Protein 6N0N (pdb70)

Organism: Homo sapiens (NCBI:txid9606)

Foldseek 3Di:
DLFQKAKFDEPPFDVLLCQRHDHLLRCQDCVVAAFQEKEWQAEDAQLVQLLVSHPPVCSLHAYEYEFADDDVRVVVVCVNCVVRPRYHYHHQDQPDPPATAHWTKMWTQHPFAIKIKGWQAHHDPVRRYQATIMIHIAPRWGFADPVDDDQLAAPQRALVLVLVLLVLSVTPVSVVVNVRSRRTRRHSDLWHKAKADFDKDFDPRVCSHFLNVLLVCQAVQFAADPPLLLWAKEKEAQEAAQQAQACCSDPVPPNVVSQSHHYNDDHNHQYAYEAAWLVLQQAAPVHLVVLVRRAYAPVRCVSCVVVQQRYFHFAFVLSSRSRRHYSWIKMWTAHNQRFWTQKMKTKNDGNYCQGRWDADDVRRITGHRYIMMIIMRGQSSVVGNIAGDDPRQSDVPSHDRDRGDPPTHRDDPPIDGRHNAPWADPDHGNVRDTHHD/DLFQKAKFDEPPFDVLLCVGHHHLLRCQDCVVAAFQEKEWQAEDAQPVLLLVSHDPVCSLHAYEYEFADDDVRVVVVCVNCVVRPRYHYHHQDQPDPPATSHWTKMWTQHPFAIKIKGWQAHHDPVRRYQATIMIHIAPRWGFADVPDDDQLAAPQRALVLVLVLLVLRVTPVSVVVNVRSRRTRRHSDLWHKAKADFDKAFDPRQCSHFLSVLLVCQAVQFAQDPVLLLWAKEKEAQEAAQQDQACCSDPVPRNVVSQSHHYNDDHNHQYAYEAAWLVLQQAAPVHLVVLVRRAYAPVRCVSCVVVQQRYFHFAFVLSSRSRRHYRWIKMWTAHNQRFWTQKIKTKSDGNDCQGRFDADDVRRITGHRYIMMIIMRGQSSVVGNIAGDDRRQSDVPSHDRDRGDPPTHRDDPPIDGRHNAPWADPDGGPVRDTHHD

Solvent-accessible surface area: 34899 Å² total; per-residue (Å²): 124,45,2,58,12,40,0,0,100,0,36,68,34,135,113,122,60,35,74,54,14,20,19,0,110,62,1,7,18,68,167,44,10,47,6,63,18,2,0,0,0,0,103,41,13,52,0,75,32,0,9,125,13,2,18,92,103,11,62,159,77,76,3,13,0,0,0,11,34,71,179,138,53,65,63,120,5,73,64,45,4,177,102,53,111,31,16,64,44,10,76,2,93,12,126,16,61,179,19,31,2,49,0,4,0,0,0,1,15,9,131,87,3,0,27,0,0,2,2,1,0,12,0,50,101,44,2,3,65,28,5,0,0,0,0,3,7,2,49,76,2,71,112,20,69,136,76,61,78,106,21,4,15,0,34,3,66,0,10,35,27,0,21,58,1,1,101,29,6,126,17,116,33,0,94,110,19,3,44,19,0,100,89,1,25,0,40,131,2,39,0,12,5,8,4,4,6,25,15,137,20,107,54,59,95,31,44,70,24,1,1,23,35,0,55,68,8,0,80,44,46,21,87,67,44,124,80,17,98,36,17,4,0,0,0,0,0,1,21,9,21,57,0,24,78,54,73,69,125,1,0,31,55,24,0,18,94,1,0,26,29,15,8,103,152,166,112,86,10,56,14,48,0,3,0,0,1,26,79,24,0,52,59,1,38,30,0,4,71,1,0,36,32,2,46,1,28,48,104,26,1,110,137,0,102,56,0,29,89,39,0,13,53,7,35,0,123,18,0,19,0,24,71,0,2,3,16,0,4,0,0,0,2,0,2,66,106,24,47,84,0,8,0,0,0,2,6,1,3,16,0,19,69,28,3,4,0,11,57,61,150,162,34,74,17,0,14,0,70,1,1,3,0,0,0,0,0,0,6,56,15,5,45,33,148,30,0,101,11,55,116,125,12,48,104,149,65,16,23,0,17,2,0,4,32,41,87,14,97,103,22,34,95,174,31,135,9,0,15,93,53,50,79,29,62,190,40,65,11,73,111,56,78,83,48,110,90,122,42,3,57,13,42,0,0,98,0,36,72,30,142,111,128,55,33,94,36,12,20,19,0,108,62,0,7,20,67,169,43,10,44,5,61,19,2,0,0,0,0,103,42,14,55,0,77,32,0,10,121,12,1,15,94,107,13,77,182,75,77,2,12,0,0,0,11,33,74,188,144,54,63,58,122,5,69,69,47,2,178,104,51,111,32,16,65,44,9,77,2,92,13,124,16,60,179,19,30,1,52,0,4,0,0,0,1,21,13,132,88,2,0,27,0,0,2,2,0,0,12,0,48,102,44,1,2,62,30,5,0,0,0,0,3,6,2,50,77,1,71,114,16,64,124,70,63,78,109,22,5,16,1,34,3,68,0,10,35,25,0,20,57,0,1,106,29,6,128,17,116,34,0,93,114,18,4,61,21,0,100,64,2,26,0,39,129,2,39,0,13,5,8,4,4,6,24,15,139,17,98,59,55,93,41,47,65,26,0,0,25,34,0,71,69,8,0,78,49,44,19,90,71,44,125,94,12,99,32,17,4,0,0,0,0,0,1,22,8,22,60,0,26,78,55,73,70,124,2,0,30,57,22,0,19,80,1,0,23,23,18,10,100,154,164,109,88,8,54,16,47,0,3,0,0,1,27,81,22,0,54,48,0,48,28,0,4,77,0,0,37,31,1,44,2,29,49,100,26,2,110,140,1,102,58,0,28,87,39,0,13,55,6,34,0,121,17,0,21,0,24,68,0,4,3,16,0,4,0,0,0,3,0,3,64,106,23,44,85,0,8,0,0,0,2,6,1,4,15,0,20,74,24,2,5,0,11,58,60,128,154,34,72,8,0,15,0,70,1,1,3,0,0,0,0,0,0,6,56,14,4,48,35,149,33,0,99,10,56,114,126,10,48,97,136,70,14,18,0,16,3,0,4,32,43,87,13,98,101,23,35,109,192,30,141,9,0,15,94,54,48,79,29,71,187,34,64,10,78,113,57,81,79,48,111,92

InterPro domains:
  IPR010347 Tyrosyl-DNA phosphodiesterase I [PF06087] (166-582)
  IPR010347 Tyrosyl-DNA phosphodiesterase I [PTHR12415] (31-605)

GO terms:
  GO:0017005 3'-tyrosyl-DNA phosphodiesterase activity (F, IDA)
  GO:0005515 protein binding (F, IPI)
  GO:0005654 nucleoplasm (C, IDA)
  GO:0005737 cytoplasm (C, IDA)
  GO:0003690 double-stranded DNA binding (F, IDA)
  GO:0003697 single-stranded DNA binding (F, IDA)
  GO:0006281 DNA repair (P, IDA)
  GO:0006302 double-strand break repair (P, IDA)
  GO:0000012 single strand break repair (P, IDA)
  GO:0000012 single strand break repair (P, IMP)

B-factor: mean 27.6, std 12.14, range [11.15, 87.43]

Sequence (874 aa):
NPFQFYLTRVSSGVKPKYNSGALHIKDILSPPLFGTLVSSSAQFNYCCFDVDWLVKQYPPEFRKKPILLVHGDKREAKAHLHAQAKPYENISLCQAKLDIAFGTHHHTKMMLLLYEEGLRVVIHTSNLIHADWHQKTQGIWLSPLYPRIADGTHKSGESSPTHFKADLISSYLMMAYNAPSLKEWIDVIHKHDLSETNNVYLIGSTTPGRRFQGSQKDNWGHFRLKKLLKDHASSMPNAESWPVVGQFSSVGSSLGADESKWLCSEFKESMLLTLGKESSSVPLYLIYPSVEENVRTSLEGYPAGGSLPYSIQTAEKQNWLHSSYFHKWSAETSGRSNAMPHIKTYMRPSPDFSKIAWFLVTSANLSKAAWGALEKNGTQLMIRSSYELGVLFLPSAFGLDSFKKVKQKFFAPMATFPVPYDLPPELYGSKDRPWIWNIPYVKAPDTHGNMMWVPNPFQFYLTRVSSGVKPKYNSGALHIKDILSPPLFGTLVSSSAQFNYCCFDVDDWLVKQYPPEFRKKPILLVHGDKREAKAHLHAQAKPYENISLCQAKLDIAFGTHHHTKMMLLLYEEGLRVVIHTSNLIHADWHQKTQGIWLSPLYPRIADGTHKSGESSPTHFKADLISSYLMMAYNNAPSLKEWIDVIHKHDLSETNNVYLIGSTTPGRRFQGSQKDNWGHFRLKKLLKDHASSMPNAESWPVVGQFSSVGSSLGADESKWLCSEFKESMLLTLGKESSSVPLYLIYPSVEENVRTSLEGYPAGGSLPYSIQTAEKQNWLHSSYFHKWSAETSGRSNAMPHIKTYMRPSPDFSKIAWFLVTSANLSKAAWGALEEKNGTQLMIRSYELGVLFLPSAFGLDSFKVKQKFFAPMATFPVPYDLPPELYGSKDRPWIWNIPYVKAPDTHGNMWVP

Structure (mmCIF, N/CA/C/O backbone):
data_6N0N
#
_entry.id   6N0N
#
_cell.length_a   49.927
_cell.length_b   105.202
_cell.length_c   193.743
_cell.angle_alpha   90.00
_cell.angle_beta   90.00
_cell.angle_gamma   90.00
#
_symmetry.space_group_name_H-M   'P 21 21 21'
#
loop_
_entity.id
_entity.type
_entity.pdbx_description
1 polymer 'Tyrosyl-DNA phosphodiesterase 1'
2 non-polymer '4-methylbenzene-1,2-dicarboxylic acid'
3 non-polymer 1,2-ETHANEDIOL
4 non-polymer 'DIMETHYL SULFOXIDE'
5 water water
#
loop_
_atom_site.group_PDB
_atom_site.id
_atom_site.type_symbol
_atom_site.label_atom_id
_atom_site.label_alt_id
_atom_site.label_comp_id
_atom_site.label_asym_id
_atom_site.label_entity_id
_atom_site.label_seq_id
_atom_site.pdbx_PDB_ins_code
_atom_site.Cartn_x
_atom_site.Cartn_y
_atom_site.Cartn_z
_atom_site.occupancy
_atom_site.B_iso_or_equiv
_atom_site.auth_seq_id
_atom_site.auth_comp_id
_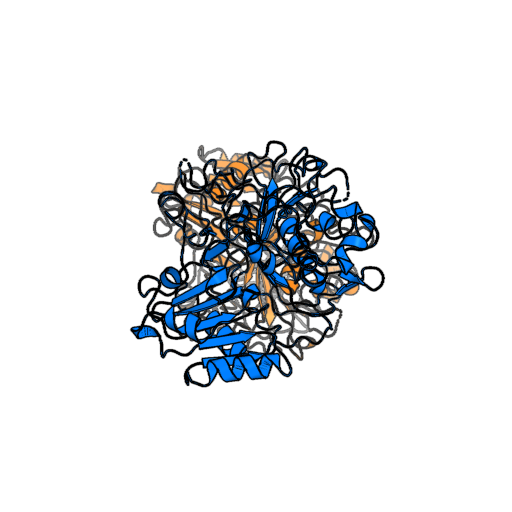atom_site.auth_asym_id
_atom_site.auth_atom_id
_atom_site.pdbx_PDB_model_num
ATOM 1 N N . ASN A 1 15 ? -4.596 -15.413 -22.746 1.00 79.07 162 ASN A N 1
ATOM 2 C CA . ASN A 1 15 ? -4.639 -13.960 -22.644 1.00 61.44 162 ASN A CA 1
ATOM 3 C C . ASN A 1 15 ? -3.445 -13.330 -23.341 1.00 64.37 162 ASN A C 1
ATOM 4 O O . ASN A 1 15 ? -2.378 -13.938 -23.431 1.00 74.20 162 ASN A O 1
ATOM 9 N N . PRO A 1 16 ? -3.618 -12.106 -23.841 1.00 60.96 163 PRO A N 1
ATOM 10 C CA . PRO A 1 16 ? -2.455 -11.358 -24.330 1.00 54.80 163 PRO A CA 1
ATOM 11 C C . PRO A 1 16 ? -1.733 -10.593 -23.239 1.00 50.75 163 PRO A C 1
ATOM 12 O O . PRO A 1 16 ? -0.579 -10.192 -23.451 1.00 59.55 163 PRO A O 1
ATOM 16 N N . PHE A 1 17 ? -2.356 -10.389 -22.073 1.00 34.17 164 PHE A N 1
ATOM 17 C CA . PHE A 1 17 ? -1.842 -9.351 -21.193 1.00 22.59 164 PHE A CA 1
ATOM 18 C C . PHE A 1 17 ? -0.706 -9.814 -20.297 1.00 18.75 164 PHE A C 1
ATOM 19 O O . PHE A 1 17 ? 0.169 -9.010 -19.991 1.00 19.75 164 PHE A O 1
ATOM 27 N N . GLN A 1 18 ? -0.703 -11.080 -19.869 1.00 18.77 165 GLN A N 1
ATOM 28 C CA . GLN A 1 18 ? 0.353 -11.609 -19.002 1.00 17.10 165 GLN A CA 1
ATOM 29 C C . GLN A 1 18 ? 0.505 -10.783 -17.732 1.00 16.08 165 GLN A C 1
ATOM 30 O O . GLN A 1 18 ? 1.626 -10.513 -17.273 1.00 17.06 165 GLN A O 1
ATOM 36 N N . PHE A 1 19 ? -0.634 -10.399 -17.153 1.00 18.08 166 PHE A N 1
ATOM 37 C CA . PHE A 1 19 ? -0.706 -9.692 -15.884 1.00 15.03 166 PHE A CA 1
ATOM 38 C C . PHE A 1 19 ? -1.250 -10.670 -14.860 1.00 15.97 166 PHE A C 1
ATOM 39 O O . PHE A 1 19 ? -2.336 -11.228 -15.051 1.00 18.65 166 PHE A O 1
ATOM 47 N N . TYR A 1 20 ? -0.499 -10.871 -13.781 1.00 15.82 167 TYR A N 1
ATOM 48 C CA . TYR A 1 20 ? -0.809 -11.875 -12.777 1.00 16.51 167 TYR A CA 1
ATOM 49 C C . TYR A 1 20 ? -0.811 -11.236 -11.400 1.00 17.05 167 TYR A C 1
ATOM 50 O O . TYR A 1 20 ? -0.161 -10.214 -11.162 1.00 16.29 167 TYR A O 1
ATOM 59 N N . LEU A 1 21 ? -1.550 -11.861 -10.488 1.00 17.42 168 LEU A N 1
ATOM 60 C CA . LEU A 1 21 ? -1.428 -11.578 -9.066 1.00 15.51 168 LEU A CA 1
ATOM 61 C C . LEU A 1 21 ? -0.577 -12.656 -8.401 1.00 16.13 168 LEU A C 1
ATOM 62 O O . LEU A 1 21 ? -0.458 -13.782 -8.897 1.00 18.59 168 LEU A O 1
ATOM 67 N N . THR A 1 22 ? 0.023 -12.302 -7.266 1.00 16.00 169 THR A N 1
ATOM 68 C CA . THR A 1 22 ? 0.733 -13.297 -6.477 1.00 17.02 169 THR A CA 1
ATOM 69 C C . THR A 1 22 ? -0.253 -14.195 -5.735 1.00 17.04 169 THR A C 1
ATOM 70 O O . THR A 1 22 ? -1.405 -13.830 -5.482 1.00 17.63 169 THR A O 1
ATOM 74 N N . ARG A 1 23 ? 0.220 -15.386 -5.383 1.00 19.09 170 ARG A N 1
ATOM 75 C CA . ARG A 1 23 ? -0.579 -16.320 -4.603 1.00 18.94 170 ARG A CA 1
ATOM 76 C C . ARG A 1 23 ? -0.850 -15.768 -3.203 1.00 20.34 170 ARG A C 1
ATOM 77 O O . ARG A 1 23 ? 0.020 -15.153 -2.582 1.00 20.85 170 ARG A O 1
ATOM 85 N N . VAL A 1 24 ? -2.066 -15.986 -2.699 1.00 18.76 171 VAL A N 1
ATOM 86 C CA . VAL A 1 24 ? -2.457 -15.541 -1.361 1.00 18.74 171 VAL A CA 1
ATOM 87 C C . VAL A 1 24 ? -2.784 -16.760 -0.508 1.00 20.92 171 VAL A C 1
ATOM 88 O O . VAL A 1 24 ? -3.682 -17.543 -0.848 1.00 23.86 171 VAL A O 1
ATOM 92 N N A SER A 1 25 ? -2.073 -16.914 0.607 0.58 22.21 172 SER A N 1
ATOM 93 N N B SER A 1 25 ? -2.067 -16.918 0.607 0.42 22.02 172 SER A N 1
ATOM 94 C CA A SER A 1 25 ? -2.365 -17.991 1.541 0.58 24.18 172 SER A CA 1
ATOM 95 C CA B SER A 1 25 ? -2.360 -17.990 1.551 0.42 23.64 172 SER A CA 1
ATOM 96 C C A SER A 1 25 ? -3.611 -17.648 2.347 0.58 20.22 172 SER A C 1
ATOM 97 C C B SER A 1 25 ? -3.613 -17.646 2.346 0.42 21.10 172 SER A C 1
ATOM 98 O O A SER A 1 25 ? -3.747 -16.531 2.855 0.58 25.95 172 SER A O 1
ATOM 99 O O B SER A 1 25 ? -3.753 -16.527 2.848 0.42 25.30 172 SER A O 1
ATOM 104 N N . GLY A 1 26 ? -4.518 -18.608 2.468 1.00 23.31 173 GLY A N 1
ATOM 105 C CA . GLY A 1 26 ? -5.708 -18.423 3.267 1.00 26.56 173 GLY A CA 1
ATOM 106 C C . GLY A 1 26 ? -6.953 -18.013 2.516 1.00 24.50 173 GLY A C 1
ATOM 107 O O . GLY A 1 26 ? -7.963 -17.701 3.162 1.00 28.22 173 GLY A O 1
ATOM 108 N N . VAL A 1 27 ? -6.919 -18.003 1.186 1.00 23.52 174 VAL A N 1
ATOM 109 C CA . VAL A 1 27 ? -8.124 -17.864 0.377 1.00 25.38 174 VAL A CA 1
ATOM 110 C C . VAL A 1 27 ? -8.392 -19.197 -0.307 1.00 28.10 174 VAL A C 1
ATOM 111 O O . VAL A 1 27 ? -7.521 -20.066 -0.393 1.00 25.95 174 VAL A O 1
ATOM 115 N N . LYS A 1 28 ? -9.622 -19.362 -0.788 1.00 26.08 175 LYS A N 1
ATOM 116 C CA . LYS A 1 28 ? -9.981 -20.607 -1.444 1.00 27.44 175 LYS A CA 1
ATOM 117 C C . LYS A 1 28 ? -9.137 -20.811 -2.704 1.00 24.31 175 LYS A C 1
ATOM 118 O O . LYS A 1 28 ? -8.742 -19.843 -3.363 1.00 24.98 175 LYS A O 1
ATOM 124 N N . PRO A 1 29 ? -8.841 -22.068 -3.055 1.00 26.61 176 PRO A N 1
ATOM 125 C CA . PRO A 1 29 ? -7.935 -22.325 -4.190 1.00 26.56 176 PRO A CA 1
ATOM 126 C C . PRO A 1 29 ? -8.366 -21.697 -5.505 1.00 26.31 176 PRO A C 1
ATOM 127 O O . PRO A 1 29 ? -7.502 -21.368 -6.327 1.00 26.46 176 PRO A O 1
ATOM 131 N N . LYS A 1 30 ? -9.671 -21.527 -5.734 1.00 25.68 177 LYS A N 1
ATOM 132 C CA . LYS A 1 30 ? -10.135 -20.891 -6.963 1.00 27.42 177 LYS A CA 1
ATOM 133 C C . LYS A 1 30 ? -9.591 -19.479 -7.133 1.00 25.84 177 LYS A C 1
ATOM 134 O O . LYS A 1 30 ? -9.499 -18.998 -8.267 1.00 27.38 177 LYS A O 1
ATOM 140 N N . TYR A 1 31 ? -9.220 -18.804 -6.046 1.00 24.62 178 TYR A N 1
ATOM 141 C CA . TYR A 1 31 ? -8.644 -17.468 -6.129 1.00 22.77 178 TYR A CA 1
ATOM 142 C C . TYR A 1 31 ? -7.137 -17.475 -6.328 1.00 24.50 178 TYR A C 1
ATOM 143 O O . TYR A 1 31 ? -6.541 -16.404 -6.479 1.00 27.12 178 TYR A O 1
ATOM 152 N N . ASN A 1 32 ? -6.506 -18.642 -6.338 1.00 23.84 179 ASN A N 1
ATOM 153 C CA . ASN A 1 32 ? -5.104 -18.748 -6.706 1.00 24.78 179 ASN A CA 1
ATOM 154 C C . ASN A 1 32 ? -4.918 -19.459 -8.033 1.00 27.61 179 ASN A C 1
ATOM 155 O O . ASN A 1 32 ? -3.779 -19.647 -8.466 1.00 26.35 179 ASN A O 1
ATOM 160 N N . SER A 1 33 ? -6.012 -19.857 -8.681 1.00 28.76 180 SER A N 1
ATOM 161 C CA . SER A 1 33 ? -5.977 -20.426 -10.019 1.00 31.41 180 SER A CA 1
ATOM 162 C C . SER A 1 33 ? -5.466 -19.373 -10.988 1.00 34.20 180 SER A C 1
ATOM 163 O O . SER A 1 33 ? -6.161 -18.396 -11.277 1.00 46.32 180 SER A O 1
ATOM 166 N N . GLY A 1 34 ? -4.256 -19.545 -11.487 1.00 32.84 181 GLY A N 1
ATOM 167 C CA . GLY A 1 34 ? -3.685 -18.540 -12.351 1.00 29.19 181 GLY A CA 1
ATOM 168 C C . GLY A 1 34 ? -2.936 -17.432 -11.646 1.00 29.81 181 GLY A C 1
ATOM 169 O O . GLY A 1 34 ? -2.521 -16.476 -12.311 1.00 27.43 181 GLY A O 1
ATOM 170 N N . ALA A 1 35 ? -2.771 -17.510 -10.326 1.00 23.62 182 ALA A N 1
ATOM 171 C CA . ALA A 1 35 ? -1.839 -16.639 -9.626 1.00 22.19 182 ALA A CA 1
ATOM 172 C C . ALA A 1 35 ? -0.449 -17.267 -9.661 1.00 22.91 182 ALA A C 1
ATOM 173 O O . ALA A 1 35 ? -0.293 -18.454 -9.959 1.00 30.25 182 ALA A O 1
ATOM 175 N N . LEU A 1 36 ? 0.571 -16.459 -9.368 1.00 19.51 183 LEU A N 1
ATOM 176 C CA . LEU A 1 36 ? 1.958 -16.914 -9.443 1.00 22.36 183 LEU A CA 1
ATOM 177 C C . LEU A 1 36 ? 2.666 -16.673 -8.122 1.00 22.14 183 LEU A C 1
ATOM 178 O O . LEU A 1 36 ? 2.621 -15.565 -7.582 1.00 24.21 183 LEU A O 1
ATOM 183 N N . HIS A 1 37 ? 3.350 -17.698 -7.629 1.00 22.33 184 HIS A N 1
ATOM 184 C CA . HIS A 1 37 ? 4.303 -17.538 -6.545 1.00 20.55 184 HIS A CA 1
ATOM 185 C C . HIS A 1 37 ? 5.701 -17.351 -7.134 1.00 21.97 184 HIS A C 1
ATOM 186 O O . HIS A 1 37 ? 5.957 -17.687 -8.291 1.00 21.98 184 HIS A O 1
ATOM 193 N N . ILE A 1 38 ? 6.611 -16.803 -6.323 1.00 23.11 185 ILE A N 1
ATOM 194 C CA . ILE A 1 38 ? 7.975 -16.585 -6.810 1.00 20.90 185 ILE A CA 1
ATOM 195 C C . ILE A 1 38 ? 8.608 -17.899 -7.259 1.00 21.23 185 ILE A C 1
ATOM 196 O O . ILE A 1 38 ? 9.344 -17.938 -8.253 1.00 22.89 185 ILE A O 1
ATOM 201 N N . LYS A 1 39 ? 8.308 -19.000 -6.559 1.00 22.83 186 LYS A N 1
ATOM 202 C CA . LYS A 1 39 ? 8.844 -20.294 -6.974 1.00 21.15 186 LYS A CA 1
ATOM 203 C C . LYS A 1 39 ? 8.345 -20.698 -8.357 1.00 22.81 186 LYS A C 1
ATOM 204 O O . LYS A 1 39 ? 9.067 -21.377 -9.096 1.00 25.80 186 LYS A O 1
ATOM 210 N N . ASP A 1 40 ? 7.129 -20.279 -8.738 1.00 22.46 187 ASP A N 1
ATOM 211 C CA . ASP A 1 40 ? 6.655 -20.575 -10.087 1.00 23.12 187 ASP A CA 1
ATOM 212 C C . ASP A 1 40 ? 7.451 -19.802 -11.124 1.00 22.95 187 ASP A C 1
ATOM 213 O O . ASP A 1 40 ? 7.777 -20.340 -12.187 1.00 26.31 187 ASP A O 1
ATOM 218 N N . ILE A 1 41 ? 7.766 -18.538 -10.832 1.00 22.22 188 ILE A N 1
ATOM 219 C CA . ILE A 1 41 ? 8.477 -17.692 -11.790 1.00 19.54 188 ILE A CA 1
ATOM 220 C C . ILE A 1 41 ? 9.876 -18.234 -12.053 1.00 23.27 188 ILE A C 1
ATOM 221 O O . ILE A 1 41 ? 10.372 -18.190 -13.186 1.00 24.71 188 ILE A O 1
ATOM 226 N N . LEU A 1 42 ? 10.533 -18.752 -11.015 1.00 23.18 189 LEU A N 1
ATOM 227 C CA . LEU A 1 42 ? 11.906 -19.230 -11.111 1.00 22.32 189 LEU A CA 1
ATOM 228 C C . LEU A 1 42 ? 11.998 -20.700 -11.503 1.00 24.33 189 LEU A C 1
ATOM 229 O O . LEU A 1 42 ? 13.111 -21.216 -11.659 1.00 28.02 189 LEU A O 1
ATOM 234 N N . SER A 1 43 ? 10.858 -21.355 -11.715 1.00 28.82 190 SER A N 1
ATOM 235 C CA . SER A 1 43 ? 10.804 -22.784 -11.995 1.00 29.59 190 SER A CA 1
ATOM 236 C C . SER A 1 43 ? 11.552 -23.118 -13.284 1.00 31.43 190 SER A C 1
ATOM 237 O O . SER A 1 43 ? 11.664 -22.277 -14.185 1.00 29.54 190 SER A O 1
ATOM 240 N N A PRO A 1 44 ? 12.081 -24.340 -13.403 0.74 29.81 191 PRO A N 1
ATOM 241 N N B PRO A 1 44 ? 12.082 -24.338 -13.400 0.26 29.82 191 PRO A N 1
ATOM 242 C CA A PRO A 1 44 ? 12.688 -24.747 -14.680 0.74 28.63 191 PRO A CA 1
ATOM 243 C CA B PRO A 1 44 ? 12.684 -24.753 -14.677 0.26 29.59 191 PRO A CA 1
ATOM 244 C C A PRO A 1 44 ? 11.699 -24.768 -15.831 0.74 28.60 191 PRO A C 1
ATOM 245 C C B PRO A 1 44 ? 11.698 -24.741 -15.830 0.26 29.33 191 PRO A C 1
ATOM 246 O O A PRO A 1 44 ? 12.123 -24.770 -16.995 0.74 34.24 191 PRO A O 1
ATOM 247 O O B PRO A 1 44 ? 12.123 -24.697 -16.992 0.26 31.05 191 PRO A O 1
ATOM 254 N N . LEU A 1 45 ? 10.394 -24.774 -15.542 1.00 31.62 192 LEU A N 1
ATOM 255 C CA . LEU A 1 45 ? 9.391 -24.698 -16.598 1.00 32.13 192 LEU A CA 1
ATOM 256 C C . LEU A 1 45 ? 9.439 -23.363 -17.330 1.00 31.12 192 LEU A C 1
ATOM 257 O O . LEU A 1 45 ? 9.028 -23.285 -18.493 1.00 33.94 192 LEU A O 1
ATOM 262 N N . PHE A 1 46 ? 9.918 -22.306 -16.669 1.00 29.03 193 PHE A N 1
ATOM 263 C CA . PHE A 1 46 ? 10.030 -20.992 -17.296 1.00 29.58 193 PHE A CA 1
ATOM 264 C C . PHE A 1 46 ? 11.308 -20.831 -18.109 1.00 29.98 193 PHE A C 1
ATOM 265 O O . PHE A 1 46 ? 11.394 -19.894 -18.910 1.00 29.07 193 PHE A O 1
ATOM 273 N N . GLY A 1 47 ? 12.288 -21.700 -17.927 1.00 29.85 194 GLY A N 1
ATOM 274 C CA . GLY A 1 47 ? 13.541 -21.632 -18.657 1.00 28.40 194 GLY A CA 1
ATOM 275 C C . GLY A 1 47 ? 14.676 -22.207 -17.833 1.00 30.31 194 GLY A C 1
ATOM 276 O O . GLY A 1 47 ? 14.605 -22.321 -16.610 1.00 29.96 194 GLY A O 1
ATOM 277 N N . THR A 1 48 ? 15.758 -22.576 -18.529 1.00 30.09 195 THR A N 1
ATOM 278 C CA . THR A 1 48 ? 16.944 -23.165 -17.899 1.00 30.29 195 THR A CA 1
ATOM 279 C C . THR A 1 48 ? 17.889 -22.029 -17.524 1.00 32.16 195 THR A C 1
ATOM 280 O O . THR A 1 48 ? 18.651 -21.535 -18.361 1.00 28.95 195 THR A O 1
ATOM 284 N N . LEU A 1 49 ? 17.873 -21.646 -16.252 1.00 32.29 196 LEU A N 1
ATOM 285 C CA . LEU A 1 49 ? 18.487 -20.399 -15.817 1.00 29.47 196 LEU A CA 1
ATOM 286 C C . LEU A 1 49 ? 20.011 -20.447 -15.889 1.00 28.60 196 LEU A C 1
ATOM 287 O O . LEU A 1 49 ? 20.640 -21.422 -15.467 1.00 33.63 196 LEU A O 1
ATOM 292 N N . VAL A 1 50 ? 20.596 -19.368 -16.409 1.00 27.81 197 VAL A N 1
ATOM 293 C CA . VAL A 1 50 ? 22.038 -19.187 -16.467 1.00 29.00 197 VAL A CA 1
ATOM 294 C C . VAL A 1 50 ? 22.510 -18.113 -15.491 1.00 28.79 197 VAL A C 1
ATOM 295 O O . VAL A 1 50 ? 23.576 -18.244 -14.886 1.00 31.15 197 VAL A O 1
ATOM 299 N N A SER A 1 51 ? 21.731 -17.049 -15.329 0.44 27.57 198 SER A N 1
ATOM 300 N N B SER A 1 51 ? 21.723 -17.050 -15.323 0.56 27.25 198 SER A N 1
ATOM 301 C CA A SER A 1 51 ? 22.053 -15.970 -14.406 0.44 27.62 198 SER A CA 1
ATOM 302 C CA B SER A 1 51 ? 22.080 -15.894 -14.507 0.56 27.64 198 SER A CA 1
ATOM 303 C C A SER A 1 51 ? 20.792 -15.137 -14.234 0.44 26.13 198 SER A C 1
ATOM 304 C C B SER A 1 51 ? 20.818 -15.067 -14.295 0.56 26.26 198 SER A C 1
ATOM 305 O O A SER A 1 51 ? 19.840 -15.256 -15.009 0.44 24.88 198 SER A O 1
ATOM 306 O O B SER A 1 51 ? 19.886 -15.126 -15.101 0.56 25.11 198 SER A O 1
ATOM 311 N N . SER A 1 52 ? 20.793 -14.294 -13.206 1.00 24.64 199 SER A N 1
ATOM 312 C CA . SER A 1 52 ? 19.637 -13.452 -12.930 1.00 22.29 199 SER A CA 1
ATOM 313 C C . SER A 1 52 ? 20.041 -12.162 -12.231 1.00 23.09 199 SER A C 1
ATOM 314 O O . SER A 1 52 ? 21.073 -12.086 -11.563 1.00 23.66 199 SER A O 1
ATOM 317 N N . ALA A 1 53 ? 19.190 -11.149 -12.380 1.00 22.79 200 ALA A N 1
ATOM 318 C CA . ALA A 1 53 ? 19.324 -9.882 -11.674 1.00 21.72 200 ALA A CA 1
ATOM 319 C C . ALA A 1 53 ? 18.017 -9.616 -10.948 1.00 20.14 200 ALA A C 1
ATOM 320 O O . ALA A 1 53 ? 16.945 -9.737 -11.544 1.00 20.38 200 ALA A O 1
ATOM 322 N N . GLN A 1 54 ? 18.102 -9.261 -9.672 1.00 20.99 201 GLN A N 1
ATOM 323 C CA . GLN A 1 54 ? 16.933 -8.953 -8.850 1.00 19.54 201 GLN A CA 1
ATOM 324 C C . GLN A 1 54 ? 17.040 -7.499 -8.419 1.00 19.41 201 GLN A C 1
ATOM 325 O O . GLN A 1 54 ? 17.869 -7.164 -7.560 1.00 20.48 201 GLN A O 1
ATOM 331 N N . PHE A 1 55 ? 16.221 -6.641 -9.029 1.00 18.18 202 PHE A N 1
ATOM 332 C CA . PHE A 1 55 ? 16.109 -5.242 -8.635 1.00 19.62 202 PHE A CA 1
ATOM 333 C C . PHE A 1 55 ? 15.037 -5.172 -7.558 1.00 19.07 202 PHE A C 1
ATOM 334 O O . PHE A 1 55 ? 13.925 -5.687 -7.755 1.00 18.63 202 PHE A O 1
ATOM 342 N N . ASN A 1 56 ? 15.343 -4.537 -6.435 1.00 18.43 203 ASN A N 1
ATOM 343 C CA . ASN A 1 56 ? 14.310 -4.417 -5.410 1.00 18.63 203 ASN A CA 1
ATOM 344 C C . ASN A 1 56 ? 14.698 -3.364 -4.383 1.00 20.26 203 ASN A C 1
ATOM 345 O O . ASN A 1 56 ? 15.750 -2.717 -4.478 1.00 22.67 203 ASN A O 1
ATOM 350 N N . TYR A 1 57 ? 13.816 -3.202 -3.391 1.00 20.12 204 TYR A N 1
ATOM 351 C CA . TYR A 1 57 ? 14.047 -2.341 -2.238 1.00 21.05 204 TYR A CA 1
ATOM 352 C C . TYR A 1 57 ? 14.584 -3.116 -1.040 1.00 22.88 204 TYR A C 1
ATOM 353 O O . TYR A 1 57 ? 15.644 -2.777 -0.504 1.00 24.89 204 TYR A O 1
ATOM 362 N N A CYS A 1 58 ? 13.883 -4.144 -0.594 0.35 21.84 205 CYS A N 1
ATOM 363 N N B CYS A 1 58 ? 13.875 -4.177 -0.638 0.65 23.11 205 CYS A N 1
ATOM 364 C CA A CYS A 1 58 ? 14.391 -4.918 0.523 0.35 23.19 205 CYS A CA 1
ATOM 365 C CA B CYS A 1 58 ? 14.168 -4.971 0.547 0.65 20.97 205 CYS A CA 1
ATOM 366 C C A CYS A 1 58 ? 14.394 -6.402 0.195 0.35 22.88 205 CYS A C 1
ATOM 367 C C B CYS A 1 58 ? 14.378 -6.431 0.150 0.65 22.18 205 CYS A C 1
ATOM 368 O O A CYS A 1 58 ? 13.545 -6.907 -0.545 0.35 23.74 205 CYS A O 1
ATOM 369 O O B CYS A 1 58 ? 13.645 -6.963 -0.692 0.65 22.57 205 CYS A O 1
ATOM 374 N N . PHE A 1 59 ? 15.380 -7.082 0.763 1.00 23.52 206 PHE A N 1
ATOM 375 C CA . PHE A 1 59 ? 15.734 -8.452 0.432 1.00 25.67 206 PHE A CA 1
ATOM 376 C C . PHE A 1 59 ? 15.909 -9.246 1.714 1.00 24.95 206 PHE A C 1
ATOM 377 O O . PHE A 1 59 ? 16.515 -8.761 2.678 1.00 27.63 206 PHE A O 1
ATOM 385 N N . ASP A 1 60 ? 15.411 -10.476 1.711 1.00 23.82 207 ASP A N 1
ATOM 386 C CA . ASP A 1 60 ? 15.821 -11.506 2.667 1.00 26.78 207 ASP A CA 1
ATOM 387 C C . ASP A 1 60 ? 16.585 -12.530 1.832 1.00 24.70 207 ASP A C 1
ATOM 388 O O . ASP A 1 60 ? 15.982 -13.334 1.116 1.00 26.23 207 ASP A O 1
ATOM 393 N N . VAL A 1 61 ? 17.918 -12.490 1.912 1.00 26.30 208 VAL A N 1
ATOM 394 C CA . VAL A 1 61 ? 18.737 -13.260 0.979 1.00 28.73 208 VAL A CA 1
ATOM 395 C C . VAL A 1 61 ? 18.595 -14.758 1.221 1.00 27.11 208 VAL A C 1
ATOM 396 O O . VAL A 1 61 ? 18.505 -15.541 0.266 1.00 27.29 208 VAL A O 1
ATOM 400 N N . ASP A 1 62 ? 18.584 -15.183 2.489 1.00 26.51 209 ASP A N 1
ATOM 401 C CA . ASP A 1 62 ? 18.383 -16.599 2.785 1.00 28.02 209 ASP A CA 1
ATOM 402 C C . ASP A 1 62 ? 17.084 -17.095 2.164 1.00 29.26 209 ASP A C 1
ATOM 403 O O . ASP A 1 62 ? 17.050 -18.151 1.520 1.00 30.38 209 ASP A O 1
ATOM 408 N N . TRP A 1 63 ? 16.002 -16.333 2.346 1.00 25.78 210 TRP A N 1
ATOM 409 C CA . TRP A 1 63 ? 14.714 -16.714 1.775 1.00 24.73 210 TRP A CA 1
ATOM 410 C C . TRP A 1 63 ? 14.767 -16.711 0.252 1.00 27.19 210 TRP A C 1
ATOM 411 O O . TRP A 1 63 ? 14.289 -17.651 -0.394 1.00 24.48 210 TRP A O 1
ATOM 422 N N . LEU A 1 64 ? 15.340 -15.653 -0.335 1.00 23.51 211 LEU A N 1
ATOM 423 C CA . LEU A 1 64 ? 15.403 -15.525 -1.790 1.00 23.63 211 LEU A CA 1
ATOM 424 C C . LEU A 1 64 ? 16.084 -16.729 -2.427 1.00 24.03 211 LEU A C 1
ATOM 425 O O . LEU A 1 64 ? 15.586 -17.295 -3.406 1.00 24.29 211 LEU A O 1
ATOM 430 N N . VAL A 1 65 ? 17.237 -17.127 -1.893 1.00 24.98 212 VAL A N 1
ATOM 431 C CA . VAL A 1 65 ? 17.978 -18.222 -2.507 1.00 29.07 212 VAL A CA 1
ATOM 432 C C . VAL A 1 65 ? 17.155 -19.504 -2.487 1.00 28.30 212 VAL A C 1
ATOM 433 O O . VAL A 1 65 ? 17.181 -20.288 -3.441 1.00 27.55 212 VAL A O 1
ATOM 437 N N . LYS A 1 66 ? 16.388 -19.726 -1.416 1.00 25.63 213 LYS A N 1
ATOM 438 C CA . LYS A 1 66 ? 15.531 -20.906 -1.347 1.00 29.22 213 LYS A CA 1
ATOM 439 C C . LYS A 1 66 ? 14.378 -20.879 -2.340 1.00 25.56 213 LYS A C 1
ATOM 440 O O . LYS A 1 66 ? 13.761 -21.928 -2.558 1.00 29.00 213 LYS A O 1
ATOM 446 N N . GLN A 1 67 ? 14.068 -19.724 -2.938 1.00 25.57 214 GLN A N 1
ATOM 447 C CA . GLN A 1 67 ? 13.003 -19.673 -3.928 1.00 24.36 214 GLN A CA 1
ATOM 448 C C . GLN A 1 67 ? 13.475 -20.130 -5.300 1.00 25.28 214 GLN A C 1
ATOM 449 O O . GLN A 1 67 ? 12.642 -20.484 -6.142 1.00 26.98 214 GLN A O 1
ATOM 455 N N . TYR A 1 68 ? 14.797 -20.124 -5.543 1.00 25.89 215 TYR A N 1
ATOM 456 C CA . TYR A 1 68 ? 15.329 -20.682 -6.774 1.00 29.09 215 TYR A CA 1
ATOM 457 C C . TYR A 1 68 ? 15.341 -22.206 -6.669 1.00 27.04 215 TYR A C 1
ATOM 458 O O . TYR A 1 68 ? 15.607 -22.752 -5.592 1.00 28.11 215 TYR A O 1
ATOM 467 N N . PRO A 1 69 ? 15.058 -22.912 -7.762 1.00 28.48 216 PRO A N 1
ATOM 468 C CA . PRO A 1 69 ? 15.170 -24.368 -7.732 1.00 32.41 216 PRO A CA 1
ATOM 469 C C . PRO A 1 69 ? 16.576 -24.772 -7.350 1.00 32.11 216 PRO A C 1
ATOM 470 O O . PRO A 1 69 ? 17.552 -24.055 -7.651 1.00 32.62 216 PRO A O 1
ATOM 474 N N . PRO A 1 70 ? 16.738 -25.916 -6.676 1.00 32.49 217 PRO A N 1
ATOM 475 C CA . PRO A 1 70 ? 18.086 -26.319 -6.241 1.00 31.94 217 PRO A CA 1
ATOM 476 C C . PRO A 1 70 ? 19.108 -26.345 -7.364 1.00 35.37 217 PRO A C 1
ATOM 477 O O . PRO A 1 70 ? 20.253 -25.923 -7.163 1.00 38.01 217 PRO A O 1
ATOM 481 N N . GLU A 1 71 ? 18.713 -26.800 -8.555 1.00 35.30 218 GLU A N 1
ATOM 482 C CA . GLU A 1 71 ? 19.646 -26.892 -9.672 1.00 39.46 218 GLU A CA 1
ATOM 483 C C . GLU A 1 71 ? 20.098 -25.525 -10.174 1.00 39.62 218 GLU A C 1
ATOM 484 O O . GLU A 1 71 ? 21.139 -25.436 -10.833 1.00 40.69 218 GLU A O 1
ATOM 490 N N . PHE A 1 72 ? 19.349 -24.463 -9.882 1.00 38.55 219 PHE A N 1
ATOM 491 C CA . PHE A 1 72 ? 19.716 -23.114 -10.295 1.00 34.65 219 PHE A CA 1
ATOM 492 C C . PHE A 1 72 ? 20.310 -22.291 -9.163 1.00 34.07 219 PHE A C 1
ATOM 493 O O . PHE A 1 72 ? 20.663 -21.128 -9.377 1.00 33.43 219 PHE A O 1
ATOM 501 N N . ARG A 1 73 ? 20.441 -22.869 -7.969 1.00 36.42 220 ARG A N 1
ATOM 502 C CA . ARG A 1 73 ? 20.714 -22.069 -6.783 1.00 33.08 220 ARG A CA 1
ATOM 503 C C . ARG A 1 73 ? 22.127 -21.505 -6.738 1.00 35.56 220 ARG A C 1
ATOM 504 O O . ARG A 1 73 ? 22.375 -20.564 -5.975 1.00 39.13 220 ARG A O 1
ATOM 512 N N . LYS A 1 74 ? 23.059 -22.048 -7.515 1.00 35.03 221 LYS A N 1
ATOM 513 C CA . LYS A 1 74 ? 24.419 -21.532 -7.535 1.00 35.30 221 LYS A CA 1
ATOM 514 C C . LYS A 1 74 ? 24.721 -20.653 -8.744 1.00 37.30 221 LYS A C 1
ATOM 515 O O . LYS A 1 74 ? 25.849 -20.170 -8.870 1.00 40.00 221 LYS A O 1
ATOM 521 N N . LYS A 1 75 ? 23.743 -20.410 -9.619 1.00 31.27 222 LYS A N 1
ATOM 522 C CA . LYS A 1 75 ? 23.976 -19.521 -10.745 1.00 33.72 222 LYS A CA 1
ATOM 523 C C . LYS A 1 75 ? 24.108 -18.080 -10.250 1.00 29.37 222 LYS A C 1
ATOM 524 O O . LYS A 1 75 ? 23.553 -17.719 -9.210 1.00 31.03 222 LYS A O 1
ATOM 530 N N . PRO A 1 76 ? 24.847 -17.240 -10.975 1.00 29.38 223 PRO A N 1
ATOM 531 C CA . PRO A 1 76 ? 25.060 -15.861 -10.519 1.00 31.01 223 PRO A CA 1
ATOM 532 C C . PRO A 1 76 ? 23.751 -15.113 -10.318 1.00 27.74 223 PRO A C 1
ATOM 533 O O . PRO A 1 76 ? 22.840 -15.171 -11.151 1.00 27.67 223 PRO A O 1
ATOM 537 N N . ILE A 1 77 ? 23.677 -14.390 -9.203 1.00 28.40 224 ILE A N 1
ATOM 538 C CA . ILE A 1 77 ? 22.572 -13.488 -8.904 1.00 26.10 224 ILE A CA 1
ATOM 539 C C . ILE A 1 77 ? 23.165 -12.120 -8.609 1.00 27.96 224 ILE A C 1
ATOM 540 O O . ILE A 1 77 ? 24.103 -12.010 -7.810 1.00 28.17 224 ILE A O 1
ATOM 545 N N . LEU A 1 78 ? 22.622 -11.087 -9.247 1.00 26.06 225 LEU A N 1
ATOM 546 C CA . LEU A 1 78 ? 22.966 -9.698 -8.976 1.00 23.99 225 LEU A CA 1
ATOM 547 C C . LEU A 1 78 ? 21.805 -9.067 -8.223 1.00 22.83 225 LEU A C 1
ATOM 548 O O . LEU A 1 78 ? 20.679 -9.073 -8.718 1.00 23.04 225 LEU A O 1
ATOM 553 N N . LEU A 1 79 ? 22.075 -8.524 -7.040 1.00 25.16 226 LEU A N 1
ATOM 554 C CA . LEU A 1 79 ? 21.076 -7.778 -6.280 1.00 22.34 226 LEU A CA 1
ATOM 555 C C . LEU A 1 79 ? 21.297 -6.289 -6.532 1.00 23.63 226 LEU A C 1
ATOM 556 O O . LEU A 1 79 ? 22.373 -5.760 -6.231 1.00 25.87 226 LEU A O 1
ATOM 561 N N . VAL A 1 80 ? 20.285 -5.617 -7.078 1.00 22.27 227 VAL A N 1
ATOM 562 C CA . VAL A 1 80 ? 20.340 -4.180 -7.338 1.00 22.52 227 VAL A CA 1
ATOM 563 C C . VAL A 1 80 ? 19.481 -3.495 -6.285 1.00 21.01 227 VAL A C 1
ATOM 564 O O . VAL A 1 80 ? 18.264 -3.721 -6.228 1.00 21.00 227 VAL A O 1
ATOM 568 N N . HIS A 1 81 ? 20.113 -2.673 -5.444 1.00 23.70 228 HIS A N 1
ATOM 569 C CA . HIS A 1 81 ? 19.473 -2.107 -4.264 1.00 23.26 228 HIS A CA 1
ATOM 570 C C . HIS A 1 81 ? 19.904 -0.653 -4.121 1.00 24.45 228 HIS A C 1
ATOM 571 O O . HIS A 1 81 ? 20.778 -0.169 -4.849 1.00 27.55 228 HIS A O 1
ATOM 578 N N . GLY A 1 82 ? 19.327 0.043 -3.141 1.00 25.41 229 GLY A N 1
ATOM 579 C CA . GLY A 1 82 ? 19.682 1.434 -2.898 1.00 25.11 229 GLY A CA 1
ATOM 580 C C . GLY A 1 82 ? 20.251 1.744 -1.522 1.00 25.90 229 GLY A C 1
ATOM 581 O O . GLY A 1 82 ? 20.401 2.918 -1.160 1.00 31.42 229 GLY A O 1
ATOM 582 N N . ASP A 1 83 ? 20.618 0.708 -0.769 1.00 27.86 230 ASP A N 1
ATOM 583 C CA . ASP A 1 83 ? 21.023 0.876 0.622 1.00 31.08 230 ASP A CA 1
ATOM 584 C C . ASP A 1 83 ? 22.379 1.570 0.758 1.00 34.20 230 ASP A C 1
ATOM 585 O O . ASP A 1 83 ? 23.272 1.420 -0.079 1.00 33.46 230 ASP A O 1
ATOM 590 N N . LYS A 1 84 ? 22.527 2.315 1.855 1.00 30.83 231 LYS A N 1
ATOM 591 C CA . LYS A 1 84 ? 23.739 3.047 2.191 1.00 32.93 231 LYS A CA 1
ATOM 592 C C . LYS A 1 84 ? 24.110 2.781 3.643 1.00 38.03 231 LYS A C 1
ATOM 593 O O . LYS A 1 84 ? 23.309 2.278 4.433 1.00 38.23 231 LYS A O 1
ATOM 599 N N . ARG A 1 85 ? 25.349 3.134 3.980 1.00 38.39 232 ARG A N 1
ATOM 600 C CA . ARG A 1 85 ? 25.835 3.206 5.370 1.00 39.99 232 ARG A CA 1
ATOM 601 C C . ARG A 1 85 ? 25.596 1.865 6.065 1.00 45.59 232 ARG A C 1
ATOM 602 O O . ARG A 1 85 ? 25.969 0.820 5.507 1.00 39.85 232 ARG A O 1
ATOM 610 N N . GLU A 1 86 ? 24.978 1.844 7.252 1.00 42.14 233 GLU A N 1
ATOM 611 C CA . GLU A 1 86 ? 24.773 0.601 7.991 1.00 42.63 233 GLU A CA 1
ATOM 612 C C . GLU A 1 86 ? 23.851 -0.356 7.243 1.00 42.27 233 GLU A C 1
ATOM 613 O O . GLU A 1 86 ? 24.049 -1.577 7.284 1.00 42.83 233 GLU A O 1
ATOM 619 N N . ALA A 1 87 ? 22.818 0.175 6.579 1.00 39.61 234 ALA A N 1
ATOM 620 C CA . ALA A 1 87 ? 21.892 -0.671 5.828 1.00 35.09 234 ALA A CA 1
ATOM 621 C C . ALA A 1 87 ? 22.606 -1.426 4.712 1.00 35.32 234 ALA A C 1
ATOM 622 O O . ALA A 1 87 ? 22.312 -2.601 4.459 1.00 37.76 234 ALA A O 1
ATOM 624 N N . LYS A 1 88 ? 23.537 -0.761 4.024 1.00 38.22 235 LYS A N 1
ATOM 625 C CA . LYS A 1 88 ? 24.312 -1.423 2.981 1.00 35.31 235 LYS A CA 1
ATOM 626 C C . LYS A 1 88 ? 25.172 -2.539 3.564 1.00 38.56 235 LYS A C 1
ATOM 627 O O . LYS A 1 88 ? 25.268 -3.628 2.985 1.00 35.75 235 LYS A O 1
ATOM 633 N N . ALA A 1 89 ? 25.792 -2.291 4.721 1.00 39.33 236 ALA A N 1
ATOM 634 C CA . ALA A 1 89 ? 26.612 -3.319 5.352 1.00 38.60 236 ALA A CA 1
ATOM 635 C C . ALA A 1 89 ? 25.784 -4.544 5.726 1.00 36.46 236 ALA A C 1
ATOM 636 O O . ALA A 1 89 ? 26.251 -5.682 5.589 1.00 41.11 236 ALA A O 1
ATOM 638 N N . HIS A 1 90 ? 24.555 -4.337 6.208 1.00 35.42 237 HIS A N 1
ATOM 639 C CA . HIS A 1 90 ? 23.710 -5.477 6.555 1.00 35.82 237 HIS A CA 1
ATOM 640 C C . HIS A 1 90 ? 23.374 -6.321 5.331 1.00 34.78 237 HIS A C 1
ATOM 641 O O . HIS A 1 90 ? 23.366 -7.554 5.407 1.00 38.18 237 HIS A O 1
ATOM 648 N N . LEU A 1 91 ? 23.082 -5.679 4.194 1.00 33.33 238 LEU A N 1
ATOM 649 C CA . LEU A 1 91 ? 22.775 -6.448 2.993 1.00 32.20 238 LEU A CA 1
ATOM 650 C C . LEU A 1 91 ? 23.979 -7.262 2.537 1.00 32.09 238 LEU A C 1
ATOM 651 O O . LEU A 1 91 ? 23.845 -8.433 2.165 1.00 33.90 238 LEU A O 1
ATOM 656 N N . HIS A 1 92 ? 25.169 -6.663 2.575 1.00 33.97 239 HIS A N 1
ATOM 657 C CA . HIS A 1 92 ? 26.377 -7.408 2.234 1.00 35.38 239 HIS A CA 1
ATOM 658 C C . HIS A 1 92 ? 26.581 -8.597 3.169 1.00 35.44 239 HIS A C 1
ATOM 659 O O . HIS A 1 92 ? 26.994 -9.675 2.730 1.00 36.45 239 HIS A O 1
ATOM 666 N N . ALA A 1 93 ? 26.273 -8.430 4.456 1.00 34.81 240 ALA A N 1
ATOM 667 C CA . ALA A 1 93 ? 26.425 -9.545 5.387 1.00 37.42 240 ALA A CA 1
ATOM 668 C C . ALA A 1 93 ? 25.443 -10.668 5.072 1.00 37.06 240 ALA A C 1
ATOM 669 O O . ALA A 1 93 ? 25.780 -11.851 5.208 1.00 39.50 240 ALA A O 1
ATOM 671 N N . GLN A 1 94 ? 24.230 -10.317 4.630 1.00 32.58 241 GLN A N 1
ATOM 672 C CA . GLN A 1 94 ? 23.257 -11.330 4.233 1.00 31.78 241 GLN A CA 1
ATOM 673 C C . GLN A 1 94 ? 23.764 -12.145 3.049 1.00 31.73 241 GLN A C 1
ATOM 674 O O . GLN A 1 94 ? 23.573 -13.366 2.994 1.00 34.75 241 GLN A O 1
ATOM 680 N N . ALA A 1 95 ? 24.379 -11.476 2.072 1.00 31.96 242 ALA A N 1
ATOM 681 C CA . ALA A 1 95 ? 24.826 -12.122 0.844 1.00 33.75 242 ALA A CA 1
ATOM 682 C C . ALA A 1 95 ? 26.145 -12.867 0.988 1.00 35.68 242 ALA A C 1
ATOM 683 O O . ALA A 1 95 ? 26.427 -13.746 0.166 1.00 35.22 242 ALA A O 1
ATOM 685 N N . LYS A 1 96 ? 26.946 -12.541 2.002 1.00 35.88 243 LYS A N 1
ATOM 686 C CA . LYS A 1 96 ? 28.288 -13.112 2.128 1.00 41.35 243 LYS A CA 1
ATOM 687 C C . LYS A 1 96 ? 28.357 -14.639 2.058 1.00 38.67 243 LYS A C 1
ATOM 688 O O . LYS A 1 96 ? 29.287 -15.152 1.414 1.00 39.34 243 LYS A O 1
ATOM 694 N N . PRO A 1 97 ? 27.454 -15.408 2.680 1.00 36.86 244 PRO A N 1
ATOM 695 C CA . PRO A 1 97 ? 27.556 -16.875 2.573 1.00 38.75 244 PRO A CA 1
ATOM 696 C C . PRO A 1 97 ? 27.386 -17.425 1.164 1.00 39.56 244 PRO A C 1
ATOM 697 O O . PRO A 1 97 ? 27.730 -18.591 0.938 1.00 42.46 244 PRO A O 1
ATOM 701 N N . TYR A 1 98 ? 26.856 -16.642 0.219 1.00 35.75 245 TYR A N 1
ATOM 702 C CA . TYR A 1 98 ? 26.549 -17.105 -1.138 1.00 34.77 245 TYR A CA 1
ATOM 703 C C . TYR A 1 98 ? 27.544 -16.468 -2.104 1.00 36.80 245 TYR A C 1
ATOM 704 O O . TYR A 1 98 ? 27.386 -15.311 -2.504 1.00 33.90 245 TYR A O 1
ATOM 713 N N . GLU A 1 99 ? 28.566 -17.241 -2.484 1.00 38.30 246 GLU A N 1
ATOM 714 C CA . GLU A 1 99 ? 29.645 -16.720 -3.313 1.00 36.88 246 GLU A CA 1
ATOM 715 C C . GLU A 1 99 ? 29.181 -16.314 -4.706 1.00 39.62 246 GLU A C 1
ATOM 716 O O . GLU A 1 99 ? 29.891 -15.568 -5.387 1.00 38.22 246 GLU A O 1
ATOM 718 N N . ASN A 1 100 ? 28.013 -16.779 -5.140 1.00 36.76 247 ASN A N 1
ATOM 719 C CA . ASN A 1 100 ? 27.478 -16.460 -6.456 1.00 33.03 247 ASN A CA 1
ATOM 720 C C . ASN A 1 100 ? 26.687 -15.158 -6.480 1.00 36.16 247 ASN A C 1
ATOM 721 O O . ASN A 1 100 ? 26.233 -14.748 -7.556 1.00 31.17 247 ASN A O 1
ATOM 726 N N . ILE A 1 101 ? 26.509 -14.498 -5.339 1.00 31.66 248 ILE A N 1
ATOM 727 C CA . ILE A 1 101 ? 25.706 -13.284 -5.257 1.00 29.49 248 ILE A CA 1
ATOM 728 C C . ILE A 1 101 ? 26.620 -12.067 -5.315 1.00 29.78 248 ILE A C 1
ATOM 729 O O . ILE A 1 101 ? 27.548 -11.933 -4.507 1.00 34.00 248 ILE A O 1
ATOM 734 N N . SER A 1 102 ? 26.365 -11.194 -6.285 1.00 30.55 249 SER A N 1
ATOM 735 C CA . SER A 1 102 ? 26.983 -9.885 -6.412 1.00 29.33 249 SER A CA 1
ATOM 736 C C . SER A 1 102 ? 25.941 -8.821 -6.099 1.00 27.86 249 SER A C 1
ATOM 737 O O . SER A 1 102 ? 24.734 -9.065 -6.184 1.00 27.58 249 SER A O 1
ATOM 740 N N . LEU A 1 103 ? 26.417 -7.627 -5.748 1.00 30.58 250 LEU A N 1
ATOM 741 C CA . LEU A 1 103 ? 25.542 -6.523 -5.375 1.00 31.14 250 LEU A CA 1
ATOM 742 C C . LEU A 1 103 ? 25.876 -5.287 -6.200 1.00 27.61 250 LEU A C 1
ATOM 743 O O . LEU A 1 103 ? 27.047 -5.042 -6.534 1.00 32.18 250 LEU A O 1
ATOM 748 N N . CYS A 1 104 ? 24.839 -4.513 -6.531 1.00 28.46 251 CYS A N 1
ATOM 749 C CA . CYS A 1 104 ? 24.978 -3.234 -7.215 1.00 27.26 251 CYS A CA 1
ATOM 750 C C . CYS A 1 104 ? 24.196 -2.196 -6.430 1.00 26.01 251 CYS A C 1
ATOM 751 O O . CYS A 1 104 ? 22.970 -2.300 -6.317 1.00 25.19 251 CYS A O 1
ATOM 754 N N . GLN A 1 105 ? 24.897 -1.204 -5.885 1.00 30.69 252 GLN A N 1
ATOM 755 C CA . GLN A 1 105 ? 24.258 -0.116 -5.152 1.00 27.79 252 GLN A CA 1
ATOM 756 C C . GLN A 1 105 ? 23.913 0.995 -6.134 1.00 28.03 252 GLN A C 1
ATOM 757 O O . GLN A 1 105 ? 24.805 1.671 -6.664 1.00 30.77 252 GLN A O 1
ATOM 763 N N . ALA A 1 106 ? 22.621 1.185 -6.362 1.00 27.68 253 ALA A N 1
ATOM 764 C CA . ALA A 1 106 ? 22.140 2.237 -7.241 1.00 26.72 253 ALA A CA 1
ATOM 765 C C . ALA A 1 106 ? 22.378 3.585 -6.585 1.00 26.84 253 ALA A C 1
ATOM 766 O O . ALA A 1 106 ? 22.037 3.785 -5.415 1.00 31.17 253 ALA A O 1
ATOM 768 N N . LYS A 1 107 ? 22.975 4.512 -7.329 1.00 27.22 254 LYS A N 1
ATOM 769 C CA . LYS A 1 107 ? 23.261 5.822 -6.764 1.00 31.17 254 LYS A CA 1
ATOM 770 C C . LYS A 1 107 ? 21.970 6.591 -6.505 1.00 32.03 254 LYS A C 1
ATOM 771 O O . LYS A 1 107 ? 21.031 6.566 -7.313 1.00 29.85 254 LYS A O 1
ATOM 777 N N . LEU A 1 108 ? 21.917 7.251 -5.343 1.00 32.02 255 LEU A N 1
ATOM 778 C CA . LEU A 1 108 ? 20.767 8.044 -4.901 1.00 28.70 255 LEU A CA 1
ATOM 779 C C . LEU A 1 108 ? 21.318 9.393 -4.458 1.00 32.29 255 LEU A C 1
ATOM 780 O O . LEU A 1 108 ? 21.464 9.663 -3.263 1.00 36.47 255 LEU A O 1
ATOM 785 N N . ASP A 1 109 ? 21.623 10.241 -5.433 1.00 38.94 256 ASP A N 1
ATOM 786 C CA . ASP A 1 109 ? 22.329 11.484 -5.155 1.00 41.95 256 ASP A CA 1
ATOM 787 C C . ASP A 1 109 ? 21.402 12.651 -4.847 1.00 42.12 256 ASP A C 1
ATOM 788 O O . ASP A 1 109 ? 21.884 13.726 -4.478 1.00 47.06 256 ASP A O 1
ATOM 793 N N . ILE A 1 110 ? 20.095 12.473 -4.989 1.00 38.93 257 ILE A N 1
ATOM 794 C CA . ILE A 1 110 ? 19.118 13.429 -4.491 1.00 39.35 257 ILE A CA 1
ATOM 795 C C . ILE A 1 110 ? 18.608 12.896 -3.161 1.00 37.56 257 ILE A C 1
ATOM 796 O O . ILE A 1 110 ? 18.303 11.703 -3.039 1.00 36.66 257 ILE A O 1
ATOM 801 N N . ALA A 1 111 ? 18.543 13.766 -2.158 1.00 40.44 258 ALA A N 1
ATOM 802 C CA . ALA A 1 111 ? 18.167 13.325 -0.823 1.00 39.25 258 ALA A CA 1
ATOM 803 C C . ALA A 1 111 ? 16.748 12.765 -0.819 1.00 39.00 258 ALA A C 1
ATOM 804 O O . ALA A 1 111 ? 15.910 13.127 -1.648 1.00 38.74 258 ALA A O 1
ATOM 806 N N . PHE A 1 112 ? 16.498 11.849 0.119 1.00 37.33 259 PHE A N 1
ATOM 807 C CA . PHE A 1 112 ? 15.179 11.260 0.348 1.00 37.67 259 PHE A CA 1
ATOM 808 C C . PHE A 1 112 ? 14.693 10.405 -0.821 1.00 39.38 259 PHE A C 1
ATOM 809 O O . PHE A 1 112 ? 13.486 10.255 -1.025 1.00 42.71 259 PHE A O 1
ATOM 817 N N . GLY A 1 113 ? 15.616 9.832 -1.594 1.00 32.50 260 GLY A N 1
ATOM 818 C CA . GLY A 1 113 ? 15.260 8.951 -2.682 1.00 26.37 260 GLY A CA 1
ATOM 819 C C . GLY A 1 113 ? 15.335 7.488 -2.284 1.00 26.81 260 GLY A C 1
ATOM 820 O O . GLY A 1 113 ? 15.988 7.123 -1.310 1.00 31.19 260 GLY A O 1
ATOM 821 N N . THR A 1 114 ? 14.647 6.645 -3.054 1.00 24.53 261 THR A N 1
ATOM 822 C CA . THR A 1 114 ? 14.583 5.222 -2.771 1.00 24.25 261 THR A CA 1
ATOM 823 C C . THR A 1 114 ? 14.801 4.451 -4.062 1.00 23.95 261 THR A C 1
ATOM 824 O O . THR A 1 114 ? 14.360 4.884 -5.130 1.00 22.50 261 THR A O 1
ATOM 828 N N . HIS A 1 115 ? 15.475 3.309 -3.977 1.00 22.51 262 HIS A N 1
ATOM 829 C CA . HIS A 1 115 ? 15.490 2.375 -5.101 1.00 21.79 262 HIS A CA 1
ATOM 830 C C . HIS A 1 115 ? 14.274 1.474 -4.956 1.00 19.21 262 HIS A C 1
ATOM 831 O O . HIS A 1 115 ? 14.317 0.444 -4.276 1.00 21.09 262 HIS A O 1
ATOM 838 N N A HIS A 1 116 ? 13.169 1.868 -5.594 0.44 19.82 263 HIS A N 1
ATOM 839 N N B HIS A 1 116 ? 13.195 1.836 -5.651 0.56 18.65 263 HIS A N 1
ATOM 840 C CA A HIS A 1 116 ? 11.905 1.168 -5.397 0.44 19.17 263 HIS A CA 1
ATOM 841 C CA B HIS A 1 116 ? 11.892 1.225 -5.426 0.56 19.80 263 HIS A CA 1
ATOM 842 C C A HIS A 1 116 ? 11.673 0.073 -6.424 0.44 20.48 263 HIS A C 1
ATOM 843 C C B HIS A 1 116 ? 11.502 0.229 -6.509 0.56 21.19 263 HIS A C 1
ATOM 844 O O A HIS A 1 116 ? 11.005 -0.918 -6.107 0.44 23.34 263 HIS A O 1
ATOM 845 O O B HIS A 1 116 ? 10.563 -0.549 -6.310 0.56 27.18 263 HIS A O 1
ATOM 858 N N . THR A 1 117 ? 12.193 0.248 -7.643 1.00 17.63 264 THR A N 1
ATOM 859 C CA . THR A 1 117 ? 11.929 -0.661 -8.755 1.00 18.93 264 THR A CA 1
ATOM 860 C C . THR A 1 117 ? 12.037 -2.125 -8.355 1.00 19.73 264 THR A C 1
ATOM 861 O O . THR A 1 117 ? 12.989 -2.533 -7.678 1.00 18.79 264 THR A O 1
ATOM 865 N N . LYS A 1 118 ? 11.054 -2.917 -8.795 1.00 18.38 265 LYS A N 1
ATOM 866 C CA . LYS A 1 118 ? 10.997 -4.353 -8.545 1.00 16.17 265 LYS A CA 1
ATOM 867 C C . LYS A 1 118 ? 10.971 -5.057 -9.891 1.00 15.25 265 LYS A C 1
ATOM 868 O O . LYS A 1 118 ? 9.980 -4.986 -10.625 1.00 16.76 265 LYS A O 1
ATOM 874 N N . MET A 1 119 ? 12.083 -5.682 -10.248 1.00 19.46 266 MET A N 1
ATOM 875 C CA . MET A 1 119 ? 12.229 -6.268 -11.566 1.00 17.64 266 MET A CA 1
ATOM 876 C C . MET A 1 119 ? 13.157 -7.463 -11.479 1.00 16.72 266 MET A C 1
ATOM 877 O O . MET A 1 119 ? 14.141 -7.443 -10.730 1.00 21.59 266 MET A O 1
ATOM 882 N N . MET A 1 120 ? 12.862 -8.492 -12.263 1.00 18.87 267 MET A N 1
ATOM 883 C CA . MET A 1 120 ? 13.776 -9.607 -12.451 1.00 18.45 267 MET A CA 1
ATOM 884 C C . MET A 1 120 ? 14.230 -9.639 -13.903 1.00 17.35 267 MET A C 1
ATOM 885 O O . MET A 1 120 ? 13.413 -9.501 -14.818 1.00 17.81 267 MET A O 1
ATOM 890 N N . LEU A 1 121 ? 15.532 -9.800 -14.118 1.00 19.39 268 LEU A N 1
ATOM 891 C CA . LEU A 1 121 ? 16.069 -10.151 -15.426 1.00 18.87 268 LEU A CA 1
ATOM 892 C C . LEU A 1 121 ? 16.535 -11.595 -15.317 1.00 21.10 268 LEU A C 1
ATOM 893 O O . LEU A 1 121 ? 17.338 -11.926 -14.435 1.00 20.88 268 LEU A O 1
ATOM 898 N N . LEU A 1 122 ? 16.009 -12.457 -16.183 1.00 19.85 269 LEU A N 1
ATOM 899 C CA . LEU A 1 122 ? 16.227 -13.898 -16.087 1.00 22.71 269 LEU A CA 1
ATOM 900 C C . LEU A 1 122 ? 16.828 -14.376 -17.404 1.00 21.97 269 LEU A C 1
ATOM 901 O O . LEU A 1 122 ? 16.147 -14.404 -18.432 1.00 23.20 269 LEU A O 1
ATOM 906 N N . LEU A 1 123 ? 18.107 -14.723 -17.390 1.00 21.88 270 LEU A N 1
ATOM 907 C CA . LEU A 1 123 ? 18.788 -15.193 -18.589 1.00 23.46 270 LEU A CA 1
ATOM 908 C C . LEU A 1 123 ? 18.792 -16.715 -18.599 1.00 24.61 270 LEU A C 1
ATOM 909 O O . LEU A 1 123 ? 19.218 -17.346 -17.622 1.00 25.57 270 LEU A O 1
ATOM 914 N N . TYR A 1 124 ? 18.313 -17.301 -19.693 1.00 26.02 271 TYR A N 1
ATOM 915 C CA . TYR A 1 124 ? 18.212 -18.745 -19.843 1.00 25.38 271 TYR A CA 1
ATOM 916 C C . TYR A 1 124 ? 19.077 -19.225 -20.999 1.00 26.90 271 TYR A C 1
ATOM 917 O O . TYR A 1 124 ? 19.568 -18.440 -21.820 1.00 28.42 271 TYR A O 1
ATOM 926 N N . GLU A 1 125 ? 19.239 -20.551 -21.068 1.00 29.45 272 GLU A N 1
ATOM 927 C CA . GLU A 1 125 ? 19.820 -21.159 -22.258 1.00 30.02 272 GLU A CA 1
ATOM 928 C C . GLU A 1 125 ? 18.932 -20.944 -23.474 1.00 28.44 272 GLU A C 1
ATOM 929 O O . GLU A 1 125 ? 19.425 -20.923 -24.607 1.00 32.75 272 GLU A O 1
ATOM 935 N N . GLU A 1 126 ? 17.629 -20.771 -23.260 1.00 30.02 273 GLU A N 1
ATOM 936 C CA . GLU A 1 126 ? 16.664 -20.650 -24.342 1.00 31.05 273 GLU A CA 1
ATOM 937 C C . GLU A 1 126 ? 16.357 -19.206 -24.720 1.00 29.89 273 GLU A C 1
ATOM 938 O O . GLU A 1 126 ? 15.686 -18.982 -25.733 1.00 32.71 273 GLU A O 1
ATOM 944 N N . GLY A 1 127 ? 16.798 -18.230 -23.933 1.00 26.75 274 GLY A N 1
ATOM 945 C CA . GLY A 1 127 ? 16.434 -16.847 -24.213 1.00 27.82 274 GLY A CA 1
ATOM 946 C C . GLY A 1 127 ? 16.511 -15.997 -22.954 1.00 24.20 274 GLY A C 1
ATOM 947 O O . GLY A 1 127 ? 17.267 -16.302 -22.031 1.00 27.28 274 GLY A O 1
ATOM 948 N N . LEU A 1 128 ? 15.703 -14.933 -22.935 1.00 22.36 275 LEU A N 1
ATOM 949 C CA . LEU A 1 128 ? 15.706 -13.955 -21.852 1.00 20.74 275 LEU A CA 1
ATOM 950 C C . LEU A 1 128 ? 14.271 -13.642 -21.462 1.00 21.02 275 LEU A C 1
ATOM 951 O O . LEU A 1 128 ? 13.396 -13.555 -22.328 1.00 20.56 275 LEU A O 1
ATOM 956 N N . ARG A 1 129 ? 14.024 -13.451 -20.164 1.00 19.64 276 ARG A N 1
ATOM 957 C CA . ARG A 1 129 ? 12.732 -12.983 -19.686 1.00 17.40 276 ARG A CA 1
ATOM 958 C C . ARG A 1 129 ? 12.915 -11.777 -18.775 1.00 18.47 276 ARG A C 1
ATOM 959 O O . ARG A 1 129 ? 13.886 -11.687 -18.013 1.00 19.98 276 ARG A O 1
ATOM 967 N N . VAL A 1 130 ? 11.955 -10.854 -18.842 1.00 17.97 277 VAL A N 1
ATOM 968 C CA . VAL A 1 130 ? 11.891 -9.694 -17.962 1.00 17.39 277 VAL A CA 1
ATOM 969 C C . VAL A 1 130 ? 10.601 -9.795 -17.157 1.00 17.44 277 VAL A C 1
ATOM 970 O O . VAL A 1 130 ? 9.534 -10.035 -17.729 1.00 17.58 277 VAL A O 1
ATOM 974 N N . VAL A 1 131 ? 10.699 -9.633 -15.838 1.00 16.44 278 VAL A N 1
ATOM 975 C CA . VAL A 1 131 ? 9.545 -9.634 -14.939 1.00 15.50 278 VAL A CA 1
ATOM 976 C C . VAL A 1 131 ? 9.524 -8.288 -14.233 1.00 16.96 278 VAL A C 1
ATOM 977 O O . VAL A 1 131 ? 10.505 -7.920 -13.579 1.00 18.39 278 VAL A O 1
ATOM 981 N N . ILE A 1 132 ? 8.426 -7.552 -14.354 1.00 14.87 279 ILE A N 1
ATOM 982 C CA . ILE A 1 132 ? 8.283 -6.279 -13.659 1.00 15.77 279 ILE A CA 1
ATOM 983 C C . ILE A 1 132 ? 7.108 -6.427 -12.711 1.00 17.36 279 ILE A C 1
ATOM 984 O O . ILE A 1 132 ? 6.021 -6.835 -13.128 1.00 16.80 279 ILE A O 1
ATOM 989 N N . HIS A 1 133 ? 7.343 -6.198 -11.428 1.00 15.41 280 HIS A N 1
ATOM 990 C CA . HIS A 1 133 ? 6.368 -6.622 -10.428 1.00 15.94 280 HIS A CA 1
ATOM 991 C C . HIS A 1 133 ? 6.370 -5.629 -9.271 1.00 16.40 280 HIS A C 1
ATOM 992 O O . HIS A 1 133 ? 6.958 -4.545 -9.360 1.00 17.29 280 HIS A O 1
ATOM 999 N N . THR A 1 134 ? 5.655 -5.973 -8.194 1.00 15.75 281 THR A N 1
ATOM 1000 C CA . THR A 1 134 ? 5.460 -5.037 -7.090 1.00 15.61 281 THR A CA 1
ATOM 1001 C C . THR A 1 134 ? 5.946 -5.526 -5.731 1.00 15.10 281 THR A C 1
ATOM 1002 O O . THR A 1 134 ? 5.806 -4.782 -4.757 1.00 15.45 281 THR A O 1
ATOM 1006 N N . SER A 1 135 ? 6.521 -6.730 -5.629 1.00 15.41 282 SER A N 1
ATOM 1007 C CA . SER A 1 135 ? 6.787 -7.374 -4.342 1.00 15.78 282 SER A CA 1
ATOM 1008 C C . SER A 1 135 ? 8.250 -7.239 -3.923 1.00 16.60 282 SER A C 1
ATOM 1009 O O . SER A 1 135 ? 9.154 -7.454 -4.735 1.00 17.97 282 SER A O 1
ATOM 1012 N N . ASN A 1 136 ? 8.480 -6.929 -2.647 1.00 16.47 283 ASN A N 1
ATOM 1013 C CA . ASN A 1 136 ? 9.820 -7.055 -2.094 1.00 16.66 283 ASN A CA 1
ATOM 1014 C C . ASN A 1 136 ? 10.200 -8.526 -2.005 1.00 17.86 283 ASN A C 1
ATOM 1015 O O . ASN A 1 136 ? 9.356 -9.421 -2.076 1.00 19.05 283 ASN A O 1
ATOM 1020 N N . LEU A 1 137 ? 11.501 -8.781 -1.864 1.00 19.16 284 LEU A N 1
ATOM 1021 C CA . LEU A 1 137 ? 11.994 -10.158 -1.851 1.00 19.52 284 LEU A CA 1
ATOM 1022 C C . LEU A 1 137 ? 12.112 -10.672 -0.417 1.00 19.98 284 LEU A C 1
ATOM 1023 O O . LEU A 1 137 ? 13.180 -11.047 0.078 1.00 21.67 284 LEU A O 1
ATOM 1028 N N . ILE A 1 138 ? 10.953 -10.670 0.248 1.00 20.24 285 ILE A N 1
ATOM 1029 C CA . ILE A 1 138 ? 10.790 -11.173 1.607 1.00 20.56 285 ILE A CA 1
ATOM 1030 C C . ILE A 1 138 ? 9.509 -12.002 1.661 1.00 20.52 285 ILE A C 1
ATOM 1031 O O . ILE A 1 138 ? 8.566 -11.778 0.897 1.00 19.27 285 ILE A O 1
ATOM 1036 N N . HIS A 1 139 ? 9.484 -12.966 2.583 1.00 24.18 286 HIS A N 1
ATOM 1037 C CA . HIS A 1 139 ? 8.360 -13.893 2.660 1.00 21.21 286 HIS A CA 1
ATOM 1038 C C . HIS A 1 139 ? 7.033 -13.163 2.768 1.00 22.47 286 HIS A C 1
ATOM 1039 O O . HIS A 1 139 ? 6.065 -13.516 2.079 1.00 22.75 286 HIS A O 1
ATOM 1046 N N . ALA A 1 140 ? 6.980 -12.122 3.605 1.00 23.51 287 ALA A N 1
ATOM 1047 C CA . ALA A 1 140 ? 5.702 -11.470 3.891 1.00 21.99 287 ALA A CA 1
ATOM 1048 C C . ALA A 1 140 ? 5.094 -10.837 2.651 1.00 21.73 287 ALA A C 1
ATOM 1049 O O . ALA A 1 140 ? 3.863 -10.748 2.542 1.00 22.62 287 ALA A O 1
ATOM 1051 N N . ASP A 1 141 ? 5.918 -10.397 1.694 1.00 19.67 288 ASP A N 1
ATOM 1052 C CA . ASP A 1 141 ? 5.341 -9.727 0.537 1.00 17.37 288 ASP A CA 1
ATOM 1053 C C . ASP A 1 141 ? 4.678 -10.691 -0.433 1.00 19.66 288 ASP A C 1
ATOM 1054 O O . ASP A 1 141 ? 3.915 -10.248 -1.293 1.00 21.07 288 ASP A O 1
ATOM 1059 N N . TRP A 1 142 ? 4.935 -11.992 -0.314 1.00 20.15 289 TRP A N 1
ATOM 1060 C CA . TRP A 1 142 ? 4.349 -12.978 -1.211 1.00 18.80 289 TRP A CA 1
ATOM 1061 C C . TRP A 1 142 ? 3.354 -13.870 -0.489 1.00 19.67 289 TRP A C 1
ATOM 1062 O O . TRP A 1 142 ? 2.913 -14.877 -1.051 1.00 20.68 289 TRP A O 1
ATOM 1073 N N . HIS A 1 143 ? 3.003 -13.526 0.746 1.00 19.33 290 HIS A N 1
ATOM 1074 C CA . HIS A 1 143 ? 2.208 -14.412 1.585 1.00 19.29 290 HIS A CA 1
ATOM 1075 C C . HIS A 1 143 ? 0.719 -14.083 1.532 1.00 20.74 290 HIS A C 1
ATOM 1076 O O . HIS A 1 143 ? -0.068 -14.872 1.000 1.00 21.34 290 HIS A O 1
ATOM 1083 N N . GLN A 1 144 ? 0.318 -12.927 2.068 1.00 16.80 291 GLN A N 1
ATOM 1084 C CA . GLN A 1 144 ? -1.105 -12.596 2.171 1.00 17.56 291 GLN A CA 1
ATOM 1085 C C . GLN A 1 144 ? -1.415 -11.197 1.650 1.00 18.58 291 GLN A C 1
ATOM 1086 O O . GLN A 1 144 ? -2.370 -10.555 2.114 1.00 19.38 291 GLN A O 1
ATOM 1092 N N . LYS A 1 145 ? -0.639 -10.715 0.686 1.00 15.75 292 LYS A N 1
ATOM 1093 C CA . LYS A 1 145 ? -0.857 -9.403 0.082 1.00 17.64 292 LYS A CA 1
ATOM 1094 C C . LYS A 1 145 ? -1.366 -9.524 -1.348 1.00 17.22 292 LYS A C 1
ATOM 1095 O O . LYS A 1 145 ? -1.158 -10.536 -2.029 1.00 16.49 292 LYS A O 1
ATOM 1101 N N . THR A 1 146 ? -2.028 -8.468 -1.811 1.00 14.54 293 THR A N 1
ATOM 1102 C CA . THR A 1 146 ? -2.321 -8.323 -3.236 1.00 14.80 293 THR A CA 1
ATOM 1103 C C . THR A 1 146 ? -1.130 -7.649 -3.913 1.00 16.42 293 THR A C 1
ATOM 1104 O O . THR A 1 146 ? -0.807 -6.495 -3.604 1.00 15.13 293 THR A O 1
ATOM 1108 N N . GLN A 1 147 ? -0.475 -8.377 -4.820 1.00 14.29 294 GLN A N 1
ATOM 1109 C CA . GLN A 1 147 ? 0.684 -7.893 -5.563 1.00 13.05 294 GLN A CA 1
ATOM 1110 C C . GLN A 1 147 ? 0.477 -8.219 -7.036 1.00 15.11 294 GLN A C 1
ATOM 1111 O O . GLN A 1 147 ? -0.256 -9.151 -7.374 1.00 17.25 294 GLN A O 1
ATOM 1117 N N . GLY A 1 148 ? 1.147 -7.453 -7.905 1.00 14.68 295 GLY A N 1
ATOM 1118 C CA . GLY A 1 148 ? 0.989 -7.589 -9.349 1.00 16.14 295 GLY A CA 1
ATOM 1119 C C . GLY A 1 148 ? 2.300 -7.932 -10.039 1.00 15.82 295 GLY A C 1
ATOM 1120 O O . GLY A 1 148 ? 3.381 -7.531 -9.595 1.00 16.46 295 GLY A O 1
ATOM 1121 N N . ILE A 1 149 ? 2.191 -8.707 -11.124 1.00 14.72 296 ILE A N 1
ATOM 1122 C CA . ILE A 1 149 ? 3.335 -9.200 -11.888 1.00 15.50 296 ILE A CA 1
ATOM 1123 C C . ILE A 1 149 ? 3.022 -9.058 -13.368 1.00 14.74 296 ILE A C 1
ATOM 1124 O O . ILE A 1 149 ? 1.953 -9.475 -13.824 1.00 16.55 296 ILE A O 1
ATOM 1129 N N . TRP A 1 150 ? 3.962 -8.509 -14.133 1.00 15.13 297 TRP A N 1
ATOM 1130 C CA . TRP A 1 150 ? 3.929 -8.617 -15.589 1.00 16.56 297 TRP A CA 1
ATOM 1131 C C . TRP A 1 150 ? 5.049 -9.551 -16.017 1.00 14.60 297 TRP A C 1
ATOM 1132 O O . TRP A 1 150 ? 6.204 -9.345 -15.639 1.00 15.62 297 TRP A O 1
ATOM 1143 N N . LEU A 1 151 ? 4.715 -10.575 -16.803 1.00 16.39 298 LEU A N 1
ATOM 1144 C CA . LEU A 1 151 ? 5.707 -11.502 -17.348 1.00 17.90 298 LEU A CA 1
ATOM 1145 C C . LEU A 1 151 ? 5.917 -11.208 -18.824 1.00 17.33 298 LEU A C 1
ATOM 1146 O O . LEU A 1 151 ? 4.972 -11.288 -19.616 1.00 18.38 298 LEU A O 1
ATOM 1151 N N . SER A 1 152 ? 7.162 -10.949 -19.214 1.00 17.06 299 SER A N 1
ATOM 1152 C CA . SER A 1 152 ? 7.475 -10.794 -20.623 1.00 17.50 299 SER A CA 1
ATOM 1153 C C . SER A 1 152 ? 7.381 -12.145 -21.326 1.00 18.42 299 SER A C 1
ATOM 1154 O O . SER A 1 152 ? 7.401 -13.199 -20.680 1.00 19.71 299 SER A O 1
ATOM 1157 N N . PRO A 1 153 ? 7.298 -12.142 -22.657 1.00 18.92 300 PRO A N 1
ATOM 1158 C CA . PRO A 1 153 ? 7.512 -13.380 -23.408 1.00 20.51 300 PRO A CA 1
ATOM 1159 C C . PRO A 1 153 ? 8.933 -13.881 -23.200 1.00 21.47 300 PRO A C 1
ATOM 1160 O O . PRO A 1 153 ? 9.817 -13.170 -22.720 1.00 20.81 300 PRO A O 1
ATOM 1164 N N . LEU A 1 154 ? 9.154 -15.131 -23.591 1.00 21.91 301 LEU A N 1
ATOM 1165 C CA . LEU A 1 154 ? 10.519 -15.625 -23.731 1.00 22.61 301 LEU A CA 1
ATOM 1166 C C . LEU A 1 154 ? 11.136 -14.972 -24.959 1.00 21.86 301 LEU A C 1
ATOM 1167 O O . LEU A 1 154 ? 10.694 -15.201 -26.093 1.00 26.94 301 LEU A O 1
ATOM 1172 N N . TYR A 1 155 ? 12.149 -14.138 -24.747 1.00 19.24 302 TYR A N 1
ATOM 1173 C CA . TYR A 1 155 ? 12.776 -13.428 -25.852 1.00 18.55 302 TYR A CA 1
ATOM 1174 C C . TYR A 1 155 ? 13.917 -14.276 -26.405 1.00 20.85 302 TYR A C 1
ATOM 1175 O O . TYR A 1 155 ? 14.846 -14.598 -25.653 1.00 23.48 302 TYR A O 1
ATOM 1184 N N . PRO A 1 156 ? 13.901 -14.660 -27.680 1.00 22.78 303 PRO A N 1
ATOM 1185 C CA . PRO A 1 156 ? 14.998 -15.472 -28.221 1.00 22.83 303 PRO A CA 1
ATOM 1186 C C . PRO A 1 156 ? 16.234 -14.621 -28.474 1.00 24.58 303 PRO A C 1
ATOM 1187 O O . PRO A 1 156 ? 16.152 -13.405 -28.650 1.00 25.19 303 PRO A O 1
ATOM 1191 N N . ARG A 1 157 ? 17.397 -15.280 -28.483 1.00 26.06 304 ARG A N 1
ATOM 1192 C CA . ARG A 1 157 ? 18.629 -14.575 -28.813 1.00 26.96 304 ARG A CA 1
ATOM 1193 C C . ARG A 1 157 ? 18.671 -14.315 -30.313 1.00 30.98 304 ARG A C 1
ATOM 1194 O O . ARG A 1 157 ? 18.201 -15.128 -31.115 1.00 34.17 304 ARG A O 1
ATOM 1202 N N . ILE A 1 158 ? 19.183 -13.145 -30.684 1.00 32.52 305 ILE A N 1
ATOM 1203 C CA . ILE A 1 158 ? 19.483 -12.875 -32.082 1.00 33.73 305 ILE A CA 1
ATOM 1204 C C . ILE A 1 158 ? 20.744 -13.641 -32.461 1.00 34.98 305 ILE A C 1
ATOM 1205 O O . ILE A 1 158 ? 21.756 -13.587 -31.749 1.00 37.74 305 ILE A O 1
ATOM 1210 N N . ALA A 1 159 ? 20.681 -14.386 -33.566 1.00 44.61 306 ALA A N 1
ATOM 1211 C CA . ALA A 1 159 ? 21.826 -15.181 -33.995 1.00 54.36 306 ALA A CA 1
ATOM 1212 C C . ALA A 1 159 ? 23.010 -14.273 -34.298 1.00 61.73 306 ALA A C 1
ATOM 1213 O O . ALA A 1 159 ? 22.855 -13.227 -34.934 1.00 64.46 306 ALA A O 1
ATOM 1215 N N . ASP A 1 160 ? 24.192 -14.661 -33.824 1.00 59.67 307 ASP A N 1
ATOM 1216 C CA . ASP A 1 160 ? 25.387 -13.879 -34.112 1.00 60.96 307 ASP A CA 1
ATOM 1217 C C . ASP A 1 160 ? 25.644 -13.852 -35.614 1.00 56.46 307 ASP A C 1
ATOM 1218 O O . ASP A 1 160 ? 25.422 -14.840 -36.319 1.00 53.39 307 ASP A O 1
ATOM 1223 N N . GLY A 1 161 ? 26.101 -12.702 -36.103 1.00 50.41 308 GLY A N 1
ATOM 1224 C CA . GLY A 1 161 ? 26.173 -12.450 -37.522 1.00 50.99 308 GLY A CA 1
ATOM 1225 C C . GLY A 1 161 ? 24.920 -11.844 -38.112 1.00 48.32 308 GLY A C 1
ATOM 1226 O O . GLY A 1 161 ? 24.967 -11.335 -39.240 1.00 58.97 308 GLY A O 1
ATOM 1227 N N . THR A 1 162 ? 23.803 -11.878 -37.390 1.00 44.78 309 THR A N 1
ATOM 1228 C CA . THR A 1 162 ? 22.562 -11.267 -37.842 1.00 43.33 309 THR A CA 1
ATOM 1229 C C . THR A 1 162 ? 22.479 -9.854 -37.286 1.00 43.31 309 THR A C 1
ATOM 1230 O O . THR A 1 162 ? 22.726 -9.634 -36.095 1.00 47.99 309 THR A O 1
ATOM 1234 N N . HIS A 1 163 ? 22.135 -8.901 -38.145 1.00 39.58 310 HIS A N 1
ATOM 1235 C CA . HIS A 1 163 ? 21.905 -7.516 -37.733 1.00 37.88 310 HIS A CA 1
ATOM 1236 C C . HIS A 1 163 ? 20.409 -7.228 -37.805 1.00 36.37 310 HIS A C 1
ATOM 1237 O O . HIS A 1 163 ? 19.862 -6.989 -38.885 1.00 37.02 310 HIS A O 1
ATOM 1244 N N . LYS A 1 164 ? 19.756 -7.254 -36.647 1.00 32.16 311 LYS A N 1
ATOM 1245 C CA . LYS A 1 164 ? 18.367 -6.842 -36.513 1.00 32.23 311 LYS A CA 1
ATOM 1246 C C . LYS A 1 164 ? 18.245 -6.010 -35.249 1.00 26.57 311 LYS A C 1
ATOM 1247 O O . LYS A 1 164 ? 19.059 -6.122 -34.331 1.00 27.91 311 LYS A O 1
ATOM 1253 N N . SER A 1 165 ? 17.213 -5.167 -35.198 1.00 20.45 312 SER A N 1
ATOM 1254 C CA . SER A 1 165 ? 17.029 -4.338 -34.010 1.00 19.48 312 SER A CA 1
ATOM 1255 C C . SER A 1 165 ? 16.542 -5.157 -32.822 1.00 21.47 312 SER A C 1
ATOM 1256 O O . SER A 1 165 ? 16.907 -4.871 -31.672 1.00 21.69 312 SER A O 1
ATOM 1259 N N . GLY A 1 166 ? 15.693 -6.155 -33.069 1.00 19.02 313 GLY A N 1
ATOM 1260 C CA . GLY A 1 166 ? 15.009 -6.808 -31.971 1.00 18.76 313 GLY A CA 1
ATOM 1261 C C . GLY A 1 166 ? 14.031 -5.920 -31.231 1.00 17.36 313 GLY A C 1
ATOM 1262 O O . GLY A 1 166 ? 13.671 -6.214 -30.092 1.00 19.69 313 GLY A O 1
ATOM 1263 N N . GLU A 1 167 ? 13.596 -4.829 -31.855 1.00 17.99 314 GLU A N 1
ATOM 1264 C CA . GLU A 1 167 ? 12.779 -3.825 -31.192 1.00 16.86 314 GLU A CA 1
ATOM 1265 C C . GLU A 1 167 ? 11.293 -4.103 -31.408 1.00 17.65 314 GLU A C 1
ATOM 1266 O O . GLU A 1 167 ? 10.883 -4.668 -32.425 1.00 20.13 314 GLU A O 1
ATOM 1272 N N A SER A 1 168 ? 10.491 -3.716 -30.420 0.66 17.53 315 SER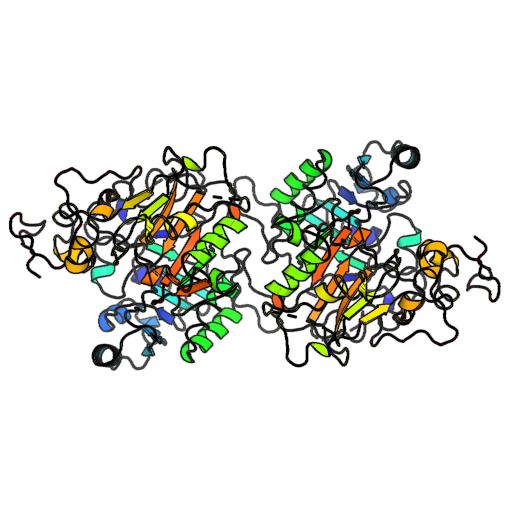 A N 1
ATOM 1273 N N B SER A 1 168 ? 10.491 -3.712 -30.425 0.34 17.52 315 SER A N 1
ATOM 1274 C CA A SER A 1 168 ? 9.046 -3.862 -30.473 0.66 17.72 315 SER A CA 1
ATOM 1275 C CA B SER A 1 168 ? 9.047 -3.865 -30.470 0.34 18.25 315 SER A CA 1
ATOM 1276 C C A SER A 1 168 ? 8.393 -2.573 -30.949 0.66 19.09 315 SER A C 1
ATOM 1277 C C B SER A 1 168 ? 8.390 -2.575 -30.939 0.34 18.36 315 SER A C 1
ATOM 1278 O O A SER A 1 168 ? 9.010 -1.503 -30.940 0.66 17.14 315 SER A O 1
ATOM 1279 O O B SER A 1 168 ? 9.006 -1.505 -30.918 0.34 16.41 315 SER A O 1
ATOM 1284 N N . PRO A 1 169 ? 7.129 -2.635 -31.379 1.00 19.26 316 PRO A N 1
ATOM 1285 C CA . PRO A 1 169 ? 6.427 -1.393 -31.725 1.00 17.65 316 PRO A CA 1
ATOM 1286 C C . PRO A 1 169 ? 6.286 -0.443 -30.542 1.00 17.79 316 PRO A C 1
ATOM 1287 O O . PRO A 1 169 ? 6.041 0.750 -30.766 1.00 22.43 316 PRO A O 1
ATOM 1291 N N . THR A 1 170 ? 6.440 -0.920 -29.297 1.00 15.08 317 THR A N 1
ATOM 1292 C CA . THR A 1 170 ? 6.362 -0.045 -28.135 1.00 19.14 317 THR A CA 1
ATOM 1293 C C . THR A 1 170 ? 7.712 0.514 -27.704 1.00 18.17 317 THR A C 1
ATOM 1294 O O . THR A 1 170 ? 7.771 1.235 -26.708 1.00 17.25 317 THR A O 1
ATOM 1298 N N . HIS A 1 171 ? 8.789 0.224 -28.438 1.00 16.00 318 HIS A N 1
ATOM 1299 C CA . HIS A 1 171 ? 10.136 0.717 -28.139 1.00 18.63 318 HIS A CA 1
ATOM 1300 C C . HIS A 1 171 ? 10.683 0.153 -26.833 1.00 18.32 318 HIS A C 1
ATOM 1301 O O . HIS A 1 171 ? 11.586 0.742 -26.225 1.00 18.72 318 HIS A O 1
ATOM 1308 N N . PHE A 1 172 ? 10.150 -0.989 -26.387 1.00 17.38 319 PHE A N 1
ATOM 1309 C CA . PHE A 1 172 ? 10.486 -1.513 -25.065 1.00 16.06 319 PHE A CA 1
ATOM 1310 C C . PHE A 1 172 ? 11.971 -1.838 -24.920 1.00 16.74 319 PHE A C 1
ATOM 1311 O O . PHE A 1 172 ? 12.551 -1.621 -23.846 1.00 17.54 319 PHE A O 1
ATOM 1319 N N . LYS A 1 173 ? 12.602 -2.352 -25.981 1.00 17.74 320 LYS A N 1
ATOM 1320 C CA . LYS A 1 173 ? 14.006 -2.743 -25.870 1.00 17.92 320 LYS A CA 1
ATOM 1321 C C . LYS A 1 173 ? 14.889 -1.533 -25.614 1.00 18.35 320 LYS A C 1
ATOM 1322 O O . LYS A 1 173 ? 15.659 -1.508 -24.647 1.00 18.73 320 LYS A O 1
ATOM 1328 N N . ALA A 1 174 ? 14.783 -0.512 -26.460 1.00 18.63 321 ALA A N 1
ATOM 1329 C CA . ALA A 1 174 ? 15.569 0.698 -26.246 1.00 18.26 321 ALA A CA 1
ATOM 1330 C C . ALA A 1 174 ? 15.202 1.373 -24.931 1.00 18.57 321 ALA A C 1
ATOM 1331 O O . ALA A 1 174 ? 16.071 1.915 -24.243 1.00 19.84 321 ALA A O 1
ATOM 1333 N N . ASP A 1 175 ? 13.921 1.359 -24.562 1.00 19.00 322 ASP A N 1
ATOM 1334 C CA . ASP A 1 175 ? 13.522 2.040 -23.334 1.00 16.91 322 ASP A CA 1
ATOM 1335 C C . ASP A 1 175 ? 14.059 1.328 -22.096 1.00 19.62 322 ASP A C 1
ATOM 1336 O O . ASP A 1 175 ? 14.473 1.979 -21.131 1.00 19.03 322 ASP A O 1
ATOM 1341 N N . LEU A 1 176 ? 14.066 -0.006 -22.105 1.00 16.06 323 LEU A N 1
ATOM 1342 C CA . LEU A 1 176 ? 14.646 -0.745 -20.990 1.00 16.97 323 LEU A CA 1
ATOM 1343 C C . LEU A 1 176 ? 16.146 -0.501 -20.894 1.00 19.37 323 LEU A C 1
ATOM 1344 O O . LEU A 1 176 ? 16.676 -0.277 -19.799 1.00 19.12 323 LEU A O 1
ATOM 1349 N N . ILE A 1 177 ? 16.845 -0.513 -22.030 1.00 17.27 324 ILE A N 1
ATOM 1350 C CA . ILE A 1 177 ? 18.275 -0.205 -22.021 1.00 18.98 324 ILE A CA 1
ATOM 1351 C C . ILE A 1 177 ? 18.518 1.201 -21.484 1.00 23.90 324 ILE A C 1
ATOM 1352 O O . ILE A 1 177 ? 19.427 1.422 -20.679 1.00 21.9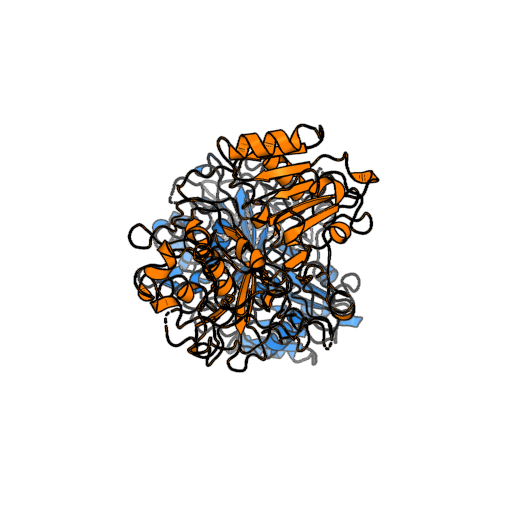2 324 ILE A O 1
ATOM 1357 N N A SER A 1 178 ? 17.708 2.172 -21.917 0.62 20.13 325 SER A N 1
ATOM 1358 N N B SER A 1 178 ? 17.699 2.169 -21.905 0.38 19.83 325 SER A N 1
ATOM 1359 C CA A SER A 1 178 ? 17.838 3.536 -21.404 0.62 21.38 325 SER A CA 1
ATOM 1360 C CA B SER A 1 178 ? 17.843 3.534 -21.404 0.38 21.21 325 SER A CA 1
ATOM 1361 C C A SER A 1 178 ? 17.645 3.584 -19.892 0.62 20.81 325 SER A C 1
ATOM 1362 C C B SER A 1 178 ? 17.631 3.602 -19.895 0.38 20.92 325 SER A C 1
ATOM 1363 O O A SER A 1 178 ? 18.374 4.298 -19.186 0.62 21.97 325 SER A O 1
ATOM 1364 O O B SER A 1 178 ? 18.332 4.344 -19.194 0.38 22.17 325 SER A O 1
ATOM 1369 N N . TYR A 1 179 ? 16.658 2.845 -19.379 1.00 19.44 326 TYR A N 1
ATOM 1370 C CA . TYR A 1 179 ? 16.438 2.796 -17.939 1.00 20.06 326 TYR A CA 1
ATOM 1371 C C . TYR A 1 179 ? 17.681 2.266 -17.223 1.00 20.54 326 TYR A C 1
ATOM 1372 O O . TYR A 1 179 ? 18.164 2.859 -16.246 1.00 21.02 326 TYR A O 1
ATOM 1381 N N . LEU A 1 180 ? 18.245 1.169 -17.727 1.00 18.84 327 LEU A N 1
ATOM 1382 C CA . LEU A 1 180 ? 19.446 0.606 -17.106 1.00 19.78 327 LEU A CA 1
ATOM 1383 C C . LEU A 1 180 ? 20.662 1.514 -17.260 1.00 21.61 327 LEU A C 1
ATOM 1384 O O . LEU A 1 180 ? 21.517 1.559 -16.365 1.00 23.34 327 LEU A O 1
ATOM 1389 N N A MET A 1 181 ? 20.761 2.237 -18.376 0.62 21.68 328 MET A N 1
ATOM 1390 N N B MET A 1 181 ? 20.758 2.241 -18.375 0.38 21.97 328 MET A N 1
ATOM 1391 C CA A MET A 1 181 ? 21.908 3.113 -18.592 0.62 23.16 328 MET A CA 1
ATOM 1392 C CA B MET A 1 181 ? 21.909 3.111 -18.596 0.38 23.46 328 MET A CA 1
ATOM 1393 C C A MET A 1 181 ? 21.976 4.213 -17.545 0.62 25.12 328 MET A C 1
ATOM 1394 C C B MET A 1 181 ? 21.973 4.231 -17.566 0.38 24.76 328 MET A C 1
ATOM 1395 O O A MET A 1 181 ? 23.071 4.665 -17.188 0.62 26.10 328 MET A O 1
ATOM 1396 O O B MET A 1 181 ? 23.065 4.714 -17.244 0.38 26.51 328 MET A O 1
ATOM 1405 N N . ALA A 1 182 ? 20.822 4.648 -17.035 1.00 24.48 329 ALA A N 1
ATOM 1406 C CA . ALA A 1 182 ? 20.788 5.726 -16.053 1.00 24.00 329 ALA A CA 1
ATOM 1407 C C . ALA A 1 182 ? 21.493 5.358 -14.750 1.00 26.54 329 ALA A C 1
ATOM 1408 O O . ALA A 1 182 ? 21.915 6.260 -14.016 1.00 29.63 329 ALA A O 1
ATOM 1410 N N . TYR A 1 183 ? 21.668 4.064 -14.463 1.00 25.42 330 TYR A N 1
ATOM 1411 C CA . TYR A 1 183 ? 22.384 3.664 -13.250 1.00 24.12 330 TYR A CA 1
ATOM 1412 C C . TYR A 1 183 ? 23.875 3.946 -13.343 1.00 27.44 330 TYR A C 1
ATOM 1413 O O . TYR A 1 183 ? 24.537 4.110 -12.309 1.00 27.38 330 TYR A O 1
ATOM 1422 N N . ASN A 1 184 ? 24.427 3.965 -14.558 1.00 27.09 331 ASN A N 1
ATOM 1423 C CA . ASN A 1 184 ? 25.867 4.153 -14.755 1.00 28.93 331 ASN A CA 1
ATOM 1424 C C . ASN A 1 184 ? 26.674 3.113 -13.974 1.00 26.06 331 ASN A C 1
ATOM 1425 O O . ASN A 1 184 ? 27.679 3.429 -13.331 1.00 30.94 331 ASN A O 1
ATOM 1430 N N . ALA A 1 185 ? 26.227 1.860 -14.030 1.00 26.63 332 ALA A N 1
ATOM 1431 C CA . ALA A 1 185 ? 26.772 0.792 -13.208 1.00 26.69 332 ALA A CA 1
ATOM 1432 C C . ALA A 1 185 ? 27.416 -0.275 -14.082 1.00 28.22 332 ALA A C 1
ATOM 1433 O O . ALA A 1 185 ? 26.791 -0.736 -15.051 1.00 27.45 332 ALA A O 1
ATOM 1435 N N . PRO A 1 186 ? 28.638 -0.714 -13.770 1.00 27.18 333 PRO A N 1
ATOM 1436 C CA . PRO A 1 186 ? 29.276 -1.722 -14.634 1.00 27.64 333 PRO A CA 1
ATOM 1437 C C . PRO A 1 186 ? 28.546 -3.050 -14.647 1.00 27.46 333 PRO A C 1
ATOM 1438 O O . PRO A 1 186 ? 28.485 -3.707 -15.695 1.00 29.83 333 PRO A O 1
ATOM 1442 N N . SER A 1 187 ? 27.978 -3.469 -13.510 1.00 27.21 334 SER A N 1
ATOM 1443 C CA . SER A 1 187 ? 27.245 -4.726 -13.497 1.00 26.04 334 SER A CA 1
ATOM 1444 C C . SER A 1 187 ? 26.006 -4.659 -14.369 1.00 29.75 334 SER A C 1
ATOM 1445 O O . SER A 1 187 ? 25.576 -5.684 -14.908 1.00 30.00 334 SER A O 1
ATOM 1448 N N . LEU A 1 188 ? 25.429 -3.472 -14.532 1.00 24.03 335 LEU A N 1
ATOM 1449 C CA . LEU A 1 188 ? 24.245 -3.326 -15.365 1.00 24.14 335 LEU A CA 1
ATOM 1450 C C . LEU A 1 188 ? 24.582 -3.129 -16.833 1.00 24.79 335 LEU A C 1
ATOM 1451 O O . LEU A 1 188 ? 23.759 -3.463 -17.693 1.00 25.57 335 LEU A O 1
ATOM 1456 N N . LYS A 1 189 ? 25.766 -2.607 -17.147 1.00 24.55 336 LYS A N 1
ATOM 1457 C CA . LYS A 1 189 ? 26.187 -2.603 -18.547 1.00 24.83 336 LYS A CA 1
ATOM 1458 C C . LYS A 1 189 ? 26.279 -4.024 -19.091 1.00 28.11 336 LYS A C 1
ATOM 1459 O O . LYS A 1 189 ? 25.977 -4.263 -20.266 1.00 27.03 336 LYS A O 1
ATOM 1465 N N . GLU A 1 190 ? 26.663 -4.984 -18.243 1.00 27.26 337 GLU A N 1
ATOM 1466 C CA . GLU A 1 190 ? 26.666 -6.383 -18.661 1.00 27.73 337 GLU A CA 1
ATOM 1467 C C . GLU A 1 190 ? 25.263 -6.849 -19.034 1.00 27.13 337 GLU A C 1
ATOM 1468 O O . GLU A 1 190 ? 25.080 -7.574 -20.019 1.00 28.25 337 GLU A O 1
ATOM 1474 N N . TRP A 1 191 ? 24.257 -6.447 -18.255 1.00 23.63 338 TRP A N 1
ATOM 1475 C CA . TRP A 1 191 ? 22.888 -6.830 -18.583 1.00 23.51 338 TRP A CA 1
ATOM 1476 C C . TRP A 1 191 ? 22.367 -6.078 -19.804 1.00 21.88 338 TRP A C 1
ATOM 1477 O O . TRP A 1 191 ? 21.588 -6.635 -20.583 1.00 22.46 338 TRP A O 1
ATOM 1488 N N . ILE A 1 192 ? 22.814 -4.837 -20.012 1.00 22.66 339 ILE A N 1
ATOM 1489 C CA . ILE A 1 192 ? 22.485 -4.119 -21.245 1.00 20.71 339 ILE A CA 1
ATOM 1490 C C . ILE A 1 192 ? 22.984 -4.889 -22.458 1.00 22.60 339 ILE A C 1
ATOM 1491 O O . ILE A 1 192 ? 22.278 -5.016 -23.472 1.00 24.13 339 ILE A O 1
ATOM 1496 N N . ASP A 1 193 ? 24.204 -5.419 -22.373 1.00 24.59 340 ASP A N 1
ATOM 1497 C CA . ASP A 1 193 ? 24.762 -6.177 -23.483 1.00 23.35 340 ASP A CA 1
ATOM 1498 C C . ASP A 1 193 ? 23.981 -7.464 -23.723 1.00 26.73 340 ASP A C 1
ATOM 1499 O O . ASP A 1 193 ? 23.806 -7.881 -24.874 1.00 27.86 340 ASP A O 1
ATOM 1504 N N . VAL A 1 194 ? 23.499 -8.104 -22.653 1.00 25.88 341 VAL A N 1
ATOM 1505 C CA . VAL A 1 194 ? 22.623 -9.265 -22.811 1.00 25.19 341 VAL A CA 1
ATOM 1506 C C . VAL A 1 194 ? 21.351 -8.870 -23.552 1.00 24.94 341 VAL A C 1
ATOM 1507 O O . VAL A 1 194 ? 20.934 -9.532 -24.508 1.00 24.47 341 VAL A O 1
ATOM 1511 N N . ILE A 1 195 ? 20.719 -7.778 -23.125 1.00 22.08 342 ILE A N 1
ATOM 1512 C CA . ILE A 1 195 ? 19.478 -7.356 -23.768 1.00 21.32 342 ILE A CA 1
ATOM 1513 C C . ILE A 1 195 ? 19.705 -7.043 -25.241 1.00 23.38 342 ILE A C 1
ATOM 1514 O O . ILE A 1 195 ? 18.891 -7.411 -26.099 1.00 20.87 342 ILE A O 1
ATOM 1519 N N . HIS A 1 196 ? 20.813 -6.365 -25.560 1.00 22.62 343 HIS A N 1
ATOM 1520 C CA . HIS A 1 196 ? 21.128 -6.056 -26.953 1.00 22.22 343 HIS A CA 1
ATOM 1521 C C . HIS A 1 196 ? 21.123 -7.305 -27.822 1.00 24.02 343 HIS A C 1
ATOM 1522 O O . HIS A 1 196 ? 20.748 -7.242 -28.996 1.00 24.13 343 HIS A O 1
ATOM 1529 N N . LYS A 1 197 ? 21.544 -8.442 -27.269 1.00 24.02 344 LYS A N 1
ATOM 1530 C CA . LYS A 1 197 ? 21.652 -9.677 -28.035 1.00 24.54 344 LYS A CA 1
ATOM 1531 C C . LYS A 1 197 ? 20.328 -10.418 -28.184 1.00 23.22 344 LYS A C 1
ATOM 1532 O O . LYS A 1 197 ? 20.303 -11.453 -28.859 1.00 26.03 344 LYS A O 1
ATOM 1538 N N . HIS A 1 198 ? 19.232 -9.916 -27.615 1.00 21.07 345 HIS A N 1
ATOM 1539 C CA . HIS A 1 198 ? 17.961 -10.624 -27.658 1.00 20.46 345 HIS A CA 1
ATOM 1540 C C . HIS A 1 198 ? 16.912 -9.862 -28.460 1.00 22.95 345 HIS A C 1
ATOM 1541 O O . HIS A 1 198 ? 17.001 -8.646 -28.660 1.00 20.47 345 HIS A O 1
ATOM 1548 N N . ASP A 1 199 ? 15.915 -10.615 -28.924 1.00 20.91 346 ASP A N 1
ATOM 1549 C CA . ASP A 1 199 ? 14.835 -10.098 -29.761 1.00 19.59 346 ASP A CA 1
ATOM 1550 C C . ASP A 1 199 ? 13.626 -9.862 -28.867 1.00 21.52 346 ASP A C 1
ATOM 1551 O O . ASP A 1 199 ? 12.973 -10.814 -28.423 1.00 19.15 346 ASP A O 1
ATOM 1556 N N . LEU A 1 200 ? 13.342 -8.590 -28.588 1.00 18.55 347 LEU A N 1
ATOM 1557 C CA . LEU A 1 200 ? 12.230 -8.201 -27.729 1.00 16.96 347 LEU A CA 1
ATOM 1558 C C . LEU A 1 200 ? 11.028 -7.702 -28.529 1.00 17.68 347 LEU A C 1
ATOM 1559 O O . LEU A 1 200 ? 10.131 -7.070 -27.956 1.00 17.34 347 LEU A O 1
ATOM 1564 N N . SER A 1 201 ? 10.974 -8.013 -29.824 1.00 18.15 348 SER A N 1
ATOM 1565 C CA . SER A 1 201 ? 9.978 -7.435 -30.729 1.00 17.59 348 SER A CA 1
ATOM 1566 C C . SER A 1 201 ? 8.545 -7.823 -30.381 1.00 18.64 348 SER A C 1
ATOM 1567 O O . SER A 1 201 ? 7.615 -7.113 -30.783 1.00 19.64 348 SER A O 1
ATOM 1570 N N . GLU A 1 202 ? 8.335 -8.925 -29.655 1.00 18.55 349 GLU A N 1
ATOM 1571 C CA . GLU A 1 202 ? 6.972 -9.332 -29.312 1.00 19.42 349 GLU A CA 1
ATOM 1572 C C . GLU A 1 202 ? 6.354 -8.516 -28.187 1.00 20.59 349 GLU A C 1
ATOM 1573 O O . GLU A 1 202 ? 5.164 -8.702 -27.897 1.00 23.22 349 GLU A O 1
ATOM 1579 N N . THR A 1 203 ? 7.100 -7.605 -27.572 1.00 17.58 350 THR A N 1
ATOM 1580 C CA . THR A 1 203 ? 6.624 -6.890 -26.395 1.00 17.01 350 THR A CA 1
ATOM 1581 C C . THR A 1 203 ? 5.529 -5.902 -26.770 1.00 18.29 350 THR A C 1
ATOM 1582 O O . THR A 1 203 ? 5.703 -5.075 -27.668 1.00 19.80 350 THR A O 1
ATOM 1586 N N A ASN A 1 204 ? 4.400 -5.993 -26.059 0.60 17.41 351 ASN A N 1
ATOM 1587 N N B ASN A 1 204 ? 4.396 -5.962 -26.072 0.40 17.52 351 ASN A N 1
ATOM 1588 C CA A ASN A 1 204 ? 3.221 -5.186 -26.337 0.60 17.83 351 ASN A CA 1
ATOM 1589 C CA B ASN A 1 204 ? 3.284 -5.071 -26.387 0.40 17.43 351 ASN A CA 1
ATOM 1590 C C A ASN A 1 204 ? 2.930 -4.124 -25.278 0.60 15.29 351 ASN A C 1
ATOM 1591 C C B ASN A 1 204 ? 2.880 -4.188 -25.213 0.40 16.09 351 ASN A C 1
ATOM 1592 O O A ASN A 1 204 ? 1.925 -3.410 -25.402 0.60 18.43 351 ASN A O 1
ATOM 1593 O O B ASN A 1 204 ? 1.748 -3.692 -25.173 0.40 17.48 351 ASN A O 1
ATOM 1602 N N . VAL A 1 205 ? 3.779 -3.989 -24.257 1.00 14.97 352 VAL A N 1
ATOM 1603 C CA . VAL A 1 205 ? 3.616 -2.986 -23.206 1.00 15.68 352 VAL A CA 1
ATOM 1604 C C . VAL A 1 205 ? 4.662 -1.895 -23.398 1.00 16.44 352 VAL A C 1
ATOM 1605 O O . VAL A 1 205 ? 5.744 -2.117 -23.970 1.00 16.51 352 VAL A O 1
ATOM 1609 N N . TYR A 1 206 ? 4.348 -0.701 -22.888 1.00 15.49 353 TYR A N 1
ATOM 1610 C CA . TYR A 1 206 ? 5.296 0.410 -22.841 1.00 16.69 353 TYR A CA 1
ATOM 1611 C C . TYR A 1 206 ? 5.928 0.504 -21.463 1.00 16.64 353 TYR A C 1
ATOM 1612 O O . TYR A 1 206 ? 5.256 0.333 -20.448 1.00 15.72 353 TYR A O 1
ATOM 1621 N N . LEU A 1 207 ? 7.223 0.792 -21.425 1.00 15.44 354 LEU A N 1
ATOM 1622 C CA . LEU A 1 207 ? 7.924 0.939 -20.156 1.00 14.88 354 LEU A CA 1
ATOM 1623 C C . LEU A 1 207 ? 7.751 2.357 -19.628 1.00 17.55 354 LEU A C 1
ATOM 1624 O O . LEU A 1 207 ? 7.921 3.325 -20.377 1.00 18.08 354 LEU A O 1
ATOM 1629 N N . ILE A 1 208 ? 7.430 2.488 -18.339 1.00 16.21 355 ILE A N 1
ATOM 1630 C CA . ILE A 1 208 ? 7.372 3.798 -17.684 1.00 17.18 355 ILE A CA 1
ATOM 1631 C C . ILE A 1 208 ? 8.277 3.734 -16.465 1.00 17.63 355 ILE A C 1
ATOM 1632 O O . ILE A 1 208 ? 7.919 3.129 -15.449 1.00 17.24 355 ILE A O 1
ATOM 1637 N N . GLY A 1 209 ? 9.432 4.376 -16.555 1.00 18.80 356 GLY A N 1
ATOM 1638 C CA . GLY A 1 209 ? 10.350 4.400 -15.442 1.00 19.67 356 GLY A CA 1
ATOM 1639 C C . GLY A 1 209 ? 10.542 5.771 -14.846 1.00 18.68 356 GLY A C 1
ATOM 1640 O O . GLY A 1 209 ? 10.218 6.800 -15.454 1.00 18.77 356 GLY A O 1
ATOM 1641 N N . SER A 1 210 ? 11.088 5.773 -13.634 1.00 18.92 357 SER A N 1
ATOM 1642 C CA . SER A 1 210 ? 11.592 6.967 -12.984 1.00 18.55 357 SER A CA 1
ATOM 1643 C C . SER A 1 210 ? 13.030 6.689 -12.586 1.00 19.23 357 SER A C 1
ATOM 1644 O O . SER A 1 210 ? 13.356 5.581 -12.157 1.00 20.06 357 SER A O 1
ATOM 1647 N N A THR A 1 211 ? 13.877 7.697 -12.714 0.34 20.65 358 THR A N 1
ATOM 1648 N N B THR A 1 211 ? 13.888 7.685 -12.742 0.66 20.52 358 THR A N 1
ATOM 1649 C CA A THR A 1 211 ? 15.255 7.626 -12.256 0.34 23.63 358 THR A CA 1
ATOM 1650 C CA B THR A 1 211 ? 15.256 7.616 -12.251 0.66 23.97 358 THR A CA 1
ATOM 1651 C C A THR A 1 211 ? 15.602 8.972 -11.640 0.34 25.78 358 THR A C 1
ATOM 1652 C C B THR A 1 211 ? 15.579 8.960 -11.620 0.66 25.02 358 THR A C 1
ATOM 1653 O O A THR A 1 211 ? 15.031 9.998 -12.031 0.34 26.27 358 THR A O 1
ATOM 1654 O O B THR A 1 211 ? 14.984 9.977 -11.997 0.66 23.54 358 THR A O 1
ATOM 1661 N N . PRO A 1 212 ? 16.489 8.997 -10.643 1.00 24.83 359 PRO A N 1
ATOM 1662 C CA . PRO A 1 212 ? 16.774 10.265 -9.959 1.00 25.03 359 PRO A CA 1
ATOM 1663 C C . PRO A 1 212 ? 17.419 11.276 -10.893 1.00 27.28 359 PRO A C 1
ATOM 1664 O O . PRO A 1 212 ? 18.291 10.936 -11.696 1.00 27.59 359 PRO A O 1
ATOM 1668 N N . GLY A 1 213 ? 16.978 12.519 -10.794 1.00 27.77 360 GLY A N 1
ATOM 1669 C CA . GLY A 1 213 ? 17.588 13.564 -11.588 1.00 26.47 360 GLY A CA 1
ATOM 1670 C C . GLY A 1 213 ? 16.745 14.818 -11.658 1.00 28.83 360 GLY A C 1
ATOM 1671 O O . GLY A 1 213 ? 15.676 14.923 -11.057 1.00 29.65 360 GLY A O 1
ATOM 1672 N N A ARG A 1 214 ? 17.275 15.784 -12.406 0.55 31.56 361 ARG A N 1
ATOM 1673 N N B ARG A 1 214 ? 17.276 15.785 -12.404 0.45 31.74 361 ARG A N 1
ATOM 1674 C CA A ARG A 1 214 ? 16.592 17.040 -12.712 0.55 33.28 361 ARG A CA 1
ATOM 1675 C CA B ARG A 1 214 ? 16.593 17.041 -12.711 0.45 33.48 361 ARG A CA 1
ATOM 1676 C C A ARG A 1 214 ? 16.626 17.162 -14.230 0.55 38.58 361 ARG A C 1
ATOM 1677 C C B ARG A 1 214 ? 16.626 17.165 -14.230 0.45 38.38 361 ARG A C 1
ATOM 1678 O O A ARG A 1 214 ? 17.663 17.493 -14.812 0.55 39.86 361 ARG A O 1
ATOM 1679 O O B ARG A 1 214 ? 17.661 17.502 -14.812 0.45 39.82 361 ARG A O 1
ATOM 1694 N N . PHE A 1 215 ? 15.496 16.883 -14.867 1.00 33.95 362 PHE A N 1
ATOM 1695 C CA . PHE A 1 215 ? 15.422 16.740 -16.313 1.00 34.81 362 PHE A CA 1
ATOM 1696 C C . PHE A 1 215 ? 14.810 17.982 -16.942 1.00 39.77 362 PHE A C 1
ATOM 1697 O O . PHE A 1 215 ? 13.750 18.448 -16.510 1.00 39.31 362 PHE A O 1
ATOM 1705 N N . GLN A 1 216 ? 15.491 18.519 -17.953 1.00 36.96 363 GLN A N 1
ATOM 1706 C CA . GLN A 1 216 ? 15.071 19.729 -18.637 1.00 38.12 363 GLN A CA 1
ATOM 1707 C C . GLN A 1 216 ? 14.866 19.427 -20.112 1.00 41.61 363 GLN A C 1
ATOM 1708 O O . GLN A 1 216 ? 15.358 18.424 -20.637 1.00 39.86 363 GLN A O 1
ATOM 1714 N N . GLY A 1 217 ? 14.155 20.332 -20.779 1.00 44.60 364 GLY A N 1
ATOM 1715 C CA . GLY A 1 217 ? 13.945 20.189 -22.207 1.00 47.53 364 GLY A CA 1
ATOM 1716 C C . GLY A 1 217 ? 13.195 18.914 -22.526 1.00 53.11 364 GLY A C 1
ATOM 1717 O O . GLY A 1 217 ? 12.265 18.512 -21.816 1.00 59.12 364 GLY A O 1
ATOM 1718 N N . SER A 1 218 ? 13.620 18.252 -23.603 1.00 46.63 365 SER A N 1
ATOM 1719 C CA . SER A 1 218 ? 12.937 17.042 -24.043 1.00 49.44 365 SER A CA 1
ATOM 1720 C C . SER A 1 218 ? 13.170 15.882 -23.085 1.00 54.75 365 SER A C 1
ATOM 1721 O O . SER A 1 218 ? 12.335 14.971 -23.004 1.00 51.15 365 SER A O 1
ATOM 1724 N N . GLN A 1 219 ? 14.286 15.898 -22.348 1.00 49.02 366 GLN A N 1
ATOM 1725 C CA . GLN A 1 219 ? 14.540 14.831 -21.385 1.00 40.14 366 GLN A CA 1
ATOM 1726 C C . GLN A 1 219 ? 13.453 14.737 -20.325 1.00 34.23 366 GLN A C 1
ATOM 1727 O O . GLN A 1 219 ? 13.340 13.698 -19.672 1.00 31.76 366 GLN A O 1
ATOM 1733 N N . LYS A 1 220 ? 12.652 15.793 -20.142 1.00 38.46 367 LYS A N 1
ATOM 1734 C CA . LYS A 1 220 ? 11.528 15.711 -19.213 1.00 41.90 367 LYS A CA 1
ATOM 1735 C C . LYS A 1 220 ? 10.584 14.582 -19.593 1.00 37.35 367 LYS A C 1
ATOM 1736 O O . LYS A 1 220 ? 10.011 13.921 -18.720 1.00 45.26 367 LYS A O 1
ATOM 1742 N N . ASP A 1 221 ? 10.421 14.334 -20.891 1.00 28.89 368 ASP A N 1
ATOM 1743 C CA . ASP A 1 221 ? 9.472 13.318 -21.329 1.00 26.29 368 ASP A CA 1
ATOM 1744 C C . ASP A 1 221 ? 9.966 11.900 -21.109 1.00 24.47 368 ASP A C 1
ATOM 1745 O O . ASP A 1 221 ? 9.210 10.961 -21.381 1.00 24.75 368 ASP A O 1
ATOM 1750 N N . ASN A 1 222 ? 11.195 11.709 -20.620 1.00 25.01 369 ASN A N 1
ATOM 1751 C CA . ASN A 1 222 ? 11.744 10.368 -20.486 1.00 24.72 369 ASN A CA 1
ATOM 1752 C C . ASN A 1 222 ? 11.228 9.619 -19.264 1.00 21.91 369 ASN A C 1
ATOM 1753 O O . ASN A 1 222 ? 11.239 8.385 -19.271 1.00 22.01 369 ASN A O 1
ATOM 1758 N N . TRP A 1 223 ? 10.776 10.319 -18.224 1.00 22.02 370 TRP A N 1
ATOM 1759 C CA . TRP A 1 223 ? 10.588 9.683 -16.927 1.00 20.02 370 TRP A CA 1
ATOM 1760 C C . TRP A 1 223 ? 9.320 10.182 -16.251 1.00 19.92 370 TRP A C 1
ATOM 1761 O O . TRP A 1 223 ? 8.787 11.246 -16.573 1.00 23.53 370 TRP A O 1
ATOM 1772 N N . GLY A 1 224 ? 8.850 9.387 -15.291 1.00 19.62 371 GLY A N 1
ATOM 1773 C CA . GLY A 1 224 ? 7.806 9.793 -14.366 1.00 20.55 371 GLY A CA 1
ATOM 1774 C C . GLY A 1 224 ? 6.510 10.169 -15.059 1.00 21.45 371 GLY A C 1
ATOM 1775 O O . GLY A 1 224 ? 6.123 9.598 -16.084 1.00 21.31 371 GLY A O 1
ATOM 1776 N N . HIS A 1 225 ? 5.827 11.166 -14.493 1.00 21.59 372 HIS A N 1
ATOM 1777 C CA . HIS A 1 225 ? 4.503 11.489 -15.005 1.00 20.86 372 HIS A CA 1
ATOM 1778 C C . HIS A 1 225 ? 4.550 12.159 -16.370 1.00 22.30 372 HIS A C 1
ATOM 1779 O O . HIS A 1 225 ? 3.590 12.032 -17.131 1.00 23.02 372 HIS A O 1
ATOM 1786 N N . PHE A 1 226 ? 5.656 12.823 -16.720 1.00 23.47 373 PHE A N 1
ATOM 1787 C CA . PHE A 1 226 ? 5.786 13.359 -18.075 1.00 20.71 373 PHE A CA 1
ATOM 1788 C C . PHE A 1 226 ? 5.962 12.246 -19.104 1.00 20.32 373 PHE A C 1
ATOM 1789 O O . PHE A 1 226 ? 5.536 12.397 -20.256 1.00 23.20 373 PHE A O 1
ATOM 1797 N N . ARG A 1 227 ? 6.585 11.129 -18.713 1.00 20.30 374 ARG A N 1
ATOM 1798 C CA . ARG A 1 227 ? 6.676 9.977 -19.604 1.00 18.94 374 ARG A CA 1
ATOM 1799 C C . ARG A 1 227 ? 5.297 9.384 -19.860 1.00 19.29 374 ARG A C 1
ATOM 1800 O O . ARG A 1 227 ? 4.938 9.085 -21.006 1.00 20.31 374 ARG A O 1
ATOM 1808 N N . LEU A 1 228 ? 4.492 9.245 -18.810 1.00 20.40 375 LEU A N 1
ATOM 1809 C CA . LEU A 1 228 ? 3.121 8.790 -19.002 1.00 20.17 375 LEU A CA 1
ATOM 1810 C C . LEU A 1 228 ? 2.352 9.744 -19.907 1.00 19.90 375 LEU A C 1
ATOM 1811 O O . LEU A 1 228 ? 1.674 9.311 -20.847 1.00 21.87 375 LEU A O 1
ATOM 1816 N N . LYS A 1 229 ? 2.463 11.052 -19.645 1.00 20.80 376 LYS A N 1
ATOM 1817 C CA . LYS A 1 229 ? 1.787 12.054 -20.467 1.00 23.14 376 LYS A CA 1
ATOM 1818 C C . LYS A 1 229 ? 2.163 11.915 -21.938 1.00 22.14 376 LYS A C 1
ATOM 1819 O O . LYS A 1 229 ? 1.301 11.984 -22.820 1.00 22.07 376 LYS A O 1
ATOM 1825 N N . LYS A 1 230 ? 3.452 11.731 -22.224 1.00 22.87 377 LYS A N 1
ATOM 1826 C CA . LYS A 1 230 ? 3.897 11.647 -23.612 1.00 24.23 377 LYS A CA 1
ATOM 1827 C C . LYS A 1 230 ? 3.345 10.405 -24.300 1.00 21.92 377 LYS A C 1
ATOM 1828 O O . LYS A 1 230 ? 2.924 10.474 -25.461 1.00 22.68 377 LYS A O 1
ATOM 1834 N N . LEU A 1 231 ? 3.324 9.269 -23.595 1.00 22.30 378 LEU A N 1
ATOM 1835 C CA . LEU A 1 231 ? 2.782 8.040 -24.174 1.00 20.86 378 LEU A CA 1
ATOM 1836 C C . LEU A 1 231 ? 1.287 8.163 -24.448 1.00 19.36 378 LEU A C 1
ATOM 1837 O O . LEU A 1 231 ? 0.795 7.697 -25.484 1.00 20.82 378 LEU A O 1
ATOM 1842 N N . LEU A 1 232 ? 0.546 8.785 -23.528 1.00 22.13 379 LEU A N 1
ATOM 1843 C CA . LEU A 1 232 ? -0.890 8.961 -23.725 1.00 23.17 379 LEU A CA 1
ATOM 1844 C C . LEU A 1 232 ? -1.183 9.929 -24.862 1.00 22.97 379 LEU A C 1
ATOM 1845 O O . LEU A 1 232 ? -2.169 9.762 -25.592 1.00 22.93 379 LEU A O 1
ATOM 1850 N N . LYS A 1 233 ? -0.341 10.944 -25.026 1.00 23.30 380 LYS A N 1
ATOM 1851 C CA . LYS A 1 233 ? -0.509 11.874 -26.133 1.00 25.55 380 LYS A CA 1
ATOM 1852 C C . LYS A 1 233 ? -0.242 11.189 -27.469 1.00 25.48 380 LYS A C 1
ATOM 1853 O O . LYS A 1 233 ? -0.981 11.397 -28.439 1.00 28.37 380 LYS A O 1
ATOM 1859 N N . ASP A 1 234 ? 0.783 10.333 -27.529 1.00 24.01 381 ASP A N 1
ATOM 1860 C CA . ASP A 1 234 ? 1.218 9.763 -28.799 1.00 25.18 381 ASP A CA 1
ATOM 1861 C C . ASP A 1 234 ? 0.484 8.482 -29.180 1.00 29.18 381 ASP A C 1
ATOM 1862 O O . ASP A 1 234 ? 0.398 8.168 -30.375 1.00 29.89 381 ASP A O 1
ATOM 1867 N N . HIS A 1 235 ? -0.063 7.743 -28.206 1.00 25.31 382 HIS A N 1
ATOM 1868 C CA . HIS A 1 235 ? -0.536 6.388 -28.464 1.00 24.50 382 HIS A CA 1
ATOM 1869 C C . HIS A 1 235 ? -1.930 6.106 -27.918 1.00 29.26 382 HIS A C 1
ATOM 1870 O O . HIS A 1 235 ? -2.375 4.951 -27.948 1.00 27.28 382 HIS A O 1
ATOM 1877 N N . ALA A 1 236 ? -2.622 7.119 -27.417 1.00 31.36 383 ALA A N 1
ATOM 1878 C CA . ALA A 1 236 ? -4.028 7.012 -27.070 1.00 33.27 383 ALA A CA 1
ATOM 1879 C C . ALA A 1 236 ? -4.781 8.106 -27.811 1.00 31.78 383 ALA A C 1
ATOM 1880 O O . ALA A 1 236 ? -4.190 9.080 -28.285 1.00 33.17 383 ALA A O 1
ATOM 1882 N N . SER A 1 237 ? -6.090 7.930 -27.943 1.00 34.38 384 SER A N 1
ATOM 1883 C CA . SER A 1 237 ? -6.925 8.929 -28.588 1.00 33.70 384 SER A CA 1
ATOM 1884 C C . SER A 1 237 ? -8.001 9.386 -27.617 1.00 33.43 384 SER A C 1
ATOM 1885 O O . SER A 1 237 ? -8.465 8.615 -26.773 1.00 32.58 384 SER A O 1
ATOM 1888 N N . SER A 1 238 ? -8.383 10.654 -27.734 1.00 36.32 385 SER A N 1
ATOM 1889 C CA . SER A 1 238 ? -9.472 11.168 -26.922 1.00 36.33 385 SER A CA 1
ATOM 1890 C C . SER A 1 238 ? -10.804 10.757 -27.533 1.00 46.39 385 SER A C 1
ATOM 1891 O O . SER A 1 238 ? -10.949 10.660 -28.755 1.00 56.90 385 SER A O 1
ATOM 1894 N N . MET A 1 239 ? -11.773 10.498 -26.669 1.00 37.94 386 MET A N 1
ATOM 1895 C CA . MET A 1 239 ? -13.107 10.083 -27.060 1.00 37.81 386 MET A CA 1
ATOM 1896 C C . MET A 1 239 ? -14.101 11.166 -26.669 1.00 36.98 386 MET A C 1
ATOM 1897 O O . MET A 1 239 ? -13.779 12.056 -25.872 1.00 40.31 386 MET A O 1
ATOM 1902 N N . PRO A 1 240 ? -15.310 11.143 -27.230 1.00 43.21 387 PRO A N 1
ATOM 1903 C CA . PRO A 1 240 ? -16.336 12.081 -26.768 1.00 38.92 387 PRO A CA 1
ATOM 1904 C C . PRO A 1 240 ? -16.616 11.854 -25.294 1.00 43.44 387 PRO A C 1
ATOM 1905 O O . PRO A 1 240 ? -16.546 10.728 -24.795 1.00 51.13 387 PRO A O 1
ATOM 1909 N N . ASN A 1 241 ? -16.927 12.944 -24.594 1.00 43.84 388 ASN A N 1
ATOM 1910 C CA . ASN A 1 241 ? -17.234 12.889 -23.168 1.00 39.88 388 ASN A CA 1
ATOM 1911 C C . ASN A 1 241 ? -16.039 12.403 -22.346 1.00 36.83 388 ASN A C 1
ATOM 1912 O O . ASN A 1 241 ? -16.214 11.797 -21.289 1.00 36.36 388 ASN A O 1
ATOM 1917 N N . ALA A 1 242 ? -14.820 12.677 -22.826 1.00 37.70 389 ALA A N 1
ATOM 1918 C CA . ALA A 1 242 ? -13.621 12.238 -22.115 1.00 35.64 389 ALA A CA 1
ATOM 1919 C C . ALA A 1 242 ? -13.538 12.831 -20.716 1.00 31.04 389 ALA A C 1
ATOM 1920 O O . ALA A 1 242 ? -12.971 12.205 -19.812 1.00 29.38 389 ALA A O 1
ATOM 1922 N N . GLU A 1 243 ? -14.085 14.034 -20.518 1.00 37.97 390 GLU A N 1
ATOM 1923 C CA . GLU A 1 243 ? -14.119 14.632 -19.187 1.00 43.08 390 GLU A CA 1
ATOM 1924 C C . GLU A 1 243 ? -14.898 13.781 -18.194 1.00 39.95 390 GLU A C 1
ATOM 1925 O O . GLU A 1 243 ? -14.752 13.967 -16.980 1.00 40.17 390 GLU A O 1
ATOM 1931 N N . SER A 1 244 ? -15.720 12.856 -18.682 1.00 34.04 391 SER A N 1
ATOM 1932 C CA . SER A 1 244 ? -16.497 11.968 -17.834 1.00 35.00 391 SER A CA 1
ATOM 1933 C C . SER A 1 244 ? -15.772 10.676 -17.491 1.00 31.90 391 SER A C 1
ATOM 1934 O O . SER A 1 244 ? -16.258 9.930 -16.636 1.00 33.81 391 SER A O 1
ATOM 1937 N N . TRP A 1 245 ? -14.644 10.384 -18.140 1.00 28.89 392 TRP A N 1
ATOM 1938 C CA . TRP A 1 245 ? -13.882 9.179 -17.827 1.00 26.13 392 TRP A CA 1
ATOM 1939 C C . TRP A 1 245 ? -12.994 9.444 -16.617 1.00 24.32 392 TRP A C 1
ATOM 1940 O O . TRP A 1 245 ? -12.070 10.266 -16.705 1.00 25.54 392 TRP A O 1
ATOM 1951 N N . PRO A 1 246 ? -13.223 8.777 -15.485 1.00 25.26 393 PRO A N 1
ATOM 1952 C CA . PRO A 1 246 ? -12.419 9.044 -14.287 1.00 25.22 393 PRO A CA 1
ATOM 1953 C C . PRO A 1 246 ? -10.975 8.599 -14.450 1.00 23.61 393 PRO A C 1
ATOM 1954 O O . PRO A 1 246 ? -10.602 7.858 -15.364 1.00 22.25 393 PRO A O 1
ATOM 1958 N N . VAL A 1 247 ? -10.152 9.077 -13.519 1.00 21.87 394 VAL A N 1
ATOM 1959 C CA . VAL A 1 247 ? -8.816 8.547 -13.273 1.00 21.52 394 VAL A CA 1
ATOM 1960 C C . VAL A 1 247 ? -8.863 7.816 -11.939 1.00 21.60 394 VAL A C 1
ATOM 1961 O O . VAL A 1 247 ? -9.428 8.330 -10.964 1.00 21.97 394 VAL A O 1
ATOM 1965 N N . VAL A 1 248 ? -8.282 6.621 -11.900 1.00 18.48 395 VAL A N 1
ATOM 1966 C CA . VAL A 1 248 ? -8.170 5.826 -10.683 1.00 17.45 395 VAL A CA 1
ATOM 1967 C C . VAL A 1 248 ? -6.696 5.603 -10.387 1.00 21.63 395 VAL A C 1
ATOM 1968 O O . VAL A 1 248 ? -5.949 5.151 -11.258 1.00 19.75 395 VAL A O 1
ATOM 1972 N N . GLY A 1 249 ? -6.285 5.923 -9.165 1.00 17.59 396 GLY A N 1
ATOM 1973 C CA . GLY A 1 249 ? -4.950 5.598 -8.682 1.00 16.33 396 GLY A CA 1
ATOM 1974 C C . GLY A 1 249 ? -5.075 4.751 -7.432 1.00 17.79 396 GLY A C 1
ATOM 1975 O O . GLY A 1 249 ? -5.969 4.976 -6.618 1.00 19.30 396 GLY A O 1
ATOM 1976 N N . GLN A 1 250 ? -4.173 3.779 -7.288 1.00 16.36 397 GLN A N 1
ATOM 1977 C CA . GLN A 1 250 ? -4.288 2.769 -6.237 1.00 17.51 397 GLN A CA 1
ATOM 1978 C C . GLN A 1 250 ? -2.866 2.432 -5.793 1.00 16.63 397 GLN A C 1
ATOM 1979 O O . GLN A 1 250 ? -2.020 2.120 -6.632 1.00 16.15 397 GLN A O 1
ATOM 1985 N N . PHE A 1 251 ? -2.579 2.533 -4.490 1.00 15.69 398 PHE A N 1
ATOM 1986 C CA . PHE A 1 251 ? -1.186 2.579 -4.045 1.00 16.65 398 PHE A CA 1
ATOM 1987 C C . PHE A 1 251 ? -1.090 2.122 -2.593 1.00 15.94 398 PHE A C 1
ATOM 1988 O O . PHE A 1 251 ? -2.100 1.954 -1.902 1.00 17.01 398 PHE A O 1
ATOM 1996 N N . SER A 1 252 ? 0.152 1.947 -2.128 1.00 15.80 399 SER A N 1
ATOM 1997 C CA . SER A 1 252 ? 0.401 1.473 -0.769 1.00 16.16 399 SER A CA 1
ATOM 1998 C C . SER A 1 252 ? 1.066 2.502 0.133 1.00 17.66 399 SER A C 1
ATOM 1999 O O . SER A 1 252 ? 1.262 2.225 1.320 1.00 19.51 399 SER A O 1
ATOM 2002 N N . SER A 1 253 ? 1.389 3.683 -0.380 1.00 17.12 400 SER A N 1
ATOM 2003 C CA . SER A 1 253 ? 2.064 4.708 0.394 1.00 19.70 400 SER A CA 1
ATOM 2004 C C . SER A 1 253 ? 1.698 6.066 -0.179 1.00 19.63 400 SER A C 1
ATOM 2005 O O . SER A 1 253 ? 1.367 6.185 -1.363 1.00 19.60 400 SER A O 1
ATOM 2008 N N . VAL A 1 254 ? 1.774 7.090 0.669 1.00 21.86 401 VAL A N 1
ATOM 2009 C CA . VAL A 1 254 ? 1.428 8.458 0.302 1.00 21.23 401 VAL A CA 1
ATOM 2010 C C . VAL A 1 254 ? 2.541 9.378 0.777 1.00 23.50 401 VAL A C 1
ATOM 2011 O O . VAL A 1 254 ? 2.912 9.347 1.956 1.00 27.61 401 VAL A O 1
ATOM 2015 N N . GLY A 1 255 ? 3.066 10.200 -0.134 1.00 26.66 402 GLY A N 1
ATOM 2016 C CA . GLY A 1 255 ? 4.027 11.221 0.227 1.00 28.09 402 GLY A CA 1
ATOM 2017 C C . GLY A 1 255 ? 3.365 12.552 0.552 1.00 26.27 402 GLY A C 1
ATOM 2018 O O . GLY A 1 255 ? 2.143 12.697 0.535 1.00 25.28 402 GLY A O 1
ATOM 2019 N N A SER A 1 256 ? 4.207 13.539 0.855 0.75 29.22 403 SER A N 1
ATOM 2020 N N B SER A 1 256 ? 4.207 13.533 0.867 0.25 27.44 403 SER A N 1
ATOM 2021 C CA A SER A 1 256 ? 3.751 14.899 1.140 0.75 27.32 403 SER A CA 1
ATOM 2022 C CA B SER A 1 256 ? 3.744 14.890 1.130 0.25 28.25 403 SER A CA 1
ATOM 2023 C C A SER A 1 256 ? 3.423 15.583 -0.183 0.75 28.53 403 SER A C 1
ATOM 2024 C C B SER A 1 256 ? 3.418 15.564 -0.196 0.25 29.69 403 SER A C 1
ATOM 2025 O O A SER A 1 256 ? 4.318 15.833 -0.997 0.75 31.04 403 SER A O 1
ATOM 2026 O O B SER A 1 256 ? 4.311 15.788 -1.021 0.25 31.67 403 SER A O 1
ATOM 2031 N N . LEU A 1 257 ? 2.142 15.890 -0.402 1.00 26.85 404 LEU A N 1
ATOM 2032 C CA . LEU A 1 257 ? 1.679 16.425 -1.678 1.00 27.55 404 LEU A CA 1
ATOM 2033 C C . LEU A 1 257 ? 1.469 17.934 -1.683 1.00 27.25 404 LEU A C 1
ATOM 2034 O O . LEU A 1 257 ? 1.264 18.504 -2.761 1.00 31.37 404 LEU A O 1
ATOM 2039 N N . GLY A 1 258 ? 1.501 18.589 -0.531 1.00 32.11 405 GLY A N 1
ATOM 2040 C CA . GLY A 1 258 ? 1.344 20.027 -0.451 1.00 31.90 405 GLY A CA 1
ATOM 2041 C C . GLY A 1 258 ? 0.123 20.424 0.355 1.00 37.37 405 GLY A C 1
ATOM 2042 O O . GLY A 1 258 ? -0.661 19.592 0.809 1.00 34.97 405 GLY A O 1
ATOM 2043 N N . ALA A 1 259 ? -0.036 21.743 0.505 1.00 38.72 406 ALA A N 1
ATOM 2044 C CA . ALA A 1 259 ? -1.074 22.297 1.372 1.00 40.06 406 ALA A CA 1
ATOM 2045 C C . ALA A 1 259 ? -2.473 22.205 0.777 1.00 37.28 406 ALA A C 1
ATOM 2046 O O . ALA A 1 259 ? -3.453 22.356 1.515 1.00 38.56 406 ALA A O 1
ATOM 2048 N N . ASP A 1 260 ? -2.592 21.978 -0.528 1.00 35.59 407 ASP A N 1
ATOM 2049 C CA . ASP A 1 260 ? -3.891 21.781 -1.157 1.00 32.93 407 ASP A CA 1
ATOM 2050 C C . ASP A 1 260 ? -3.681 21.044 -2.473 1.00 35.83 407 ASP A C 1
ATOM 2051 O O . ASP A 1 260 ? -2.549 20.810 -2.904 1.00 32.47 407 ASP A O 1
ATOM 2056 N N . GLU A 1 261 ? -4.795 20.686 -3.114 1.00 36.47 408 GLU A N 1
ATOM 2057 C CA . GLU A 1 261 ? -4.726 19.870 -4.322 1.00 35.05 408 GLU A CA 1
ATOM 2058 C C . GLU A 1 261 ? -4.089 20.599 -5.500 1.00 33.93 408 GLU A C 1
ATOM 2059 O O . GLU A 1 261 ? -3.593 19.940 -6.420 1.00 34.54 408 GLU A O 1
ATOM 2065 N N . SER A 1 262 ? -4.091 21.933 -5.500 1.00 34.56 409 SER A N 1
ATOM 2066 C CA . SER A 1 262 ? -3.526 22.679 -6.617 1.00 36.01 409 SER A CA 1
ATOM 2067 C C . SER A 1 262 ? -2.002 22.682 -6.627 1.00 36.99 409 SER A C 1
ATOM 2068 O O . SER A 1 262 ? -1.408 23.062 -7.641 1.00 38.53 409 SER A O 1
ATOM 2071 N N . LYS A 1 263 ? -1.354 22.271 -5.536 1.00 34.63 410 LYS A N 1
ATOM 2072 C CA . LYS A 1 263 ? 0.100 22.357 -5.483 1.00 36.87 410 LYS A CA 1
ATOM 2073 C C . LYS A 1 263 ? 0.769 21.295 -6.351 1.00 37.98 410 LYS A C 1
ATOM 2074 O O . LYS A 1 263 ? 1.854 21.539 -6.893 1.00 39.46 410 LYS A O 1
ATOM 2080 N N . TRP A 1 264 ? 0.149 20.122 -6.503 1.00 29.93 411 TRP A N 1
ATOM 2081 C CA . TRP A 1 264 ? 0.750 19.064 -7.306 1.00 30.15 411 TRP A CA 1
ATOM 2082 C C . TRP A 1 264 ? -0.265 18.032 -7.782 1.00 29.56 411 TRP A C 1
ATOM 2083 O O . TRP A 1 264 ? -0.240 17.633 -8.951 1.00 30.72 411 TRP A O 1
ATOM 2094 N N . LEU A 1 265 ? -1.155 17.591 -6.888 1.00 27.17 412 LEU A N 1
ATOM 2095 C CA . LEU A 1 265 ? -2.025 16.457 -7.192 1.00 25.34 412 LEU A CA 1
ATOM 2096 C C . LEU A 1 265 ? -2.920 16.741 -8.394 1.00 28.92 412 LEU A C 1
ATOM 2097 O O . LEU A 1 265 ? -2.956 15.967 -9.357 1.00 27.16 412 LEU A O 1
ATOM 2102 N N . CYS A 1 266 ? -3.671 17.840 -8.342 1.00 32.85 413 CYS A N 1
ATOM 2103 C CA . CYS A 1 266 ? -4.629 18.156 -9.391 1.00 35.58 413 CYS A CA 1
ATOM 2104 C C . CYS A 1 266 ? -4.069 19.093 -10.446 1.00 47.47 413 CYS A C 1
ATOM 2105 O O . CYS A 1 266 ? -4.732 19.316 -11.463 1.00 62.26 413 CYS A O 1
ATOM 2108 N N . SER A 1 267 ? -2.877 19.644 -10.232 1.00 45.22 414 SER A N 1
ATOM 2109 C CA . SER A 1 267 ? -2.298 20.563 -11.201 1.00 45.65 414 SER A CA 1
ATOM 2110 C C . SER A 1 267 ? -1.365 19.852 -12.173 1.00 48.36 414 SER A C 1
ATOM 2111 O O . SER A 1 267 ? -1.448 20.074 -13.383 1.00 66.90 414 SER A O 1
ATOM 2114 N N . GLU A 1 268 ? -0.482 18.996 -11.677 1.00 37.98 415 GLU A N 1
ATOM 2115 C CA . GLU A 1 268 ? 0.430 18.319 -12.591 1.00 40.56 415 GLU A CA 1
ATOM 2116 C C . GLU A 1 268 ? 0.271 16.805 -12.639 1.00 35.29 415 GLU A C 1
ATOM 2117 O O . GLU A 1 268 ? 0.304 16.235 -13.731 1.00 38.43 415 GLU A O 1
ATOM 2123 N N . PHE A 1 269 ? 0.060 16.134 -11.503 1.00 32.48 416 PHE A N 1
ATOM 2124 C CA . PHE A 1 269 ? -0.128 14.685 -11.528 1.00 32.27 416 PHE A CA 1
ATOM 2125 C C . PHE A 1 269 ? -1.402 14.305 -12.274 1.00 36.13 416 PHE A C 1
ATOM 2126 O O . PHE A 1 269 ? -1.371 13.504 -13.217 1.00 31.95 416 PHE A O 1
ATOM 2134 N N . LYS A 1 270 ? -2.537 14.865 -11.861 1.00 33.57 417 LYS A N 1
ATOM 2135 C CA . LYS A 1 270 ? -3.791 14.546 -12.529 1.00 28.73 417 LYS A CA 1
ATOM 2136 C C . LYS A 1 270 ? -3.784 15.033 -13.973 1.00 31.86 417 LYS A C 1
ATOM 2137 O O . LYS A 1 270 ? -4.317 14.362 -14.861 1.00 27.80 417 LYS A O 1
ATOM 2143 N N . GLU A 1 271 ? -3.163 16.187 -14.233 1.00 28.12 418 GLU A N 1
ATOM 2144 C CA . GLU A 1 271 ? -3.106 16.715 -15.592 1.00 28.77 418 GLU A CA 1
ATOM 2145 C C . GLU A 1 271 ? -2.427 15.739 -16.547 1.00 29.65 418 GLU A C 1
ATOM 2146 O O . GLU A 1 271 ? -2.877 15.551 -17.683 1.00 29.92 418 GLU A O 1
ATOM 2152 N N . SER A 1 272 ? -1.333 15.113 -16.110 1.00 29.51 419 SER A N 1
ATOM 2153 C CA . SER A 1 272 ? -0.700 14.103 -16.952 1.00 22.73 419 SER A CA 1
ATOM 2154 C C . SER A 1 272 ? -1.595 12.886 -17.124 1.00 23.52 419 SER A C 1
ATOM 2155 O O . SER A 1 272 ? -1.703 12.338 -18.230 1.00 25.81 419 SER A O 1
ATOM 2158 N N . MET A 1 273 ? -2.263 12.458 -16.052 1.00 24.04 420 MET A N 1
ATOM 2159 C CA . MET A 1 273 ? -3.042 11.232 -16.150 1.00 21.72 420 MET A CA 1
ATOM 2160 C C . MET A 1 273 ? -4.315 11.394 -16.968 1.00 25.00 420 MET A C 1
ATOM 2161 O O . MET A 1 273 ? -4.861 10.386 -17.429 1.00 25.38 420 MET A O 1
ATOM 2166 N N A LEU A 1 274 ? -4.816 12.627 -17.137 0.26 25.07 421 LEU A N 1
ATOM 2167 N N B LEU A 1 274 ? -4.818 12.613 -17.138 0.74 24.75 421 LEU A N 1
ATOM 2168 C CA A LEU A 1 274 ? -6.007 12.862 -17.951 0.26 26.12 421 LEU A CA 1
ATOM 2169 C CA B LEU A 1 274 ? -6.019 12.804 -17.941 0.74 25.09 421 LEU A CA 1
ATOM 2170 C C A LEU A 1 274 ? -5.713 12.836 -19.438 0.26 25.53 421 LEU A C 1
ATOM 2171 C C B LEU A 1 274 ? -5.717 13.026 -19.418 0.74 25.35 421 LEU A C 1
ATOM 2172 O O A LEU A 1 274 ? -6.647 12.709 -20.237 0.26 25.15 421 LEU A O 1
ATOM 2173 O O B LEU A 1 274 ? -6.651 13.241 -20.196 0.74 26.28 421 LEU A O 1
ATOM 2182 N N . THR A 1 275 ? -4.447 12.979 -19.817 1.00 26.01 422 THR A N 1
ATOM 2183 C CA . THR A 1 275 ? -4.086 13.204 -21.209 1.00 23.31 422 THR A CA 1
ATOM 2184 C C . THR A 1 275 ? -4.582 12.069 -22.097 1.00 22.37 422 THR A C 1
ATOM 2185 O O . THR A 1 275 ? -4.474 10.891 -21.742 1.00 24.71 422 THR A O 1
ATOM 2189 N N . LEU A 1 276 ? -5.157 12.438 -23.243 1.00 25.63 423 LEU A N 1
ATOM 2190 C CA . LEU A 1 276 ? -5.492 11.483 -24.295 1.00 26.95 423 LEU A CA 1
ATOM 2191 C C . LEU A 1 276 ? -5.308 12.192 -25.626 1.00 28.99 423 LEU A C 1
ATOM 2192 O O . LEU A 1 276 ? -5.990 13.186 -25.889 1.00 34.56 423 LEU A O 1
ATOM 2197 N N . GLY A 1 277 ? -4.402 11.690 -26.456 1.00 30.97 424 GLY A N 1
ATOM 2198 C CA . GLY A 1 277 ? -4.254 12.212 -27.800 1.00 30.19 424 GLY A CA 1
ATOM 2199 C C . GLY A 1 277 ? -3.477 13.514 -27.862 1.00 38.49 424 GLY A C 1
ATOM 2200 O O . GLY A 1 277 ? -2.977 14.038 -26.865 1.00 33.86 424 GLY A O 1
ATOM 2201 N N . LYS A 1 278 ? -3.399 14.057 -29.081 1.00 42.85 425 LYS A N 1
ATOM 2202 C CA . LYS A 1 278 ? -2.490 15.156 -29.393 1.00 47.68 425 LYS A CA 1
ATOM 2203 C C . LYS A 1 278 ? -3.146 16.529 -29.378 1.00 53.21 425 LYS A C 1
ATOM 2204 O O . LYS A 1 278 ? -2.431 17.535 -29.453 1.00 55.27 425 LYS A O 1
ATOM 2210 N N . GLU A 1 279 ? -4.468 16.603 -29.298 1.00 54.20 426 GLU A N 1
ATOM 2211 C CA . GLU A 1 279 ? -5.136 17.893 -29.270 1.00 59.33 426 GLU A CA 1
ATOM 2212 C C . GLU A 1 279 ? -5.062 18.491 -27.869 1.00 62.67 426 GLU A C 1
ATOM 2213 O O . GLU A 1 279 ? -4.817 17.796 -26.879 1.00 69.57 426 GLU A O 1
ATOM 2219 N N . SER A 1 280 ? -5.270 19.801 -27.793 1.00 66.71 427 SER A N 1
ATOM 2220 C CA . SER A 1 280 ? -5.209 20.500 -26.515 1.00 67.05 427 SER A CA 1
ATOM 2221 C C . SER A 1 280 ? -6.585 21.008 -26.101 1.00 72.30 427 SER A C 1
ATOM 2222 O O . SER A 1 280 ? -6.845 21.227 -24.918 1.00 87.43 427 SER A O 1
ATOM 2225 N N . SER A 1 286 ? -10.294 21.328 -14.454 1.00 63.32 433 SER A N 1
ATOM 2226 C CA . SER A 1 286 ? -10.766 20.088 -15.065 1.00 61.63 433 SER A CA 1
ATOM 2227 C C . SER A 1 286 ? -11.815 19.377 -14.214 1.00 64.68 433 SER A C 1
ATOM 2228 O O . SER A 1 286 ? -11.706 19.313 -12.990 1.00 69.16 433 SER A O 1
ATOM 2231 N N . SER A 1 287 ? -12.827 18.833 -14.884 1.00 58.98 434 SER A N 1
ATOM 2232 C CA . SER A 1 287 ? -13.948 18.168 -14.237 1.00 50.88 434 SER A CA 1
ATOM 2233 C C . SER A 1 287 ? -13.739 16.671 -14.066 1.00 42.97 434 SER A C 1
ATOM 2234 O O . SER A 1 287 ? -14.640 15.993 -13.563 1.00 45.03 434 SER A O 1
ATOM 2237 N N . VAL A 1 288 ? -12.595 16.140 -14.479 1.00 40.24 435 VAL A N 1
ATOM 2238 C CA . VAL A 1 288 ? -12.410 14.685 -14.480 1.00 34.40 435 VAL A CA 1
ATOM 2239 C C . VAL A 1 288 ? -12.418 14.179 -13.042 1.00 33.07 435 VAL A C 1
ATOM 2240 O O . VAL A 1 288 ? -11.666 14.701 -12.198 1.00 37.81 435 VAL A O 1
ATOM 2244 N N . PRO A 1 289 ? -13.234 13.182 -12.710 1.00 34.16 436 PRO A N 1
ATOM 2245 C CA . PRO A 1 289 ? -13.211 12.645 -11.344 1.00 34.11 436 PRO A CA 1
ATOM 2246 C C . PRO A 1 289 ? -11.922 11.880 -11.082 1.00 32.47 436 PRO A C 1
ATOM 2247 O O . PRO A 1 289 ? -11.413 11.163 -11.947 1.00 30.22 436 PRO A O 1
ATOM 2251 N N . LEU A 1 290 ? -11.393 12.040 -9.871 1.00 29.28 437 LEU A N 1
ATOM 2252 C CA . LEU A 1 290 ? -10.179 11.359 -9.439 1.00 27.81 437 LEU A CA 1
ATOM 2253 C C . LEU A 1 290 ? -10.520 10.489 -8.238 1.00 25.17 437 LEU A C 1
ATOM 2254 O O . LEU A 1 290 ? -10.941 11.005 -7.196 1.00 29.91 437 LEU A O 1
ATOM 2259 N N . TYR A 1 291 ? -10.342 9.176 -8.387 1.00 22.49 438 TYR A N 1
ATOM 2260 C CA . TYR A 1 291 ? -10.593 8.199 -7.331 1.00 22.30 438 TYR A CA 1
ATOM 2261 C C . TYR A 1 291 ? -9.244 7.669 -6.873 1.00 21.29 438 TYR A C 1
ATOM 2262 O O . TYR A 1 291 ? -8.491 7.126 -7.683 1.00 21.89 438 TYR A O 1
ATOM 2271 N N . LEU A 1 292 ? -8.951 7.784 -5.585 1.00 19.68 439 LEU A N 1
ATOM 2272 C CA . LEU A 1 292 ? -7.721 7.246 -5.023 1.00 20.51 439 LEU A CA 1
ATOM 2273 C C . LEU A 1 292 ? -8.092 6.127 -4.065 1.00 20.20 439 LEU A C 1
ATOM 2274 O O . LEU A 1 292 ? -8.929 6.326 -3.174 1.00 22.77 439 LEU A O 1
ATOM 2279 N N . ILE A 1 293 ? -7.507 4.948 -4.270 1.00 16.92 440 ILE A N 1
ATOM 2280 C CA . ILE A 1 293 ? -7.827 3.746 -3.494 1.00 16.30 440 ILE A CA 1
ATOM 2281 C C . ILE A 1 293 ? -6.669 3.472 -2.546 1.00 17.16 440 ILE A C 1
ATOM 2282 O O . ILE A 1 293 ? -5.538 3.239 -2.992 1.00 16.24 440 ILE A O 1
ATOM 2287 N N . TYR A 1 294 ? -6.951 3.496 -1.243 1.00 16.99 441 TYR A N 1
ATOM 2288 C CA . TYR A 1 294 ? -5.930 3.289 -0.230 1.00 17.18 441 TYR A CA 1
ATOM 2289 C C . TYR A 1 294 ? -6.623 2.706 1.001 1.00 17.06 441 TYR A C 1
ATOM 2290 O O . TYR A 1 294 ? -7.681 3.220 1.400 1.00 17.48 441 TYR A O 1
ATOM 2299 N N . PRO A 1 295 ? -6.070 1.659 1.619 1.00 15.91 442 PRO A N 1
ATOM 2300 C CA . PRO A 1 295 ? -6.783 0.980 2.714 1.00 16.33 442 PRO A CA 1
ATOM 2301 C C . PRO A 1 295 ? -7.125 1.900 3.875 1.00 17.89 442 PRO A C 1
ATOM 2302 O O . PRO A 1 295 ? -6.292 2.671 4.356 1.00 18.13 442 PRO A O 1
ATOM 2306 N N . SER A 1 296 ? -8.364 1.792 4.332 1.00 17.92 443 SER A N 1
ATOM 2307 C CA . SER A 1 296 ? -8.762 2.414 5.576 1.00 16.99 443 SER A CA 1
ATOM 2308 C C . SER A 1 296 ? -8.218 1.619 6.765 1.00 17.88 443 SER A C 1
ATOM 2309 O O . SER A 1 296 ? -7.729 0.492 6.629 1.00 18.70 443 SER A O 1
ATOM 2312 N N . VAL A 1 297 ? -8.307 2.226 7.952 1.00 18.53 444 VAL A N 1
ATOM 2313 C CA . VAL A 1 297 ? -7.943 1.510 9.169 1.00 20.12 444 VAL A CA 1
ATOM 2314 C C . VAL A 1 297 ? -8.751 0.227 9.284 1.00 19.20 444 VAL A C 1
ATOM 2315 O O . VAL A 1 297 ? -8.215 -0.837 9.625 1.00 19.43 444 VAL A O 1
ATOM 2319 N N A GLU A 1 298 ? -10.053 0.303 8.993 0.34 19.38 445 GLU A N 1
ATOM 2320 N N B GLU A 1 298 ? -10.056 0.310 9.006 0.66 20.04 445 GLU A N 1
ATOM 2321 C CA A GLU A 1 298 ? -10.904 -0.876 9.102 0.34 20.65 445 GLU A CA 1
ATOM 2322 C CA B GLU A 1 298 ? -10.907 -0.868 9.099 0.66 21.59 445 GLU A CA 1
ATOM 2323 C C A GLU A 1 298 ? -10.496 -1.953 8.105 0.34 18.93 445 GLU A C 1
ATOM 2324 C C B GLU A 1 298 ? -10.470 -1.947 8.117 0.66 19.17 445 GLU A C 1
ATOM 2325 O O A GLU A 1 298 ? -10.545 -3.147 8.422 0.34 20.28 445 GLU A O 1
ATOM 2326 O O B GLU A 1 298 ? -10.456 -3.134 8.464 0.66 21.08 445 GLU A O 1
ATOM 2337 N N . ASN A 1 299 ? -10.091 -1.553 6.893 1.00 17.13 446 ASN A N 1
ATOM 2338 C CA . ASN A 1 299 ? -9.611 -2.527 5.913 1.00 18.75 446 ASN A CA 1
ATOM 2339 C C . ASN A 1 299 ? -8.422 -3.293 6.470 1.00 17.98 446 ASN A C 1
ATOM 2340 O O . ASN A 1 299 ? -8.336 -4.521 6.342 1.00 18.68 446 ASN A O 1
ATOM 2345 N N . VAL A 1 300 ? -7.484 -2.571 7.090 1.00 17.05 447 VAL A N 1
ATOM 2346 C CA . VAL A 1 300 ? -6.295 -3.202 7.655 1.00 17.63 447 VAL A CA 1
ATOM 2347 C C . VAL A 1 300 ? -6.660 -4.076 8.850 1.00 19.38 447 VAL A C 1
ATOM 2348 O O . VAL A 1 300 ? -6.181 -5.210 8.969 1.00 18.30 447 VAL A O 1
ATOM 2352 N N . ARG A 1 301 ? -7.507 -3.558 9.755 1.00 17.63 448 ARG A N 1
ATOM 2353 C CA . ARG A 1 301 ? -7.813 -4.266 10.998 1.00 19.33 448 ARG A CA 1
ATOM 2354 C C . ARG A 1 301 ? -8.394 -5.650 10.735 1.00 19.42 448 ARG A C 1
ATOM 2355 O O . ARG A 1 301 ? -8.064 -6.611 11.441 1.00 19.90 448 ARG A O 1
ATOM 2363 N N . THR A 1 302 ? -9.254 -5.780 9.724 1.00 20.49 449 THR A N 1
ATOM 2364 C CA . THR A 1 302 ? -9.920 -7.049 9.452 1.00 19.58 449 THR A CA 1
ATOM 2365 C C . THR A 1 302 ? -9.258 -7.844 8.335 1.00 19.61 449 THR A C 1
ATOM 2366 O O . THR A 1 302 ? -9.836 -8.817 7.850 1.00 22.31 449 THR A O 1
ATOM 2370 N N . SER A 1 303 ? -8.043 -7.476 7.941 1.00 17.23 450 SER A N 1
ATOM 2371 C CA . SER A 1 303 ? -7.356 -8.171 6.864 1.00 17.98 450 SER A CA 1
ATOM 2372 C C . SER A 1 303 ? -6.857 -9.544 7.329 1.00 19.23 450 SER A C 1
ATOM 2373 O O . SER A 1 303 ? -6.901 -9.892 8.517 1.00 19.56 450 SER A O 1
ATOM 2376 N N . LEU A 1 304 ? -6.354 -10.335 6.371 1.00 17.07 451 LEU A N 1
ATOM 2377 C CA . LEU A 1 304 ? -5.793 -11.639 6.719 1.00 17.71 451 LEU A CA 1
ATOM 2378 C C . LEU A 1 304 ? -4.660 -11.499 7.727 1.00 17.92 451 LEU A C 1
ATOM 2379 O O . LEU A 1 304 ? -4.501 -12.349 8.615 1.00 19.45 451 LEU A O 1
ATOM 2384 N N . GLU A 1 305 ? -3.847 -10.445 7.588 1.00 19.04 452 GLU A N 1
ATOM 2385 C CA . GLU A 1 305 ? -2.715 -10.239 8.490 1.00 18.86 452 GLU A CA 1
ATOM 2386 C C . GLU A 1 305 ? -3.073 -9.451 9.735 1.00 19.55 452 GLU A C 1
ATOM 2387 O O . GLU A 1 305 ? -2.304 -9.478 10.703 1.00 20.08 452 GLU A O 1
ATOM 2393 N N . GLY A 1 306 ? -4.197 -8.743 9.735 1.00 18.98 453 GLY A N 1
ATOM 2394 C CA . GLY A 1 306 ? -4.469 -7.822 10.808 1.00 18.33 453 GLY A CA 1
ATOM 2395 C C . GLY A 1 306 ? -3.609 -6.569 10.697 1.00 17.40 453 GLY A C 1
ATOM 2396 O O . GLY A 1 306 ? -3.082 -6.223 9.633 1.00 17.39 453 GLY A O 1
ATOM 2397 N N . TYR A 1 307 ? -3.471 -5.885 11.834 1.00 18.26 454 TYR A N 1
ATOM 2398 C CA . TYR A 1 307 ? -2.708 -4.637 11.870 1.00 17.43 454 TYR A CA 1
ATOM 2399 C C . TYR A 1 307 ? -1.300 -4.747 11.293 1.00 17.94 454 TYR A C 1
ATOM 2400 O O . TYR A 1 307 ? -0.836 -3.766 10.687 1.00 18.01 454 TYR A O 1
ATOM 2409 N N . PRO A 1 308 ? -0.565 -5.854 11.451 1.00 18.30 455 PRO A N 1
ATOM 2410 C CA . PRO A 1 308 ? 0.763 -5.927 10.828 1.00 18.22 455 PRO A CA 1
ATOM 2411 C C . PRO A 1 308 ? 0.776 -5.722 9.320 1.00 18.09 455 PRO A C 1
ATOM 2412 O O . PRO A 1 308 ? 1.835 -5.375 8.786 1.00 19.08 455 PRO A O 1
ATOM 2416 N N . ALA A 1 309 ? -0.344 -5.900 8.613 1.00 17.06 456 ALA A N 1
ATOM 2417 C CA . ALA A 1 309 ? -0.352 -5.511 7.203 1.00 14.96 456 ALA A CA 1
ATOM 2418 C C . ALA A 1 309 ? 0.008 -4.044 7.050 1.00 18.85 456 ALA A C 1
ATOM 2419 O O . ALA A 1 309 ? 0.582 -3.643 6.030 1.00 17.60 456 ALA A O 1
ATOM 2421 N N . GLY A 1 310 ? -0.301 -3.234 8.062 1.00 19.72 457 GLY A N 1
ATOM 2422 C CA . GLY A 1 310 ? -0.013 -1.818 8.010 1.00 19.86 457 GLY A CA 1
ATOM 2423 C C . GLY A 1 310 ? 1.454 -1.476 8.102 1.00 21.87 457 GLY A C 1
ATOM 2424 O O . GLY A 1 310 ? 1.822 -0.327 7.831 1.00 20.09 457 GLY A O 1
ATOM 2425 N N . GLY A 1 311 ? 2.297 -2.432 8.490 1.00 19.38 458 GLY A N 1
ATOM 2426 C CA . GLY A 1 311 ? 3.730 -2.207 8.381 1.00 19.90 458 GLY A CA 1
ATOM 2427 C C . GLY A 1 311 ? 4.203 -2.034 6.954 1.00 22.77 458 GLY A C 1
ATOM 2428 O O . GLY A 1 311 ? 5.282 -1.473 6.733 1.00 23.56 458 GLY A O 1
ATOM 2429 N N . SER A 1 312 ? 3.417 -2.498 5.975 1.00 18.12 459 SER A N 1
ATOM 2430 C CA . SER A 1 312 ? 3.707 -2.315 4.557 1.00 19.76 459 SER A CA 1
ATOM 2431 C C . SER A 1 312 ? 2.796 -1.291 3.896 1.00 18.16 459 SER A C 1
ATOM 2432 O O . SER A 1 312 ? 2.658 -1.288 2.668 1.00 19.35 459 SER A O 1
ATOM 2435 N N . LEU A 1 313 ? 2.191 -0.409 4.690 1.00 19.00 460 LEU A N 1
ATOM 2436 C CA . LEU A 1 313 ? 1.380 0.699 4.186 1.00 17.22 460 LEU A CA 1
ATOM 2437 C C . LEU A 1 313 ? 1.912 1.976 4.819 1.00 19.26 460 LEU A C 1
ATOM 2438 O O . LEU A 1 313 ? 1.308 2.533 5.748 1.00 19.95 460 LEU A O 1
ATOM 2443 N N . PRO A 1 314 ? 3.073 2.454 4.360 1.00 20.06 461 PRO A N 1
ATOM 2444 C CA . PRO A 1 314 ? 3.741 3.584 5.020 1.00 21.36 461 PRO A CA 1
ATOM 2445 C C . PRO A 1 314 ? 3.065 4.891 4.642 1.00 34.94 461 PRO A C 1
ATOM 2446 O O . PRO A 1 314 ? 3.166 5.365 3.507 1.00 43.15 461 PRO A O 1
ATOM 2450 N N . TYR A 1 315 ? 2.350 5.460 5.596 1.00 24.83 462 TYR A N 1
ATOM 2451 C CA . TYR A 1 315 ? 1.806 6.807 5.514 1.00 25.13 462 TYR A CA 1
ATOM 2452 C C . TYR A 1 315 ? 1.944 7.326 6.936 1.00 25.73 462 TYR A C 1
ATOM 2453 O O . TYR A 1 315 ? 1.332 6.774 7.855 1.00 25.18 462 TYR A O 1
ATOM 2462 N N . SER A 1 316 ? 2.776 8.343 7.128 1.00 27.57 463 SER A N 1
ATOM 2463 C CA . SER A 1 316 ? 3.106 8.810 8.466 1.00 24.48 463 SER A CA 1
ATOM 2464 C C . SER A 1 316 ? 2.118 9.877 8.920 1.00 29.09 463 SER A C 1
ATOM 2465 O O . SER A 1 316 ? 1.562 10.622 8.109 1.00 28.81 463 SER A O 1
ATOM 2468 N N . ILE A 1 317 ? 1.910 9.950 10.238 1.00 26.29 464 ILE A N 1
ATOM 2469 C CA . ILE A 1 317 ? 1.021 10.972 10.787 1.00 31.32 464 ILE A CA 1
ATOM 2470 C C . ILE A 1 317 ? 1.569 12.366 10.520 1.00 34.21 464 ILE A C 1
ATOM 2471 O O . ILE A 1 317 ? 0.803 13.311 10.294 1.00 30.66 464 ILE A O 1
ATOM 2476 N N . GLN A 1 318 ? 2.898 12.515 10.525 1.00 34.88 465 GLN A N 1
ATOM 2477 C CA . GLN A 1 318 ? 3.510 13.815 10.271 1.00 35.51 465 GLN A CA 1
ATOM 2478 C C . GLN A 1 318 ? 3.138 14.338 8.890 1.00 34.39 465 GLN A C 1
ATOM 2479 O O . GLN A 1 318 ? 2.886 15.538 8.717 1.00 37.43 465 GLN A O 1
ATOM 2485 N N . THR A 1 319 ? 3.094 13.449 7.898 1.00 32.20 466 THR A N 1
ATOM 2486 C CA . THR A 1 319 ? 2.696 13.830 6.548 1.00 34.41 466 THR A CA 1
ATOM 2487 C C . THR A 1 319 ? 1.183 13.974 6.426 1.00 34.34 466 THR A C 1
ATOM 2488 O O . THR A 1 319 ? 0.698 14.949 5.843 1.00 32.16 466 THR A O 1
ATOM 2492 N N . ALA A 1 320 ? 0.429 13.025 6.989 1.00 28.70 467 ALA A N 1
ATOM 2493 C CA . ALA A 1 320 ? -1.024 13.029 6.838 1.00 28.31 467 ALA A CA 1
ATOM 2494 C C . ALA A 1 320 ? -1.657 14.283 7.428 1.00 33.49 467 ALA A C 1
ATOM 2495 O O . ALA A 1 320 ? -2.594 14.844 6.847 1.00 32.83 467 ALA A O 1
ATOM 2497 N N . GLU A 1 321 ? -1.173 14.733 8.589 1.00 34.46 468 GLU A N 1
ATOM 2498 C CA . GLU A 1 321 ? -1.793 15.885 9.235 1.00 33.14 468 GLU A CA 1
ATOM 2499 C C . GLU A 1 321 ? -1.573 17.176 8.455 1.00 36.30 468 GLU A C 1
ATOM 2500 O O . GLU A 1 321 ? -2.283 18.158 8.693 1.00 41.78 468 GLU A O 1
ATOM 2506 N N . LYS A 1 322 ? -0.623 17.190 7.521 1.00 38.73 469 LYS A N 1
ATOM 2507 C CA . LYS A 1 322 ? -0.386 18.348 6.671 1.00 39.90 469 LYS A CA 1
ATOM 2508 C C . LYS A 1 322 ? -1.341 18.423 5.486 1.00 34.68 469 LYS A C 1
ATOM 2509 O O . LYS A 1 322 ? -1.380 19.455 4.805 1.00 37.46 469 LYS A O 1
ATOM 2515 N N . GLN A 1 323 ? -2.099 17.367 5.212 1.00 32.83 470 GLN A N 1
ATOM 2516 C CA . GLN A 1 323 ? -2.850 17.283 3.965 1.00 32.53 470 GLN A CA 1
ATOM 2517 C C . GLN A 1 323 ? -4.175 16.557 4.176 1.00 29.01 470 GLN A C 1
ATOM 2518 O O . GLN A 1 323 ? -4.550 15.661 3.418 1.00 29.32 470 GLN A O 1
ATOM 2524 N N . ASN A 1 324 ? -4.929 16.970 5.200 1.00 29.74 471 ASN A N 1
ATOM 2525 C CA . ASN A 1 324 ? -6.226 16.339 5.428 1.00 31.94 471 ASN A CA 1
ATOM 2526 C C . ASN A 1 324 ? -7.167 16.533 4.245 1.00 32.07 471 ASN A C 1
ATOM 2527 O O . ASN A 1 324 ? -8.062 15.709 4.030 1.00 30.40 471 ASN A O 1
ATOM 2532 N N . TRP A 1 325 ? -6.964 17.591 3.453 1.00 32.80 472 TRP A N 1
ATOM 2533 C CA . TRP A 1 325 ? -7.742 17.773 2.229 1.00 32.06 472 TRP A CA 1
ATOM 2534 C C . TRP A 1 325 ? -7.695 16.543 1.332 1.00 32.02 472 TRP A C 1
ATOM 2535 O O . TRP A 1 325 ? -8.657 16.268 0.607 1.00 30.28 472 TRP A O 1
ATOM 2546 N N . LEU A 1 326 ? -6.590 15.792 1.367 1.00 28.78 473 LEU A N 1
ATOM 2547 C CA . LEU A 1 326 ? -6.406 14.667 0.456 1.00 27.02 473 LEU A CA 1
ATOM 2548 C C . LEU A 1 326 ? -7.393 13.539 0.728 1.00 27.23 473 LEU A C 1
ATOM 2549 O O . LEU A 1 326 ? -7.812 12.838 -0.201 1.00 26.58 473 LEU A O 1
ATOM 2554 N N . HIS A 1 327 ? -7.789 13.355 1.982 1.00 29.07 474 HIS A N 1
ATOM 2555 C CA . HIS A 1 327 ? -8.509 12.142 2.340 1.00 29.62 474 HIS A CA 1
ATOM 2556 C C . HIS A 1 327 ? -9.937 12.107 1.805 1.00 26.41 474 HIS A C 1
ATOM 2557 O O . HIS A 1 327 ? -10.536 11.027 1.773 1.00 27.47 474 HIS A O 1
ATOM 2564 N N A SER A 1 328 ? -10.484 13.243 1.367 0.43 28.03 475 SER A N 1
ATOM 2565 N N B SER A 1 328 ? -10.482 13.244 1.369 0.57 27.51 475 SER A N 1
ATOM 2566 C CA A SER A 1 328 ? -11.784 13.235 0.704 0.43 30.15 475 SER A CA 1
ATOM 2567 C CA B SER A 1 328 ? -11.779 13.244 0.702 0.57 30.16 475 SER A CA 1
ATOM 2568 C C A SER A 1 328 ? -11.742 12.557 -0.660 0.43 27.92 475 SER A C 1
ATOM 2569 C C B SER A 1 328 ? -11.741 12.550 -0.654 0.57 27.99 475 SER A C 1
ATOM 2570 O O A SER A 1 328 ? -12.804 12.295 -1.236 0.43 28.84 475 SER A O 1
ATOM 2571 O O B SER A 1 328 ? -12.805 12.265 -1.218 0.57 29.46 475 SER A O 1
ATOM 2576 N N . TYR A 1 329 ? -10.553 12.282 -1.192 1.00 23.45 476 TYR A N 1
ATOM 2577 C CA . TYR A 1 329 ? -10.415 11.519 -2.422 1.00 24.28 476 TYR A CA 1
ATOM 2578 C C . TYR A 1 329 ? -10.334 10.019 -2.177 1.00 25.02 476 TYR A C 1
ATOM 2579 O O . TYR A 1 329 ? -10.335 9.253 -3.146 1.00 21.65 476 TYR A O 1
ATOM 2588 N N . PHE A 1 330 ? -10.262 9.578 -0.922 1.00 23.82 477 PHE A N 1
ATOM 2589 C CA . PHE A 1 330 ? -9.884 8.203 -0.623 1.00 22.17 477 PHE A CA 1
ATOM 2590 C C . PHE A 1 330 ? -11.073 7.248 -0.666 1.00 19.07 477 PHE A C 1
ATOM 2591 O O . PHE A 1 330 ? -12.169 7.561 -0.174 1.00 21.53 477 PHE A O 1
ATOM 2599 N N . HIS A 1 331 ? -10.824 6.069 -1.251 1.00 21.22 478 HIS A N 1
ATOM 2600 C CA . HIS A 1 331 ? -11.791 4.997 -1.418 1.00 18.63 478 HIS A CA 1
ATOM 2601 C C . HIS A 1 331 ? -11.215 3.710 -0.838 1.00 18.06 478 HIS A C 1
ATOM 2602 O O . HIS A 1 331 ? -9.997 3.494 -0.846 1.00 18.21 478 HIS A O 1
ATOM 2609 N N . LYS A 1 332 ? -12.102 2.875 -0.297 1.00 18.77 479 LYS A N 1
ATOM 2610 C CA . LYS A 1 332 ? -11.717 1.650 0.389 1.00 19.84 479 LYS A CA 1
ATOM 2611 C C . LYS A 1 332 ? -11.087 0.658 -0.578 1.00 17.68 479 LYS A C 1
ATOM 2612 O O . LYS A 1 332 ? -11.370 0.665 -1.782 1.00 19.50 479 LYS A O 1
ATOM 2618 N N . TRP A 1 333 ? -10.253 -0.228 -0.024 1.00 16.84 480 TRP A N 1
ATOM 2619 C CA . TRP A 1 333 ? -9.790 -1.400 -0.759 1.00 16.77 480 TRP A CA 1
ATOM 2620 C C . TRP A 1 333 ? -10.896 -2.448 -0.768 1.00 18.09 480 TRP A C 1
ATOM 2621 O O . TRP A 1 333 ? -11.408 -2.842 0.292 1.00 20.06 480 TRP A O 1
ATOM 2632 N N . SER A 1 334 ? -11.292 -2.873 -1.963 1.00 19.43 481 SER A N 1
ATOM 2633 C CA . SER A 1 334 ? -12.280 -3.928 -2.105 1.00 19.82 481 SER A CA 1
ATOM 2634 C C . SER A 1 334 ? -11.890 -4.720 -3.336 1.00 18.74 481 SER A C 1
ATOM 2635 O O . SER A 1 334 ? -11.618 -4.128 -4.382 1.00 19.48 481 SER A O 1
ATOM 2638 N N . ALA A 1 335 ? -11.844 -6.044 -3.212 1.00 18.01 482 ALA A N 1
ATOM 2639 C CA . ALA A 1 335 ? -11.379 -6.875 -4.313 1.00 17.19 482 ALA A CA 1
ATOM 2640 C C . ALA A 1 335 ? -12.117 -8.208 -4.320 1.00 18.99 482 ALA A C 1
ATOM 2641 O O . ALA A 1 335 ? -11.516 -9.274 -4.464 1.00 20.21 482 ALA A O 1
ATOM 2643 N N . GLU A 1 336 ? -13.452 -8.150 -4.203 1.00 19.61 483 GLU A N 1
ATOM 2644 C CA . GLU A 1 336 ? -14.264 -9.357 -4.329 1.00 20.97 483 GLU A CA 1
ATOM 2645 C C . GLU A 1 336 ? -14.001 -10.074 -5.647 1.00 20.61 483 GLU A C 1
ATOM 2646 O O . GLU A 1 336 ? -14.022 -11.310 -5.701 1.00 23.08 483 GLU A O 1
ATOM 2652 N N . THR A 1 337 ? -13.740 -9.311 -6.719 1.00 20.04 484 THR A N 1
ATOM 2653 C CA . THR A 1 337 ? -13.528 -9.896 -8.042 1.00 20.66 484 THR A CA 1
ATOM 2654 C C . THR A 1 337 ? -12.405 -10.925 -8.050 1.00 21.20 484 THR A C 1
ATOM 2655 O O . THR A 1 337 ? -12.468 -11.904 -8.805 1.00 23.39 484 THR A O 1
ATOM 2659 N N . SER A 1 338 ? -11.384 -10.737 -7.204 1.00 20.98 485 SER A N 1
ATOM 2660 C CA . SER A 1 338 ? -10.249 -11.646 -7.119 1.00 20.88 485 SER A CA 1
ATOM 2661 C C . SER A 1 338 ? -10.142 -12.325 -5.754 1.00 18.96 485 SER A C 1
ATOM 2662 O O . SER A 1 338 ? -9.097 -12.915 -5.442 1.00 19.63 485 SER A O 1
ATOM 2665 N N . GLY A 1 339 ? -11.197 -12.278 -4.941 1.00 18.23 486 GLY A N 1
ATOM 2666 C CA . GLY A 1 339 ? -11.156 -12.890 -3.625 1.00 18.59 486 GLY A CA 1
ATOM 2667 C C . GLY A 1 339 ? -10.163 -12.266 -2.667 1.00 18.10 486 GLY A C 1
ATOM 2668 O O . GLY A 1 339 ? -9.734 -12.932 -1.715 1.00 20.03 486 GLY A O 1
ATOM 2669 N N . ARG A 1 340 ? -9.796 -10.997 -2.878 1.00 17.58 487 ARG A N 1
ATOM 2670 C CA . ARG A 1 340 ? -8.648 -10.394 -2.206 1.00 15.34 487 ARG A CA 1
ATOM 2671 C C . ARG A 1 340 ? -8.996 -9.157 -1.374 1.00 16.57 487 ARG A C 1
ATOM 2672 O O . ARG A 1 340 ? -8.109 -8.370 -1.046 1.00 16.75 487 ARG A O 1
ATOM 2680 N N . SER A 1 341 ? -10.257 -8.980 -0.986 1.00 17.12 488 SER A N 1
ATOM 2681 C CA . SER A 1 341 ? -10.603 -7.856 -0.115 1.00 17.59 488 SER A CA 1
ATOM 2682 C C . SER A 1 341 ? -9.833 -7.865 1.194 1.00 16.43 488 SER A C 1
ATOM 2683 O O . SER A 1 341 ? -9.579 -6.794 1.755 1.00 19.13 488 SER A O 1
ATOM 2686 N N . ASN A 1 342 ? -9.450 -9.039 1.694 1.00 17.44 489 ASN A N 1
ATOM 2687 C CA . ASN A 1 342 ? -8.713 -9.122 2.951 1.00 17.94 489 ASN A CA 1
ATOM 2688 C C . ASN A 1 342 ? -7.215 -9.295 2.757 1.00 19.24 489 ASN A C 1
ATOM 2689 O O . ASN A 1 342 ? -6.479 -9.417 3.748 1.00 17.72 489 ASN A O 1
ATOM 2694 N N . ALA A 1 343 ? -6.733 -9.286 1.513 1.00 17.18 490 ALA A N 1
ATOM 2695 C CA . ALA A 1 343 ? -5.300 -9.350 1.215 1.00 16.23 490 ALA A CA 1
ATOM 2696 C C . ALA A 1 343 ? -4.851 -7.929 0.903 1.00 16.38 490 ALA A C 1
ATOM 2697 O O . ALA A 1 343 ? -5.095 -7.415 -0.189 1.00 15.96 490 ALA A O 1
ATOM 2699 N N . MET A 1 344 ? -4.191 -7.284 1.851 1.00 17.59 491 MET A N 1
ATOM 2700 C CA . MET A 1 344 ? -3.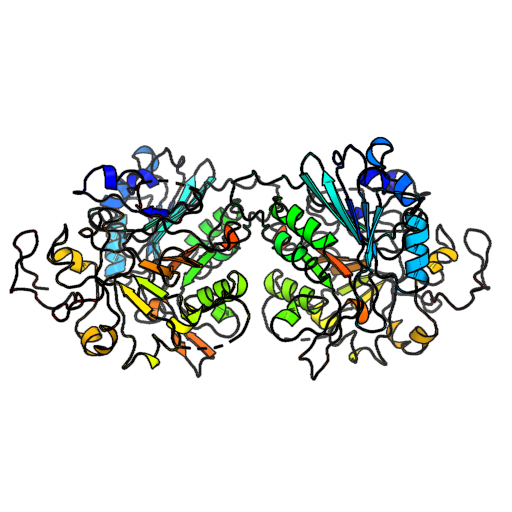961 -5.854 1.699 1.00 16.67 491 MET A CA 1
ATOM 2701 C C . MET A 1 344 ? -3.081 -5.564 0.484 1.00 17.64 491 MET A C 1
ATOM 2702 O O . MET A 1 344 ? -2.163 -6.340 0.166 1.00 17.61 491 MET A O 1
ATOM 2707 N N . PRO A 1 345 ? -3.323 -4.456 -0.214 1.00 15.73 492 PRO A N 1
ATOM 2708 C CA . PRO A 1 345 ? -2.594 -4.192 -1.456 1.00 16.16 492 PRO A CA 1
ATOM 2709 C C . PRO A 1 345 ? -1.193 -3.651 -1.205 1.00 15.13 492 PRO A C 1
ATOM 2710 O O . PRO A 1 345 ? -0.993 -2.657 -0.500 1.00 16.91 492 PRO A O 1
ATOM 2714 N N . HIS A 1 346 ? -0.219 -4.293 -1.837 1.00 15.61 493 HIS A N 1
ATOM 2715 C CA . HIS A 1 346 ? 1.078 -3.685 -2.063 1.00 14.60 493 HIS A CA 1
ATOM 2716 C C . HIS A 1 346 ? 1.320 -3.435 -3.551 1.00 17.08 493 HIS A C 1
ATOM 2717 O O . HIS A 1 346 ? 2.307 -2.788 -3.917 1.00 16.70 493 HIS A O 1
ATOM 2724 N N . ILE A 1 347 ? 0.422 -3.924 -4.409 1.00 14.97 494 ILE A N 1
ATOM 2725 C CA . ILE A 1 347 ? 0.405 -3.528 -5.805 1.00 15.59 494 ILE A CA 1
ATOM 2726 C C . ILE A 1 347 ? 0.124 -2.034 -5.915 1.00 16.50 494 ILE A C 1
ATOM 2727 O O . ILE A 1 347 ? -0.464 -1.421 -5.016 1.00 15.69 494 ILE A O 1
ATOM 2732 N N . LYS A 1 348 ? 0.591 -1.432 -7.017 1.00 15.04 495 LYS A N 1
ATOM 2733 C CA . LYS A 1 348 ? 0.237 -0.057 -7.368 1.00 15.10 495 LYS A CA 1
ATOM 2734 C C . LYS A 1 348 ? -0.273 -0.063 -8.792 1.00 14.51 495 LYS A C 1
ATOM 2735 O O . LYS A 1 348 ? 0.364 -0.652 -9.675 1.00 15.10 495 LYS A O 1
ATOM 2741 N N . THR A 1 349 ? -1.429 0.565 -9.015 1.00 13.89 496 THR A N 1
ATOM 2742 C CA . THR A 1 349 ? -2.026 0.591 -10.344 1.00 15.03 496 THR A CA 1
ATOM 2743 C C . THR A 1 349 ? -2.676 1.941 -10.596 1.00 15.07 496 THR A C 1
ATOM 2744 O O . THR A 1 349 ? -3.098 2.635 -9.667 1.00 15.09 496 THR A O 1
ATOM 2748 N N . TYR A 1 350 ? -2.737 2.313 -11.878 1.00 15.13 497 TYR A N 1
ATOM 2749 C CA . TYR A 1 350 ? -3.386 3.539 -12.316 1.00 15.21 497 TYR A CA 1
ATOM 2750 C C . TYR A 1 350 ? -4.128 3.206 -13.601 1.00 16.04 497 TYR A C 1
ATOM 2751 O O . TYR A 1 350 ? -3.660 2.383 -14.392 1.00 16.37 497 TYR A O 1
ATOM 2760 N N . MET A 1 351 ? -5.313 3.780 -13.786 1.00 16.82 498 MET A N 1
ATOM 2761 C CA . MET A 1 351 ? -6.086 3.413 -14.967 1.00 16.11 498 MET A CA 1
ATOM 2762 C C . MET A 1 351 ? -7.133 4.474 -15.244 1.00 17.95 498 MET A C 1
ATOM 2763 O O . MET A 1 351 ? -7.394 5.360 -14.425 1.00 18.03 498 MET A O 1
ATOM 2768 N N . ARG A 1 352 ? -7.755 4.349 -16.414 1.00 17.17 499 ARG A N 1
ATOM 2769 C CA . ARG A 1 352 ? -8.699 5.344 -16.924 1.00 17.59 499 ARG A CA 1
ATOM 2770 C C . ARG A 1 352 ? -9.993 4.667 -17.359 1.00 19.78 499 ARG A C 1
ATOM 2771 O O . ARG A 1 352 ? -10.197 4.399 -18.551 1.00 18.97 499 ARG A O 1
ATOM 2779 N N . PRO A 1 353 ? -10.903 4.404 -16.426 1.00 20.20 500 PRO A N 1
ATOM 2780 C CA . PRO A 1 353 ? -12.169 3.754 -16.791 1.00 18.39 500 PRO A CA 1
ATOM 2781 C C . PRO A 1 353 ? -13.153 4.693 -17.472 1.00 22.48 500 PRO A C 1
ATOM 2782 O O . PRO A 1 353 ? -13.069 5.917 -17.380 1.00 21.93 500 PRO A O 1
ATOM 2786 N N . SER A 1 354 ? -14.126 4.074 -18.138 1.00 21.09 501 SER A N 1
ATOM 2787 C CA . SER A 1 354 ? -15.250 4.787 -18.715 1.00 21.13 501 SER A CA 1
ATOM 2788 C C . SER A 1 354 ? -16.202 5.218 -17.596 1.00 25.14 501 SER A C 1
ATOM 2789 O O . SER A 1 354 ? -16.075 4.777 -16.451 1.00 24.57 501 SER A O 1
ATOM 2792 N N . PRO A 1 355 ? -17.166 6.096 -17.892 1.00 25.81 502 PRO A N 1
ATOM 2793 C CA . PRO A 1 355 ? -18.043 6.587 -16.818 1.00 29.40 502 PRO A CA 1
ATOM 2794 C C . PRO A 1 355 ? -18.794 5.495 -16.076 1.00 29.14 502 PRO A C 1
ATOM 2795 O O . PRO A 1 355 ? -19.094 5.676 -14.891 1.00 31.81 502 PRO A O 1
ATOM 2799 N N . ASP A 1 356 ? -19.125 4.381 -16.727 1.00 24.64 503 ASP A N 1
ATOM 2800 C CA . ASP A 1 356 ? -19.794 3.273 -16.057 1.00 24.31 503 ASP A CA 1
ATOM 2801 C C . ASP A 1 356 ? -18.840 2.153 -15.665 1.00 25.35 503 ASP A C 1
ATOM 2802 O O . ASP A 1 356 ? -19.294 1.073 -15.289 1.00 25.42 503 ASP A O 1
ATOM 2807 N N . PHE A 1 357 ? -17.534 2.376 -15.782 1.00 21.83 504 PHE A N 1
ATOM 2808 C CA . PHE A 1 357 ? -16.508 1.438 -15.320 1.00 20.32 504 PHE A CA 1
ATOM 2809 C C . PHE A 1 357 ? -16.514 0.110 -16.079 1.00 22.20 504 PHE A C 1
ATOM 2810 O O . PHE A 1 357 ? -15.934 -0.879 -15.608 1.00 23.60 504 PHE A O 1
ATOM 2818 N N . SER A 1 358 ? -17.135 0.072 -17.251 1.00 23.63 505 SER A N 1
ATOM 2819 C CA . SER A 1 358 ? -17.211 -1.155 -18.033 1.00 22.38 505 SER A CA 1
ATOM 2820 C C . SER A 1 358 ? -16.037 -1.324 -18.981 1.00 26.14 505 SER A C 1
ATOM 2821 O O . SER A 1 358 ? -15.808 -2.439 -19.468 1.00 26.61 505 SER A O 1
ATOM 2824 N N . LYS A 1 359 ? -15.317 -0.240 -19.271 1.00 22.67 506 LYS A N 1
ATOM 2825 C CA . LYS A 1 359 ? -14.183 -0.252 -20.189 1.00 22.02 506 LYS A CA 1
ATOM 2826 C C . LYS A 1 359 ? -13.084 0.587 -19.568 1.00 21.82 506 LYS A C 1
ATOM 2827 O O . LYS A 1 359 ? -13.338 1.388 -18.669 1.00 21.24 506 LYS A O 1
ATOM 2833 N N . ILE A 1 360 ? -11.848 0.402 -20.051 1.00 19.42 507 ILE A N 1
ATOM 2834 C CA . ILE A 1 360 ? -10.732 1.246 -19.631 1.00 18.24 507 ILE A CA 1
ATOM 2835 C C . ILE A 1 360 ? -9.944 1.696 -20.859 1.00 17.57 507 ILE A C 1
ATOM 2836 O O . ILE A 1 360 ? -9.816 0.955 -21.841 1.00 20.59 507 ILE A O 1
ATOM 2841 N N . ALA A 1 361 ? -9.447 2.935 -20.812 1.00 18.05 508 ALA A N 1
ATOM 2842 C CA . ALA A 1 361 ? -8.635 3.462 -21.900 1.00 18.65 508 ALA A CA 1
ATOM 2843 C C . ALA A 1 361 ? -7.171 3.067 -21.788 1.00 17.81 508 ALA A C 1
ATOM 2844 O O . ALA A 1 361 ? -6.447 3.183 -22.781 1.00 19.56 508 ALA A O 1
ATOM 2846 N N . TRP A 1 362 ? -6.722 2.644 -20.610 1.00 17.00 509 TRP A N 1
ATOM 2847 C CA . TRP A 1 362 ? -5.362 2.171 -20.388 1.00 16.01 509 TRP A CA 1
ATOM 2848 C C . TRP A 1 362 ? -5.263 1.681 -18.949 1.00 16.10 509 TRP A C 1
ATOM 2849 O O . TRP A 1 362 ? -6.130 1.957 -18.111 1.00 16.93 509 TRP A O 1
ATOM 2860 N N . PHE A 1 363 ? -4.177 0.959 -18.665 1.00 15.43 510 PHE A N 1
ATOM 2861 C CA . PHE A 1 363 ? -3.929 0.394 -17.344 1.00 15.82 510 PHE A CA 1
ATOM 2862 C C . PHE A 1 363 ? -2.429 0.370 -17.135 1.00 15.37 510 PHE A C 1
ATOM 2863 O O . PHE A 1 363 ? -1.686 -0.029 -18.038 1.00 14.81 510 PHE A O 1
ATOM 2871 N N . LEU A 1 364 ? -1.990 0.784 -15.945 1.00 13.60 511 LEU A N 1
ATOM 2872 C CA . LEU A 1 364 ? -0.578 0.807 -15.584 1.00 13.78 511 LEU A CA 1
ATOM 2873 C C . LEU A 1 364 ? -0.397 0.040 -14.286 1.00 13.97 511 LEU A C 1
ATOM 2874 O O . LEU A 1 364 ? -1.089 0.320 -13.303 1.00 15.63 511 LEU A O 1
ATOM 2879 N N . VAL A 1 365 ? 0.544 -0.905 -14.264 1.00 14.48 512 VAL A N 1
ATOM 2880 C CA . VAL A 1 365 ? 1.023 -1.509 -13.019 1.00 14.49 512 VAL A CA 1
ATOM 2881 C C . VAL A 1 365 ? 2.459 -1.056 -12.806 1.00 15.25 512 VAL A C 1
ATOM 2882 O O . VAL A 1 365 ? 3.262 -1.048 -13.747 1.00 15.78 512 VAL A O 1
ATOM 2886 N N . THR A 1 366 ? 2.777 -0.640 -11.589 1.00 14.83 513 THR A N 1
ATOM 2887 C CA . THR A 1 366 ? 4.042 0.038 -11.360 1.00 14.06 513 THR A CA 1
ATOM 2888 C C . THR A 1 366 ? 4.447 -0.120 -9.905 1.00 16.63 513 THR A C 1
ATOM 2889 O O . THR A 1 366 ? 3.662 -0.550 -9.058 1.00 16.34 513 THR A O 1
ATOM 2893 N N . SER A 1 367 ? 5.693 0.254 -9.617 1.00 16.25 514 SER A N 1
ATOM 2894 C CA . SER A 1 367 ? 6.127 0.405 -8.239 1.00 15.32 514 SER A CA 1
ATOM 2895 C C . SER A 1 367 ? 5.749 1.766 -7.667 1.00 18.31 514 SER A C 1
ATOM 2896 O O . SER A 1 367 ? 5.836 1.953 -6.454 1.00 18.63 514 SER A O 1
ATOM 2899 N N . ALA A 1 368 ? 5.334 2.726 -8.497 1.00 17.68 515 ALA A N 1
ATOM 2900 C CA . ALA A 1 368 ? 5.227 4.112 -8.046 1.00 17.22 515 ALA A CA 1
ATOM 2901 C C . ALA A 1 368 ? 3.992 4.321 -7.179 1.00 18.02 515 ALA A C 1
ATOM 2902 O O . ALA A 1 368 ? 2.861 4.083 -7.627 1.00 18.35 515 ALA A O 1
ATOM 2904 N N . ASN A 1 369 ? 4.213 4.819 -5.961 1.00 17.47 516 ASN A N 1
ATOM 2905 C CA . ASN A 1 369 ? 3.149 5.201 -5.047 1.00 16.44 516 ASN A CA 1
ATOM 2906 C C . ASN A 1 369 ? 2.708 6.636 -5.324 1.00 18.32 516 ASN A C 1
ATOM 2907 O O . ASN A 1 369 ? 3.159 7.284 -6.272 1.00 20.09 516 ASN A O 1
ATOM 2912 N N . LEU A 1 370 ? 1.802 7.148 -4.487 1.00 20.43 517 LEU A N 1
ATOM 2913 C CA . LEU A 1 370 ? 1.274 8.504 -4.665 1.00 22.25 517 LEU A CA 1
ATOM 2914 C C . LEU A 1 370 ? 2.243 9.481 -4.007 1.00 22.54 517 LEU A C 1
ATOM 2915 O O . LEU A 1 370 ? 2.075 9.913 -2.862 1.00 24.36 517 LEU A O 1
ATOM 2920 N N . SER A 1 371 ? 3.273 9.846 -4.767 1.00 21.70 518 SER A N 1
ATOM 2921 C CA . SER A 1 371 ? 4.418 10.536 -4.194 1.00 23.82 518 SER A CA 1
ATOM 2922 C C . SER A 1 371 ? 5.125 11.339 -5.275 1.00 23.50 518 SER A C 1
ATOM 2923 O O . SER A 1 371 ? 5.343 10.840 -6.383 1.00 23.36 518 SER A O 1
ATOM 2926 N N . LYS A 1 372 ? 5.489 12.579 -4.935 1.00 24.95 519 LYS A N 1
ATOM 2927 C CA . LYS A 1 372 ? 6.293 13.398 -5.835 1.00 26.51 519 LYS A CA 1
ATOM 2928 C C . LYS A 1 372 ? 7.678 12.799 -6.055 1.00 26.64 519 LYS A C 1
ATOM 2929 O O . LYS A 1 372 ? 8.265 12.976 -7.130 1.00 24.75 519 LYS A O 1
ATOM 2935 N N . ALA A 1 373 ? 8.227 12.114 -5.046 1.00 25.07 520 ALA A N 1
ATOM 2936 C CA . ALA A 1 373 ? 9.533 11.480 -5.204 1.00 26.86 520 ALA A CA 1
ATOM 2937 C C . ALA A 1 373 ? 9.520 10.450 -6.322 1.00 23.53 520 ALA A C 1
ATOM 2938 O O . ALA A 1 373 ? 10.521 10.304 -7.041 1.00 23.50 520 ALA A O 1
ATOM 2940 N N . ALA A 1 374 ? 8.394 9.748 -6.492 1.00 22.91 521 ALA A N 1
ATOM 2941 C CA . ALA A 1 374 ? 8.283 8.669 -7.467 1.00 20.07 521 ALA A CA 1
ATOM 2942 C C . ALA A 1 374 ? 7.922 9.194 -8.846 1.00 24.08 521 ALA A C 1
ATOM 2943 O O . ALA A 1 374 ? 8.450 8.711 -9.853 1.00 25.03 521 ALA A O 1
ATOM 2945 N N . TRP A 1 375 ? 6.999 10.151 -8.914 1.00 23.52 522 TRP A N 1
ATOM 2946 C CA . TRP A 1 375 ? 6.435 10.587 -10.181 1.00 23.89 522 TRP A CA 1
ATOM 2947 C C . TRP A 1 375 ? 7.106 11.828 -10.743 1.00 22.75 522 TRP A C 1
ATOM 2948 O O . TRP A 1 375 ? 7.025 12.058 -11.956 1.00 23.77 522 TRP A O 1
ATOM 2959 N N . GLY A 1 376 ? 7.756 12.618 -9.903 1.00 23.21 523 GLY A N 1
ATOM 2960 C CA . GLY A 1 376 ? 8.399 13.841 -10.336 1.00 23.49 523 GLY A CA 1
ATOM 2961 C C . GLY A 1 376 ? 7.590 15.069 -9.970 1.00 24.80 523 GLY A C 1
ATOM 2962 O O . GLY A 1 376 ? 6.352 15.047 -9.920 1.00 26.92 523 GLY A O 1
ATOM 2963 N N . ALA A 1 377 ? 8.301 16.160 -9.696 1.00 26.12 524 ALA A N 1
ATOM 2964 C CA . ALA A 1 377 ? 7.706 17.455 -9.409 1.00 29.39 524 ALA A CA 1
ATOM 2965 C C . ALA A 1 377 ? 8.444 18.528 -10.194 1.00 32.06 524 ALA A C 1
ATOM 2966 O O . ALA A 1 377 ? 9.679 18.538 -10.242 1.00 33.58 524 ALA A O 1
ATOM 2968 N N . LEU A 1 378 ? 7.679 19.432 -10.801 1.00 34.27 525 LEU A N 1
ATOM 2969 C CA . LEU A 1 378 ? 8.263 20.495 -11.605 1.00 34.49 525 LEU A CA 1
ATOM 2970 C C . LEU A 1 378 ? 8.951 21.526 -10.721 1.00 35.86 525 LEU A C 1
ATOM 2971 O O . LEU A 1 378 ? 8.496 21.829 -9.615 1.00 37.37 525 LEU A O 1
ATOM 2976 N N . GLU A 1 379 ? 10.060 22.064 -11.224 1.00 35.17 526 GLU A N 1
ATOM 2977 C CA . GLU A 1 379 ? 10.812 23.107 -10.548 1.00 40.28 526 GLU A CA 1
ATOM 2978 C C . GLU A 1 379 ? 11.220 24.148 -11.578 1.00 43.06 526 GLU A C 1
ATOM 2979 O O . GLU A 1 379 ? 11.146 23.914 -12.787 1.00 42.69 526 GLU A O 1
ATOM 2985 N N . LYS A 1 380 ? 11.654 25.307 -11.079 1.00 43.29 527 LYS A N 1
ATOM 2986 C CA . LYS A 1 380 ? 12.214 26.378 -11.906 1.00 46.26 527 LYS A CA 1
ATOM 2987 C C . LYS A 1 380 ? 11.207 26.853 -12.958 1.00 47.16 527 LYS A C 1
ATOM 2988 O O . LYS A 1 380 ? 11.437 26.764 -14.166 1.00 45.89 527 LYS A O 1
ATOM 2994 N N . ASN A 1 381 ? 10.074 27.357 -12.465 1.00 50.76 528 ASN A N 1
ATOM 2995 C CA . ASN A 1 381 ? 8.974 27.833 -13.311 1.00 51.84 528 ASN A CA 1
ATOM 2996 C C . ASN A 1 381 ? 8.597 26.818 -14.387 1.00 52.43 528 ASN A C 1
ATOM 2997 O O . ASN A 1 381 ? 8.386 27.160 -15.553 1.00 54.22 528 ASN A O 1
ATOM 3002 N N . GLY A 1 382 ? 8.522 25.549 -13.989 1.00 45.92 529 GLY A N 1
ATOM 3003 C CA . GLY A 1 382 ? 8.052 24.499 -14.869 1.00 43.37 529 GLY A CA 1
ATOM 3004 C C . GLY A 1 382 ? 9.033 24.026 -15.919 1.00 46.00 529 GLY A C 1
ATOM 3005 O O . GLY A 1 382 ? 8.626 23.302 -16.834 1.00 50.63 529 GLY A O 1
ATOM 3006 N N . THR A 1 383 ? 10.308 24.398 -15.819 1.00 48.20 530 THR A N 1
ATOM 3007 C CA . THR A 1 383 ? 11.295 24.006 -16.818 1.00 49.14 530 THR A CA 1
ATOM 3008 C C . THR A 1 383 ? 12.019 22.708 -16.479 1.00 52.07 530 THR A C 1
ATOM 3009 O O . THR A 1 383 ? 12.655 22.124 -17.362 1.00 51.96 530 THR A O 1
ATOM 3013 N N . GLN A 1 384 ? 11.921 22.233 -15.240 1.00 48.51 531 GLN A N 1
ATOM 3014 C CA . GLN A 1 384 ? 12.751 21.141 -14.754 1.00 40.62 531 GLN A CA 1
ATOM 3015 C C . GLN A 1 384 ? 11.878 20.168 -13.976 1.00 38.28 531 GLN A C 1
ATOM 3016 O O . GLN A 1 384 ? 11.142 20.584 -13.078 1.00 44.10 531 GLN A O 1
ATOM 3022 N N . LEU A 1 385 ? 11.961 18.881 -14.315 1.00 33.72 532 LEU A N 1
ATOM 3023 C CA . LEU A 1 385 ? 11.246 17.836 -13.589 1.00 32.71 532 LEU A CA 1
ATOM 3024 C C . LEU A 1 385 ? 12.222 17.114 -12.670 1.00 31.95 532 LEU A C 1
ATOM 3025 O O . LEU A 1 385 ? 13.161 16.466 -13.145 1.00 33.04 532 LEU A O 1
ATOM 3030 N N . MET A 1 386 ? 11.986 17.200 -11.365 1.00 27.49 533 MET A N 1
ATOM 3031 C CA . MET A 1 386 ? 12.871 16.601 -10.378 1.00 27.69 533 MET A CA 1
ATOM 3032 C C . MET A 1 386 ? 12.262 15.308 -9.854 1.00 28.10 533 MET A C 1
ATOM 3033 O O . MET A 1 386 ? 11.127 15.301 -9.362 1.00 28.00 533 MET A O 1
ATOM 3038 N N . ILE A 1 387 ? 13.026 14.222 -9.956 1.00 26.78 534 ILE A N 1
ATOM 3039 C CA . ILE A 1 387 ? 12.637 12.905 -9.470 1.00 24.41 534 ILE A CA 1
ATOM 3040 C C . ILE A 1 387 ? 13.693 12.437 -8.483 1.00 26.39 534 ILE A C 1
ATOM 3041 O O . ILE A 1 387 ? 14.890 12.588 -8.732 1.00 26.68 534 ILE A O 1
ATOM 3046 N N . ARG A 1 388 ? 13.252 11.841 -7.378 1.00 26.69 535 ARG A N 1
ATOM 3047 C CA . ARG A 1 388 ? 14.188 11.416 -6.348 1.00 27.04 535 ARG A CA 1
ATOM 3048 C C . ARG A 1 388 ? 14.524 9.932 -6.389 1.00 24.39 535 ARG A C 1
ATOM 3049 O O . ARG A 1 388 ? 15.577 9.542 -5.866 1.00 25.18 535 ARG A O 1
ATOM 3057 N N A SER A 1 389 ? 13.672 9.101 -6.988 0.11 22.84 536 SER A N 1
ATOM 3058 N N B SER A 1 389 ? 13.681 9.109 -7.008 0.89 23.18 536 SER A N 1
ATOM 3059 C CA A SER A 1 389 ? 13.720 7.662 -6.780 0.11 23.23 536 SER A CA 1
ATOM 3060 C CA B SER A 1 389 ? 13.705 7.671 -6.803 0.89 22.35 536 SER A CA 1
ATOM 3061 C C A SER A 1 389 ? 13.713 6.908 -8.103 0.11 23.55 536 SER A C 1
ATOM 3062 C C B SER A 1 389 ? 13.779 6.924 -8.128 0.89 24.47 536 SER A C 1
ATOM 3063 O O A SER A 1 389 ? 13.378 7.455 -9.157 0.11 24.44 536 SER A O 1
ATOM 3064 O O B SER A 1 389 ? 13.571 7.489 -9.207 0.89 24.82 536 SER A O 1
ATOM 3069 N N . TYR A 1 390 ? 14.089 5.630 -8.025 1.00 20.89 537 TYR A N 1
ATOM 3070 C CA . TYR A 1 390 ? 13.946 4.693 -9.137 1.00 19.03 537 TYR A CA 1
ATOM 3071 C C . TYR A 1 390 ? 12.593 4.008 -9.008 1.00 20.91 537 TYR A C 1
ATOM 3072 O O . TYR A 1 390 ? 12.247 3.503 -7.934 1.00 19.48 537 TYR A O 1
ATOM 3081 N N . GLU A 1 391 ? 11.830 3.996 -10.103 1.00 18.70 538 GLU A N 1
ATOM 3082 C CA . GLU A 1 391 ? 10.536 3.325 -10.166 1.00 17.86 538 GLU A CA 1
ATOM 3083 C C . GLU A 1 391 ? 10.408 2.690 -11.542 1.00 16.31 538 GLU A C 1
ATOM 3084 O O . GLU A 1 391 ? 11.063 3.111 -12.498 1.00 18.66 538 GLU A O 1
ATOM 3090 N N . LEU A 1 392 ? 9.552 1.678 -11.650 1.00 16.26 539 LEU A N 1
ATOM 3091 C CA . LEU A 1 392 ? 9.355 1.052 -12.950 1.00 14.80 539 LEU A CA 1
ATOM 3092 C C . LEU A 1 392 ? 7.985 0.407 -13.024 1.00 16.43 539 LEU A C 1
ATOM 3093 O O . LEU A 1 392 ? 7.543 -0.248 -12.074 1.00 17.24 539 LEU A O 1
ATOM 3098 N N . GLY A 1 393 ? 7.319 0.602 -14.168 1.00 14.81 540 GLY A N 1
ATOM 3099 C CA . GLY A 1 393 ? 6.046 -0.040 -14.434 1.00 16.03 540 GLY A CA 1
ATOM 3100 C C . GLY A 1 393 ? 5.854 -0.281 -15.919 1.00 14.99 540 GLY A C 1
ATOM 3101 O O . GLY A 1 393 ? 6.679 0.120 -16.751 1.00 15.37 540 GLY A O 1
ATOM 3102 N N . VAL A 1 394 ? 4.761 -0.974 -16.250 1.00 15.24 541 VAL A N 1
ATOM 3103 C CA . VAL A 1 394 ? 4.383 -1.239 -17.634 1.00 14.01 541 VAL A CA 1
ATOM 3104 C C . VAL A 1 394 ? 2.969 -0.745 -17.900 1.00 14.31 541 VAL A C 1
ATOM 3105 O O . VAL A 1 394 ? 2.062 -0.918 -17.075 1.00 14.91 541 VAL A O 1
ATOM 3109 N N . LEU A 1 395 ? 2.791 -0.148 -19.068 1.00 14.30 542 LEU A N 1
ATOM 3110 C CA . LEU A 1 395 ? 1.547 0.483 -19.473 1.00 14.68 542 LEU A CA 1
ATOM 3111 C C . LEU A 1 395 ? 0.910 -0.336 -20.584 1.00 15.61 542 LEU A C 1
ATOM 3112 O O . LEU A 1 395 ? 1.556 -0.630 -21.602 1.00 16.10 542 LEU A O 1
ATOM 3117 N N . PHE A 1 396 ? -0.357 -0.693 -20.381 1.00 14.94 543 PHE A N 1
ATOM 3118 C CA . PHE A 1 396 ? -1.161 -1.401 -21.365 1.00 15.25 543 PHE A CA 1
ATOM 3119 C C . PHE A 1 396 ? -2.045 -0.375 -22.057 1.00 15.45 543 PHE A C 1
ATOM 3120 O O . PHE A 1 396 ? -2.933 0.215 -21.420 1.00 16.27 543 PHE A O 1
ATOM 3128 N N . LEU A 1 397 ? -1.825 -0.181 -23.356 1.00 15.88 544 LEU A N 1
ATOM 3129 C CA . LEU A 1 397 ? -2.633 0.709 -24.176 1.00 15.71 544 LEU A CA 1
ATOM 3130 C C . LEU A 1 397 ? -3.400 -0.093 -25.217 1.00 18.28 544 LEU A C 1
ATOM 3131 O O . LEU A 1 397 ? -2.805 -0.939 -25.898 1.00 17.89 544 LEU A O 1
ATOM 3136 N N . PRO A 1 398 ? -4.701 0.159 -25.392 1.00 18.52 545 PRO A N 1
ATOM 3137 C CA . PRO A 1 398 ? -5.473 -0.588 -26.396 1.00 18.18 545 PRO A CA 1
ATOM 3138 C C . PRO A 1 398 ? -4.852 -0.598 -27.782 1.00 19.90 545 PRO A C 1
ATOM 3139 O O . PRO A 1 398 ? -4.890 -1.635 -28.461 1.00 19.83 545 PRO A O 1
ATOM 3143 N N . SER A 1 399 ? -4.280 0.529 -28.219 1.00 17.83 546 SER A N 1
ATOM 3144 C CA . SER A 1 399 ? -3.669 0.591 -29.550 1.00 21.23 546 SER A CA 1
ATOM 3145 C C . SER A 1 399 ? -2.576 -0.454 -29.730 1.00 20.26 546 SER A C 1
ATOM 3146 O O . SER A 1 399 ? -2.378 -0.958 -30.848 1.00 23.14 546 SER A O 1
ATOM 3149 N N . ALA A 1 400 ? -1.861 -0.799 -28.659 1.00 18.41 547 ALA A N 1
ATOM 3150 C CA . ALA A 1 400 ? -0.795 -1.789 -28.779 1.00 16.05 547 ALA A CA 1
ATOM 3151 C C . ALA A 1 400 ? -1.344 -3.191 -28.971 1.00 19.21 547 ALA A C 1
ATOM 3152 O O . ALA A 1 400 ? -0.566 -4.122 -29.221 1.00 20.83 547 ALA A O 1
ATOM 3154 N N . PHE A 1 401 ? -2.664 -3.354 -28.846 1.00 20.38 548 PHE A N 1
ATOM 3155 C CA . PHE A 1 401 ? -3.340 -4.628 -29.037 1.00 23.00 548 PHE A CA 1
ATOM 3156 C C . PHE A 1 401 ? -4.355 -4.581 -30.175 1.00 20.90 548 PHE A C 1
ATOM 3157 O O . PHE A 1 401 ? -5.172 -5.504 -30.300 1.00 27.11 548 PHE A O 1
ATOM 3165 N N . GLY A 1 402 ? -4.324 -3.544 -31.011 1.00 24.97 549 GLY A N 1
ATOM 3166 C CA . GLY A 1 402 ? -5.291 -3.403 -32.087 1.00 26.91 549 GLY A CA 1
ATOM 3167 C C . GLY A 1 402 ? -6.695 -3.097 -31.615 1.00 26.05 549 GLY A C 1
ATOM 3168 O O . GLY A 1 402 ? -7.661 -3.448 -32.302 1.00 29.92 549 GLY A O 1
ATOM 3169 N N . LEU A 1 403 ? -6.833 -2.429 -30.476 1.00 24.18 550 LEU A N 1
ATOM 3170 C CA . LEU A 1 403 ? -8.128 -2.166 -29.866 1.00 24.51 550 LEU A CA 1
ATOM 3171 C C . LEU A 1 403 ? -8.280 -0.675 -29.602 1.00 24.86 550 LEU A C 1
ATOM 3172 O O . LEU A 1 403 ? -7.296 0.074 -29.567 1.00 27.52 550 LEU A O 1
ATOM 3177 N N . ASP A 1 404 ? -9.544 -0.250 -29.433 1.00 27.02 551 ASP A N 1
ATOM 3178 C CA . ASP A 1 404 ? -9.848 1.125 -29.061 1.00 30.49 551 ASP A CA 1
ATOM 3179 C C . ASP A 1 404 ? -9.969 1.300 -27.555 1.00 26.78 551 ASP A C 1
ATOM 3180 O O . ASP A 1 404 ? -9.644 2.374 -27.036 1.00 31.53 551 ASP A O 1
ATOM 3185 N N . SER A 1 405 ? -10.410 0.257 -26.850 1.00 26.48 552 SER A N 1
ATOM 3186 C CA . SER A 1 405 ? -10.478 0.230 -25.395 1.00 23.29 552 SER A CA 1
ATOM 3187 C C . SER A 1 405 ? -10.380 -1.226 -24.959 1.00 20.30 552 SER A C 1
ATOM 3188 O O . SER A 1 405 ? -10.457 -2.145 -25.782 1.00 24.03 552 SER A O 1
ATOM 3191 N N . PHE A 1 406 ? -10.189 -1.433 -23.660 1.00 20.42 553 PHE A N 1
ATOM 3192 C CA . PHE A 1 406 ? -10.253 -2.760 -23.069 1.00 20.73 553 PHE A CA 1
ATOM 3193 C C . PHE A 1 406 ? -11.576 -2.890 -22.329 1.00 21.90 553 PHE A C 1
ATOM 3194 O O . PHE A 1 406 ? -11.989 -1.968 -21.624 1.00 24.43 553 PHE A O 1
ATOM 3202 N N A LYS A 1 407 ? -12.241 -4.030 -22.502 0.45 21.44 554 LYS A N 1
ATOM 3203 N N B LYS A 1 407 ? -12.245 -4.026 -22.512 0.55 21.37 554 LYS A N 1
ATOM 3204 C CA A LYS A 1 407 ? -13.355 -4.379 -21.633 0.45 21.71 554 LYS A CA 1
ATOM 3205 C CA B LYS A 1 407 ? -13.345 -4.381 -21.629 0.55 21.35 554 LYS A CA 1
ATOM 3206 C C A LYS A 1 407 ? -12.806 -4.815 -20.281 0.45 24.06 554 LYS A C 1
ATOM 3207 C C B LYS A 1 407 ? -12.785 -4.793 -20.274 0.55 24.50 554 LYS A C 1
ATOM 3208 O O A LYS A 1 407 ? -11.748 -5.444 -20.202 0.45 27.90 554 LYS A O 1
ATOM 3209 O O B LYS A 1 407 ? -11.704 -5.380 -20.177 0.55 28.63 554 LYS A O 1
ATOM 3220 N N . VAL A 1 408 ? -13.516 -4.468 -19.212 1.00 21.97 555 VAL A N 1
ATOM 3221 C CA . VAL A 1 408 ? -13.100 -4.862 -17.870 1.00 23.37 555 VAL A CA 1
ATOM 3222 C C . VAL A 1 408 ? -13.581 -6.283 -17.603 1.00 27.99 555 VAL A C 1
ATOM 3223 O O . VAL A 1 408 ? -14.761 -6.599 -17.802 1.00 27.83 555 VAL A O 1
ATOM 3227 N N . LYS A 1 409 ? -12.663 -7.150 -17.179 1.00 26.48 556 LYS A N 1
ATOM 3228 C CA . LYS A 1 409 ? -13.018 -8.527 -16.858 1.00 26.50 556 LYS A CA 1
ATOM 3229 C C . LYS A 1 409 ? -13.927 -8.561 -15.643 1.00 25.70 556 LYS A C 1
ATOM 3230 O O . LYS A 1 409 ? -13.624 -7.955 -14.615 1.00 30.22 556 LYS A O 1
ATOM 3236 N N . GLN A 1 410 ? -15.049 -9.265 -15.775 1.00 33.88 557 GLN A N 1
ATOM 3237 C CA . GLN A 1 410 ? -16.074 -9.202 -14.741 1.00 44.79 557 GLN A CA 1
ATOM 3238 C C . GLN A 1 410 ? -15.622 -9.896 -13.463 1.00 50.99 557 GLN A C 1
ATOM 3239 O O . GLN A 1 410 ? -15.667 -9.304 -12.377 1.00 49.40 557 GLN A O 1
ATOM 3245 N N . LYS A 1 411 ? -15.178 -11.146 -13.570 1.00 54.16 558 LYS A N 1
ATOM 3246 C CA . LYS A 1 411 ? -14.557 -11.858 -12.461 1.00 51.47 558 LYS A CA 1
ATOM 3247 C C . LYS A 1 411 ? -13.113 -12.165 -12.840 1.00 46.03 558 LYS A C 1
ATOM 3248 O O . LYS A 1 411 ? -12.858 -12.764 -13.891 1.00 43.58 558 LYS A O 1
ATOM 3254 N N . PHE A 1 412 ? -12.176 -11.740 -11.983 1.00 35.22 559 PHE A N 1
ATOM 3255 C CA . PHE A 1 412 ? -10.751 -11.739 -12.329 1.00 36.59 559 PHE A CA 1
ATOM 3256 C C . PHE A 1 412 ? -10.265 -13.121 -12.758 1.00 42.99 559 PHE A C 1
ATOM 3257 O O . PHE A 1 412 ? -9.430 -13.239 -13.666 1.00 41.87 559 PHE A O 1
ATOM 3265 N N . PHE A 1 413 ? -10.781 -14.178 -12.129 1.00 56.30 560 PHE A N 1
ATOM 3266 C CA . PHE A 1 413 ? -10.291 -15.532 -12.354 1.00 62.08 560 PHE A CA 1
ATOM 3267 C C . PHE A 1 413 ? -11.227 -16.380 -13.208 1.00 69.18 560 PHE A C 1
ATOM 3268 O O . PHE A 1 413 ? -11.043 -17.600 -13.284 1.00 78.08 560 PHE A O 1
ATOM 3276 N N . ALA A 1 414 ? -12.219 -15.774 -13.852 1.00 66.12 561 ALA A N 1
ATOM 3277 C CA . ALA A 1 414 ? -13.128 -16.518 -14.718 1.00 63.37 561 ALA A CA 1
ATOM 3278 C C . ALA A 1 414 ? -13.153 -15.933 -16.126 1.00 62.10 561 ALA A C 1
ATOM 3279 O O . ALA A 1 414 ? -12.249 -16.180 -16.926 1.00 64.67 561 ALA A O 1
ATOM 3281 N N . PRO A 1 419 ? -14.289 -13.082 -25.044 1.00 72.87 566 PRO A N 1
ATOM 3282 C CA . PRO A 1 419 ? -13.136 -12.573 -25.790 1.00 71.18 566 PRO A CA 1
ATOM 3283 C C . PRO A 1 419 ? -11.984 -12.208 -24.863 1.00 70.65 566 PRO A C 1
ATOM 3284 O O . PRO A 1 419 ? -12.192 -11.468 -23.905 1.00 71.70 566 PRO A O 1
ATOM 3288 N N . MET A 1 420 ? -10.784 -12.713 -25.149 1.00 71.91 567 MET A N 1
ATOM 3289 C CA . MET A 1 420 ? -9.611 -12.363 -24.345 1.00 64.71 567 MET A CA 1
ATOM 3290 C C . MET A 1 420 ? -9.174 -10.890 -24.507 1.00 68.79 567 MET A C 1
ATOM 3291 O O . MET A 1 420 ? -8.108 -10.556 -23.978 1.00 79.24 567 MET A O 1
ATOM 3293 N N . ALA A 1 421 ? -9.934 -10.035 -25.204 1.00 59.88 568 ALA A N 1
ATOM 3294 C CA . ALA A 1 421 ? -9.715 -8.593 -25.234 1.00 52.96 568 ALA A CA 1
ATOM 3295 C C . ALA A 1 421 ? -10.207 -7.899 -23.966 1.00 52.30 568 ALA A C 1
ATOM 3296 O O . ALA A 1 421 ? -10.556 -6.712 -23.997 1.00 49.60 568 ALA A O 1
ATOM 3298 N N . THR A 1 422 ? -10.241 -8.630 -22.856 1.00 34.78 569 THR A N 1
ATOM 3299 C CA . THR A 1 422 ? -10.821 -8.165 -21.607 1.00 28.27 569 THR A CA 1
ATOM 3300 C C . THR A 1 422 ? -9.716 -8.063 -20.566 1.00 27.15 569 THR A C 1
ATOM 3301 O O . THR A 1 422 ? -8.994 -9.038 -20.326 1.00 29.03 569 THR A O 1
ATOM 3305 N N . PHE A 1 423 ? -9.595 -6.894 -19.949 1.00 21.49 570 PHE A N 1
ATOM 3306 C CA . PHE A 1 423 ? -8.423 -6.731 -19.097 1.00 22.42 570 PHE A CA 1
ATOM 3307 C C . PHE A 1 423 ? -8.737 -7.136 -17.660 1.00 22.50 570 PHE A C 1
ATOM 3308 O O . PHE A 1 423 ? -9.764 -6.727 -17.108 1.00 19.72 570 PHE A O 1
ATOM 3316 N N . PRO A 1 424 ? -7.857 -7.903 -17.025 1.00 20.75 571 PRO A N 1
ATOM 3317 C CA . PRO A 1 424 ? -8.124 -8.391 -15.657 1.00 22.36 571 PRO A CA 1
ATOM 3318 C C . PRO A 1 424 ? -7.808 -7.375 -14.564 1.00 19.44 571 PRO A C 1
ATOM 3319 O O . PRO A 1 424 ? -6.790 -7.411 -13.869 1.00 24.21 571 PRO A O 1
ATOM 3323 N N . VAL A 1 425 ? -8.714 -6.430 -14.375 1.00 19.69 572 VAL A N 1
ATOM 3324 C CA . VAL A 1 425 ? -8.598 -5.478 -13.263 1.00 18.03 572 VAL A CA 1
ATOM 3325 C C . VAL A 1 425 ? -8.738 -6.235 -11.943 1.00 21.85 572 VAL A C 1
ATOM 3326 O O . VAL A 1 425 ? -9.724 -6.975 -11.765 1.00 22.73 572 VAL A O 1
ATOM 3330 N N . PRO A 1 426 ? -7.801 -6.098 -11.000 1.00 20.12 573 PRO A N 1
ATOM 3331 C CA . PRO A 1 426 ? -7.787 -6.996 -9.838 1.00 21.04 573 PRO A CA 1
ATOM 3332 C C . PRO A 1 426 ? -8.622 -6.568 -8.647 1.00 22.40 573 PRO A C 1
ATOM 3333 O O . PRO A 1 426 ? -8.716 -7.341 -7.677 1.00 23.86 573 PRO A O 1
ATOM 3337 N N . TYR A 1 427 ? -9.233 -5.389 -8.678 1.00 19.64 574 TYR A N 1
ATOM 3338 C CA . TYR A 1 427 ? -10.069 -4.930 -7.581 1.00 18.32 574 TYR A CA 1
ATOM 3339 C C . TYR A 1 427 ? -11.394 -4.447 -8.140 1.00 19.43 574 TYR A C 1
ATOM 3340 O O . TYR A 1 427 ? -11.586 -4.371 -9.356 1.00 19.26 574 TYR A O 1
ATOM 3349 N N . ASP A 1 428 ? -12.311 -4.132 -7.231 1.00 17.79 575 ASP A N 1
ATOM 3350 C CA . ASP A 1 428 ? -13.699 -3.913 -7.609 1.00 19.30 575 ASP A CA 1
ATOM 3351 C C . ASP A 1 428 ? -13.935 -2.502 -8.129 1.00 20.27 575 ASP A C 1
ATOM 3352 O O . ASP A 1 428 ? -13.327 -1.531 -7.672 1.00 22.40 575 ASP A O 1
ATOM 3357 N N . LEU A 1 429 ? -14.853 -2.400 -9.089 1.00 23.40 576 LEU A N 1
ATOM 3358 C CA . LEU A 1 429 ? -15.319 -1.142 -9.644 1.00 26.76 576 LEU A CA 1
ATOM 3359 C C . LEU A 1 429 ? -16.837 -1.085 -9.546 1.00 27.06 576 LEU A C 1
ATOM 3360 O O . LEU A 1 429 ? -17.507 -2.119 -9.643 1.00 29.52 576 LEU A O 1
ATOM 3365 N N . PRO A 1 430 ? -17.407 0.103 -9.287 1.00 26.87 577 PRO A N 1
ATOM 3366 C CA . PRO A 1 430 ? -16.702 1.357 -8.993 1.00 25.37 577 PRO A CA 1
ATOM 3367 C C . PRO A 1 430 ? -16.080 1.306 -7.597 1.00 22.17 577 PRO A C 1
ATOM 3368 O O . PRO A 1 430 ? -16.535 0.535 -6.754 1.00 24.40 577 PRO A O 1
ATOM 3372 N N . PRO A 1 431 ? -15.057 2.108 -7.360 1.00 23.74 578 PRO A N 1
ATOM 3373 C CA . PRO A 1 431 ? -14.490 2.167 -6.010 1.00 22.21 578 PRO A CA 1
ATOM 3374 C C . PRO A 1 431 ? -15.474 2.813 -5.050 1.00 23.20 578 PRO A C 1
ATOM 3375 O O . PRO A 1 431 ? -16.266 3.678 -5.431 1.00 27.69 578 PRO A O 1
ATOM 3379 N N . GLU A 1 432 ? -15.428 2.370 -3.790 1.00 22.79 579 GLU A N 1
ATOM 3380 C CA . GLU A 1 432 ? -16.356 2.815 -2.754 1.00 22.76 579 GLU A CA 1
ATOM 3381 C C . GLU A 1 432 ? -15.700 3.864 -1.864 1.00 21.23 579 GLU A C 1
ATOM 3382 O O . GLU A 1 432 ? -14.635 3.622 -1.295 1.00 21.09 579 GLU A O 1
ATOM 3388 N N . LEU A 1 433 ? -16.344 5.019 -1.733 1.00 25.43 580 LEU A N 1
ATOM 3389 C CA . LEU A 1 433 ? -15.801 6.091 -0.910 1.00 24.77 580 LEU A CA 1
ATOM 3390 C C . LEU A 1 433 ? -15.720 5.656 0.552 1.00 23.61 580 LEU A C 1
ATOM 3391 O O . LEU A 1 433 ? -16.565 4.903 1.044 1.00 26.19 580 LEU A O 1
ATOM 3396 N N . TYR A 1 434 ? -14.674 6.123 1.244 1.00 22.59 581 TYR A N 1
ATOM 3397 C CA . TYR A 1 434 ? -14.628 5.983 2.696 1.00 22.89 581 TYR A CA 1
ATOM 3398 C C . TYR A 1 434 ? -15.946 6.437 3.310 1.00 29.44 581 TYR A C 1
ATOM 3399 O O . TYR A 1 434 ? -16.563 7.408 2.859 1.00 27.34 581 TYR A O 1
ATOM 3408 N N . GLY A 1 435 ? -16.372 5.732 4.350 1.00 27.78 582 GLY A N 1
ATOM 3409 C CA . GLY A 1 435 ? -17.473 6.204 5.163 1.00 28.15 582 GLY A CA 1
ATOM 3410 C C . GLY A 1 435 ? -17.042 7.348 6.058 1.00 30.47 582 GLY A C 1
ATOM 3411 O O . GLY A 1 435 ? -15.855 7.618 6.245 1.00 29.68 582 GLY A O 1
ATOM 3412 N N . SER A 1 436 ? -18.038 8.026 6.632 1.00 33.16 583 SER A N 1
ATOM 3413 C CA . SER A 1 436 ? -17.762 9.214 7.435 1.00 31.91 583 SER A CA 1
ATOM 3414 C C . SER A 1 436 ? -16.858 8.910 8.623 1.00 35.94 583 SER A C 1
ATOM 3415 O O . SER A 1 436 ? -16.124 9.792 9.082 1.00 39.18 583 SER A O 1
ATOM 3418 N N . LYS A 1 437 ? -16.888 7.679 9.132 1.00 33.54 584 LYS A N 1
ATOM 3419 C CA . LYS A 1 437 ? -16.078 7.299 10.282 1.00 32.74 584 LYS A CA 1
ATOM 3420 C C . LYS A 1 437 ? -14.795 6.577 9.892 1.00 30.15 584 LYS A C 1
ATOM 3421 O O . LYS A 1 437 ? -14.005 6.220 10.773 1.00 30.26 584 LYS A O 1
ATOM 3427 N N . ASP A 1 438 ? -14.562 6.360 8.601 1.00 27.45 585 ASP A N 1
ATOM 3428 C CA . ASP A 1 438 ? -13.327 5.741 8.147 1.00 25.35 585 ASP A CA 1
ATOM 3429 C C . ASP A 1 438 ? -12.187 6.750 8.168 1.00 28.48 585 ASP A C 1
ATOM 3430 O O . ASP A 1 438 ? -12.395 7.960 8.038 1.00 30.62 585 ASP A O 1
ATOM 3435 N N . ARG A 1 439 ? -10.974 6.241 8.347 1.00 26.75 586 ARG A N 1
ATOM 3436 C CA . ARG A 1 439 ? -9.759 7.036 8.334 1.00 24.89 586 ARG A CA 1
ATOM 3437 C C . ARG A 1 439 ? -8.722 6.289 7.514 1.00 22.22 586 ARG A C 1
ATOM 3438 O O . ARG A 1 439 ? -8.743 5.053 7.463 1.00 21.47 586 ARG A O 1
ATOM 3446 N N . PRO A 1 440 ? -7.817 7.002 6.852 1.00 21.84 587 PRO A N 1
ATOM 3447 C CA . PRO A 1 440 ? -6.757 6.312 6.118 1.00 20.55 587 PRO A CA 1
ATOM 3448 C C . PRO A 1 440 ? -5.848 5.590 7.094 1.00 23.14 587 PRO A C 1
ATOM 3449 O O . PRO A 1 440 ? -5.625 6.050 8.218 1.00 22.37 587 PRO A O 1
ATOM 3453 N N . TRP A 1 441 ? -5.327 4.444 6.662 1.00 19.31 588 TRP A N 1
ATOM 3454 C CA . TRP A 1 441 ? -4.322 3.774 7.475 1.00 19.53 588 TRP A CA 1
ATOM 3455 C C . TRP A 1 441 ? -3.097 4.670 7.620 1.00 21.65 588 TRP A C 1
ATOM 3456 O O . TRP A 1 441 ? -2.491 5.083 6.625 1.00 21.04 588 TRP A O 1
ATOM 3467 N N . ILE A 1 442 ? -2.734 4.966 8.866 1.00 18.87 589 ILE A N 1
ATOM 3468 C CA . ILE A 1 442 ? -1.543 5.738 9.195 1.00 20.72 589 ILE A CA 1
ATOM 3469 C C . ILE A 1 442 ? -0.690 4.839 10.073 1.00 23.22 589 ILE A C 1
ATOM 3470 O O . ILE A 1 442 ? -1.145 4.380 11.129 1.00 23.76 589 ILE A O 1
ATOM 3475 N N . TRP A 1 443 ? 0.538 4.570 9.638 1.00 21.39 590 TRP A N 1
ATOM 3476 C CA . TRP A 1 443 ? 1.247 3.418 10.181 1.00 21.10 590 TRP A CA 1
ATOM 3477 C C . TRP A 1 443 ? 1.907 3.669 11.535 1.00 22.72 590 TRP A C 1
ATOM 3478 O O . TRP A 1 443 ? 2.192 2.702 12.248 1.00 23.51 590 TRP A O 1
ATOM 3489 N N . ASN A 1 444 ? 2.129 4.922 11.918 1.00 22.22 591 ASN A N 1
ATOM 3490 C CA . ASN A 1 444 ? 2.941 5.226 13.091 1.00 23.26 591 ASN A CA 1
ATOM 3491 C C . ASN A 1 444 ? 2.148 5.870 14.230 1.00 23.35 591 ASN A C 1
ATOM 3492 O O . ASN A 1 444 ? 2.715 6.606 15.045 1.00 28.58 591 ASN A O 1
ATOM 3497 N N . ILE A 1 445 ? 0.855 5.580 14.311 1.00 25.61 592 ILE A N 1
ATOM 3498 C CA . ILE A 1 445 ? 0.036 5.922 15.471 1.00 26.63 592 ILE A CA 1
ATOM 3499 C C . ILE A 1 445 ? -0.572 4.627 15.993 1.00 26.66 592 ILE A C 1
ATOM 3500 O O . ILE A 1 445 ? -0.699 3.642 15.246 1.00 22.33 592 ILE A O 1
ATOM 3505 N N . PRO A 1 446 ? -0.951 4.585 17.266 1.00 26.37 593 PRO A N 1
ATOM 3506 C CA . PRO A 1 446 ? -1.512 3.351 17.826 1.00 22.81 593 PRO A CA 1
ATOM 3507 C C . PRO A 1 446 ? -2.980 3.154 17.479 1.00 24.96 593 PRO A C 1
ATOM 3508 O O . PRO A 1 446 ? -3.744 4.110 17.313 1.00 27.16 593 PRO A O 1
ATOM 3512 N N . TYR A 1 447 ? -3.370 1.878 17.401 1.00 22.81 594 TYR A N 1
ATOM 3513 C CA . TYR A 1 447 ? -4.771 1.465 17.269 1.00 20.89 594 TYR A CA 1
ATOM 3514 C C . TYR A 1 447 ? -5.037 0.474 18.398 1.00 24.11 594 TYR A C 1
ATOM 3515 O O . TYR A 1 447 ? -4.634 -0.692 18.322 1.00 23.33 594 TYR A O 1
ATOM 3524 N N . VAL A 1 448 ? -5.694 0.953 19.458 1.00 24.84 595 VAL A N 1
ATOM 3525 C CA . VAL A 1 448 ? -5.831 0.201 20.701 1.00 23.39 595 VAL A CA 1
ATOM 3526 C C . VAL A 1 448 ? -7.271 0.042 21.157 1.00 31.13 595 VAL A C 1
ATOM 3527 O O . VAL A 1 448 ? -7.506 -0.532 22.220 1.00 35.55 595 VAL A O 1
ATOM 3531 N N . LYS A 1 449 ? -8.248 0.531 20.407 1.00 35.96 596 LYS A N 1
ATOM 3532 C CA . LYS A 1 449 ? -9.618 0.416 20.880 1.00 38.93 596 LYS A CA 1
ATOM 3533 C C . LYS A 1 449 ? -10.386 -0.741 20.257 1.00 39.02 596 LYS A C 1
ATOM 3534 O O . LYS A 1 449 ? -11.461 -1.085 20.758 1.00 37.21 596 LYS A O 1
ATOM 3540 N N . ALA A 1 450 ? -9.856 -1.369 19.206 1.00 30.10 597 ALA A N 1
ATOM 3541 C CA . ALA A 1 450 ? -10.512 -2.511 18.578 1.00 29.54 597 ALA A CA 1
ATOM 3542 C C . ALA A 1 450 ? -9.437 -3.503 18.153 1.00 29.75 597 ALA A C 1
ATOM 3543 O O . ALA A 1 450 ? -8.522 -3.133 17.396 1.00 30.50 597 ALA A O 1
ATOM 3545 N N . PRO A 1 451 ? -9.508 -4.751 18.604 1.00 21.91 598 PRO A N 1
ATOM 3546 C CA . PRO A 1 451 ? -8.509 -5.739 18.186 1.00 24.96 598 PRO A CA 1
ATOM 3547 C C . PRO A 1 451 ? -8.701 -6.124 16.726 1.00 22.01 598 PRO A C 1
ATOM 3548 O O . PRO A 1 451 ? -9.776 -5.960 16.141 1.00 23.76 598 PRO A O 1
ATOM 3552 N N . ASP A 1 452 ? -7.622 -6.644 16.146 1.00 20.61 599 ASP A N 1
ATOM 3553 C CA . ASP A 1 452 ? -7.606 -7.041 14.747 1.00 20.07 599 ASP A CA 1
ATOM 3554 C C . ASP A 1 452 ? -8.025 -8.502 14.590 1.00 18.94 599 ASP A C 1
ATOM 3555 O O . ASP A 1 452 ? -8.480 -9.156 15.532 1.00 19.70 599 ASP A O 1
ATOM 3560 N N . THR A 1 453 ? -7.866 -9.013 13.363 1.00 18.57 600 THR A N 1
ATOM 3561 C CA . THR A 1 453 ? -8.159 -10.403 13.031 1.00 19.12 600 THR A CA 1
ATOM 3562 C C . THR A 1 453 ? -7.538 -11.400 14.003 1.00 20.68 600 THR A C 1
ATOM 3563 O O . THR A 1 453 ? -8.116 -12.464 14.250 1.00 23.17 600 THR A O 1
ATOM 3567 N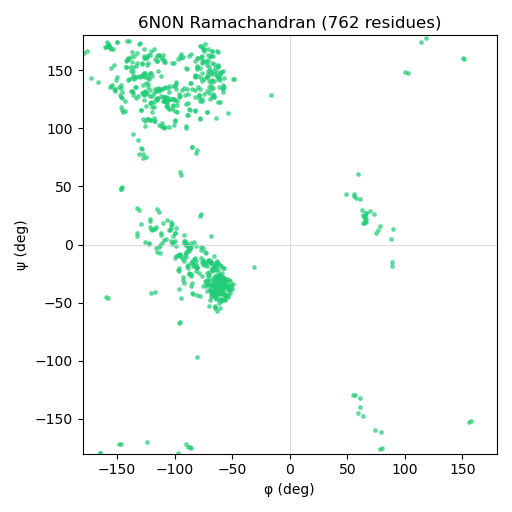 N . HIS A 1 454 ? -6.357 -11.096 14.536 1.00 19.34 601 HIS A N 1
ATOM 3568 C CA . HIS A 1 454 ? -5.635 -12.019 15.404 1.00 20.65 601 HIS A CA 1
ATOM 3569 C C . HIS A 1 454 ? -5.745 -11.651 16.871 1.00 23.00 601 HIS A C 1
ATOM 3570 O O . HIS A 1 454 ? -5.002 -12.192 17.693 1.00 22.35 601 HIS A O 1
ATOM 3577 N N . GLY A 1 455 ? -6.679 -10.771 17.219 1.00 20.34 602 GLY A N 1
ATOM 3578 C CA . GLY A 1 455 ? -6.879 -10.418 18.611 1.00 20.90 602 GLY A CA 1
ATOM 3579 C C . GLY A 1 455 ? -5.885 -9.436 19.174 1.00 22.20 602 GLY A C 1
ATOM 3580 O O . GLY A 1 455 ? -5.802 -9.300 20.407 1.00 22.82 602 GLY A O 1
ATOM 3581 N N . ASN A 1 456 ? -5.141 -8.734 18.323 1.00 20.07 603 ASN A N 1
ATOM 3582 C CA . ASN A 1 456 ? -4.035 -7.883 18.724 1.00 20.09 603 ASN A CA 1
ATOM 3583 C C . ASN A 1 456 ? -4.338 -6.408 18.498 1.00 19.84 603 ASN A C 1
ATOM 3584 O O . ASN A 1 456 ? -5.175 -6.029 17.667 1.00 19.85 603 ASN A O 1
ATOM 3589 N N A MET A 1 457 ? -3.627 -5.570 19.243 0.60 21.83 604 MET A N 1
ATOM 3590 N N B MET A 1 457 ? -3.618 -5.575 19.242 0.40 22.02 604 MET A N 1
ATOM 3591 C CA A MET A 1 457 ? -3.615 -4.135 19.018 0.60 21.25 604 MET A CA 1
ATOM 3592 C CA B MET A 1 457 ? -3.592 -4.136 19.042 0.40 21.61 604 MET A CA 1
ATOM 3593 C C A MET A 1 457 ? -2.332 -3.741 18.289 0.60 20.36 604 MET A C 1
ATOM 3594 C C B MET A 1 457 ? -2.344 -3.756 18.249 0.40 20.78 604 MET A C 1
ATOM 3595 O O A MET A 1 457 ? -1.396 -4.533 18.154 0.60 21.68 604 MET A O 1
ATOM 3596 O O B MET A 1 457 ? -1.447 -4.572 18.027 0.40 21.37 604 MET A O 1
ATOM 3605 N N . TRP A 1 458 ? -2.295 -2.498 17.810 1.00 20.53 605 TRP A N 1
ATOM 3606 C CA . TRP A 1 458 ? -1.159 -1.974 17.060 1.00 19.23 605 TRP A CA 1
ATOM 3607 C C . TRP A 1 458 ? -0.536 -0.839 17.848 1.00 21.77 605 TRP A C 1
ATOM 3608 O O . TRP A 1 458 ? -1.197 0.172 18.102 1.00 22.46 605 TRP A O 1
ATOM 3619 N N . VAL A 1 459 ? 0.724 -1.010 18.237 1.00 21.85 606 VAL A N 1
ATOM 3620 C CA . VAL A 1 459 ? 1.439 0.006 19.007 1.00 25.63 606 VAL A CA 1
ATOM 3621 C C . VAL A 1 459 ? 2.838 0.141 18.420 1.00 33.00 606 VAL A C 1
ATOM 3622 O O . VAL A 1 459 ? 3.741 -0.626 18.790 1.00 38.84 606 VAL A O 1
ATOM 3626 N N . PRO A 1 460 ? 3.070 1.100 17.511 1.00 30.93 607 PRO A N 1
ATOM 3627 C CA . PRO A 1 460 ? 4.338 1.258 16.785 1.00 35.16 607 PRO A CA 1
ATOM 3628 C C . PRO A 1 460 ? 5.407 2.008 17.580 1.00 40.67 607 PRO A C 1
ATOM 3629 O O . PRO A 1 460 ? 5.277 2.111 18.795 1.00 47.88 607 PRO A O 1
ATOM 3633 N N . ASN B 1 15 ? 19.547 -10.293 -47.989 1.00 72.59 162 ASN B N 1
ATOM 3634 C CA . ASN B 1 15 ? 19.850 -8.930 -47.570 1.00 58.59 162 ASN B CA 1
ATOM 3635 C C . ASN B 1 15 ? 18.653 -8.322 -46.852 1.00 55.26 162 ASN B C 1
ATOM 3636 O O . ASN B 1 15 ? 17.506 -8.556 -47.234 1.00 63.90 162 ASN B O 1
ATOM 3641 N N . PRO B 1 16 ? 18.911 -7.539 -45.804 1.00 50.21 163 PRO B N 1
ATOM 3642 C CA . PRO B 1 16 ? 17.793 -6.956 -45.051 1.00 47.35 163 PRO B CA 1
ATOM 3643 C C . PRO B 1 16 ? 17.112 -5.809 -45.770 1.00 46.83 163 PRO B C 1
ATOM 3644 O O . PRO B 1 16 ? 15.981 -5.464 -45.403 1.00 61.03 163 PRO B O 1
ATOM 3648 N N . PHE B 1 17 ? 17.745 -5.209 -46.783 1.00 31.00 164 PHE B N 1
ATOM 3649 C CA . PHE B 1 17 ? 17.259 -3.917 -47.241 1.00 20.51 164 PHE B CA 1
ATOM 3650 C C . PHE B 1 17 ? 16.146 -3.996 -48.268 1.00 17.05 164 PHE B C 1
ATOM 3651 O O . PHE B 1 17 ? 15.251 -3.155 -48.238 1.00 19.66 164 PHE B O 1
ATOM 3659 N N . GLN B 1 18 ? 16.166 -4.980 -49.167 1.00 17.20 165 GLN B N 1
ATOM 3660 C CA . GLN B 1 18 ? 15.100 -5.127 -50.163 1.00 15.23 165 GLN B CA 1
ATOM 3661 C C . GLN B 1 18 ? 14.943 -3.867 -51.012 1.00 14.62 165 GLN B C 1
ATOM 3662 O O . GLN B 1 18 ? 13.828 -3.431 -51.342 1.00 15.33 165 GLN B O 1
ATOM 3668 N N . PHE B 1 19 ? 16.082 -3.283 -51.364 1.00 15.09 166 PHE B N 1
ATOM 3669 C CA . PHE B 1 19 ? 16.161 -2.136 -52.252 1.00 14.44 166 PHE B CA 1
ATOM 3670 C C . PHE B 1 19 ? 16.691 -2.639 -53.586 1.00 15.56 166 PHE B C 1
ATOM 3671 O O . PHE B 1 19 ? 17.759 -3.261 -53.635 1.00 18.56 166 PHE B O 1
ATOM 3679 N N . TYR B 1 20 ? 15.942 -2.377 -54.650 1.00 13.93 167 TYR B N 1
ATOM 3680 C CA . TYR B 1 20 ? 16.242 -2.891 -55.981 1.00 13.85 167 TYR B CA 1
ATOM 3681 C C . TYR B 1 20 ? 16.245 -1.761 -56.998 1.00 15.97 167 TYR B C 1
ATOM 3682 O O . TYR B 1 20 ? 15.615 -0.715 -56.814 1.00 15.77 167 TYR B O 1
ATOM 3691 N N . LEU B 1 21 ? 16.955 -1.993 -58.097 1.00 16.18 168 LEU B N 1
ATOM 3692 C CA . LEU B 1 21 ? 16.835 -1.159 -59.282 1.00 14.71 168 LEU B CA 1
ATOM 3693 C C . LEU B 1 21 ? 15.980 -1.881 -60.314 1.00 16.58 168 LEU B C 1
ATOM 3694 O O . LEU B 1 21 ? 15.882 -3.108 -60.313 1.00 16.68 168 LEU B O 1
ATOM 3699 N N . THR B 1 22 ? 15.367 -1.103 -61.207 1.00 15.01 169 THR B N 1
ATOM 3700 C CA . THR B 1 22 ? 14.661 -1.701 -62.328 1.00 15.55 169 THR B CA 1
ATOM 3701 C C . THR B 1 22 ? 15.656 -2.243 -63.356 1.00 16.13 169 THR B C 1
ATOM 3702 O O . THR B 1 22 ? 16.827 -1.856 -63.398 1.00 16.33 169 THR B O 1
ATOM 3706 N N . ARG B 1 23 ? 15.188 -3.184 -64.173 1.00 16.21 170 ARG B N 1
ATOM 3707 C CA . ARG B 1 23 ? 16.011 -3.743 -65.240 1.00 17.12 170 ARG B CA 1
ATOM 3708 C C . ARG B 1 23 ? 16.284 -2.684 -66.307 1.00 16.62 170 ARG B C 1
ATOM 3709 O O . ARG B 1 23 ? 15.413 -1.868 -66.627 1.00 18.24 170 ARG B O 1
ATOM 3717 N N . VAL B 1 24 ? 17.504 -2.686 -66.850 1.00 17.52 171 VAL B N 1
ATOM 3718 C CA . VAL B 1 24 ? 17.894 -1.760 -67.916 1.00 18.36 171 VAL B CA 1
ATOM 3719 C C . VAL B 1 24 ? 18.213 -2.567 -69.163 1.00 18.72 171 VAL B C 1
ATOM 3720 O O . VAL B 1 24 ? 19.125 -3.403 -69.152 1.00 21.71 171 VAL B O 1
ATOM 3724 N N A SER B 1 25 ? 17.489 -2.298 -70.245 0.62 18.43 172 SER B N 1
ATOM 3725 N N B SER B 1 25 ? 17.478 -2.303 -70.241 0.38 18.45 172 SER B N 1
ATOM 3726 C CA A SER B 1 25 ? 17.742 -2.978 -71.507 0.62 20.78 172 SER B CA 1
ATOM 3727 C CA B SER B 1 25 ? 17.739 -2.960 -71.515 0.38 20.72 172 SER B CA 1
ATOM 3728 C C A SER B 1 25 ? 19.016 -2.424 -72.140 0.62 20.95 172 SER B C 1
ATOM 3729 C C B SER B 1 25 ? 19.029 -2.413 -72.117 0.38 21.64 172 SER B C 1
ATOM 3730 O O A SER B 1 25 ? 19.121 -1.221 -72.402 0.62 22.09 172 SER B O 1
ATOM 3731 O O B SER B 1 25 ? 19.159 -1.204 -72.335 0.38 23.61 172 SER B O 1
ATOM 3736 N N . GLY B 1 26 ? 19.983 -3.299 -72.384 1.00 23.22 173 GLY B N 1
ATOM 3737 C CA . GLY B 1 26 ? 21.216 -2.928 -73.053 1.00 28.97 173 GLY B CA 1
ATOM 3738 C C . GLY B 1 26 ? 22.469 -3.062 -72.218 1.00 35.13 173 GLY B C 1
ATOM 3739 O O . GLY B 1 26 ? 23.572 -3.012 -72.783 1.00 38.67 173 GLY B O 1
ATOM 3740 N N . VAL B 1 27 ? 22.354 -3.210 -70.912 1.00 27.56 174 VAL B N 1
ATOM 3741 C CA . VAL B 1 27 ? 23.519 -3.472 -70.084 1.00 26.73 174 VAL B CA 1
ATOM 3742 C C . VAL B 1 27 ? 23.767 -4.973 -70.035 1.00 27.15 174 VAL B C 1
ATOM 3743 O O . VAL B 1 27 ? 22.895 -5.785 -70.355 1.00 30.23 174 VAL B O 1
ATOM 3747 N N . LYS B 1 28 ? 24.980 -5.344 -69.645 1.00 26.46 175 LYS B N 1
ATOM 3748 C CA . LYS B 1 28 ? 25.327 -6.752 -69.565 1.00 27.75 175 LYS B CA 1
ATOM 3749 C C . LYS B 1 28 ? 24.479 -7.439 -68.494 1.00 29.47 175 LYS B C 1
ATOM 3750 O O . LYS B 1 28 ? 24.044 -6.799 -67.531 1.00 28.19 175 LYS B O 1
ATOM 3756 N N . PRO B 1 29 ? 24.224 -8.743 -68.643 1.00 28.32 176 PRO B N 1
ATOM 3757 C CA . PRO B 1 29 ? 23.366 -9.439 -67.668 1.00 27.94 176 PRO B CA 1
ATOM 3758 C C . PRO B 1 29 ? 23.825 -9.301 -66.226 1.00 27.41 176 PRO B C 1
ATOM 3759 O O . PRO B 1 29 ? 22.984 -9.321 -65.319 1.00 27.18 176 PRO B O 1
ATOM 3763 N N . LYS B 1 30 ? 25.136 -9.160 -65.990 1.00 30.80 177 LYS B N 1
ATOM 3764 C CA . LYS B 1 30 ? 25.640 -8.980 -64.631 1.00 29.89 177 LYS B CA 1
ATOM 3765 C C . LYS B 1 30 ? 24.988 -7.791 -63.941 1.00 29.02 177 LYS B C 1
ATOM 3766 O O . LYS B 1 30 ? 24.792 -7.810 -62.719 1.00 29.53 177 LYS B O 1
ATOM 3772 N N . TYR B 1 31 ? 24.616 -6.763 -64.701 1.00 24.23 178 TYR B N 1
ATOM 3773 C CA . TYR B 1 31 ? 24.017 -5.563 -64.128 1.00 24.42 178 TYR B CA 1
ATOM 3774 C C . TYR B 1 31 ? 22.499 -5.628 -64.034 1.00 25.52 178 TYR B C 1
ATOM 3775 O O . TYR B 1 31 ? 21.878 -4.669 -63.560 1.00 26.48 178 TYR B O 1
ATOM 3784 N N . ASN B 1 32 ? 21.881 -6.724 -64.468 1.00 22.83 179 ASN B N 1
ATOM 3785 C CA . ASN B 1 32 ? 20.459 -6.926 -64.269 1.00 21.24 179 ASN B CA 1
ATOM 3786 C C . ASN B 1 32 ? 20.149 -8.117 -63.382 1.00 26.60 179 ASN B C 1
ATOM 3787 O O . ASN B 1 32 ? 18.972 -8.361 -63.101 1.00 25.95 179 ASN B O 1
ATOM 3792 N N . SER B 1 33 ? 21.165 -8.869 -62.942 1.00 28.37 180 SER B N 1
ATOM 3793 C CA . SER B 1 33 ? 20.902 -10.131 -62.255 1.00 35.59 180 SER B CA 1
ATOM 3794 C C . SER B 1 33 ? 20.064 -9.923 -60.999 1.00 47.34 180 SER B C 1
ATOM 3795 O O . SER B 1 33 ? 19.167 -10.721 -60.703 1.00 56.44 180 SER B O 1
ATOM 3798 N N . GLY B 1 34 ? 20.321 -8.851 -60.260 1.00 38.10 181 GLY B N 1
ATOM 3799 C CA . GLY B 1 34 ? 19.524 -8.578 -59.081 1.00 31.03 181 GLY B CA 1
ATOM 3800 C C . GLY B 1 34 ? 18.495 -7.475 -59.249 1.00 25.07 181 GLY B C 1
ATOM 3801 O O . GLY B 1 34 ? 17.991 -6.950 -58.255 1.00 25.92 181 GLY B O 1
ATOM 3802 N N . ALA B 1 35 ? 18.175 -7.117 -60.489 1.00 22.06 182 ALA B N 1
ATOM 3803 C CA . ALA B 1 35 ? 17.234 -6.045 -60.793 1.00 19.10 182 ALA B CA 1
ATOM 3804 C C . ALA B 1 35 ? 15.840 -6.631 -61.001 1.00 19.96 182 ALA B C 1
ATOM 3805 O O . ALA B 1 35 ? 15.682 -7.838 -61.203 1.00 24.95 182 ALA B O 1
ATOM 3807 N N . LEU B 1 36 ? 14.822 -5.768 -60.953 1.00 18.51 183 LEU B N 1
ATOM 3808 C CA . LEU B 1 36 ? 13.436 -6.206 -61.087 1.00 18.28 183 LEU B CA 1
ATOM 3809 C C . LEU B 1 36 ? 12.735 -5.417 -62.178 1.00 20.11 183 LEU B C 1
ATOM 3810 O O . LEU B 1 36 ? 12.768 -4.183 -62.179 1.00 20.81 183 LEU B O 1
ATOM 3815 N N . HIS B 1 37 ? 12.087 -6.129 -63.088 1.00 17.77 184 HIS B N 1
ATOM 3816 C CA . HIS B 1 37 ? 11.143 -5.517 -64.007 1.00 17.08 184 HIS B CA 1
ATOM 3817 C C . HIS B 1 37 ? 9.737 -5.593 -63.411 1.00 18.54 184 HIS B C 1
ATOM 3818 O O . HIS B 1 37 ? 9.464 -6.3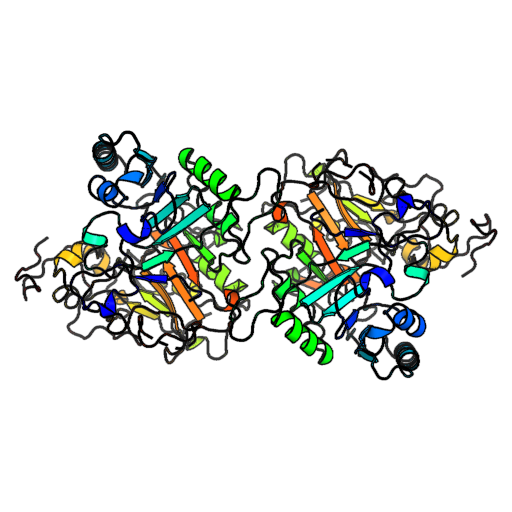83 -62.505 1.00 18.46 184 HIS B O 1
ATOM 3825 N N . ILE B 1 38 ? 8.836 -4.748 -63.924 1.00 17.58 185 ILE B N 1
ATOM 3826 C CA . ILE B 1 38 ? 7.467 -4.753 -63.404 1.00 17.04 185 ILE B CA 1
ATOM 3827 C C . ILE B 1 38 ? 6.823 -6.127 -63.547 1.00 18.82 185 ILE B C 1
ATOM 3828 O O . ILE B 1 38 ? 6.036 -6.546 -62.684 1.00 18.22 185 ILE B O 1
ATOM 3833 N N . LYS B 1 39 ? 7.151 -6.864 -64.614 1.00 18.88 186 LYS B N 1
ATOM 3834 C CA . LYS B 1 39 ? 6.592 -8.206 -64.764 1.00 20.07 186 LYS B CA 1
ATOM 3835 C C . LYS B 1 39 ? 7.081 -9.152 -63.675 1.00 21.35 186 LYS B C 1
ATOM 3836 O O . LYS B 1 39 ? 6.356 -10.084 -63.302 1.00 23.05 186 LYS B O 1
ATOM 3842 N N . ASP B 1 40 ? 8.305 -8.946 -63.169 1.00 19.78 187 ASP B N 1
ATOM 3843 C CA . ASP B 1 40 ? 8.777 -9.737 -62.033 1.00 19.65 187 ASP B CA 1
ATOM 3844 C C . ASP B 1 40 ? 7.986 -9.416 -60.770 1.00 19.77 187 ASP B C 1
ATOM 3845 O O . ASP B 1 40 ? 7.622 -10.325 -60.014 1.00 21.92 187 ASP B O 1
ATOM 3850 N N . ILE B 1 41 ? 7.727 -8.125 -60.515 1.00 19.40 188 ILE B N 1
ATOM 3851 C CA . ILE B 1 41 ? 6.999 -7.720 -59.308 1.00 19.46 188 ILE B CA 1
ATOM 3852 C C . ILE B 1 41 ? 5.602 -8.324 -59.279 1.00 19.75 188 ILE B C 1
ATOM 3853 O O . ILE B 1 41 ? 5.116 -8.741 -58.223 1.00 20.38 188 ILE B O 1
ATOM 3858 N N . LEU B 1 42 ? 4.927 -8.365 -60.426 1.00 18.17 189 LEU B N 1
ATOM 3859 C CA . LEU B 1 42 ? 3.544 -8.815 -60.489 1.00 18.95 189 LEU B CA 1
ATOM 3860 C C . LEU B 1 42 ? 3.417 -10.310 -60.734 1.00 22.29 189 LEU B C 1
ATOM 3861 O O . LEU B 1 42 ? 2.292 -10.814 -60.801 1.00 23.18 189 LEU B O 1
ATOM 3866 N N . SER B 1 43 ? 4.538 -11.023 -60.841 1.00 23.24 190 SER B N 1
ATOM 3867 C CA . SER B 1 43 ? 4.532 -12.430 -61.200 1.00 23.73 190 SER B CA 1
ATOM 3868 C C . SER B 1 43 ? 3.823 -13.258 -60.123 1.00 24.97 190 SER B C 1
ATOM 3869 O O . SER B 1 43 ? 3.781 -12.863 -58.957 1.00 23.74 190 SER B O 1
ATOM 3872 N N A PRO B 1 44 ? 3.256 -14.409 -60.499 0.54 24.79 191 PRO B N 1
ATOM 3873 N N B PRO B 1 44 ? 3.254 -14.407 -60.496 0.46 24.76 191 PRO B N 1
ATOM 3874 C CA A PRO B 1 44 ? 2.654 -15.291 -59.483 0.54 22.89 191 PRO B CA 1
ATOM 3875 C CA B PRO B 1 44 ? 2.651 -15.282 -59.476 0.46 22.92 191 PRO B CA 1
ATOM 3876 C C A PRO B 1 44 ? 3.639 -15.752 -58.426 0.54 23.64 191 PRO B C 1
ATOM 3877 C C B PRO B 1 44 ? 3.639 -15.750 -58.424 0.46 23.66 191 PRO B C 1
ATOM 3878 O O A PRO B 1 44 ? 3.213 -16.146 -57.333 0.54 27.67 191 PRO B O 1
ATOM 3879 O O B PRO B 1 44 ? 3.215 -16.146 -57.330 0.46 27.69 191 PRO B O 1
ATOM 3886 N N . LEU B 1 45 ? 4.942 -15.713 -58.717 1.00 24.74 192 LEU B N 1
ATOM 3887 C CA . LEU B 1 45 ? 5.944 -16.082 -57.724 1.00 26.50 192 LEU B CA 1
ATOM 3888 C C . LEU B 1 45 ? 5.941 -15.146 -56.523 1.00 23.45 192 LEU B C 1
ATOM 3889 O O . LEU B 1 45 ? 6.381 -15.547 -55.440 1.00 30.83 192 LEU B O 1
ATOM 3894 N N . PHE B 1 46 ? 5.468 -13.910 -56.690 1.00 23.40 193 PHE B N 1
ATOM 3895 C CA . PHE B 1 46 ? 5.381 -12.963 -55.588 1.00 22.38 193 PHE B CA 1
ATOM 3896 C C . PHE B 1 46 ? 4.099 -13.109 -54.778 1.00 23.39 193 PHE B C 1
ATOM 3897 O O . PHE B 1 46 ? 4.020 -12.566 -53.673 1.00 25.10 193 PHE B O 1
ATOM 3905 N N . GLY B 1 47 ? 3.111 -13.823 -55.287 1.00 23.20 194 GLY B N 1
ATOM 3906 C CA . GLY B 1 47 ? 1.848 -14.007 -54.595 1.00 23.79 194 GLY B CA 1
ATOM 3907 C C . GLY B 1 47 ? 0.727 -14.206 -55.592 1.00 21.58 194 GLY B C 1
ATOM 3908 O O . GLY B 1 47 ? 0.834 -13.864 -56.773 1.00 23.91 194 GLY B O 1
ATOM 3909 N N . THR B 1 48 ? -0.370 -14.793 -55.108 1.00 20.33 195 THR B N 1
ATOM 3910 C CA . THR B 1 48 ? -1.548 -15.050 -55.943 1.00 21.32 195 THR B CA 1
ATOM 3911 C C . THR B 1 48 ? -2.455 -13.830 -55.839 1.00 23.14 195 THR B C 1
ATOM 3912 O O . THR B 1 48 ? -3.173 -13.659 -54.851 1.00 21.94 195 THR B O 1
ATOM 3916 N N . LEU B 1 49 ? -2.433 -12.986 -56.869 1.00 21.65 196 LEU B N 1
ATOM 3917 C CA . LEU B 1 49 ? -3.086 -11.684 -5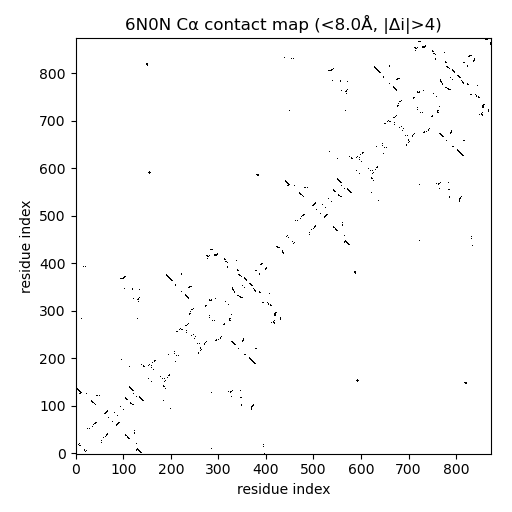6.805 1.00 21.90 196 LEU B CA 1
ATOM 3918 C C . LEU B 1 49 ? -4.601 -11.814 -56.704 1.00 21.74 196 LEU B C 1
ATOM 3919 O O . LEU B 1 49 ? -5.226 -12.595 -57.430 1.00 27.14 196 LEU B O 1
ATOM 3924 N N . VAL B 1 50 ? -5.179 -11.031 -55.793 1.00 21.81 197 VAL B N 1
ATOM 3925 C CA . VAL B 1 50 ? -6.618 -10.886 -55.655 1.00 23.01 197 VAL B CA 1
ATOM 3926 C C . VAL B 1 50 ? -7.081 -9.503 -56.100 1.00 22.72 197 VAL B C 1
ATOM 3927 O O . VAL B 1 50 ? -8.145 -9.367 -56.710 1.00 24.88 197 VAL B O 1
ATOM 3931 N N A SER B 1 51 ? -6.297 -8.471 -55.810 0.38 20.13 198 SER B N 1
ATOM 3932 N N B SER B 1 51 ? -6.294 -8.468 -55.806 0.62 19.87 198 SER B N 1
ATOM 3933 C CA A SER B 1 51 ? -6.614 -7.115 -56.227 0.38 21.52 198 SER B CA 1
ATOM 3934 C CA B SER B 1 51 ? -6.644 -7.079 -56.077 0.62 20.98 198 SER B CA 1
ATOM 3935 C C A SER B 1 51 ? -5.374 -6.267 -56.009 0.38 20.40 198 SER B C 1
ATOM 3936 C C B SER B 1 51 ? -5.377 -6.244 -55.962 0.62 20.80 198 SER B C 1
ATOM 3937 O O A SER B 1 51 ? -4.464 -6.648 -55.267 0.38 19.34 198 SER B O 1
ATOM 3938 O O B SER B 1 51 ? -4.437 -6.626 -55.257 0.62 19.50 198 SER B O 1
ATOM 3943 N N . SER B 1 52 ? -5.351 -5.107 -56.655 1.00 18.29 199 SER B N 1
ATOM 3944 C CA . SER B 1 52 ? -4.191 -4.231 -56.573 1.00 15.76 199 SER B CA 1
ATOM 3945 C C . SER B 1 52 ? -4.588 -2.769 -56.680 1.00 18.16 199 SER B C 1
ATOM 3946 O O . SER B 1 52 ? -5.621 -2.426 -57.264 1.00 18.49 199 SER B O 1
ATOM 3949 N N . ALA B 1 53 ? -3.764 -1.913 -56.081 1.00 15.84 200 ALA B N 1
ATOM 3950 C CA . ALA B 1 53 ? -3.875 -0.471 -56.242 1.00 16.90 200 ALA B CA 1
ATOM 3951 C C . ALA B 1 53 ? -2.560 0.037 -56.803 1.00 14.52 200 ALA B C 1
ATOM 3952 O O . ALA B 1 53 ? -1.487 -0.351 -56.327 1.00 16.38 200 ALA B O 1
ATOM 3954 N N . GLN B 1 54 ? -2.644 0.880 -57.824 1.00 15.14 201 GLN B N 1
ATOM 3955 C CA . GLN B 1 54 ? -1.482 1.474 -58.477 1.00 13.30 201 GLN B CA 1
ATOM 3956 C C . GLN B 1 54 ? -1.565 2.981 -58.296 1.00 15.72 201 GLN B C 1
ATOM 3957 O O . GLN B 1 54 ? -2.382 3.642 -58.949 1.00 16.99 201 GLN B O 1
ATOM 3963 N N . PHE B 1 55 ? -0.722 3.519 -57.413 1.00 13.96 202 PHE B N 1
ATOM 3964 C CA . PHE B 1 55 ? -0.608 4.952 -57.181 1.00 12.74 202 PHE B CA 1
ATOM 3965 C C . PHE B 1 55 ? 0.464 5.453 -58.134 1.00 12.25 202 PHE B C 1
ATOM 3966 O O . PHE B 1 55 ? 1.569 4.896 -58.171 1.00 14.22 202 PHE B O 1
ATOM 3974 N N . ASN B 1 56 ? 0.162 6.496 -58.895 1.00 12.69 203 ASN B N 1
ATOM 3975 C CA . ASN B 1 56 ? 1.183 7.006 -59.801 1.00 14.26 203 ASN B CA 1
ATOM 3976 C C . ASN B 1 56 ? 0.826 8.394 -60.316 1.00 17.23 203 ASN B C 1
ATOM 3977 O O . ASN B 1 56 ? -0.199 8.981 -59.961 1.00 16.53 203 ASN B O 1
ATOM 3982 N N . TYR B 1 57 ? 1.710 8.915 -61.167 1.00 16.14 204 TYR B N 1
ATOM 3983 C CA . TYR B 1 57 ? 1.475 10.168 -61.876 1.00 14.77 204 TYR B CA 1
ATOM 3984 C C . TYR B 1 57 ? 0.944 9.936 -63.286 1.00 17.91 204 TYR B C 1
ATOM 3985 O O . TYR B 1 57 ? -0.120 10.453 -63.647 1.00 18.89 204 TYR B O 1
ATOM 3994 N N A CYS B 1 58 ? 1.658 9.193 -64.110 0.31 17.17 205 CYS B N 1
ATOM 3995 N N B CYS B 1 58 ? 1.684 9.160 -64.091 0.69 17.29 205 CYS B N 1
ATOM 3996 C CA A CYS B 1 58 ? 1.132 8.940 -65.437 0.31 18.61 205 CYS B CA 1
ATOM 3997 C CA B CYS B 1 58 ? 1.385 8.896 -65.493 0.69 15.99 205 CYS B CA 1
ATOM 3998 C C A CYS B 1 58 ? 1.125 7.452 -65.738 0.31 19.20 205 CYS B C 1
ATOM 3999 C C B CYS B 1 58 ? 1.139 7.403 -65.700 0.69 19.74 205 CYS B C 1
ATOM 4000 O O A CYS B 1 58 ? 1.975 6.688 -65.272 0.31 19.03 205 CYS B O 1
ATOM 4001 O O B CYS B 1 58 ? 1.846 6.564 -65.127 0.69 18.91 205 CYS B O 1
ATOM 4006 N N . PHE B 1 59 ? 0.133 7.066 -66.521 1.00 18.82 206 PHE B N 1
ATOM 4007 C CA . PHE B 1 59 ? -0.232 5.682 -66.778 1.00 19.83 206 PHE B CA 1
ATOM 4008 C C . PHE B 1 59 ? -0.420 5.478 -68.274 1.00 20.54 206 PHE B C 1
ATOM 4009 O O . PHE B 1 59 ? -0.997 6.332 -68.961 1.00 22.48 206 PHE B O 1
ATOM 4017 N N . ASP B 1 60 ? 0.042 4.336 -68.772 1.00 18.83 207 ASP B N 1
ATOM 4018 C CA . ASP B 1 60 ? -0.371 3.793 -70.065 1.00 18.59 207 ASP B CA 1
ATOM 4019 C C . ASP B 1 60 ? -1.130 2.527 -69.694 1.00 22.48 207 ASP B C 1
ATOM 4020 O O . ASP B 1 60 ? -0.527 1.513 -69.333 1.00 21.31 207 ASP B O 1
ATOM 4025 N N . VAL B 1 61 ? -2.463 2.595 -69.753 1.00 21.84 208 VAL B N 1
ATOM 4026 C CA . VAL B 1 61 ? -3.274 1.527 -69.180 1.00 21.00 208 VAL B CA 1
ATOM 4027 C C . VAL B 1 61 ? -3.134 0.245 -69.989 1.00 24.65 208 VAL B C 1
ATOM 4028 O O . VAL B 1 61 ? -3.041 -0.851 -69.422 1.00 22.54 208 VAL B O 1
ATOM 4032 N N A ASP B 1 62 ? -3.122 0.355 -71.321 0.71 24.68 209 ASP B N 1
ATOM 4033 N N B ASP B 1 62 ? -3.118 0.357 -71.320 0.29 23.65 209 ASP B N 1
ATOM 4034 C CA A ASP B 1 62 ? -2.932 -0.828 -72.157 0.71 26.22 209 ASP B CA 1
ATOM 4035 C CA B ASP B 1 62 ? -2.932 -0.819 -72.166 0.29 25.86 209 ASP B CA 1
ATOM 4036 C C A ASP B 1 62 ? -1.628 -1.530 -71.804 0.71 24.38 209 ASP B C 1
ATOM 4037 C C B ASP B 1 62 ? -1.626 -1.527 -71.827 0.29 24.82 209 ASP B C 1
ATOM 4038 O O A ASP B 1 62 ? -1.591 -2.754 -71.630 0.71 26.90 209 ASP B O 1
ATOM 4039 O O B ASP B 1 62 ? -1.586 -2.755 -71.694 0.29 26.41 209 ASP B O 1
ATOM 4048 N N . TRP B 1 63 ? -0.545 -0.759 -71.685 1.00 22.85 210 TRP B N 1
ATOM 4049 C CA . TRP B 1 63 ? 0.738 -1.336 -71.311 1.00 23.21 210 TRP B CA 1
ATOM 4050 C C . TRP B 1 63 ? 0.668 -1.945 -69.916 1.00 22.25 210 TRP B C 1
ATOM 4051 O O . TRP B 1 63 ? 1.114 -3.077 -69.698 1.00 21.64 210 TRP B O 1
ATOM 4062 N N . LEU B 1 64 ? 0.067 -1.221 -68.966 1.00 20.46 211 LEU B N 1
ATOM 4063 C CA . LEU B 1 64 ? 0.042 -1.676 -67.578 1.00 20.57 211 LEU B CA 1
ATOM 4064 C C . LEU B 1 64 ? -0.655 -3.027 -67.442 1.00 22.16 211 LEU B C 1
ATOM 4065 O O . LEU B 1 64 ? -0.153 -3.928 -66.763 1.00 21.31 211 LEU B O 1
ATOM 4070 N N . VAL B 1 65 ? -1.820 -3.187 -68.072 1.00 22.21 212 VAL B N 1
ATOM 4071 C CA . VAL B 1 65 ? -2.535 -4.453 -67.942 1.00 23.93 212 VAL B CA 1
ATOM 4072 C C . VAL B 1 65 ? -1.710 -5.602 -68.513 1.00 23.75 212 VAL B C 1
ATOM 4073 O O . VAL B 1 65 ? -1.703 -6.712 -67.966 1.00 25.23 212 VAL B O 1
ATOM 4077 N N . LYS B 1 66 ? -0.960 -5.341 -69.589 1.00 24.99 213 LYS B N 1
ATOM 4078 C CA . LYS B 1 66 ? -0.095 -6.370 -70.160 1.00 26.10 213 LYS B CA 1
ATOM 4079 C C . LYS B 1 66 ? 1.042 -6.780 -69.227 1.00 23.57 213 LYS B C 1
ATOM 4080 O O . LYS B 1 66 ? 1.641 -7.842 -69.437 1.00 26.52 213 LYS B O 1
ATOM 4086 N N . GLN B 1 67 ? 1.368 -5.967 -68.215 1.00 21.81 214 GLN B N 1
ATOM 4087 C CA . GLN B 1 67 ? 2.435 -6.332 -67.286 1.00 21.68 214 GLN B CA 1
ATOM 4088 C C . GLN B 1 67 ? 1.973 -7.309 -66.218 1.00 22.22 214 GLN B C 1
ATOM 4089 O O . GLN B 1 67 ? 2.812 -7.953 -65.584 1.00 22.64 214 GLN B O 1
ATOM 4095 N N . TYR B 1 68 ? 0.675 -7.405 -65.987 1.00 22.48 215 TYR B N 1
ATOM 4096 C CA . TYR B 1 68 ? 0.149 -8.403 -65.072 1.00 22.06 215 TYR B CA 1
ATOM 4097 C C . TYR B 1 68 ? 0.174 -9.768 -65.755 1.00 23.29 215 TYR B C 1
ATOM 4098 O O . TYR B 1 68 ? 0.019 -9.861 -66.975 1.00 26.82 215 TYR B O 1
ATOM 4107 N N . PRO B 1 69 ? 0.384 -10.842 -64.999 1.00 23.91 216 PRO B N 1
ATOM 4108 C CA . PRO B 1 69 ? 0.290 -12.187 -65.582 1.00 27.06 216 PRO B CA 1
ATOM 4109 C C . PRO B 1 69 ? -1.077 -12.390 -66.208 1.00 28.28 216 PRO B C 1
ATOM 4110 O O . PRO B 1 69 ? -2.081 -11.890 -65.679 1.00 26.25 216 PRO B O 1
ATOM 4114 N N . PRO B 1 70 ? -1.157 -13.098 -67.340 1.00 30.40 217 PRO B N 1
ATOM 4115 C CA . PRO B 1 70 ? -2.463 -13.275 -68.001 1.00 29.76 217 PRO B CA 1
ATOM 4116 C C . PRO B 1 70 ? -3.555 -13.762 -67.063 1.00 28.32 217 PRO B C 1
ATOM 4117 O O . PRO B 1 70 ? -4.700 -13.296 -67.150 1.00 31.25 217 PRO B O 1
ATOM 4121 N N . GLU B 1 71 ? -3.220 -14.666 -66.139 1.00 29.54 218 GLU B N 1
ATOM 4122 C CA . GLU B 1 71 ? -4.215 -15.213 -65.225 1.00 31.12 218 GLU B CA 1
ATOM 4123 C C . GLU B 1 71 ? -4.728 -14.182 -64.225 1.00 27.65 218 GLU B C 1
ATOM 4124 O O . GLU B 1 71 ? -5.780 -14.412 -63.611 1.00 30.85 218 GLU B O 1
ATOM 4130 N N . PHE B 1 72 ? -4.028 -13.057 -64.056 1.00 28.35 219 PHE B N 1
ATOM 4131 C CA . PHE B 1 72 ? -4.413 -12.029 -63.094 1.00 25.11 219 PHE B CA 1
ATOM 4132 C C . PHE B 1 72 ? -4.948 -10.761 -63.745 1.00 27.19 219 PHE B C 1
ATOM 4133 O O . PHE B 1 72 ? -5.233 -9.795 -63.031 1.00 26.09 219 PHE B O 1
ATOM 4141 N N . ARG B 1 73 ? -5.090 -10.727 -65.074 1.00 28.64 220 ARG B N 1
ATOM 4142 C CA . ARG B 1 73 ? -5.376 -9.465 -65.754 1.00 27.76 220 ARG B CA 1
ATOM 4143 C C . ARG B 1 73 ? -6.795 -8.963 -65.542 1.00 32.16 220 ARG B C 1
ATOM 4144 O O . ARG B 1 73 ? -7.063 -7.793 -65.833 1.00 34.23 220 ARG B O 1
ATOM 4152 N N . LYS B 1 74 ? -7.704 -9.801 -65.057 1.00 28.70 221 LYS B N 1
ATOM 4153 C CA . LYS B 1 74 ? -9.070 -9.376 -64.793 1.00 28.76 221 LYS B CA 1
ATOM 4154 C C . LYS B 1 74 ? -9.344 -9.138 -63.315 1.00 25.67 221 LYS B C 1
ATOM 4155 O O . LYS B 1 74 ? -10.475 -8.803 -62.956 1.00 29.03 221 LYS B O 1
ATOM 4161 N N . LYS B 1 75 ? -8.336 -9.279 -62.457 1.00 25.50 222 LYS B N 1
ATOM 4162 C CA . LYS B 1 75 ? -8.519 -8.940 -61.056 1.00 25.12 222 LYS B CA 1
ATOM 4163 C C . LYS B 1 75 ? -8.665 -7.425 -60.913 1.00 22.85 222 LYS B C 1
ATOM 4164 O O . LYS B 1 75 ? -8.137 -6.666 -61.729 1.00 23.62 222 LYS B O 1
ATOM 4170 N N . PRO B 1 76 ? -9.408 -6.963 -59.906 1.00 21.13 223 PRO B N 1
ATOM 4171 C CA . PRO B 1 76 ? -9.625 -5.519 -59.750 1.00 23.80 223 PRO B CA 1
ATOM 4172 C C . PRO B 1 76 ? -8.316 -4.750 -59.616 1.00 21.12 223 PRO B C 1
ATOM 4173 O O . PRO B 1 76 ? -7.390 -5.170 -58.913 1.00 21.82 223 PRO B O 1
ATOM 4177 N N . ILE B 1 77 ? -8.248 -3.609 -60.308 1.00 20.83 224 ILE B N 1
ATOM 4178 C CA . ILE B 1 77 ? -7.130 -2.671 -60.239 1.00 20.80 224 ILE B CA 1
ATOM 4179 C C . ILE B 1 77 ? -7.718 -1.296 -59.962 1.00 20.80 224 ILE B C 1
ATOM 4180 O O . ILE B 1 77 ? -8.672 -0.883 -60.637 1.00 21.44 224 ILE B O 1
ATOM 4185 N N . LEU B 1 78 ? -7.172 -0.602 -58.968 1.00 19.42 225 LEU B N 1
ATOM 4186 C CA . LEU B 1 78 ? -7.504 0.791 -58.689 1.00 19.14 225 LEU B CA 1
ATOM 4187 C C . LEU B 1 78 ? -6.333 1.659 -59.128 1.00 17.99 225 LEU B C 1
ATOM 4188 O O . LEU B 1 78 ? -5.197 1.416 -58.715 1.00 17.68 225 LEU B O 1
ATOM 4193 N N . LEU B 1 79 ? -6.596 2.665 -59.954 1.00 17.33 226 LEU B N 1
ATOM 4194 C CA . LEU B 1 79 ? -5.578 3.637 -60.342 1.00 16.48 226 LEU B CA 1
ATOM 4195 C C . LEU B 1 79 ? -5.788 4.903 -59.526 1.00 17.52 226 LEU B C 1
ATOM 4196 O O . LEU B 1 79 ? -6.859 5.515 -59.588 1.00 19.30 226 LEU B O 1
ATOM 4201 N N . VAL B 1 80 ? -4.779 5.287 -58.750 1.00 14.42 227 VAL B N 1
ATOM 4202 C CA . VAL B 1 80 ? -4.826 6.487 -57.920 1.00 15.99 227 VAL B CA 1
ATOM 4203 C C . VAL B 1 80 ? -3.955 7.536 -58.598 1.00 16.50 227 VAL B C 1
ATOM 4204 O O . VAL B 1 80 ? -2.741 7.342 -58.746 1.00 15.30 227 VAL B O 1
ATOM 4208 N N . HIS B 1 81 ? -4.568 8.646 -59.006 1.00 16.66 228 HIS B N 1
ATOM 4209 C CA . HIS B 1 81 ? -3.934 9.635 -59.869 1.00 17.76 228 HIS B CA 1
ATOM 4210 C C . HIS B 1 81 ? -4.369 11.013 -59.402 1.00 19.12 228 HIS B C 1
ATOM 4211 O O . HIS B 1 81 ? -5.230 11.144 -58.525 1.00 19.05 228 HIS B O 1
ATOM 4218 N N . GLY B 1 82 ? -3.801 12.052 -60.009 1.00 18.62 229 GLY B N 1
ATOM 4219 C CA . GLY B 1 82 ? -4.196 13.407 -59.674 1.00 18.01 229 GLY B CA 1
ATOM 4220 C C . GLY B 1 82 ? -4.727 14.241 -60.827 1.00 16.93 229 GLY B C 1
ATOM 4221 O O . GLY B 1 82 ? -4.844 15.465 -60.700 1.00 20.26 229 GLY B O 1
ATOM 4222 N N . ASP B 1 83 ? -5.071 13.601 -61.944 1.00 18.97 230 ASP B N 1
ATOM 4223 C CA . ASP B 1 83 ? -5.452 14.334 -63.148 1.00 19.28 230 ASP B CA 1
ATOM 4224 C C . ASP B 1 83 ? -6.812 15.018 -62.996 1.00 19.90 230 ASP B C 1
ATOM 4225 O O . ASP B 1 83 ? -7.717 14.524 -62.319 1.00 21.69 230 ASP B O 1
ATOM 4230 N N . LYS B 1 84 ? -6.942 16.174 -63.639 1.00 21.42 231 LYS B N 1
ATOM 4231 C CA . LYS B 1 84 ? -8.176 16.946 -63.663 1.00 21.02 231 LYS B CA 1
ATOM 4232 C C . LYS B 1 84 ? -8.561 17.234 -65.104 1.00 25.55 231 LYS B C 1
ATOM 4233 O O . LYS B 1 84 ? -7.742 17.124 -66.018 1.00 26.90 231 LYS B O 1
ATOM 4239 N N . ARG B 1 85 ? -9.827 17.596 -65.290 1.00 25.88 232 ARG B N 1
ATOM 4240 C CA . ARG B 1 85 ? -10.328 18.192 -66.538 1.00 29.94 232 ARG B CA 1
ATOM 4241 C C . ARG B 1 85 ? -10.024 17.261 -67.712 1.00 29.74 232 ARG B C 1
ATOM 4242 O O . ARG B 1 85 ? -10.356 16.067 -67.641 1.00 28.95 232 ARG B O 1
ATOM 4250 N N . GLU B 1 86 ? -9.428 17.748 -68.807 1.00 30.49 233 GLU B N 1
ATOM 4251 C CA . GLU B 1 86 ? -9.248 16.900 -69.982 1.00 30.42 233 GLU B CA 1
ATOM 4252 C C . GLU B 1 86 ? -8.265 15.766 -69.727 1.00 24.69 233 GLU B C 1
ATOM 4253 O O . GLU B 1 86 ? -8.438 14.670 -70.271 1.00 33.01 233 GLU B O 1
ATOM 4259 N N . ALA B 1 87 ? -7.236 15.998 -68.901 1.00 24.57 234 ALA B N 1
ATOM 4260 C CA . ALA B 1 87 ? -6.327 14.912 -68.563 1.00 25.00 234 ALA B CA 1
ATOM 4261 C C . ALA B 1 87 ? -7.060 13.799 -67.824 1.00 23.36 234 ALA B C 1
ATOM 4262 O O . ALA B 1 87 ? -6.811 12.613 -68.067 1.00 25.59 234 ALA B O 1
ATOM 4264 N N . LYS B 1 88 ? -7.957 14.165 -66.909 1.00 23.65 235 LYS B N 1
ATOM 4265 C CA . LYS B 1 88 ? -8.764 13.157 -66.230 1.00 23.67 235 LYS B CA 1
ATOM 4266 C C . LYS B 1 88 ? -9.634 12.402 -67.226 1.00 24.13 235 LYS B C 1
ATOM 4267 O O . LYS B 1 88 ? -9.718 11.170 -67.182 1.00 25.63 235 LYS B O 1
ATOM 4273 N N . ALA B 1 89 ? -10.258 13.124 -68.158 1.00 26.60 236 ALA B N 1
ATOM 4274 C CA . ALA B 1 89 ? -11.089 12.458 -69.155 1.00 26.58 236 ALA B CA 1
ATOM 4275 C C . ALA B 1 89 ? -10.263 11.501 -70.006 1.00 25.77 236 ALA B C 1
ATOM 4276 O O . ALA B 1 89 ? -10.718 10.399 -70.340 1.00 30.65 236 ALA B O 1
ATOM 4278 N N . HIS B 1 90 ? -9.031 11.892 -70.343 1.00 25.20 237 HIS B N 1
ATOM 4279 C CA . HIS B 1 90 ? -8.169 11.015 -71.128 1.00 26.81 237 HIS B CA 1
ATOM 4280 C C . HIS B 1 90 ? -7.853 9.733 -70.371 1.00 26.08 237 HIS B C 1
ATOM 4281 O O . HIS B 1 90 ? -7.849 8.643 -70.955 1.00 28.40 237 HIS B O 1
ATOM 4288 N N . LEU B 1 91 ? -7.574 9.841 -69.069 1.00 23.63 238 LEU B N 1
ATOM 4289 C CA . LEU B 1 91 ? -7.271 8.642 -68.299 1.00 22.36 238 LEU B CA 1
ATOM 4290 C C . LEU B 1 91 ? -8.488 7.734 -68.193 1.00 26.98 238 LEU B C 1
ATOM 4291 O O . LEU B 1 91 ? -8.371 6.514 -68.351 1.00 26.53 238 LEU B O 1
ATOM 4296 N N . HIS B 1 92 ? -9.664 8.306 -67.928 1.00 25.00 239 HIS B N 1
ATOM 4297 C CA . HIS B 1 92 ? -10.872 7.490 -67.900 1.00 28.49 239 HIS B CA 1
ATOM 4298 C C . HIS B 1 92 ? -11.092 6.789 -69.235 1.00 30.62 239 HIS B C 1
ATOM 4299 O O . HIS B 1 92 ? -11.526 5.631 -69.272 1.00 30.41 239 HIS B O 1
ATOM 4306 N N . ALA B 1 93 ? -10.800 7.474 -70.346 1.00 27.64 240 ALA B N 1
ATOM 4307 C CA . ALA B 1 93 ? -10.999 6.856 -71.654 1.00 30.81 240 ALA B CA 1
ATOM 4308 C C . ALA B 1 93 ? -10.038 5.691 -71.868 1.00 28.49 240 ALA B C 1
ATOM 4309 O O . ALA B 1 93 ? -10.401 4.684 -72.490 1.00 33.58 240 ALA B O 1
ATOM 4311 N N . GLN B 1 94 ? -8.810 5.807 -71.339 1.00 26.78 241 GLN B N 1
ATOM 4312 C CA . GLN B 1 94 ? -7.841 4.715 -71.412 1.00 26.31 241 GLN B CA 1
ATOM 4313 C C . GLN B 1 94 ? -8.330 3.493 -70.646 1.00 27.80 241 GLN B C 1
ATOM 4314 O O . GLN B 1 94 ? -8.084 2.352 -71.054 1.00 28.16 241 GLN B O 1
ATOM 4320 N N . ALA B 1 95 ? -8.986 3.714 -69.510 1.00 26.71 242 ALA B N 1
ATOM 4321 C CA . ALA B 1 95 ? -9.368 2.624 -68.625 1.00 26.52 242 ALA B CA 1
ATOM 4322 C C . ALA B 1 95 ? -10.715 2.013 -68.972 1.00 32.82 242 ALA B C 1
ATOM 4323 O O . ALA B 1 95 ? -10.939 0.841 -68.655 1.00 29.90 242 ALA B O 1
ATOM 4325 N N . LYS B 1 96 ? -11.599 2.770 -69.621 1.00 34.57 243 LYS B N 1
ATOM 4326 C CA . LYS B 1 96 ? -12.953 2.291 -69.908 1.00 31.54 243 LYS B CA 1
ATOM 4327 C C . LYS B 1 96 ? -13.029 0.919 -70.579 1.00 34.32 243 LYS B C 1
ATOM 4328 O O . LYS B 1 96 ? -13.959 0.164 -70.251 1.00 37.78 243 LYS B O 1
ATOM 4334 N N . PRO B 1 97 ? -12.124 0.522 -71.484 1.00 29.97 244 PRO B N 1
ATOM 4335 C CA . PRO B 1 97 ? -12.215 -0.840 -72.047 1.00 36.20 244 PRO B CA 1
ATOM 4336 C C . PRO B 1 97 ? -12.051 -1.956 -71.026 1.00 33.27 244 PRO B C 1
ATOM 4337 O O . PRO B 1 97 ? -12.392 -3.106 -71.334 1.00 36.39 244 PRO B O 1
ATOM 4341 N N . TYR B 1 98 ? -11.535 -1.664 -69.833 1.00 31.68 245 TYR B N 1
ATOM 4342 C CA . TYR B 1 98 ? -11.218 -2.672 -68.822 1.00 31.23 245 TYR B CA 1
ATOM 4343 C C . TYR B 1 98 ? -12.206 -2.523 -67.670 1.00 30.04 245 TYR B C 1
ATOM 4344 O O . TYR B 1 98 ? -12.047 -1.650 -66.810 1.00 28.93 245 TYR B O 1
ATOM 4353 N N . GLU B 1 99 ? -13.214 -3.402 -67.646 1.00 28.98 246 GLU B N 1
ATOM 4354 C CA . GLU B 1 99 ? -14.276 -3.308 -66.650 1.00 31.63 246 GLU B CA 1
ATOM 4355 C C . GLU B 1 99 ? -13.765 -3.466 -65.221 1.00 29.92 246 GLU B C 1
ATOM 4356 O O . GLU B 1 99 ? -14.432 -3.014 -64.283 1.00 31.97 246 GLU B O 1
ATOM 4358 N N . ASN B 1 100 ? -12.601 -4.085 -65.036 1.00 27.32 247 ASN B N 1
ATOM 4359 C CA . ASN B 1 100 ? -12.046 -4.331 -63.713 1.00 27.22 247 ASN B CA 1
ATOM 4360 C C . ASN B 1 100 ? -11.236 -3.160 -63.178 1.00 23.44 247 ASN B C 1
ATOM 4361 O O . ASN B 1 100 ? -10.727 -3.249 -62.062 1.00 24.18 247 ASN B O 1
ATOM 4366 N N . ILE B 1 101 ? -11.090 -2.073 -63.931 1.00 25.23 248 ILE B N 1
ATOM 4367 C CA . ILE B 1 101 ? -10.290 -0.934 -63.497 1.00 23.70 248 ILE B CA 1
ATOM 4368 C C . ILE B 1 101 ? -11.195 0.155 -62.937 1.00 25.49 248 ILE B C 1
ATOM 4369 O O . ILE B 1 101 ? -12.146 0.595 -63.602 1.00 27.85 248 ILE B O 1
ATOM 4374 N N . SER B 1 102 ? -10.925 0.561 -61.698 1.00 24.09 249 SER B N 1
ATOM 4375 C CA . SER B 1 102 ? -11.529 1.724 -61.063 1.00 22.44 249 SER B CA 1
ATOM 4376 C C . SER B 1 102 ? -10.479 2.815 -60.882 1.00 21.47 249 SER B C 1
ATOM 4377 O O . SER B 1 102 ? -9.273 2.557 -60.903 1.00 20.10 249 SER B O 1
ATOM 4380 N N . LEU B 1 103 ? -10.947 4.047 -60.714 1.00 23.72 250 LEU B N 1
ATOM 4381 C CA . LEU B 1 103 ? -10.062 5.196 -60.606 1.00 21.60 250 LEU B CA 1
ATOM 4382 C C . LEU B 1 103 ? -10.399 5.991 -59.354 1.00 23.12 250 LEU B C 1
ATOM 4383 O O . LEU B 1 103 ? -11.562 6.076 -58.937 1.00 23.79 250 LEU B O 1
ATOM 4388 N N . CYS B 1 104 ? -9.361 6.572 -58.762 1.00 20.55 251 CYS B N 1
ATOM 4389 C CA . CYS B 1 104 ? -9.481 7.452 -57.612 1.00 19.01 251 CYS B CA 1
ATOM 4390 C C . CYS B 1 104 ? -8.702 8.716 -57.934 1.00 17.66 251 CYS B C 1
ATOM 4391 O O . CYS B 1 104 ? -7.480 8.664 -58.118 1.00 17.32 251 CYS B O 1
ATOM 4394 N N . GLN B 1 105 ? -9.401 9.840 -58.016 1.00 21.69 252 GLN B N 1
ATOM 4395 C CA . GLN B 1 105 ? -8.763 11.131 -58.247 1.00 20.86 252 GLN B CA 1
ATOM 4396 C C . GLN B 1 105 ? -8.378 11.720 -56.900 1.00 20.15 252 GLN B C 1
ATOM 4397 O O . GLN B 1 105 ? -9.245 12.084 -56.099 1.00 22.29 252 GLN B O 1
ATOM 4403 N N . ALA B 1 106 ? -7.080 11.802 -56.643 1.00 19.48 253 ALA B N 1
ATOM 4404 C CA . ALA B 1 106 ? -6.609 12.391 -55.401 1.00 18.98 253 ALA B CA 1
ATOM 4405 C C . ALA B 1 106 ? -6.818 13.897 -55.439 1.00 21.64 253 ALA B C 1
ATOM 4406 O O . ALA B 1 106 ? -6.473 14.553 -56.431 1.00 22.95 253 ALA B O 1
ATOM 4408 N N . LYS B 1 107 ? -7.386 14.448 -54.365 1.00 21.57 254 LYS B N 1
ATOM 4409 C CA . LYS B 1 107 ? -7.660 15.877 -54.328 1.00 21.15 254 LYS B CA 1
ATOM 4410 C C . LYS B 1 107 ? -6.362 16.674 -54.266 1.00 22.14 254 LYS B C 1
ATOM 4411 O O . LYS B 1 107 ? -5.438 16.345 -53.509 1.00 21.29 254 LYS B O 1
ATOM 4417 N N . LEU B 1 108 ? -6.285 17.711 -55.094 1.00 24.26 255 LEU B N 1
ATOM 4418 C CA . LEU B 1 108 ? -5.136 18.611 -55.165 1.00 21.51 255 LEU B CA 1
ATOM 4419 C C . LEU B 1 108 ? -5.712 20.009 -55.014 1.00 23.41 255 LEU B C 1
ATOM 4420 O O . LEU B 1 108 ? -5.882 20.734 -55.998 1.00 25.53 255 LEU B O 1
ATOM 4425 N N . ASP B 1 109 ? -6.032 20.379 -53.776 1.00 23.48 256 ASP B N 1
ATOM 4426 C CA . ASP B 1 109 ? -6.751 21.617 -53.515 1.00 27.41 256 ASP B CA 1
ATOM 4427 C C . ASP B 1 109 ? -5.836 22.817 -53.329 1.00 28.69 256 ASP B C 1
ATOM 4428 O O . ASP B 1 109 ? -6.330 23.933 -53.154 1.00 31.54 256 ASP B O 1
ATOM 4433 N N . ILE B 1 110 ? -4.526 22.617 -53.353 1.00 26.48 257 ILE B N 1
ATOM 4434 C CA . ILE B 1 110 ? -3.563 23.708 -53.392 1.00 24.51 257 ILE B CA 1
ATOM 4435 C C . ILE B 1 110 ? -3.003 23.781 -54.805 1.00 21.98 257 ILE B C 1
ATOM 4436 O O . ILE B 1 110 ? -2.693 22.751 -55.413 1.00 24.03 257 ILE B O 1
ATOM 4441 N N . ALA B 1 111 ? -2.894 25.001 -55.333 1.00 25.47 258 ALA B N 1
ATOM 4442 C CA . ALA B 1 111 ? -2.465 25.183 -56.714 1.00 25.20 258 ALA B CA 1
ATOM 4443 C C . ALA B 1 111 ? -1.076 24.595 -56.951 1.00 28.73 258 ALA B C 1
ATOM 4444 O O . ALA B 1 111 ? -0.225 24.566 -56.057 1.00 25.49 258 ALA B O 1
ATOM 4446 N N . PHE B 1 112 ? -0.863 24.118 -58.181 1.00 25.59 259 PHE B N 1
ATOM 4447 C CA . PHE B 1 112 ? 0.437 23.646 -58.660 1.00 24.38 259 PHE B CA 1
ATOM 4448 C C . PHE B 1 112 ? 0.921 22.395 -57.934 1.00 27.64 259 PHE B C 1
ATOM 4449 O O . PHE B 1 112 ? 2.127 22.154 -57.838 1.00 31.28 259 PHE B O 1
ATOM 4457 N N . GLY B 1 113 ? -0.007 21.588 -57.426 1.00 24.73 260 GLY B N 1
ATOM 4458 C CA . GLY B 1 113 ? 0.359 20.326 -56.818 1.00 20.06 260 GLY B CA 1
ATOM 4459 C C . GLY B 1 113 ? 0.253 19.168 -57.789 1.00 20.25 260 GLY B C 1
ATOM 4460 O O . GLY B 1 113 ? -0.404 19.261 -58.826 1.00 22.61 260 GLY B O 1
ATOM 4461 N N . THR B 1 114 ? 0.911 18.065 -57.439 1.00 16.49 261 THR B N 1
ATOM 4462 C CA . THR B 1 114 ? 0.943 16.880 -58.280 1.00 17.26 261 THR B CA 1
ATOM 4463 C C . THR B 1 114 ? 0.731 15.657 -57.404 1.00 16.56 261 THR B C 1
ATOM 4464 O O . THR B 1 114 ? 1.183 15.621 -56.255 1.00 16.79 261 THR B O 1
ATOM 4468 N N . HIS B 1 115 ? 0.049 14.651 -57.950 1.00 15.97 262 HIS B N 1
ATOM 4469 C CA . HIS B 1 115 ? 0.033 13.331 -57.314 1.00 16.03 262 HIS B CA 1
ATOM 4470 C C . HIS B 1 115 ? 1.240 12.561 -57.828 1.00 14.83 262 HIS B C 1
ATOM 4471 O O . HIS B 1 115 ? 1.190 11.902 -58.872 1.00 16.76 262 HIS B O 1
ATOM 4478 N N A HIS B 1 116 ? 2.360 12.683 -57.110 0.43 15.54 263 HIS B N 1
ATOM 4479 N N B HIS B 1 116 ? 2.321 12.598 -57.053 0.57 14.35 263 HIS B N 1
ATOM 4480 C CA A HIS B 1 116 ? 3.620 12.110 -57.569 0.43 16.20 263 HIS B CA 1
ATOM 4481 C CA B HIS B 1 116 ? 3.618 12.138 -57.515 0.57 16.23 263 HIS B CA 1
ATOM 4482 C C A HIS B 1 116 ? 3.833 10.681 -57.088 0.43 16.69 263 HIS B C 1
ATOM 4483 C C B HIS B 1 116 ? 4.044 10.807 -56.914 0.57 17.92 263 HIS B C 1
ATOM 4484 O O A HIS B 1 116 ? 4.452 9.888 -57.814 0.43 14.26 263 HIS B O 1
ATOM 4485 O O B HIS B 1 116 ? 5.011 10.205 -57.395 0.57 21.58 263 HIS B O 1
ATOM 4498 N N . THR B 1 117 ? 3.345 10.345 -55.887 1.00 14.14 264 THR B N 1
ATOM 4499 C CA . THR B 1 117 ? 3.617 9.063 -55.240 1.00 13.56 264 THR B CA 1
ATOM 4500 C C . THR B 1 117 ? 3.504 7.886 -56.198 1.00 15.36 264 THR B C 1
ATOM 4501 O O . THR B 1 117 ? 2.551 7.787 -56.980 1.00 15.05 264 THR B O 1
ATOM 4505 N N . LYS B 1 118 ? 4.496 6.993 -56.133 1.00 14.23 265 LYS B N 1
ATOM 4506 C CA . LYS B 1 118 ? 4.528 5.757 -56.906 1.00 12.61 265 LYS B CA 1
ATOM 4507 C C . LYS B 1 118 ? 4.534 4.590 -55.926 1.00 12.29 265 LYS B C 1
ATOM 4508 O O . LYS B 1 118 ? 5.532 4.347 -55.229 1.00 13.62 265 LYS B O 1
ATOM 4514 N N . MET B 1 119 ? 3.421 3.867 -55.861 1.00 13.72 266 MET B N 1
ATOM 4515 C CA . MET B 1 119 ? 3.243 2.806 -54.885 1.00 12.58 266 MET B CA 1
ATOM 4516 C C . MET B 1 119 ? 2.307 1.766 -55.469 1.00 14.67 266 MET B C 1
ATOM 4517 O O . MET B 1 119 ? 1.327 2.104 -56.148 1.00 15.05 266 MET B O 1
ATOM 4522 N N . MET B 1 120 ? 2.602 0.503 -55.188 1.00 14.48 267 MET B N 1
ATOM 4523 C CA . MET B 1 120 ? 1.688 -0.601 -55.457 1.00 14.55 267 MET B CA 1
ATOM 4524 C C . MET B 1 120 ? 1.231 -1.205 -54.141 1.00 13.16 267 MET B C 1
ATOM 4525 O O . MET B 1 120 ? 2.049 -1.453 -53.249 1.00 15.76 267 MET B O 1
ATOM 4530 N N . LEU B 1 121 ? -0.074 -1.409 -53.997 1.00 13.71 268 LEU B N 1
ATOM 4531 C CA . LEU B 1 121 ? -0.613 -2.261 -52.944 1.00 13.71 268 LEU B CA 1
ATOM 4532 C C . LEU B 1 121 ? -1.094 -3.534 -53.626 1.00 15.61 268 LEU B C 1
ATOM 4533 O O . LEU B 1 121 ? -1.893 -3.476 -54.568 1.00 15.00 268 LEU B O 1
ATOM 4538 N N . LEU B 1 122 ? -0.560 -4.670 -53.199 1.00 14.98 269 LEU B N 1
ATOM 4539 C CA . LEU B 1 122 ? -0.792 -5.951 -53.852 1.00 14.80 269 LEU B CA 1
ATOM 4540 C C . LEU B 1 122 ? -1.409 -6.887 -52.824 1.00 18.59 269 LEU B C 1
ATOM 4541 O O . LEU B 1 122 ? -0.730 -7.327 -51.890 1.00 17.16 269 LEU B O 1
ATOM 4546 N N . LEU B 1 123 ? -2.703 -7.168 -52.967 1.00 15.50 270 LEU B N 1
ATOM 4547 C CA . LEU B 1 123 ? -3.402 -8.069 -52.066 1.00 17.71 270 LEU B CA 1
ATOM 4548 C C . LEU B 1 123 ? -3.408 -9.460 -52.676 1.00 19.83 270 LEU B C 1
ATOM 4549 O O . LEU B 1 123 ? -3.809 -9.638 -53.832 1.00 19.12 270 LEU B O 1
ATOM 4554 N N . TYR B 1 124 ? -2.962 -10.435 -51.901 1.00 17.94 271 TYR B N 1
ATOM 4555 C CA . TYR B 1 124 ? -2.837 -11.800 -52.376 1.00 20.24 271 TYR B CA 1
ATOM 4556 C C . TYR B 1 124 ? -3.698 -12.730 -51.539 1.00 21.84 271 TYR B C 1
ATOM 4557 O O . TYR B 1 124 ? -4.158 -12.390 -50.443 1.00 21.40 271 TYR B O 1
ATOM 4566 N N . GLU B 1 125 ? -3.872 -13.948 -52.056 1.00 21.08 272 GLU B N 1
ATOM 4567 C CA . GLU B 1 125 ? -4.463 -15.004 -51.242 1.00 22.45 272 GLU B CA 1
ATOM 4568 C C . GLU B 1 125 ? -3.639 -15.275 -49.992 1.00 21.13 272 GLU B C 1
ATOM 4569 O O . GLU B 1 125 ? -4.190 -15.661 -48.953 1.00 25.09 272 GLU B O 1
ATOM 4575 N N . GLU B 1 126 ? -2.326 -15.080 -50.080 1.00 23.16 273 GLU B N 1
ATOM 4576 C CA . GLU B 1 126 ? -1.373 -15.432 -49.038 1.00 22.78 273 GLU B CA 1
ATOM 4577 C C . GLU B 1 126 ? -1.021 -14.272 -48.112 1.00 24.08 273 GLU B C 1
ATOM 4578 O O . GLU B 1 126 ? -0.331 -14.493 -47.110 1.00 24.55 273 GLU B O 1
ATOM 4584 N N . GLY B 1 127 ? -1.435 -13.053 -48.427 1.00 20.48 274 GLY B N 1
ATOM 4585 C CA . GLY B 1 127 ? -1.052 -11.910 -47.605 1.00 20.25 274 GLY B CA 1
ATOM 4586 C C . GLY B 1 127 ? -1.140 -10.628 -48.412 1.00 18.08 274 GLY B C 1
ATOM 4587 O O . GLY B 1 127 ? -1.924 -10.530 -49.352 1.00 20.38 274 GLY B O 1
ATOM 4588 N N . LEU B 1 128 ? -0.311 -9.657 -48.024 1.00 17.59 275 LEU B N 1
ATOM 4589 C CA . LEU B 1 128 ? -0.307 -8.328 -48.618 1.00 16.39 275 LEU B CA 1
ATOM 4590 C C . LEU B 1 128 ? 1.131 -7.895 -48.839 1.00 16.81 275 LEU B C 1
ATOM 4591 O O . LEU B 1 128 ? 2.001 -8.179 -48.009 1.00 16.87 275 LEU B O 1
ATOM 4596 N N . ARG B 1 129 ? 1.375 -7.186 -49.935 1.00 14.99 276 ARG B N 1
ATOM 4597 C CA . ARG B 1 129 ? 2.686 -6.604 -50.190 1.00 14.55 276 ARG B CA 1
ATOM 4598 C C . ARG B 1 129 ? 2.534 -5.132 -50.542 1.00 14.88 276 ARG B C 1
ATOM 4599 O O . ARG B 1 129 ? 1.564 -4.734 -51.198 1.00 15.61 276 ARG B O 1
ATOM 4607 N N . VAL B 1 130 ? 3.491 -4.323 -50.095 1.00 14.55 277 VAL B N 1
ATOM 4608 C CA . VAL B 1 130 ? 3.561 -2.906 -50.431 1.00 14.08 277 VAL B CA 1
ATOM 4609 C C . VAL B 1 130 ? 4.853 -2.686 -51.203 1.00 14.37 277 VAL B C 1
ATOM 4610 O O . VAL B 1 130 ? 5.914 -3.177 -50.796 1.00 15.37 277 VAL B O 1
ATOM 4614 N N . VAL B 1 131 ? 4.766 -1.957 -52.314 1.00 13.89 278 VAL B N 1
ATOM 4615 C CA . VAL B 1 131 ? 5.915 -1.635 -53.158 1.00 12.88 278 VAL B CA 1
ATOM 4616 C C . VAL B 1 131 ? 5.956 -0.126 -53.282 1.00 13.31 278 VAL B C 1
ATOM 4617 O O . VAL B 1 131 ? 4.992 0.484 -53.760 1.00 15.62 278 VAL B O 1
ATOM 4621 N N . ILE B 1 132 ? 7.042 0.491 -52.834 1.00 11.77 279 ILE B N 1
ATOM 4622 C CA . ILE B 1 132 ? 7.193 1.934 -52.964 1.00 12.54 279 ILE B CA 1
ATOM 4623 C C . ILE B 1 132 ? 8.372 2.160 -53.892 1.00 11.69 279 ILE B C 1
ATOM 4624 O O . ILE B 1 132 ? 9.446 1.581 -53.681 1.00 14.04 279 ILE B O 1
ATOM 4629 N N . HIS B 1 133 ? 8.149 2.904 -54.969 1.00 12.17 280 HIS B N 1
ATOM 4630 C CA . HIS B 1 133 ? 9.119 2.900 -56.065 1.00 12.11 280 HIS B CA 1
ATOM 4631 C C . HIS B 1 133 ? 9.125 4.268 -56.733 1.00 12.77 280 HIS B C 1
ATOM 4632 O O . HIS B 1 133 ? 8.544 5.230 -56.223 1.00 14.02 280 HIS B O 1
ATOM 4639 N N . THR B 1 134 ? 9.837 4.379 -57.869 1.00 13.22 281 THR B N 1
ATOM 4640 C CA . THR B 1 134 ? 10.018 5.683 -58.502 1.00 12.06 281 THR B CA 1
ATOM 4641 C C . THR B 1 134 ? 9.531 5.782 -59.942 1.00 11.85 281 THR B C 1
ATOM 4642 O O . THR B 1 134 ? 9.667 6.856 -60.537 1.00 13.70 281 THR B O 1
ATOM 4646 N N . SER B 1 135 ? 8.982 4.721 -60.519 1.00 13.69 282 SER B N 1
ATOM 4647 C CA . SER B 1 135 ? 8.691 4.672 -61.952 1.00 13.01 282 SER B CA 1
ATOM 4648 C C . SER B 1 135 ? 7.227 4.964 -62.272 1.00 14.24 282 SER B C 1
ATOM 4649 O O . SER B 1 135 ? 6.321 4.422 -61.630 1.00 15.25 282 SER B O 1
ATOM 4652 N N . ASN B 1 136 ? 7.008 5.782 -63.300 1.00 13.89 283 ASN B N 1
ATOM 4653 C CA . ASN B 1 136 ? 5.678 5.886 -63.886 1.00 12.66 283 ASN B CA 1
ATOM 4654 C C . ASN B 1 136 ? 5.297 4.567 -64.549 1.00 14.29 283 ASN B C 1
ATOM 4655 O O . ASN B 1 136 ? 6.147 3.718 -64.845 1.00 15.59 283 ASN B O 1
ATOM 4660 N N . LEU B 1 137 ? 3.996 4.402 -64.795 1.00 14.84 284 LEU B N 1
ATOM 4661 C CA . LEU B 1 137 ? 3.491 3.152 -65.374 1.00 15.10 284 LEU B CA 1
ATOM 4662 C C . LEU B 1 137 ? 3.366 3.265 -66.896 1.00 17.18 284 LEU B C 1
ATOM 4663 O O . LEU B 1 137 ? 2.291 3.167 -67.500 1.00 17.88 284 LEU B O 1
ATOM 4668 N N . ILE B 1 138 ? 4.529 3.482 -67.509 1.00 15.45 285 ILE B N 1
ATOM 4669 C CA . ILE B 1 138 ? 4.696 3.596 -68.949 1.00 17.99 285 ILE B CA 1
ATOM 4670 C C . ILE B 1 138 ? 5.967 2.842 -69.312 1.00 17.68 285 ILE B C 1
ATOM 4671 O O . ILE B 1 138 ? 6.891 2.718 -68.497 1.00 16.36 285 ILE B O 1
ATOM 4676 N N . HIS B 1 139 ? 6.010 2.336 -70.552 1.00 18.96 286 HIS B N 1
ATOM 4677 C CA . HIS B 1 139 ? 7.129 1.507 -71.004 1.00 19.09 286 HIS B CA 1
ATOM 4678 C C . HIS B 1 139 ? 8.478 2.190 -70.800 1.00 18.96 286 HIS B C 1
ATOM 4679 O O . HIS B 1 139 ? 9.431 1.572 -70.307 1.00 17.54 286 HIS B O 1
ATOM 4686 N N . ALA B 1 140 ? 8.576 3.473 -71.165 1.00 18.49 287 ALA B N 1
ATOM 4687 C CA . ALA B 1 140 ? 9.875 4.142 -71.140 1.00 19.66 287 ALA B CA 1
ATOM 4688 C C . ALA B 1 140 ? 10.461 4.229 -69.735 1.00 19.91 287 ALA B C 1
ATOM 4689 O O . ALA B 1 140 ? 11.690 4.255 -69.574 1.00 18.31 287 ALA B O 1
ATOM 4691 N N . ASP B 1 141 ? 9.622 4.279 -68.698 1.00 15.54 288 ASP B N 1
ATOM 4692 C CA . ASP B 1 141 ? 10.180 4.411 -67.357 1.00 15.19 288 ASP B CA 1
ATOM 4693 C C . ASP B 1 141 ? 10.841 3.135 -66.865 1.00 15.63 288 ASP B C 1
ATOM 4694 O O . ASP B 1 141 ? 11.632 3.196 -65.919 1.00 17.74 288 ASP B O 1
ATOM 4699 N N . TRP B 1 142 ? 10.559 1.989 -67.488 1.00 15.90 289 TRP B N 1
ATOM 4700 C CA . TRP B 1 142 ? 11.111 0.714 -67.044 1.00 16.93 289 TRP B CA 1
ATOM 4701 C C . TRP B 1 142 ? 12.100 0.159 -68.055 1.00 17.29 289 TRP B C 1
ATOM 4702 O O . TRP B 1 142 ? 12.547 -0.984 -67.917 1.00 18.71 289 TRP B O 1
ATOM 4713 N N . HIS B 1 143 ? 12.447 0.946 -69.068 1.00 16.08 290 HIS B N 1
ATOM 4714 C CA . HIS B 1 143 ? 13.224 0.451 -70.197 1.00 16.34 290 HIS B CA 1
ATOM 4715 C C . HIS B 1 143 ? 14.715 0.723 -70.015 1.00 17.41 290 HIS B C 1
ATOM 4716 O O . HIS B 1 143 ? 15.488 -0.220 -69.838 1.00 18.41 290 HIS B O 1
ATOM 4723 N N . GLN B 1 144 ? 15.130 1.995 -70.024 1.00 16.79 291 GLN B N 1
ATOM 4724 C CA . GLN B 1 144 ? 16.556 2.307 -69.942 1.00 15.15 291 GLN B CA 1
ATOM 4725 C C . GLN B 1 144 ? 16.866 3.389 -68.914 1.00 17.55 291 GLN B C 1
ATOM 4726 O O . GLN B 1 144 ? 17.836 4.143 -69.085 1.00 17.21 291 GLN B O 1
ATOM 4732 N N . LYS B 1 145 ? 16.079 3.470 -67.837 1.00 16.40 292 LYS B N 1
ATOM 4733 C CA . LYS B 1 145 ? 16.306 4.445 -66.782 1.00 13.91 292 LYS B CA 1
ATOM 4734 C C . LYS B 1 145 ? 16.819 3.764 -65.523 1.00 14.44 292 LYS B C 1
ATOM 4735 O O . LYS B 1 145 ? 16.602 2.564 -65.306 1.00 15.78 292 LYS B O 1
ATOM 4741 N N . THR B 1 146 ? 17.494 4.550 -64.679 1.00 13.13 293 THR B N 1
ATOM 4742 C CA . THR B 1 146 ? 17.800 4.102 -63.327 1.00 12.16 293 THR B CA 1
ATOM 4743 C C . THR B 1 146 ? 16.615 4.475 -62.447 1.00 14.37 293 THR B C 1
ATOM 4744 O O . THR B 1 146 ? 16.310 5.661 -62.285 1.00 14.24 293 THR B O 1
ATOM 4748 N N . GLN B 1 147 ? 15.947 3.460 -61.890 1.00 12.98 294 GLN B N 1
ATOM 4749 C CA . GLN B 1 147 ? 14.784 3.641 -61.026 1.00 11.82 294 GLN B CA 1
ATOM 4750 C C . GLN B 1 147 ? 14.962 2.764 -59.800 1.00 12.79 294 GLN B C 1
ATOM 4751 O O . GLN B 1 147 ? 15.657 1.745 -59.855 1.00 13.96 294 GLN B O 1
ATOM 4757 N N . GLY B 1 148 ? 14.343 3.163 -58.684 1.00 13.09 295 GLY B N 1
ATOM 4758 C CA . GLY B 1 148 ? 14.473 2.446 -57.422 1.00 13.92 295 GLY B CA 1
ATOM 4759 C C . GLY B 1 148 ? 13.165 1.828 -56.958 1.00 13.10 295 GLY B C 1
ATOM 4760 O O . GLY B 1 148 ? 12.085 2.381 -57.191 1.00 14.76 295 GLY B O 1
ATOM 4761 N N . ILE B 1 149 ? 13.280 0.696 -56.252 1.00 12.24 296 ILE B N 1
ATOM 4762 C CA . ILE B 1 149 ? 12.134 -0.062 -55.735 1.00 12.96 296 ILE B CA 1
ATOM 4763 C C . ILE B 1 149 ? 12.453 -0.509 -54.317 1.00 13.38 296 ILE B C 1
ATOM 4764 O O . ILE B 1 149 ? 13.521 -1.076 -54.064 1.00 14.43 296 ILE B O 1
ATOM 4769 N N . TRP B 1 150 ? 11.514 -0.298 -53.397 1.00 13.74 297 TRP B N 1
ATOM 4770 C CA . TRP B 1 150 ? 11.522 -0.991 -52.112 1.00 13.93 297 TRP B CA 1
ATOM 4771 C C . TRP B 1 150 ? 10.392 -2.007 -52.112 1.00 12.75 297 TRP B C 1
ATOM 4772 O O . TRP B 1 150 ? 9.237 -1.655 -52.374 1.00 13.57 297 TRP B O 1
ATOM 4783 N N . LEU B 1 151 ? 10.715 -3.260 -51.811 1.00 13.27 298 LEU B N 1
ATOM 4784 C CA . LEU B 1 151 ? 9.734 -4.343 -51.733 1.00 15.67 298 LEU B CA 1
ATOM 4785 C C . LEU B 1 151 ? 9.518 -4.681 -50.269 1.00 16.74 298 LEU B C 1
ATOM 4786 O O . LEU B 1 151 ? 10.468 -5.091 -49.584 1.00 18.62 298 LEU B O 1
ATOM 4791 N N . SER B 1 152 ? 8.279 -4.567 -49.800 1.00 15.31 299 SER B N 1
ATOM 4792 C CA . SER B 1 152 ? 7.973 -5.011 -48.451 1.00 14.43 299 SER B CA 1
ATOM 4793 C C . SER B 1 152 ? 8.051 -6.532 -48.367 1.00 16.92 299 SER B C 1
ATOM 4794 O O . SER B 1 152 ? 8.016 -7.226 -49.389 1.00 18.33 299 SER B O 1
ATOM 4797 N N . PRO B 1 153 ? 8.153 -7.069 -47.149 1.00 17.31 300 PRO B N 1
ATOM 4798 C CA . PRO B 1 153 ? 7.930 -8.499 -46.949 1.00 18.13 300 PRO B CA 1
ATOM 4799 C C . PRO B 1 153 ? 6.503 -8.858 -47.322 1.00 19.53 300 PRO B C 1
ATOM 4800 O O . PRO B 1 153 ? 5.631 -8.000 -47.468 1.00 18.80 300 PRO B O 1
ATOM 4804 N N . LEU B 1 154 ? 6.263 -10.157 -47.464 1.00 19.14 301 LEU B N 1
ATOM 4805 C CA . LEU B 1 154 ? 4.891 -10.650 -47.542 1.00 18.23 301 LEU B CA 1
ATOM 4806 C C . LEU B 1 154 ? 4.277 -10.538 -46.156 1.00 19.70 301 LEU B C 1
ATOM 4807 O O . LEU B 1 154 ? 4.701 -11.222 -45.216 1.00 22.09 301 LEU B O 1
ATOM 4812 N N . TYR B 1 155 ? 3.275 -9.683 -46.014 1.00 15.92 302 TYR B N 1
ATOM 4813 C CA . TYR B 1 155 ? 2.648 -9.490 -44.716 1.00 16.01 302 TYR B CA 1
ATOM 4814 C C . TYR B 1 155 ? 1.515 -10.494 -44.543 1.00 18.60 302 TYR B C 1
ATOM 4815 O O . TYR B 1 155 ? 0.582 -10.497 -45.354 1.00 19.35 302 TYR B O 1
ATOM 4824 N N . PRO B 1 156 ? 1.534 -11.346 -43.527 1.00 20.13 303 PRO B N 1
ATOM 4825 C CA . PRO B 1 156 ? 0.434 -12.300 -43.366 1.00 19.08 303 PRO B CA 1
ATOM 4826 C C . PRO B 1 156 ? -0.807 -11.623 -42.804 1.00 19.19 303 PRO B C 1
ATOM 4827 O O . PRO B 1 156 ? -0.749 -10.555 -42.192 1.00 22.27 303 PRO B O 1
ATOM 4831 N N . ARG B 1 157 ? -1.944 -12.269 -43.031 1.00 20.70 304 ARG B N 1
ATOM 4832 C CA . ARG B 1 157 ? -3.203 -11.791 -42.479 1.00 23.63 304 ARG B CA 1
ATOM 4833 C C . ARG B 1 157 ? -3.283 -12.133 -40.997 1.00 27.28 304 ARG B C 1
ATOM 4834 O O . ARG B 1 157 ? -2.860 -13.211 -40.569 1.00 29.39 304 ARG B O 1
ATOM 4842 N N . ILE B 1 158 ? -3.827 -11.205 -40.212 1.00 26.70 305 ILE B N 1
ATOM 4843 C CA . ILE B 1 158 ? -4.139 -11.480 -38.815 1.00 28.72 305 ILE B CA 1
ATOM 4844 C C . ILE B 1 158 ? -5.422 -12.300 -38.762 1.00 29.10 305 ILE B C 1
ATOM 4845 O O . ILE B 1 158 ? -6.405 -11.982 -39.442 1.00 32.54 305 ILE B O 1
ATOM 4850 N N . ALA B 1 159 ? -5.412 -13.358 -37.956 1.00 35.98 306 ALA B N 1
ATOM 4851 C CA . ALA B 1 159 ? -6.560 -14.252 -37.871 1.00 42.41 306 ALA B CA 1
ATOM 4852 C C . ALA B 1 159 ? -7.803 -13.510 -37.389 1.00 49.40 306 ALA B C 1
ATOM 4853 O O . ALA B 1 159 ? -7.733 -12.643 -36.513 1.00 49.61 306 ALA B O 1
ATOM 4855 N N . ASP B 1 160 ? -8.950 -13.861 -37.974 1.00 48.69 307 ASP B N 1
ATOM 4856 C CA . ASP B 1 160 ? -10.225 -13.310 -37.527 1.00 53.71 307 ASP B CA 1
ATOM 4857 C C . ASP B 1 160 ? -10.439 -13.624 -36.052 1.00 48.57 307 ASP B C 1
ATOM 4858 O O . ASP B 1 160 ? -10.269 -14.767 -35.618 1.00 48.15 307 ASP B O 1
ATOM 4863 N N . GLY B 1 161 ? -10.809 -12.602 -35.279 1.00 43.71 308 GLY B N 1
ATOM 4864 C CA . GLY B 1 161 ? -10.977 -12.737 -33.848 1.00 44.88 308 GLY B CA 1
ATOM 4865 C C . GLY B 1 161 ? -9.725 -12.496 -33.028 1.00 48.19 308 GLY B C 1
ATOM 4866 O O . GLY B 1 161 ? -9.830 -12.247 -31.823 1.00 53.75 308 GLY B O 1
ATOM 4867 N N . THR B 1 162 ? -8.546 -12.567 -33.642 1.00 41.36 309 THR B N 1
ATOM 4868 C CA . THR B 1 162 ? -7.302 -12.263 -32.950 1.00 44.07 309 THR B CA 1
ATOM 4869 C C . THR B 1 162 ? -7.114 -10.754 -32.875 1.00 40.48 309 THR B C 1
ATOM 4870 O O . THR B 1 162 ? -7.321 -10.039 -33.862 1.00 40.90 309 THR B O 1
ATOM 4874 N N . HIS B 1 163 ? -6.715 -10.267 -31.698 1.00 32.88 310 HIS B N 1
ATOM 4875 C CA . HIS B 1 163 ? -6.463 -8.840 -31.496 1.00 34.54 310 HIS B CA 1
ATOM 4876 C C . HIS B 1 163 ? -4.966 -8.620 -31.305 1.00 37.38 310 HIS B C 1
ATOM 4877 O O . HIS B 1 163 ? -4.413 -8.909 -30.241 1.00 36.76 310 HIS B O 1
ATOM 4884 N N . LYS B 1 164 ? -4.317 -8.108 -32.347 1.00 30.25 311 LYS B N 1
ATOM 4885 C CA . LYS B 1 164 ? -2.919 -7.713 -32.293 1.00 31.15 311 LYS B CA 1
ATOM 4886 C C . LYS B 1 164 ? -2.782 -6.435 -33.095 1.00 24.12 311 LYS B C 1
ATOM 4887 O O . LYS B 1 164 ? -3.590 -6.149 -33.983 1.00 25.17 311 LYS B O 1
ATOM 4893 N N . SER B 1 165 ? -1.720 -5.677 -32.819 1.00 19.69 312 SER B N 1
ATOM 4894 C CA . SER B 1 165 ? -1.556 -4.445 -33.568 1.00 18.98 312 SER B CA 1
ATOM 4895 C C . SER B 1 165 ? -1.071 -4.721 -34.981 1.00 18.14 312 SER B C 1
ATOM 4896 O O . SER B 1 165 ? -1.413 -3.979 -35.912 1.00 19.92 312 SER B O 1
ATOM 4899 N N . GLY B 1 166 ? -0.222 -5.738 -35.160 1.00 18.83 313 GLY B N 1
ATOM 4900 C CA . GLY B 1 166 ? 0.471 -5.882 -36.433 1.00 16.60 313 GLY B CA 1
ATOM 4901 C C . GLY B 1 166 ? 1.434 -4.762 -36.746 1.00 15.90 313 GLY B C 1
ATOM 4902 O O . GLY B 1 166 ? 1.807 -4.578 -37.905 1.00 16.81 313 GLY B O 1
ATOM 4903 N N . GLU B 1 167 ? 1.873 -4.020 -35.729 1.00 15.85 314 GLU B N 1
ATOM 4904 C CA . GLU B 1 167 ? 2.701 -2.840 -35.931 1.00 14.81 314 GLU B CA 1
ATOM 4905 C C . GLU B 1 167 ? 4.187 -3.182 -35.840 1.00 14.82 314 GLU B C 1
ATOM 4906 O O . GLU B 1 167 ? 4.595 -4.102 -35.128 1.00 19.54 314 GLU B O 1
ATOM 4912 N N A SER B 1 168 ? 4.994 -2.433 -36.583 0.72 15.14 315 SER B N 1
ATOM 4913 N N B SER B 1 168 ? 4.993 -2.431 -36.580 0.28 14.83 315 SER B N 1
ATOM 4914 C CA A SER B 1 168 ? 6.438 -2.610 -36.587 0.72 14.67 315 SER B CA 1
ATOM 4915 C CA B SER B 1 168 ? 6.437 -2.591 -36.601 0.28 15.85 315 SER B CA 1
ATOM 4916 C C A SER B 1 168 ? 7.095 -1.604 -35.655 0.72 15.82 315 SER B C 1
ATOM 4917 C C B SER B 1 168 ? 7.090 -1.610 -35.639 0.28 15.40 315 SER B C 1
ATOM 4918 O O A SER B 1 168 ? 6.477 -0.609 -35.259 0.72 15.61 315 SER B O 1
ATOM 4919 O O B SER B 1 168 ? 6.458 -0.648 -35.193 0.28 15.40 315 SER B O 1
ATOM 4924 N N . PRO B 1 169 ? 8.364 -1.821 -35.290 1.00 17.19 316 PRO B N 1
ATOM 4925 C CA . PRO B 1 169 ? 9.060 -0.823 -34.466 1.00 15.06 316 PRO B CA 1
ATOM 4926 C C . PRO B 1 169 ? 9.210 0.520 -35.151 1.00 16.50 316 PRO B C 1
ATOM 4927 O O . PRO B 1 169 ? 9.422 1.529 -34.466 1.00 19.83 316 PRO B O 1
ATOM 4931 N N . THR B 1 170 ? 9.080 0.575 -36.475 1.00 14.10 317 THR B N 1
ATOM 4932 C CA . THR B 1 170 ? 9.153 1.838 -37.196 1.00 15.57 317 THR B CA 1
ATOM 4933 C C . THR B 1 170 ? 7.791 2.501 -37.367 1.00 13.68 317 THR B C 1
ATOM 4934 O O . THR B 1 170 ? 7.710 3.561 -37.994 1.00 15.10 317 THR B O 1
ATOM 4938 N N . HIS B 1 171 ? 6.723 1.923 -36.806 1.00 13.33 318 HIS B N 1
ATOM 4939 C CA . HIS B 1 171 ? 5.372 2.491 -36.880 1.00 16.11 318 HIS B CA 1
ATOM 4940 C C . HIS B 1 171 ? 4.831 2.515 -38.306 1.00 14.88 318 HIS B C 1
ATOM 4941 O O . HIS B 1 171 ? 3.917 3.282 -38.601 1.00 16.04 318 HIS B O 1
ATOM 4948 N N . PHE B 1 172 ? 5.359 1.662 -39.190 1.00 12.97 319 PHE B N 1
ATOM 4949 C CA . PHE B 1 172 ? 5.026 1.734 -40.611 1.00 13.48 319 PHE B CA 1
ATOM 4950 C C . PHE B 1 172 ? 3.536 1.506 -40.871 1.00 14.83 319 PHE B C 1
ATOM 4951 O O . PHE B 1 172 ? 2.962 2.138 -41.762 1.00 13.63 319 PHE B O 1
ATOM 4959 N N . LYS B 1 173 ? 2.894 0.605 -40.120 1.00 13.58 320 LYS B N 1
ATOM 4960 C CA . LYS B 1 173 ? 1.488 0.300 -40.401 1.00 13.65 320 LYS B CA 1
ATOM 4961 C C . LYS B 1 173 ? 0.607 1.514 -40.148 1.00 15.77 320 LYS B C 1
ATOM 4962 O O . LYS B 1 173 ? -0.163 1.936 -41.023 1.00 15.32 320 LYS B O 1
ATOM 4968 N N . ALA B 1 174 ? 0.720 2.105 -38.959 1.00 15.00 321 ALA B N 1
ATOM 4969 C CA . ALA B 1 174 ? -0.061 3.298 -38.661 1.00 14.92 321 ALA B CA 1
ATOM 4970 C C . ALA B 1 174 ? 0.308 4.442 -39.588 1.00 14.63 321 ALA B C 1
ATOM 4971 O O . ALA B 1 174 ? -0.558 5.228 -39.981 1.00 15.09 321 ALA B O 1
ATOM 4973 N N . ASP B 1 175 ? 1.585 4.560 -39.938 1.00 13.80 322 ASP B N 1
ATOM 4974 C CA . ASP B 1 175 ? 2.004 5.670 -40.783 1.00 12.77 322 ASP B CA 1
ATOM 4975 C C . ASP B 1 175 ? 1.460 5.525 -42.200 1.00 14.15 322 ASP B C 1
ATOM 4976 O O . ASP B 1 175 ? 1.047 6.516 -42.812 1.00 14.94 322 ASP B O 1
ATOM 4981 N N . LEU B 1 176 ? 1.447 4.299 -42.735 1.00 13.43 323 LEU B N 1
ATOM 4982 C CA . LEU B 1 176 ? 0.842 4.077 -44.045 1.00 12.77 323 LEU B CA 1
ATOM 4983 C C . LEU B 1 176 ? -0.659 4.339 -44.015 1.00 14.10 323 LEU B C 1
ATOM 4984 O O . LEU B 1 176 ? -1.204 4.964 -44.933 1.00 14.39 323 LEU B O 1
ATOM 4989 N N . ILE B 1 177 ? -1.350 3.874 -42.972 1.00 14.21 324 ILE B N 1
ATOM 4990 C CA . ILE B 1 177 ? -2.770 4.179 -42.855 1.00 13.51 324 ILE B CA 1
ATOM 4991 C C . ILE B 1 177 ? -2.998 5.686 -42.794 1.00 16.19 324 ILE B C 1
ATOM 4992 O O . ILE B 1 177 ? -3.907 6.214 -43.452 1.00 15.76 324 ILE B O 1
ATOM 4997 N N A SER B 1 178 ? -2.159 6.405 -42.044 0.52 15.36 325 SER B N 1
ATOM 4998 N N B SER B 1 178 ? -2.154 6.407 -42.050 0.48 15.16 325 SER B N 1
ATOM 4999 C CA A SER B 1 178 ? -2.290 7.857 -41.949 0.52 15.35 325 SER B CA 1
ATOM 5000 C CA B SER B 1 178 ? -2.296 7.859 -41.958 0.48 15.15 325 SER B CA 1
ATOM 5001 C C A SER B 1 178 ? -2.108 8.525 -43.305 0.52 15.71 325 SER B C 1
ATOM 5002 C C B SER B 1 178 ? -2.112 8.524 -43.312 0.48 15.54 325 SER B C 1
ATOM 5003 O O A SER B 1 178 ? -2.839 9.467 -43.642 0.52 15.91 325 SER B O 1
ATOM 5004 O O B SER B 1 178 ? -2.843 9.464 -43.654 0.48 15.72 325 SER B O 1
ATOM 5009 N N . TYR B 1 179 ? -1.120 8.068 -44.081 1.00 14.90 326 TYR B N 1
ATOM 5010 C CA . TYR B 1 179 ? -0.917 8.584 -45.429 1.00 13.65 326 TYR B CA 1
ATOM 5011 C C . TYR B 1 179 ? -2.171 8.365 -46.283 1.00 13.75 326 TYR B C 1
ATOM 5012 O O . TYR B 1 179 ? -2.653 9.284 -46.967 1.00 14.74 326 TYR B O 1
ATOM 5021 N N . LEU B 1 180 ? -2.746 7.165 -46.217 1.00 14.32 327 LEU B N 1
ATOM 5022 C CA . LEU B 1 180 ? -3.932 6.891 -47.024 1.00 14.73 327 LEU B CA 1
ATOM 5023 C C . LEU B 1 180 ? -5.151 7.662 -46.522 1.00 15.47 327 LEU B C 1
ATOM 5024 O O . LEU B 1 180 ? -5.982 8.093 -47.324 1.00 15.18 327 LEU B O 1
ATOM 5029 N N A MET B 1 181 ? -5.271 7.858 -45.206 0.61 16.53 328 MET B N 1
ATOM 5030 N N B MET B 1 181 ? -5.261 7.848 -45.201 0.39 16.10 328 MET B N 1
ATOM 5031 C CA A MET B 1 181 ? -6.423 8.586 -44.679 0.61 15.47 328 MET B CA 1
ATOM 5032 C CA B MET B 1 181 ? -6.386 8.586 -44.630 0.39 16.62 328 MET B CA 1
ATOM 5033 C C A MET B 1 181 ? -6.465 10.015 -45.193 0.61 17.20 328 MET B C 1
ATOM 5034 C C B MET B 1 181 ? -6.454 10.006 -45.173 0.39 16.59 328 MET B C 1
ATOM 5035 O O A MET B 1 181 ? -7.549 10.592 -45.339 0.61 19.97 328 MET B O 1
ATOM 5036 O O B MET B 1 181 ? -7.547 10.567 -45.313 0.39 18.28 328 MET B O 1
ATOM 5045 N N . ALA B 1 182 ? -5.300 10.597 -45.490 1.00 17.09 329 ALA B N 1
ATOM 5046 C CA . ALA B 1 182 ? -5.264 11.979 -45.951 1.00 18.83 329 ALA B CA 1
ATOM 5047 C C . ALA B 1 182 ? -5.990 12.181 -47.277 1.00 18.54 329 ALA B C 1
ATOM 5048 O O . ALA B 1 182 ? -6.410 13.306 -47.573 1.00 19.99 329 ALA B O 1
ATOM 5050 N N . TYR B 1 183 ? -6.166 11.122 -48.071 1.00 17.28 330 TYR B N 1
ATOM 5051 C CA . TYR B 1 183 ? -6.875 11.264 -49.335 1.00 15.69 330 TYR B CA 1
ATOM 5052 C C . TYR B 1 183 ? -8.368 11.458 -49.137 1.00 19.23 330 TYR B C 1
ATOM 5053 O O . TYR B 1 183 ? -9.029 12.006 -50.023 1.00 20.27 330 TYR B O 1
ATOM 5062 N N A ASN B 1 184 ? -8.918 10.991 -48.014 0.68 19.83 331 ASN B N 1
ATOM 5063 N N B ASN B 1 184 ? -8.921 11.013 -48.008 0.32 19.89 331 ASN B N 1
ATOM 5064 C CA A ASN B 1 184 ? -10.353 11.097 -47.750 0.68 23.98 331 ASN B CA 1
ATOM 5065 C CA B ASN B 1 184 ? -10.362 11.080 -47.751 0.32 23.22 331 ASN B CA 1
ATOM 5066 C C A ASN B 1 184 ? -11.173 10.445 -48.864 0.68 19.30 331 ASN B C 1
ATOM 5067 C C B ASN B 1 184 ? -11.162 10.455 -48.893 0.32 20.19 331 ASN B C 1
ATOM 5068 O O A ASN B 1 184 ? -12.198 10.978 -49.298 0.68 23.80 331 ASN B O 1
ATOM 5069 O O B ASN B 1 184 ? -12.159 11.007 -49.366 0.32 22.80 331 ASN B O 1
ATOM 5078 N N . ALA B 1 185 ? -10.711 9.287 -49.343 1.00 19.09 332 ALA B N 1
ATOM 5079 C CA . ALA B 1 185 ? -11.293 8.642 -50.519 1.00 19.43 332 ALA B CA 1
ATOM 5080 C C . ALA B 1 185 ? -11.908 7.290 -50.179 1.00 17.80 332 ALA B C 1
ATOM 5081 O O . ALA B 1 185 ? -11.267 6.474 -49.511 1.00 20.13 332 ALA B O 1
ATOM 5083 N N . PRO B 1 186 ? -13.123 6.997 -50.638 1.00 18.03 333 PRO B N 1
ATOM 5084 C CA . PRO B 1 186 ? -13.728 5.713 -50.251 1.00 18.39 333 PRO B CA 1
ATOM 5085 C C . PRO B 1 186 ? -12.976 4.506 -50.771 1.00 18.73 333 PRO B C 1
ATOM 5086 O O . PRO B 1 186 ? -12.898 3.490 -50.068 1.00 22.04 333 PRO B O 1
ATOM 5090 N N . SER B 1 187 ? -12.419 4.572 -51.984 1.00 19.40 334 SER B N 1
ATOM 5091 C CA . SER B 1 187 ? -11.682 3.419 -52.490 1.00 18.96 334 SER B CA 1
ATOM 5092 C C . SER B 1 187 ? -10.444 3.152 -51.659 1.00 20.90 334 SER B C 1
ATOM 5093 O O . SER B 1 187 ? -9.989 2.005 -51.570 1.00 22.52 334 SER B O 1
ATOM 5096 N N . LEU B 1 188 ? -9.886 4.189 -51.041 1.00 17.38 335 LEU B N 1
ATOM 5097 C CA . LEU B 1 188 ? -8.706 4.004 -50.217 1.00 17.64 335 LEU B CA 1
ATOM 5098 C C . LEU B 1 188 ? -9.052 3.624 -48.790 1.00 18.78 335 LEU B C 1
ATOM 5099 O O . LEU B 1 188 ? -8.242 2.971 -48.129 1.00 18.05 335 LEU B O 1
ATOM 5104 N N . LYS B 1 189 ? -10.243 3.985 -48.299 1.00 18.20 336 LYS B N 1
ATOM 5105 C CA . LYS B 1 189 ? -10.671 3.417 -47.025 1.00 18.01 336 LYS B CA 1
ATOM 5106 C C . LYS B 1 189 ? -10.758 1.897 -47.111 1.00 21.02 336 LYS B C 1
ATOM 5107 O O . LYS B 1 189 ? -10.446 1.203 -46.138 1.00 19.05 336 LYS B O 1
ATOM 5113 N N . GLU B 1 190 ? -11.141 1.356 -48.276 1.00 20.75 337 GLU B N 1
ATOM 5114 C CA . GLU B 1 190 ? -11.157 -0.095 -48.434 1.00 18.64 337 GLU B CA 1
ATOM 5115 C C . GLU B 1 190 ? -9.760 -0.678 -48.274 1.00 18.18 337 GLU B C 1
ATOM 5116 O O . GLU B 1 190 ? -9.582 -1.728 -47.639 1.00 19.86 337 GLU B O 1
ATOM 5122 N N . TRP B 1 191 ? -8.751 -0.003 -48.835 1.00 17.24 338 TRP B N 1
ATOM 5123 C CA . TRP B 1 191 ? -7.376 -0.467 -48.687 1.00 15.47 338 TRP B CA 1
ATOM 5124 C C . TRP B 1 191 ? -6.873 -0.280 -47.260 1.00 18.04 338 TRP B C 1
ATOM 5125 O O . TRP B 1 191 ? -6.119 -1.120 -46.755 1.00 18.56 338 TRP B O 1
ATOM 5136 N N . ILE B 1 192 ? -7.302 0.791 -46.581 1.00 16.95 339 ILE B N 1
ATOM 5137 C CA . ILE B 1 192 ? -6.997 0.943 -45.157 1.00 16.72 339 ILE B CA 1
ATOM 5138 C C . ILE B 1 192 ? -7.507 -0.253 -44.370 1.00 17.70 339 ILE B C 1
ATOM 5139 O O . ILE B 1 192 ? -6.801 -0.800 -43.508 1.00 18.56 339 ILE B O 1
ATOM 5144 N N . ASP B 1 193 ? -8.727 -0.698 -44.669 1.00 17.35 340 ASP B N 1
ATOM 5145 C CA . ASP B 1 193 ? -9.282 -1.834 -43.943 1.00 17.48 340 ASP B CA 1
ATOM 5146 C C . ASP B 1 193 ? -8.501 -3.109 -44.240 1.00 18.74 340 ASP B C 1
ATOM 5147 O O . ASP B 1 193 ? -8.324 -3.955 -43.354 1.00 22.28 340 ASP B O 1
ATOM 5152 N N . VAL B 1 194 ? -8.031 -3.267 -45.479 1.00 18.96 341 VAL B N 1
ATOM 5153 C CA . VAL B 1 194 ? -7.155 -4.392 -45.814 1.00 18.71 341 VAL B CA 1
ATOM 5154 C C . VAL B 1 194 ? -5.885 -4.350 -44.971 1.00 16.82 341 VAL B C 1
ATOM 5155 O O . VAL B 1 194 ? -5.484 -5.353 -44.370 1.00 18.44 341 VAL B O 1
ATOM 5159 N N . ILE B 1 195 ? -5.238 -3.187 -44.915 1.00 16.75 342 ILE B N 1
ATOM 5160 C CA . ILE B 1 195 ? -3.995 -3.058 -44.152 1.00 16.36 342 ILE B CA 1
ATOM 5161 C C . ILE B 1 195 ? -4.227 -3.360 -42.676 1.00 17.66 342 ILE B C 1
ATOM 5162 O O . ILE B 1 195 ? -3.421 -4.052 -42.042 1.00 17.32 342 ILE B O 1
ATOM 5167 N N . HIS B 1 196 ? -5.338 -2.865 -42.108 1.00 17.40 343 HIS B N 1
ATOM 5168 C CA . HIS B 1 196 ? -5.663 -3.146 -40.710 1.00 16.85 343 HIS B CA 1
ATOM 5169 C C . HIS B 1 196 ? -5.657 -4.646 -40.427 1.00 17.32 343 HIS B C 1
ATOM 5170 O O . HIS B 1 196 ? -5.261 -5.084 -39.338 1.00 19.95 343 HIS B O 1
ATOM 5177 N N . LYS B 1 197 ? -6.106 -5.450 -41.392 1.00 24.31 344 LYS B N 1
ATOM 5178 C CA . LYS B 1 197 ? -6.231 -6.883 -41.174 1.00 18.91 344 LYS B CA 1
ATOM 5179 C C . LYS B 1 197 ? -4.915 -7.636 -41.390 1.00 18.82 344 LYS B C 1
ATOM 5180 O O . LYS B 1 197 ? -4.896 -8.858 -41.222 1.00 26.63 344 LYS B O 1
ATOM 5186 N N . HIS B 1 198 ? -3.807 -6.948 -41.695 1.00 15.68 345 HIS B N 1
ATOM 5187 C CA . HIS B 1 198 ? -2.535 -7.623 -41.939 1.00 16.48 345 HIS B CA 1
ATOM 5188 C C . HIS B 1 198 ? -1.483 -7.269 -40.889 1.00 18.80 345 HIS B C 1
ATOM 5189 O O . HIS B 1 198 ? -1.554 -6.239 -40.212 1.00 17.19 345 HIS B O 1
ATOM 5196 N N . ASP B 1 199 ? -0.497 -8.153 -40.760 1.00 17.01 346 ASP B N 1
ATOM 5197 C CA . ASP B 1 199 ? 0.586 -8.005 -39.788 1.00 14.77 346 ASP B CA 1
ATOM 5198 C C . ASP B 1 199 ? 1.807 -7.453 -40.516 1.00 17.03 346 ASP B C 1
ATOM 5199 O O . ASP B 1 199 ? 2.463 -8.173 -41.274 1.00 17.95 346 ASP B O 1
ATOM 5204 N N . LEU B 1 200 ? 2.113 -6.176 -40.269 1.00 14.28 347 LEU B N 1
ATOM 5205 C CA . LEU B 1 200 ? 3.229 -5.472 -40.894 1.00 14.22 347 LEU B CA 1
ATOM 5206 C C . LEU B 1 200 ? 4.421 -5.325 -39.951 1.00 15.17 347 LEU B C 1
ATOM 5207 O O . LEU B 1 200 ? 5.322 -4.515 -40.216 1.00 14.64 347 LEU B O 1
ATOM 5212 N N . SER B 1 201 ? 4.484 -6.140 -38.901 1.00 15.56 348 SER B N 1
ATOM 5213 C CA . SER B 1 201 ? 5.473 -5.949 -37.842 1.00 14.83 348 SER B CA 1
ATOM 5214 C C . SER B 1 201 ? 6.907 -6.181 -38.298 1.00 18.13 348 SER B C 1
ATOM 5215 O O . SER B 1 201 ? 7.821 -5.694 -37.635 1.00 18.32 348 SER B O 1
ATOM 5218 N N . GLU B 1 202 ? 7.133 -6.921 -39.386 1.00 16.62 349 GLU B N 1
ATOM 5219 C CA . GLU B 1 202 ? 8.498 -7.156 -39.844 1.00 16.06 349 GLU B CA 1
ATOM 5220 C C . GLU B 1 202 ? 9.102 -5.964 -40.570 1.00 16.53 349 GLU B C 1
ATOM 5221 O O . GLU B 1 202 ? 10.278 -6.030 -40.941 1.00 21.13 349 GLU B O 1
ATOM 5227 N N . THR B 1 203 ? 8.357 -4.879 -40.765 1.00 14.87 350 THR B N 1
ATOM 5228 C CA . THR B 1 203 ? 8.850 -3.753 -41.560 1.00 14.55 350 THR B CA 1
ATOM 5229 C C . THR B 1 203 ? 9.958 -3.009 -40.820 1.00 17.12 350 THR B C 1
ATOM 5230 O O . THR B 1 203 ? 9.803 -2.635 -39.652 1.00 18.11 350 THR B O 1
ATOM 5234 N N A ASN B 1 204 ? 11.079 -2.786 -41.516 0.63 14.54 351 ASN B N 1
ATOM 5235 N N B ASN B 1 204 ? 11.089 -2.794 -41.491 0.37 15.33 351 ASN B N 1
ATOM 5236 C CA A ASN B 1 204 ? 12.274 -2.191 -40.929 0.63 16.59 351 ASN B CA 1
ATOM 5237 C CA B ASN B 1 204 ? 12.220 -2.129 -40.853 0.37 16.12 351 ASN B CA 1
ATOM 5238 C C A ASN B 1 204 ? 12.580 -0.801 -41.480 0.63 14.41 351 ASN B C 1
ATOM 5239 C C B ASN B 1 204 ? 12.636 -0.864 -41.593 0.37 15.46 351 ASN B C 1
ATOM 5240 O O A ASN B 1 204 ? 13.619 -0.220 -41.129 0.63 15.03 351 ASN B O 1
ATOM 5241 O O B ASN B 1 204 ? 13.795 -0.447 -41.508 0.37 16.32 351 ASN B O 1
ATOM 5250 N N . VAL B 1 205 ? 11.706 -0.252 -42.321 1.00 13.41 352 VAL B N 1
ATOM 5251 C CA . VAL B 1 205 ? 11.876 1.084 -42.884 1.00 14.16 352 VAL B CA 1
ATOM 5252 C C . VAL B 1 205 ? 10.837 2.023 -42.279 1.00 12.54 352 VAL B C 1
ATOM 5253 O O . VAL B 1 205 ? 9.766 1.601 -41.815 1.00 13.87 352 VAL B O 1
ATOM 5257 N N . TYR B 1 206 ? 11.168 3.316 -42.285 1.00 13.96 353 TYR B N 1
ATOM 5258 C CA . TYR B 1 206 ? 10.235 4.365 -41.884 1.00 13.72 353 TYR B CA 1
ATOM 5259 C C . TYR B 1 206 ? 9.606 4.992 -43.118 1.00 12.87 353 TYR B C 1
ATOM 5260 O O . TYR B 1 206 ? 10.286 5.258 -44.111 1.00 14.13 353 TYR B O 1
ATOM 5269 N N . LEU B 1 207 ? 8.299 5.244 -43.049 1.00 13.40 354 LEU B N 1
ATOM 5270 C CA . LEU B 1 207 ? 7.608 5.909 -44.143 1.00 12.18 354 LEU B CA 1
ATOM 5271 C C . LEU B 1 207 ? 7.800 7.418 -44.046 1.00 13.90 354 LEU B C 1
ATOM 5272 O O . LEU B 1 207 ? 7.640 8.003 -42.966 1.00 14.98 354 LEU B O 1
ATOM 5277 N N . ILE B 1 208 ? 8.136 8.051 -45.165 1.00 12.90 355 ILE B N 1
ATOM 5278 C CA . ILE B 1 208 ? 8.171 9.513 -45.248 1.00 14.34 355 ILE B CA 1
ATOM 5279 C C . ILE B 1 208 ? 7.266 9.942 -46.383 1.00 12.52 355 ILE B C 1
ATOM 5280 O O . ILE B 1 208 ? 7.594 9.744 -47.563 1.00 13.41 355 ILE B O 1
ATOM 5285 N N . GLY B 1 209 ? 6.129 10.528 -46.033 1.00 12.31 356 GLY B N 1
ATOM 5286 C CA . GLY B 1 209 ? 5.190 10.978 -47.040 1.00 15.47 356 GLY B CA 1
ATOM 5287 C C . GLY B 1 209 ? 5.024 12.475 -47.047 1.00 13.93 356 GLY B C 1
ATOM 5288 O O . GLY B 1 209 ? 5.347 13.181 -46.074 1.00 14.46 356 GLY B O 1
ATOM 5289 N N . SER B 1 210 ? 4.490 12.960 -48.163 1.00 13.51 357 SER B N 1
ATOM 5290 C CA . SER B 1 210 ? 4.002 14.320 -48.292 1.00 12.33 357 SER B CA 1
ATOM 5291 C C . SER B 1 210 ? 2.555 14.215 -48.743 1.00 15.09 357 SER B C 1
ATOM 5292 O O . SER B 1 210 ? 2.216 13.354 -49.557 1.00 15.01 357 SER B O 1
ATOM 5295 N N A THR B 1 211 ? 1.705 15.084 -48.209 0.40 15.30 358 THR B N 1
ATOM 5296 N N B THR B 1 211 ? 1.695 15.057 -48.181 0.60 14.80 358 THR B N 1
ATOM 5297 C CA A THR B 1 211 ? 0.324 15.194 -48.650 0.40 16.20 358 THR B CA 1
ATOM 5298 C CA B THR B 1 211 ? 0.327 15.191 -48.664 0.60 16.23 358 THR B CA 1
ATOM 5299 C C A THR B 1 211 ? -0.014 16.676 -48.667 0.40 16.95 358 THR B C 1
ATOM 5300 C C B THR B 1 211 ? 0.010 16.677 -48.691 0.60 17.06 358 THR B C 1
ATOM 5301 O O A THR B 1 211 ? 0.569 17.449 -47.898 0.40 16.18 358 THR B O 1
ATOM 5302 O O B THR B 1 211 ? 0.608 17.447 -47.933 0.60 17.48 358 THR B O 1
ATOM 5309 N N . PRO B 1 212 ? -0.901 17.117 -49.562 1.00 16.62 359 PRO B N 1
ATOM 5310 C CA . PRO B 1 212 ? -1.161 18.558 -49.670 1.00 16.32 359 PRO B CA 1
ATOM 5311 C C . PRO B 1 212 ? -1.806 19.101 -48.412 1.00 16.86 359 PRO B C 1
ATOM 5312 O O . PRO B 1 212 ? -2.693 18.474 -47.821 1.00 20.07 359 PRO B O 1
ATOM 5316 N N . GLY B 1 213 ? -1.363 20.275 -48.002 1.00 17.99 360 GLY B N 1
ATOM 5317 C CA . GLY B 1 213 ? -2.012 20.912 -46.877 1.00 21.14 360 GLY B CA 1
ATOM 5318 C C . GLY B 1 213 ? -1.147 21.978 -46.244 1.00 22.61 360 GLY B C 1
ATOM 5319 O O . GLY B 1 213 ? -0.061 22.306 -46.721 1.00 19.27 360 GLY B O 1
ATOM 5320 N N A ARG B 1 214 ? -1.668 22.516 -45.144 0.54 22.24 361 ARG B N 1
ATOM 5321 N N B ARG B 1 214 ? -1.679 22.532 -45.159 0.46 22.48 361 ARG B N 1
ATOM 5322 C CA A ARG B 1 214 ? -0.980 23.526 -44.347 0.54 22.99 361 ARG B CA 1
ATOM 5323 C CA B ARG B 1 214 ? -0.987 23.521 -44.341 0.46 23.19 361 ARG B CA 1
ATOM 5324 C C A ARG B 1 214 ? -0.975 23.023 -42.910 0.54 24.87 361 ARG B C 1
ATOM 5325 C C B ARG B 1 214 ? -0.985 22.978 -42.921 0.46 24.51 361 ARG B C 1
ATOM 5326 O O A ARG B 1 214 ? -2.012 23.040 -42.238 0.54 27.87 361 ARG B O 1
ATOM 5327 O O B ARG B 1 214 ? -2.035 22.915 -42.273 0.46 27.18 361 ARG B O 1
ATOM 5342 N N . PHE B 1 215 ? 0.186 22.581 -42.443 1.00 21.41 362 PHE B N 1
ATOM 5343 C CA . PHE B 1 215 ? 0.313 21.818 -41.209 1.00 24.87 362 PHE B CA 1
ATOM 5344 C C . PHE B 1 215 ? 0.937 22.659 -40.105 1.00 26.18 362 PHE B C 1
ATOM 5345 O O . PHE B 1 215 ? 2.019 23.222 -40.283 1.00 27.22 362 PHE B O 1
ATOM 5353 N N . GLN B 1 216 ? 0.243 22.737 -38.967 1.00 23.20 363 GLN B N 1
ATOM 5354 C CA . GLN B 1 216 ? 0.657 23.521 -37.816 1.00 25.55 363 GLN B CA 1
ATOM 5355 C C . GLN B 1 216 ? 0.749 22.613 -36.598 1.00 27.14 363 GLN B C 1
ATOM 5356 O O . GLN B 1 216 ? 0.214 21.503 -36.587 1.00 25.55 363 GLN B O 1
ATOM 5362 N N . GLY B 1 217 ? 1.438 23.104 -35.571 1.00 28.05 364 GLY B N 1
ATOM 5363 C CA . GLY B 1 217 ? 1.431 22.419 -34.287 1.00 35.55 364 GLY B CA 1
ATOM 5364 C C . GLY B 1 217 ? 2.003 21.020 -34.389 1.00 39.43 364 GLY B C 1
ATOM 5365 O O . GLY B 1 217 ? 3.069 20.797 -34.972 1.00 48.48 364 GLY B O 1
ATOM 5366 N N . SER B 1 218 ? 1.283 20.058 -33.807 1.00 45.24 365 SER B N 1
ATOM 5367 C CA . SER B 1 218 ? 1.754 18.678 -33.816 1.00 49.91 365 SER B CA 1
ATOM 5368 C C . SER B 1 218 ? 1.830 18.135 -35.236 1.00 48.92 365 SER B C 1
ATOM 5369 O O . SER B 1 218 ? 2.775 17.415 -35.585 1.00 53.25 365 SER B O 1
ATOM 5372 N N . GLN B 1 219 ? 0.858 18.492 -36.078 1.00 31.84 366 GLN B N 1
ATOM 5373 C CA . GLN B 1 219 ? 0.838 17.974 -37.442 1.00 24.37 366 GLN B CA 1
ATOM 5374 C C . GLN B 1 219 ? 2.042 18.406 -38.265 1.00 21.59 366 GLN B C 1
ATOM 5375 O O . GLN B 1 219 ? 2.271 17.824 -39.325 1.00 21.63 366 GLN B O 1
ATOM 5381 N N . LYS B 1 220 ? 2.808 19.400 -37.806 1.00 28.55 367 LYS B N 1
ATOM 5382 C CA . LYS B 1 220 ? 3.941 19.890 -38.582 1.00 30.82 367 LYS B CA 1
ATOM 5383 C C . LYS B 1 220 ? 4.964 18.791 -38.856 1.00 25.80 367 LYS B C 1
ATOM 5384 O O . LYS B 1 220 ? 5.588 18.778 -39.922 1.00 35.58 367 LYS B O 1
ATOM 5390 N N . ASP B 1 221 ? 5.130 17.846 -37.931 1.00 22.31 368 ASP B N 1
ATOM 5391 C CA . ASP B 1 221 ? 6.126 16.787 -38.062 1.00 18.37 368 ASP B CA 1
ATOM 5392 C C . ASP B 1 221 ? 5.625 15.586 -38.853 1.00 17.85 368 ASP B C 1
ATOM 5393 O O . ASP B 1 221 ? 6.356 14.597 -38.982 1.00 18.47 368 ASP B O 1
ATOM 5398 N N . ASN B 1 222 ? 4.393 15.621 -39.350 1.00 17.90 369 ASN B N 1
ATOM 5399 C CA . ASN B 1 222 ? 3.822 14.449 -40.006 1.00 18.30 369 ASN B CA 1
ATOM 5400 C C . ASN B 1 222 ? 4.360 14.238 -41.415 1.00 14.59 369 ASN B C 1
ATOM 5401 O O . ASN B 1 222 ? 4.365 13.100 -41.895 1.00 15.42 369 ASN B O 1
ATOM 5406 N N . TRP B 1 223 ? 4.799 15.299 -42.101 1.00 16.09 370 TRP B N 1
ATOM 5407 C CA . TRP B 1 223 ? 4.990 15.221 -43.540 1.00 15.29 370 TRP B CA 1
ATOM 5408 C C . TRP B 1 223 ? 6.250 15.963 -43.982 1.00 14.67 370 TRP B C 1
ATOM 5409 O O . TRP B 1 223 ? 6.774 16.838 -43.283 1.00 16.91 370 TRP B O 1
ATOM 5420 N N . GLY B 1 224 ? 6.727 15.593 -45.174 1.00 14.25 371 GLY B N 1
ATOM 5421 C CA . GLY B 1 224 ? 7.741 16.380 -45.845 1.00 14.80 371 GLY B CA 1
ATOM 5422 C C . GLY B 1 224 ? 9.052 16.450 -45.089 1.00 14.61 371 GLY B C 1
ATOM 5423 O O . GLY B 1 224 ? 9.459 15.518 -44.385 1.00 15.03 371 GLY B O 1
ATOM 5424 N N . HIS B 1 225 ? 9.736 17.585 -45.238 1.00 14.04 372 HIS B N 1
ATOM 5425 C CA . HIS B 1 225 ? 11.066 17.654 -44.650 1.00 14.04 372 HIS B CA 1
ATOM 5426 C C . HIS B 1 225 ? 11.035 17.692 -43.127 1.00 15.81 372 HIS B C 1
ATOM 5427 O O . HIS B 1 225 ? 12.012 17.279 -42.496 1.00 17.39 372 HIS B O 1
ATOM 5434 N N . PHE B 1 226 ? 9.926 18.142 -42.524 1.00 15.83 373 PHE B N 1
ATOM 5435 C CA . PHE B 1 226 ? 9.803 18.077 -41.068 1.00 15.48 373 PHE B CA 1
ATOM 5436 C C . PHE B 1 226 ? 9.612 16.645 -40.583 1.00 15.40 373 PHE B C 1
ATOM 5437 O O . PHE B 1 226 ? 10.053 16.307 -39.476 1.00 17.55 373 PHE B O 1
ATOM 5445 N N . ARG B 1 227 ? 8.978 15.789 -41.386 1.00 14.82 374 ARG B N 1
ATOM 5446 C CA . ARG B 1 227 ? 8.903 14.374 -41.035 1.00 13.96 374 ARG B CA 1
ATOM 5447 C C . ARG B 1 227 ? 10.291 13.755 -41.013 1.00 16.17 374 ARG B C 1
ATOM 5448 O O . ARG B 1 227 ? 10.661 13.048 -40.067 1.00 15.41 374 ARG B O 1
ATOM 5456 N N . LEU B 1 228 ? 11.082 14.028 -42.048 1.00 14.03 375 LEU B N 1
ATOM 5457 C CA . LEU B 1 228 ? 12.460 13.545 -42.065 1.00 15.26 375 LEU B CA 1
ATOM 5458 C C . LEU B 1 228 ? 13.232 14.050 -40.855 1.00 14.62 375 LEU B C 1
ATOM 5459 O O . LEU B 1 228 ? 13.894 13.272 -40.154 1.00 15.74 375 LEU B O 1
ATOM 5464 N N . LYS B 1 229 ? 13.135 15.354 -40.577 1.00 14.56 376 LYS B N 1
ATOM 5465 C CA . LYS B 1 229 ? 13.819 15.939 -39.427 1.00 17.96 376 LYS B CA 1
ATOM 5466 C C . LYS B 1 229 ? 13.422 15.246 -38.129 1.00 17.28 376 LYS B C 1
ATOM 5467 O O . LYS B 1 229 ? 14.281 14.954 -37.290 1.00 20.14 376 LYS B O 1
ATOM 5473 N N . LYS B 1 230 ? 12.126 14.966 -37.946 1.00 15.92 377 LYS B N 1
ATOM 5474 C CA . LYS B 1 230 ? 11.684 14.338 -36.702 1.00 16.69 377 LYS B CA 1
ATOM 5475 C C . LYS B 1 230 ? 12.263 12.936 -36.547 1.00 17.82 377 LYS B C 1
ATOM 5476 O O . LYS B 1 230 ? 12.727 12.567 -35.457 1.00 18.05 377 LYS B O 1
ATOM 5482 N N . LEU B 1 231 ? 12.270 12.154 -37.631 1.00 15.37 378 LEU B N 1
ATOM 5483 C CA . LEU B 1 231 ? 12.812 10.797 -37.577 1.00 16.75 378 LEU B CA 1
ATOM 5484 C C . LEU B 1 231 ? 14.308 10.812 -37.292 1.00 17.23 378 LEU B C 1
ATOM 5485 O O . LEU B 1 231 ? 14.813 9.965 -36.548 1.00 18.09 378 LEU B O 1
ATOM 5490 N N . LEU B 1 232 ? 15.034 11.764 -37.879 1.00 15.79 379 LEU B N 1
ATOM 5491 C CA . LEU B 1 232 ? 16.472 11.851 -37.646 1.00 17.37 379 LEU B CA 1
ATOM 5492 C C . LEU B 1 232 ? 16.782 12.311 -36.223 1.00 19.57 379 LEU B C 1
ATOM 5493 O O . LEU B 1 232 ? 17.789 11.893 -35.634 1.00 21.57 379 LEU B O 1
ATOM 5498 N N . LYS B 1 233 ? 15.934 13.175 -35.661 1.00 19.63 380 LYS B N 1
ATOM 5499 C CA . LYS B 1 233 ? 16.104 13.586 -34.274 1.00 21.66 380 LYS B CA 1
ATOM 5500 C C . LYS B 1 233 ? 15.871 12.413 -33.332 1.00 20.72 380 LYS B C 1
ATOM 5501 O O . LYS B 1 233 ? 16.636 12.212 -32.377 1.00 24.07 380 LYS B O 1
ATOM 5507 N N . ASP B 1 234 ? 14.841 11.611 -33.601 1.00 20.47 381 ASP B N 1
ATOM 5508 C CA . ASP B 1 234 ? 14.398 10.572 -32.675 1.00 22.28 381 ASP B CA 1
ATOM 5509 C C . ASP B 1 234 ? 15.150 9.256 -32.832 1.00 26.92 381 ASP B C 1
ATOM 5510 O O . ASP B 1 234 ? 15.241 8.490 -31.866 1.00 26.43 381 ASP B O 1
ATOM 5515 N N . HIS B 1 235 ? 15.680 8.957 -34.022 1.00 21.33 382 HIS B N 1
ATOM 5516 C CA . HIS B 1 235 ? 16.168 7.612 -34.304 1.00 23.01 382 HIS B CA 1
ATOM 5517 C C . HIS B 1 235 ? 17.553 7.587 -34.937 1.00 26.03 382 HIS B C 1
ATOM 5518 O O . HIS B 1 235 ? 17.997 6.523 -35.391 1.00 24.40 382 HIS B O 1
ATOM 5525 N N . ALA B 1 236 ? 18.244 8.718 -34.983 1.00 26.11 383 ALA B N 1
ATOM 5526 C CA . ALA B 1 236 ? 19.644 8.763 -35.365 1.00 28.92 383 ALA B CA 1
ATOM 5527 C C . ALA B 1 236 ? 20.430 9.425 -34.243 1.00 30.62 383 ALA B C 1
ATOM 5528 O O . ALA B 1 236 ? 19.870 10.106 -33.379 1.00 30.90 383 ALA B O 1
ATOM 5530 N N . SER B 1 237 ? 21.738 9.200 -34.245 1.00 33.89 384 SER B N 1
ATOM 5531 C CA . SER B 1 237 ? 22.617 9.789 -33.251 1.00 34.88 384 SER B CA 1
ATOM 5532 C C . SER B 1 237 ? 23.641 10.663 -33.950 1.00 30.81 384 SER B C 1
ATOM 5533 O O . SER B 1 237 ? 24.087 10.358 -35.058 1.00 31.60 384 SER B O 1
ATOM 5536 N N . SER B 1 238 ? 24.003 11.761 -33.297 1.00 32.33 385 SER B N 1
ATOM 5537 C CA . SER B 1 238 ? 25.055 12.606 -33.830 1.00 35.62 385 SER B CA 1
ATOM 5538 C C . SER B 1 238 ? 26.401 12.015 -33.443 1.00 39.73 385 SER B C 1
ATOM 5539 O O . SER B 1 238 ? 26.556 11.440 -32.363 1.00 46.44 385 SER B O 1
ATOM 5542 N N . MET B 1 239 ? 27.360 12.129 -34.342 1.00 33.94 386 MET B N 1
ATOM 5543 C CA . MET B 1 239 ? 28.712 11.661 -34.110 1.00 34.42 386 MET B CA 1
ATOM 5544 C C . MET B 1 239 ? 29.656 12.851 -34.024 1.00 34.06 386 MET B C 1
ATOM 5545 O O . MET B 1 239 ? 29.310 13.960 -34.445 1.00 36.82 386 MET B O 1
ATOM 5550 N N . PRO B 1 240 ? 30.847 12.672 -33.456 1.00 40.11 387 PRO B N 1
ATOM 5551 C CA . PRO B 1 240 ? 31.840 13.745 -33.519 1.00 38.26 387 PRO B CA 1
ATOM 5552 C C . PRO B 1 240 ? 32.141 14.046 -34.975 1.00 39.44 387 PRO B C 1
ATOM 5553 O O . PRO B 1 240 ? 32.060 13.168 -35.839 1.00 42.92 387 PRO B O 1
ATOM 5557 N N . ASN B 1 241 ? 32.458 15.308 -35.250 1.00 44.78 388 ASN B N 1
ATOM 5558 C CA . ASN B 1 241 ? 32.777 15.734 -36.609 1.00 39.20 388 ASN B CA 1
ATOM 5559 C C . ASN B 1 241 ? 31.582 15.571 -37.548 1.00 30.21 388 ASN B C 1
ATOM 5560 O O . ASN B 1 241 ? 31.758 15.419 -38.758 1.00 30.60 388 ASN B O 1
ATOM 5565 N N . ALA B 1 242 ? 30.362 15.593 -36.990 1.00 32.74 389 ALA B N 1
ATOM 5566 C CA . ALA B 1 242 ? 29.158 15.479 -37.812 1.00 28.30 389 ALA B CA 1
ATOM 5567 C C . ALA B 1 242 ? 29.082 16.582 -38.856 1.00 26.37 389 ALA B C 1
ATOM 5568 O O . ALA B 1 242 ? 28.501 16.379 -39.927 1.00 25.01 389 ALA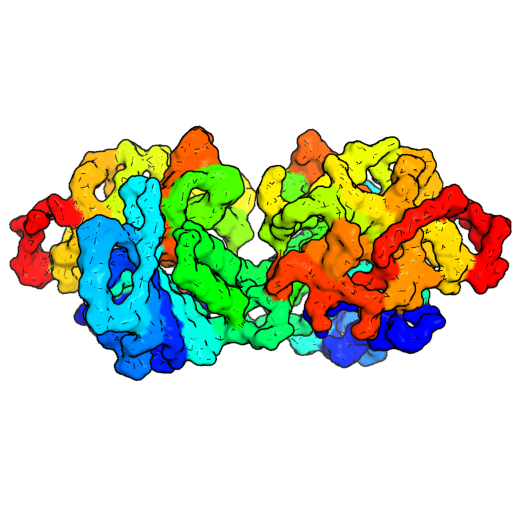 B O 1
ATOM 5570 N N . GLU B 1 243 ? 29.654 17.750 -38.567 1.00 31.53 390 GLU B N 1
ATOM 5571 C CA . GLU B 1 243 ? 29.650 18.839 -39.531 1.00 29.34 390 GLU B CA 1
ATOM 5572 C C . GLU B 1 243 ? 30.447 18.506 -40.785 1.00 31.55 390 GLU B C 1
ATOM 5573 O O . GLU B 1 243 ? 30.293 19.193 -41.800 1.00 32.95 390 GLU B O 1
ATOM 5579 N N . SER B 1 244 ? 31.284 17.469 -40.740 1.00 26.34 391 SER B N 1
ATOM 5580 C CA . SER B 1 244 ? 32.030 17.028 -41.908 1.00 25.65 391 SER B CA 1
ATOM 5581 C C . SER B 1 244 ? 31.310 15.964 -42.720 1.00 26.53 391 SER B C 1
ATOM 5582 O O . SER B 1 244 ? 31.789 15.627 -43.808 1.00 27.38 391 SER B O 1
ATOM 5585 N N . TRP B 1 245 ? 30.198 15.410 -42.228 1.00 25.40 392 TRP B N 1
ATOM 5586 C CA . TRP B 1 245 ? 29.467 14.404 -42.994 1.00 20.39 392 TRP B CA 1
ATOM 5587 C C . TRP B 1 245 ? 28.574 15.112 -44.000 1.00 18.68 392 TRP B C 1
ATOM 5588 O O . TRP B 1 245 ? 27.641 15.817 -43.597 1.00 19.77 392 TRP B O 1
ATOM 5599 N N . PRO B 1 246 ? 28.801 14.944 -45.297 1.00 19.43 393 PRO B N 1
ATOM 5600 C CA . PRO B 1 246 ? 27.994 15.658 -46.290 1.00 18.64 393 PRO B CA 1
ATOM 5601 C C . PRO B 1 246 ? 26.543 15.198 -46.316 1.00 18.19 393 PRO B C 1
ATOM 5602 O O . PRO B 1 246 ? 26.164 14.150 -45.785 1.00 17.90 393 PRO B O 1
ATOM 5606 N N . VAL B 1 247 ? 25.720 16.009 -46.986 1.00 16.20 394 VAL B N 1
ATOM 5607 C CA . VAL B 1 247 ? 24.383 15.627 -47.427 1.00 15.95 394 VAL B CA 1
ATOM 5608 C C . VAL B 1 247 ? 24.431 15.463 -48.940 1.00 16.38 394 VAL B C 1
ATOM 5609 O O . VAL B 1 247 ? 25.011 16.302 -49.643 1.00 17.43 394 VAL B O 1
ATOM 5613 N N . VAL B 1 248 ? 23.817 14.391 -49.447 1.00 14.91 395 VAL B N 1
ATOM 5614 C CA . VAL B 1 248 ? 23.706 14.145 -50.884 1.00 15.05 395 VAL B CA 1
ATOM 5615 C C . VAL B 1 248 ? 22.232 14.057 -51.252 1.00 16.33 395 VAL B C 1
ATOM 5616 O O . VAL B 1 248 ? 21.481 13.297 -50.629 1.00 16.06 395 VAL B O 1
ATOM 5620 N N . GLY B 1 249 ? 21.825 14.829 -52.253 1.00 14.15 396 GLY B N 1
ATOM 5621 C CA . GLY B 1 249 ? 20.488 14.729 -52.827 1.00 13.12 396 GLY B CA 1
ATOM 5622 C C . GLY B 1 249 ? 20.608 14.464 -54.314 1.00 15.32 396 GLY B C 1
ATOM 5623 O O . GLY B 1 249 ? 21.503 14.995 -54.970 1.00 14.91 396 GLY B O 1
ATOM 5624 N N . GLN B 1 250 ? 19.701 13.647 -54.840 1.00 13.50 397 GLN B N 1
ATOM 5625 C CA . GLN B 1 250 ? 19.814 13.134 -56.202 1.00 13.06 397 GLN B CA 1
ATOM 5626 C C . GLN B 1 250 ? 18.394 12.994 -56.732 1.00 13.24 397 GLN B C 1
ATOM 5627 O O . GLN B 1 250 ? 17.544 12.396 -56.062 1.00 13.42 397 GLN B O 1
ATOM 5633 N N . PHE B 1 251 ? 18.108 13.588 -57.891 1.00 12.98 398 PHE B N 1
ATOM 5634 C CA . PHE B 1 251 ? 16.715 13.800 -58.284 1.00 13.39 398 PHE B CA 1
ATOM 5635 C C . PHE B 1 251 ? 16.637 13.973 -59.796 1.00 14.14 398 PHE B C 1
ATOM 5636 O O . PHE B 1 251 ? 17.665 14.090 -60.478 1.00 14.38 398 PHE B O 1
ATOM 5644 N N . SER B 1 252 ? 15.404 13.989 -60.316 1.00 14.58 399 SER B N 1
ATOM 5645 C CA . SER B 1 252 ? 15.165 14.121 -61.754 1.00 13.09 399 SER B CA 1
ATOM 5646 C C . SER B 1 252 ? 14.502 15.428 -62.143 1.00 15.71 399 SER B C 1
ATOM 5647 O O . SER B 1 252 ? 14.260 15.651 -63.332 1.00 16.27 399 SER B O 1
ATOM 5650 N N . SER B 1 253 ? 14.197 16.299 -61.188 1.00 15.66 400 SER B N 1
ATOM 5651 C CA . SER B 1 253 ? 13.482 17.521 -61.504 1.00 16.18 400 SER B CA 1
ATOM 5652 C C . SER B 1 253 ? 13.808 18.538 -60.424 1.00 16.23 400 SER B C 1
ATOM 5653 O O . SER B 1 253 ? 14.131 18.174 -59.288 1.00 15.78 400 SER B O 1
ATOM 5656 N N . VAL B 1 254 ? 13.750 19.813 -60.805 1.00 17.90 401 VAL B N 1
ATOM 5657 C CA . VAL B 1 254 ? 14.146 20.925 -59.956 1.00 19.64 401 VAL B CA 1
ATOM 5658 C C . VAL B 1 254 ? 13.053 21.977 -60.047 1.00 21.02 401 VAL B C 1
ATOM 5659 O O . VAL B 1 254 ? 12.692 22.402 -61.151 1.00 21.55 401 VAL B O 1
ATOM 5663 N N . GLY B 1 255 ? 12.526 22.395 -58.895 1.00 20.21 402 GLY B N 1
ATOM 5664 C CA . GLY B 1 255 ? 11.547 23.461 -58.847 1.00 20.35 402 GLY B CA 1
ATOM 5665 C C . GLY B 1 255 ? 12.200 24.809 -58.604 1.00 20.67 402 GLY B C 1
ATOM 5666 O O . GLY B 1 255 ? 13.423 24.940 -58.544 1.00 18.98 402 GLY B O 1
ATOM 5667 N N A SER B 1 256 ? 11.352 25.824 -58.456 0.81 21.09 403 SER B N 1
ATOM 5668 N N B SER B 1 256 ? 11.350 25.825 -58.469 0.19 20.76 403 SER B N 1
ATOM 5669 C CA A SER B 1 256 ? 11.816 27.174 -58.155 0.81 19.93 403 SER B CA 1
ATOM 5670 C CA B SER B 1 256 ? 11.806 27.170 -58.140 0.19 21.53 403 SER B CA 1
ATOM 5671 C C A SER B 1 256 ? 12.152 27.262 -56.672 0.81 21.02 403 SER B C 1
ATOM 5672 C C B SER B 1 256 ? 12.160 27.216 -56.660 0.19 22.05 403 SER B C 1
ATOM 5673 O O A SER B 1 256 ? 11.263 27.138 -55.823 0.81 22.82 403 SER B O 1
ATOM 5674 O O B SER B 1 256 ? 11.293 27.012 -55.804 0.19 22.78 403 SER B O 1
ATOM 5679 N N . LEU B 1 257 ? 13.431 27.478 -56.357 1.00 19.86 404 LEU B N 1
ATOM 5680 C CA . LEU B 1 257 ? 13.902 27.453 -54.979 1.00 18.87 404 LEU B CA 1
ATOM 5681 C C . LEU B 1 257 ? 14.123 28.832 -54.378 1.00 23.00 404 LEU B C 1
ATOM 5682 O O . LEU B 1 257 ? 14.367 28.928 -53.173 1.00 23.71 404 LEU B O 1
ATOM 5687 N N . GLY B 1 258 ? 14.044 29.891 -55.167 1.00 23.32 405 GLY B N 1
ATOM 5688 C CA . GLY B 1 258 ? 14.261 31.228 -54.664 1.00 24.12 405 GLY B CA 1
ATOM 5689 C C . GLY B 1 258 ? 15.512 31.861 -55.250 1.00 23.38 405 GLY B C 1
ATOM 5690 O O . GLY B 1 258 ? 16.296 31.236 -55.961 1.00 25.83 405 GLY B O 1
ATOM 5691 N N . ALA B 1 259 ? 15.684 33.136 -54.912 1.00 27.44 406 ALA B N 1
ATOM 5692 C CA . ALA B 1 259 ? 16.727 33.960 -55.509 1.00 26.27 406 ALA B CA 1
ATOM 5693 C C . ALA B 1 259 ? 18.121 33.670 -54.964 1.00 30.70 406 ALA B C 1
ATOM 5694 O O . ALA B 1 259 ? 19.107 34.101 -55.574 1.00 28.45 406 ALA B O 1
ATOM 5696 N N . ASP B 1 260 ? 18.230 32.964 -53.842 1.00 28.79 407 ASP B N 1
ATOM 5697 C CA . ASP B 1 260 ? 19.525 32.564 -53.312 1.00 24.52 407 ASP B CA 1
ATOM 5698 C C . ASP B 1 260 ? 19.322 31.365 -52.395 1.00 25.60 407 ASP B C 1
ATOM 5699 O O . ASP B 1 260 ? 18.192 30.985 -52.078 1.00 25.06 407 ASP B O 1
ATOM 5704 N N . GLU B 1 261 ? 20.440 30.786 -51.953 1.00 24.83 408 GLU B N 1
ATOM 5705 C CA . GLU B 1 261 ? 20.377 29.560 -51.168 1.00 23.94 408 GLU B CA 1
ATOM 5706 C C . GLU B 1 261 ? 19.750 29.761 -49.795 1.00 24.70 408 GLU B C 1
ATOM 5707 O O . GLU B 1 261 ? 19.278 28.784 -49.200 1.00 27.19 408 GLU B O 1
ATOM 5713 N N . SER B 1 262 ? 19.718 30.989 -49.275 1.00 26.17 409 SER B N 1
ATOM 5714 C CA . SER B 1 262 ? 19.146 31.193 -47.949 1.00 24.63 409 SER B CA 1
ATOM 5715 C C . SER B 1 262 ? 17.624 31.184 -47.947 1.00 27.69 409 SER B C 1
ATOM 5716 O O . SER B 1 262 ? 17.027 31.122 -46.869 1.00 30.34 409 SER B O 1
ATOM 5719 N N . LYS B 1 263 ? 16.982 31.243 -49.117 1.00 26.77 410 LYS B N 1
ATOM 5720 C CA . LYS B 1 263 ? 15.525 31.341 -49.147 1.00 26.94 410 LYS B CA 1
ATOM 5721 C C . LYS B 1 263 ? 14.858 30.029 -48.753 1.00 24.25 410 LYS B C 1
ATOM 5722 O O . LYS B 1 263 ? 13.790 30.047 -48.128 1.00 28.94 410 LYS B O 1
ATOM 5728 N N . TRP B 1 264 ? 15.467 28.892 -49.095 1.00 21.36 411 TRP B N 1
ATOM 5729 C CA . TRP B 1 264 ? 14.870 27.594 -48.794 1.00 20.23 411 TRP B CA 1
ATOM 5730 C C . TRP B 1 264 ? 15.908 26.478 -48.753 1.00 20.83 411 TRP B C 1
ATOM 5731 O O . TRP B 1 264 ? 15.903 25.654 -47.831 1.00 21.38 411 TRP B O 1
ATOM 5742 N N . LEU B 1 265 ? 16.804 26.435 -49.744 1.00 20.59 412 LEU B N 1
ATOM 5743 C CA . LEU B 1 265 ? 17.666 25.266 -49.906 1.00 18.55 412 LEU B CA 1
ATOM 5744 C C . LEU B 1 265 ? 18.548 25.046 -48.687 1.00 21.18 412 LEU B C 1
ATOM 5745 O O . LEU B 1 265 ? 18.625 23.931 -48.158 1.00 21.07 412 LEU B O 1
ATOM 5750 N N . CYS B 1 266 ? 19.237 26.087 -48.235 1.00 23.25 413 CYS B N 1
ATOM 5751 C CA . CYS B 1 266 ? 20.146 25.938 -47.111 1.00 24.48 413 CYS B CA 1
ATOM 5752 C C . CYS B 1 266 ? 19.536 26.344 -45.778 1.00 36.29 413 CYS B C 1
ATOM 5753 O O . CYS B 1 266 ? 20.143 26.082 -44.735 1.00 53.76 413 CYS B O 1
ATOM 5756 N N . SER B 1 267 ? 18.350 26.947 -45.778 1.00 25.69 414 SER B N 1
ATOM 5757 C CA . SER B 1 267 ? 17.736 27.436 -44.549 1.00 25.98 414 SER B CA 1
ATOM 5758 C C . SER B 1 267 ? 16.744 26.459 -43.934 1.00 34.87 414 SER B C 1
ATOM 5759 O O . SER B 1 267 ? 16.674 26.349 -42.706 1.00 49.73 414 SER B O 1
ATOM 5762 N N . GLU B 1 268 ? 15.955 25.763 -44.735 1.00 28.06 415 GLU B N 1
ATOM 5763 C CA . GLU B 1 268 ? 15.097 24.736 -44.156 1.00 31.81 415 GLU B CA 1
ATOM 5764 C C . GLU B 1 268 ? 15.351 23.339 -44.699 1.00 29.64 415 GLU B C 1
ATOM 5765 O O . GLU B 1 268 ? 15.415 22.396 -43.908 1.00 32.15 415 GLU B O 1
ATOM 5771 N N . PHE B 1 269 ? 15.557 23.182 -46.012 1.00 25.20 416 PHE B N 1
ATOM 5772 C CA . PHE B 1 269 ? 15.789 21.859 -46.588 1.00 22.67 416 PHE B CA 1
ATOM 5773 C C . PHE B 1 269 ? 17.075 21.238 -46.049 1.00 27.37 416 PHE B C 1
ATOM 5774 O O . PHE B 1 269 ? 17.066 20.133 -45.493 1.00 23.38 416 PHE B O 1
ATOM 5782 N N . LYS B 1 270 ? 18.200 21.932 -46.217 1.00 25.12 417 LYS B N 1
ATOM 5783 C CA . LYS B 1 270 ? 19.459 21.393 -45.718 1.00 24.44 417 LYS B CA 1
ATOM 5784 C C . LYS B 1 270 ? 19.431 21.255 -44.204 1.00 23.28 417 LYS B C 1
ATOM 5785 O O . LYS B 1 270 ? 19.950 20.278 -43.657 1.00 23.36 417 LYS B O 1
ATOM 5791 N N . GLU B 1 271 ? 18.811 22.213 -43.509 1.00 22.04 418 GLU B N 1
ATOM 5792 C CA . GLU B 1 271 ? 18.747 22.161 -42.052 1.00 22.64 418 GLU B CA 1
ATOM 5793 C C . GLU B 1 271 ? 18.034 20.905 -41.568 1.00 21.26 418 GLU B C 1
ATOM 5794 O O . GLU B 1 271 ? 18.456 20.282 -40.586 1.00 23.50 418 GLU B O 1
ATOM 5800 N N . SER B 1 272 ? 16.949 20.515 -42.241 1.00 20.63 419 SER B N 1
ATOM 5801 C CA . SER B 1 272 ? 16.290 19.267 -41.874 1.00 18.87 419 SER B CA 1
ATOM 5802 C C . SER B 1 272 ? 17.179 18.072 -42.191 1.00 18.95 419 SER B C 1
ATOM 5803 O O . SER B 1 272 ? 17.293 17.147 -41.380 1.00 21.00 419 SER B O 1
ATOM 5806 N N . MET B 1 273 ? 17.852 18.095 -43.342 1.00 18.13 420 MET B N 1
ATOM 5807 C CA . MET B 1 273 ? 18.637 16.943 -43.775 1.00 17.25 420 MET B CA 1
ATOM 5808 C C . MET B 1 273 ? 19.895 16.737 -42.939 1.00 19.02 420 MET B C 1
ATOM 5809 O O . MET B 1 273 ? 20.417 15.615 -42.892 1.00 20.60 420 MET B O 1
ATOM 5814 N N A LEU B 1 274 ? 20.407 17.802 -42.302 0.19 20.28 421 LEU B N 1
ATOM 5815 N N B LEU B 1 274 ? 20.416 17.781 -42.305 0.81 20.85 421 LEU B N 1
ATOM 5816 C CA A LEU B 1 274 ? 21.587 17.706 -41.447 0.19 21.80 421 LEU B CA 1
ATOM 5817 C CA B LEU B 1 274 ? 21.610 17.605 -41.492 0.81 22.87 421 LEU B CA 1
ATOM 5818 C C A LEU B 1 274 ? 21.283 17.081 -40.098 0.19 20.55 421 LEU B C 1
ATOM 5819 C C B LEU B 1 274 ? 21.302 17.248 -40.039 0.81 20.58 421 LEU B C 1
ATOM 5820 O O A LEU B 1 274 ? 22.207 16.595 -39.436 0.19 22.35 421 LEU B O 1
ATOM 5821 O O B LEU B 1 274 ? 22.234 17.100 -39.236 0.81 21.92 421 LEU B O 1
ATOM 5830 N N . THR B 1 275 ? 20.025 17.123 -39.669 1.00 19.59 422 THR B N 1
ATOM 5831 C CA . THR B 1 275 ? 19.665 16.771 -38.304 1.00 20.23 422 THR B CA 1
ATOM 5832 C C . THR B 1 275 ? 20.140 15.370 -37.942 1.00 20.19 422 THR B C 1
ATOM 5833 O O . THR B 1 275 ? 19.998 14.429 -38.727 1.00 20.55 422 THR B O 1
ATOM 5837 N N . LEU B 1 276 ? 20.727 15.245 -36.754 1.00 22.20 423 LEU B N 1
ATOM 5838 C CA . LEU B 1 276 ? 21.069 13.944 -36.185 1.00 23.80 423 LEU B CA 1
ATOM 5839 C C . LEU B 1 276 ? 20.902 14.028 -34.679 1.00 27.22 423 LEU B C 1
ATOM 5840 O O . LEU B 1 276 ? 21.631 14.769 -34.009 1.00 28.89 423 LEU B O 1
ATOM 5845 N N . GLY B 1 277 ? 19.964 13.266 -34.142 1.00 25.59 424 GLY B N 1
ATOM 5846 C CA . GLY B 1 277 ? 19.846 13.174 -32.706 1.00 24.96 424 GLY B CA 1
ATOM 5847 C C . GLY B 1 277 ? 19.122 14.355 -32.089 1.00 31.72 424 GLY B C 1
ATOM 5848 O O . GLY B 1 277 ? 18.631 15.267 -32.765 1.00 30.02 424 GLY B O 1
ATOM 5849 N N . LYS B 1 278 ? 19.098 14.343 -30.755 1.00 35.42 425 LYS B N 1
ATOM 5850 C CA . LYS B 1 278 ? 18.167 15.143 -29.970 1.00 41.00 425 LYS B CA 1
ATOM 5851 C C . LYS B 1 278 ? 18.706 16.504 -29.555 1.00 54.09 425 LYS B C 1
ATOM 5852 O O . LYS B 1 278 ? 17.923 17.342 -29.096 1.00 56.98 425 LYS B O 1
ATOM 5858 N N . GLU B 1 279 ? 20.002 16.753 -29.692 1.00 54.82 426 GLU B N 1
ATOM 5859 C CA . GLU B 1 279 ? 20.529 17.980 -29.124 1.00 56.48 426 GLU B CA 1
ATOM 5860 C C . GLU B 1 279 ? 20.303 19.171 -30.051 1.00 56.29 426 GLU B C 1
ATOM 5861 O O . GLU B 1 279 ? 20.098 19.030 -31.258 1.00 49.66 426 GLU B O 1
ATOM 5867 N N . SER B 1 280 ? 20.323 20.358 -29.452 1.00 65.04 427 SER B N 1
ATOM 5868 C CA . SER B 1 280 ? 20.026 21.603 -30.156 1.00 62.47 427 SER B CA 1
ATOM 5869 C C . SER B 1 280 ? 21.154 21.984 -31.106 1.00 57.57 427 SER B C 1
ATOM 5870 O O . SER B 1 280 ? 22.277 21.498 -30.972 1.00 60.40 427 SER B O 1
ATOM 5873 N N . SER B 1 286 ? 25.770 26.681 -41.276 1.00 50.94 433 SER B N 1
ATOM 5874 C CA . SER B 1 286 ? 26.345 25.339 -41.208 1.00 49.79 433 SER B CA 1
ATOM 5875 C C . SER B 1 286 ? 27.409 25.065 -42.269 1.00 50.54 433 SER B C 1
ATOM 5876 O O . SER B 1 286 ? 27.300 25.500 -43.416 1.00 54.53 433 SER B O 1
ATOM 5879 N N . SER B 1 287 ? 28.425 24.307 -41.870 1.00 46.67 434 SER B N 1
ATOM 5880 C CA . SER B 1 287 ? 29.573 23.965 -42.699 1.00 42.05 434 SER B CA 1
ATOM 5881 C C . SER B 1 287 ? 29.374 22.677 -43.485 1.00 39.80 434 SER B C 1
ATOM 5882 O O . SER B 1 287 ? 30.283 22.270 -44.215 1.00 38.54 434 SER B O 1
ATOM 5885 N N . VAL B 1 288 ? 28.229 22.023 -43.340 1.00 36.92 435 VAL B N 1
ATOM 5886 C CA . VAL B 1 288 ? 28.041 20.686 -43.915 1.00 33.79 435 VAL B CA 1
ATOM 5887 C C . VAL B 1 288 ? 28.042 20.787 -45.436 1.00 27.42 435 VAL B C 1
ATOM 5888 O O . VAL B 1 288 ? 27.263 21.576 -46.003 1.00 28.32 435 VAL B O 1
ATOM 5892 N N . PRO B 1 289 ? 28.868 20.012 -46.139 1.00 26.38 436 PRO B N 1
ATOM 5893 C CA . PRO B 1 289 ? 28.847 20.059 -47.607 1.00 24.63 436 PRO B CA 1
ATOM 5894 C C . PRO B 1 289 ? 27.548 19.491 -48.151 1.00 23.33 436 PRO B C 1
ATOM 5895 O O . PRO B 1 289 ? 27.021 18.499 -47.644 1.00 23.56 436 PRO B O 1
ATOM 5899 N N . LEU B 1 290 ? 27.032 20.135 -49.195 1.00 23.55 437 LEU B N 1
ATOM 5900 C CA . LEU B 1 290 ? 25.816 19.698 -49.873 1.00 19.76 437 LEU B CA 1
ATOM 5901 C C . LEU B 1 290 ? 26.154 19.357 -51.319 1.00 20.88 437 LEU B C 1
ATOM 5902 O O . LEU B 1 290 ? 26.620 20.222 -52.072 1.00 24.86 437 LEU B O 1
ATOM 5907 N N . TYR B 1 291 ? 25.938 18.098 -51.697 1.00 16.91 438 TYR B N 1
ATOM 5908 C CA . TYR B 1 291 ? 26.171 17.616 -53.058 1.00 16.88 438 TYR B CA 1
ATOM 5909 C C . TYR B 1 291 ? 24.816 17.321 -53.672 1.00 15.68 438 TYR B C 1
ATOM 5910 O O . TYR B 1 291 ? 24.069 16.501 -53.138 1.00 18.65 438 TYR B O 1
ATOM 5919 N N . LEU B 1 292 ? 24.511 17.945 -54.804 1.00 14.71 439 LEU B N 1
ATOM 5920 C CA . LEU B 1 292 ? 23.283 17.677 -55.543 1.00 15.45 439 LEU B CA 1
ATOM 5921 C C . LEU B 1 292 ? 23.653 17.000 -56.860 1.00 15.72 439 LEU B C 1
ATOM 5922 O O . LEU B 1 292 ? 24.534 17.485 -57.581 1.00 18.12 439 LEU B O 1
ATOM 5927 N N . ILE B 1 293 ? 23.035 15.860 -57.146 1.00 13.55 440 ILE B N 1
ATOM 5928 C CA . ILE B 1 293 ? 23.339 15.064 -58.338 1.00 12.97 440 ILE B CA 1
ATOM 5929 C C . ILE B 1 293 ? 22.179 15.197 -59.318 1.00 12.81 440 ILE B C 1
ATOM 5930 O O . ILE B 1 293 ? 21.047 14.788 -59.018 1.00 14.23 440 ILE B O 1
ATOM 5935 N N . TYR B 1 294 ? 22.463 15.727 -60.514 1.00 14.00 441 TYR B N 1
ATOM 5936 C CA . TYR B 1 294 ? 21.434 15.961 -61.514 1.00 13.52 441 TYR B CA 1
ATOM 5937 C C . TYR B 1 294 ? 22.101 15.878 -62.885 1.00 14.97 441 TYR B C 1
ATOM 5938 O O . TYR B 1 294 ? 23.180 16.457 -63.060 1.00 15.27 441 TYR B O 1
ATOM 5947 N N . PRO B 1 295 ? 21.517 15.168 -63.856 1.00 13.42 442 PRO B N 1
ATOM 5948 C CA . PRO B 1 295 ? 22.225 14.960 -65.136 1.00 15.36 442 PRO B CA 1
ATOM 5949 C C . PRO B 1 295 ? 22.579 16.256 -65.852 1.00 15.03 442 PRO B C 1
ATOM 5950 O O . PRO B 1 295 ? 21.754 17.161 -66.002 1.00 15.42 442 PRO B O 1
ATOM 5954 N N . SER B 1 296 ? 23.819 16.322 -66.332 1.00 14.09 443 SER B N 1
ATOM 5955 C CA . SER B 1 296 ? 24.213 17.384 -67.242 1.00 14.17 443 SER B CA 1
ATOM 5956 C C . SER B 1 296 ? 23.690 17.101 -68.653 1.00 15.85 443 SER B C 1
ATOM 5957 O O . SER B 1 296 ? 23.203 16.001 -68.960 1.00 15.29 443 SER B O 1
ATOM 5960 N N . VAL B 1 297 ? 23.825 18.105 -69.533 1.00 15.94 444 VAL B N 1
ATOM 5961 C CA . VAL B 1 297 ? 23.453 17.927 -70.942 1.00 16.30 444 VAL B CA 1
ATOM 5962 C C . VAL B 1 297 ? 24.246 16.781 -71.562 1.00 16.29 444 VAL B C 1
ATOM 5963 O O . VAL B 1 297 ? 23.693 15.943 -72.285 1.00 17.27 444 VAL B O 1
ATOM 5967 N N A GLU B 1 298 ? 25.543 16.709 -71.264 0.60 16.05 445 GLU B N 1
ATOM 5968 N N B GLU B 1 298 ? 25.546 16.707 -71.263 0.40 16.06 445 GLU B N 1
ATOM 5969 C CA A GLU B 1 298 ? 26.368 15.640 -71.815 0.60 17.09 445 GLU B CA 1
ATOM 5970 C CA B GLU B 1 298 ? 26.375 15.638 -71.812 0.40 17.13 445 GLU B CA 1
ATOM 5971 C C A GLU B 1 298 ? 25.927 14.274 -71.304 0.60 15.85 445 GLU B C 1
ATOM 5972 C C B GLU B 1 298 ? 25.932 14.271 -71.302 0.40 16.69 445 GLU B C 1
ATOM 5973 O O A GLU B 1 298 ? 25.922 13.296 -72.064 0.60 16.54 445 GLU B O 1
ATOM 5974 O O B GLU B 1 298 ? 25.944 13.291 -72.057 0.40 18.66 445 GLU B O 1
ATOM 5985 N N . ASN B 1 299 ? 25.539 14.182 -70.023 1.00 14.79 446 ASN B N 1
ATOM 5986 C CA . ASN B 1 299 ? 25.017 12.918 -69.499 1.00 14.61 446 ASN B CA 1
ATOM 5987 C C . ASN B 1 299 ? 23.809 12.450 -70.306 1.00 15.91 446 ASN B C 1
ATOM 5988 O O . ASN B 1 299 ? 23.680 11.266 -70.629 1.00 16.39 446 ASN B O 1
ATOM 5993 N N . VAL B 1 300 ? 22.902 13.376 -70.629 1.00 14.86 447 VAL B N 1
ATOM 5994 C CA . VAL B 1 300 ? 21.701 13.029 -71.388 1.00 16.09 447 VAL B CA 1
ATOM 5995 C C . VAL B 1 300 ? 22.053 12.661 -72.831 1.00 16.56 447 VAL B C 1
ATOM 5996 O O . VAL B 1 300 ? 21.568 11.651 -73.359 1.00 16.96 447 VAL B O 1
ATOM 6000 N N . ARG B 1 301 ? 22.873 13.491 -73.490 1.00 15.55 448 ARG B N 1
ATOM 6001 C CA . ARG B 1 301 ? 23.220 13.272 -74.896 1.00 17.31 448 ARG B CA 1
ATOM 6002 C C . ARG B 1 301 ? 23.806 11.889 -75.121 1.00 19.09 448 ARG B C 1
ATOM 6003 O O . ARG B 1 301 ? 23.476 11.219 -76.114 1.00 17.49 448 ARG B O 1
ATOM 6011 N N . THR B 1 302 ? 24.696 11.455 -74.233 1.00 17.10 449 THR B N 1
ATOM 6012 C CA . THR B 1 302 ? 25.412 10.198 -74.415 1.00 15.40 449 THR B CA 1
ATOM 6013 C C . THR B 1 302 ? 24.699 9.026 -73.755 1.00 15.26 449 THR B C 1
ATOM 6014 O O . THR B 1 302 ? 25.243 7.920 -73.733 1.00 17.15 449 THR B O 1
ATOM 6018 N N . SER B 1 303 ? 23.483 9.228 -73.262 1.00 14.87 450 SER B N 1
ATOM 6019 C CA . SER B 1 303 ? 22.761 8.175 -72.568 1.00 14.75 450 SER B CA 1
ATOM 6020 C C . SER B 1 303 ? 22.210 7.137 -73.543 1.00 17.12 450 SER B C 1
ATOM 6021 O O . SER B 1 303 ? 22.170 7.337 -74.759 1.00 17.40 450 SER B O 1
ATOM 6024 N N . LEU B 1 304 ? 21.740 6.019 -72.978 1.00 15.10 451 LEU B N 1
ATOM 6025 C CA . LEU B 1 304 ? 21.138 4.966 -73.797 1.00 16.90 451 LEU B CA 1
ATOM 6026 C C . LEU B 1 304 ? 19.973 5.497 -74.620 1.00 17.57 451 LEU B C 1
ATOM 6027 O O . LEU B 1 304 ? 19.815 5.122 -75.789 1.00 18.86 451 LEU B O 1
ATOM 6032 N N . GLU B 1 305 ? 19.135 6.345 -74.022 1.00 20.44 452 GLU B N 1
ATOM 6033 C CA . GLU B 1 305 ? 17.986 6.886 -74.733 1.00 21.39 452 GLU B CA 1
ATOM 6034 C C . GLU B 1 305 ? 18.350 8.054 -75.628 1.00 18.84 452 GLU B C 1
ATOM 6035 O O . GLU B 1 305 ? 17.618 8.330 -76.590 1.00 21.69 452 GLU B O 1
ATOM 6041 N N . GLY B 1 306 ? 19.458 8.738 -75.343 1.00 18.53 453 GLY B N 1
ATOM 6042 C CA . GLY B 1 306 ? 19.770 9.972 -76.038 1.00 18.41 453 GLY B CA 1
ATOM 6043 C C . GLY B 1 306 ? 18.970 11.130 -75.463 1.00 16.96 453 GLY B C 1
ATOM 6044 O O . GLY B 1 306 ? 18.434 11.061 -74.348 1.00 17.99 453 GLY B O 1
ATOM 6045 N N . TYR B 1 307 ? 18.873 12.203 -76.245 1.00 19.91 454 TYR B N 1
ATOM 6046 C CA . TYR B 1 307 ? 18.117 13.377 -75.804 1.00 19.20 454 TYR B CA 1
ATOM 6047 C C . TYR B 1 307 ? 16.702 13.082 -75.307 1.00 20.45 454 TYR B C 1
ATOM 6048 O O . TYR B 1 307 ? 16.256 13.775 -74.376 1.00 18.32 454 TYR B O 1
ATOM 6057 N N . PRO B 1 308 ? 15.951 12.110 -75.853 1.00 18.18 455 PRO B N 1
ATOM 6058 C CA . PRO B 1 308 ? 14.611 11.834 -75.308 1.00 21.19 455 PRO B CA 1
ATOM 6059 C C . PRO B 1 308 ? 14.593 11.473 -73.835 1.00 18.69 455 PRO B C 1
ATOM 6060 O O . PRO B 1 308 ? 13.529 11.592 -73.205 1.00 20.35 455 PRO B O 1
ATOM 6064 N N . ALA B 1 309 ? 15.718 11.037 -73.256 1.00 17.96 456 ALA B N 1
ATOM 6065 C CA . ALA B 1 309 ? 15.751 10.847 -71.809 1.00 17.96 456 ALA B CA 1
ATOM 6066 C C . ALA B 1 309 ? 15.420 12.145 -71.085 1.00 17.68 456 ALA B C 1
ATOM 6067 O O . ALA B 1 309 ? 14.877 12.127 -69.974 1.00 17.86 456 ALA B O 1
ATOM 6069 N N . GLY B 1 310 ? 15.721 13.279 -71.711 1.00 17.41 457 GLY B N 1
ATOM 6070 C CA . GLY B 1 310 ? 15.447 14.575 -71.121 1.00 16.94 457 GLY B CA 1
ATOM 6071 C C . GLY B 1 310 ? 13.984 14.931 -71.040 1.00 17.60 457 GLY B C 1
ATOM 6072 O O . GLY B 1 310 ? 13.636 15.876 -70.327 1.00 18.29 457 GLY B O 1
ATOM 6073 N N . GLY B 1 311 ? 13.119 14.206 -71.755 1.00 18.92 458 GLY B N 1
ATOM 6074 C CA . GLY B 1 311 ? 11.693 14.380 -71.552 1.00 19.04 458 GLY B CA 1
ATOM 6075 C C . GLY B 1 311 ? 11.233 13.994 -70.163 1.00 20.20 458 GLY B C 1
ATOM 6076 O O . GLY B 1 311 ? 10.136 14.391 -69.746 1.00 21.44 458 GLY B O 1
ATOM 6077 N N . SER B 1 312 ? 12.044 13.221 -69.437 1.00 17.68 459 SER B N 1
ATOM 6078 C CA . SER B 1 312 ? 11.761 12.796 -68.073 1.00 17.58 459 SER B CA 1
ATOM 6079 C C . SER B 1 312 ? 12.690 13.458 -67.069 1.00 17.14 459 SER B C 1
ATOM 6080 O O . SER B 1 312 ? 12.847 12.965 -65.942 1.00 17.53 459 SER B O 1
ATOM 6083 N N . LEU B 1 313 ? 13.331 14.556 -67.464 1.00 15.60 460 LEU B N 1
ATOM 6084 C CA . LEU B 1 313 ? 14.151 15.368 -66.567 1.00 15.97 460 LEU B CA 1
ATOM 6085 C C . LEU B 1 313 ? 13.612 16.792 -66.642 1.00 17.35 460 LEU B C 1
ATOM 6086 O O . LEU B 1 313 ? 14.178 17.660 -67.324 1.00 18.35 460 LEU B O 1
ATOM 6091 N N . PRO B 1 314 ? 12.460 17.054 -65.994 1.00 17.96 461 PRO B N 1
ATOM 6092 C CA . PRO B 1 314 ? 11.795 18.352 -66.154 1.00 19.98 461 PRO B CA 1
ATOM 6093 C C . PRO B 1 314 ? 12.489 19.410 -65.313 1.00 27.38 461 PRO B C 1
ATOM 6094 O O . PRO B 1 314 ? 12.434 19.392 -64.078 1.00 27.36 461 PRO B O 1
ATOM 6098 N N . TYR B 1 315 ? 13.175 20.314 -65.988 1.00 20.66 462 TYR B N 1
ATOM 6099 C CA . TYR B 1 315 ? 13.734 21.516 -65.391 1.00 19.35 462 TYR B CA 1
ATOM 6100 C C . TYR B 1 315 ? 13.599 22.552 -66.494 1.00 19.30 462 TYR B C 1
ATOM 6101 O O . TYR B 1 315 ? 14.196 22.399 -67.561 1.00 20.55 462 TYR B O 1
ATOM 6110 N N . SER B 1 316 ? 12.767 23.561 -66.276 1.00 22.12 463 SER B N 1
ATOM 6111 C CA . SER B 1 316 ? 12.447 24.507 -67.332 1.00 21.27 463 SER B CA 1
ATOM 6112 C C . SER B 1 316 ? 13.423 25.672 -67.310 1.00 22.25 463 SER B C 1
ATOM 6113 O O . SER B 1 316 ? 13.955 26.043 -66.259 1.00 24.81 463 SER B O 1
ATOM 6116 N N . ILE B 1 317 ? 13.640 26.266 -68.485 1.00 21.98 464 ILE B N 1
ATOM 6117 C CA . ILE B 1 317 ? 14.549 27.406 -68.575 1.00 21.82 464 ILE B CA 1
ATOM 6118 C C . ILE B 1 317 ? 14.016 28.590 -67.774 1.00 26.32 464 ILE B C 1
ATOM 6119 O O . ILE B 1 317 ? 14.789 29.353 -67.182 1.00 26.70 464 ILE B O 1
ATOM 6124 N N . GLN B 1 318 ? 12.690 28.762 -67.740 1.00 27.70 465 GLN B N 1
ATOM 6125 C CA . GLN B 1 318 ? 12.108 29.880 -67.004 1.00 28.44 465 GLN B CA 1
ATOM 6126 C C . GLN B 1 318 ? 12.443 29.803 -65.517 1.00 29.47 465 GLN B C 1
ATOM 6127 O O . GLN B 1 318 ? 12.652 30.836 -64.871 1.00 34.23 465 GLN B O 1
ATOM 6133 N N . THR B 1 319 ? 12.525 28.593 -64.972 1.00 27.09 466 THR B N 1
ATOM 6134 C CA . THR B 1 319 ? 12.905 28.414 -63.578 1.00 26.50 466 THR B CA 1
ATOM 6135 C C . THR B 1 319 ? 14.418 28.488 -63.402 1.00 27.08 466 THR B C 1
ATOM 6136 O O . THR B 1 319 ? 14.909 29.166 -62.490 1.00 27.96 466 THR B O 1
ATOM 6140 N N . ALA B 1 320 ? 15.168 27.835 -64.293 1.00 24.41 467 ALA B N 1
ATOM 6141 C CA . ALA B 1 320 ? 16.616 27.765 -64.135 1.00 23.77 467 ALA B CA 1
ATOM 6142 C C . ALA B 1 320 ? 17.260 29.144 -64.194 1.00 24.96 467 ALA B C 1
ATOM 6143 O O . ALA B 1 320 ? 18.196 29.431 -63.439 1.00 27.18 467 ALA B O 1
ATOM 6145 N N . GLU B 1 321 ? 16.775 30.016 -65.080 1.00 26.91 468 GLU B N 1
ATOM 6146 C CA . GLU B 1 321 ? 17.408 31.321 -65.233 1.00 27.37 468 GLU B CA 1
ATOM 6147 C C . GLU B 1 321 ? 17.204 32.231 -64.028 1.00 27.46 468 GLU B C 1
ATOM 6148 O O . GLU B 1 321 ? 17.894 33.252 -63.927 1.00 31.47 468 GLU B O 1
ATOM 6154 N N . LYS B 1 322 ? 16.283 31.895 -63.120 1.00 26.74 469 LYS B N 1
ATOM 6155 C CA . LYS B 1 322 ? 16.090 32.651 -61.891 1.00 29.43 469 LYS B CA 1
ATOM 6156 C C . LYS B 1 322 ? 16.987 32.181 -60.756 1.00 26.03 469 LYS B C 1
ATOM 6157 O O . LYS B 1 322 ? 16.973 32.799 -59.685 1.00 29.77 469 LYS B O 1
ATOM 6163 N N . GLN B 1 323 ? 17.736 31.099 -60.942 1.00 22.57 470 GLN B N 1
ATOM 6164 C CA . GLN B 1 323 ? 18.480 30.498 -59.836 1.00 21.98 470 GLN B CA 1
ATOM 6165 C C . GLN B 1 323 ? 19.797 29.893 -60.315 1.00 24.12 470 GLN B C 1
ATOM 6166 O O . GLN B 1 323 ? 20.146 28.760 -59.977 1.00 23.68 470 GLN B O 1
ATOM 6172 N N . ASN B 1 324 ? 20.570 30.662 -61.089 1.00 27.60 471 ASN B N 1
ATOM 6173 C CA . ASN B 1 324 ? 21.860 30.153 -61.549 1.00 24.18 471 ASN B CA 1
ATOM 6174 C C . ASN B 1 324 ? 22.787 29.831 -60.384 1.00 24.80 471 ASN B C 1
ATOM 6175 O O . ASN B 1 324 ? 23.647 28.950 -60.508 1.00 23.90 471 ASN B O 1
ATOM 6180 N N . TRP B 1 325 ? 22.601 30.499 -59.239 1.00 24.29 472 TRP B N 1
ATOM 6181 C CA . TRP B 1 325 ? 23.364 30.168 -58.033 1.00 23.56 472 TRP B CA 1
ATOM 6182 C C . TRP B 1 325 ? 23.296 28.682 -57.704 1.00 23.13 472 TRP B C 1
ATOM 6183 O O . TRP B 1 325 ? 24.248 28.121 -57.154 1.00 24.38 472 TRP B O 1
ATOM 6194 N N . LEU B 1 326 ? 22.182 28.026 -58.037 1.00 21.56 473 LEU B N 1
ATOM 6195 C CA . LEU B 1 326 ? 21.996 26.632 -57.651 1.00 18.65 473 LEU B CA 1
ATOM 6196 C C . LEU B 1 326 ? 22.961 25.705 -58.376 1.00 22.33 473 LEU B C 1
ATOM 6197 O O . LEU B 1 326 ? 23.355 24.666 -57.830 1.00 21.55 473 LEU B O 1
ATOM 6202 N N . HIS B 1 327 ? 23.365 26.061 -59.595 1.00 22.75 474 HIS B N 1
ATOM 6203 C CA . HIS B 1 327 ? 24.067 25.088 -60.418 1.00 20.58 474 HIS B CA 1
ATOM 6204 C C . HIS B 1 327 ? 25.488 24.821 -59.938 1.00 22.31 474 HIS B C 1
ATOM 6205 O O . HIS B 1 327 ? 26.071 23.794 -60.310 1.00 20.58 474 HIS B O 1
ATOM 6212 N N A SER B 1 328 ? 26.040 25.697 -59.097 0.55 20.74 475 SER B N 1
ATOM 6213 N N B SER B 1 328 ? 26.041 25.694 -59.096 0.45 21.02 475 SER B N 1
ATOM 6214 C CA A SER B 1 328 ? 27.340 25.454 -58.481 0.55 22.27 475 SER B CA 1
ATOM 6215 C CA B SER B 1 328 ? 27.345 25.431 -58.499 0.45 22.30 475 SER B CA 1
ATOM 6216 C C A SER B 1 328 ? 27.315 24.295 -57.491 0.55 21.78 475 SER B C 1
ATOM 6217 C C B SER B 1 328 ? 27.317 24.251 -57.535 0.45 21.97 475 SER B C 1
ATOM 6218 O O A SER B 1 328 ? 28.384 23.841 -57.070 0.55 23.61 475 SER B O 1
ATOM 6219 O O B SER B 1 328 ? 28.382 23.735 -57.178 0.45 22.50 475 SER B O 1
ATOM 6224 N N . TYR B 1 329 ? 26.133 23.805 -57.118 1.00 18.85 476 TYR B N 1
ATOM 6225 C CA . TYR B 1 329 ? 25.995 22.629 -56.269 1.00 18.16 476 TYR B CA 1
ATOM 6226 C C . TYR B 1 329 ? 25.902 21.337 -57.068 1.00 17.62 476 TYR B C 1
ATOM 6227 O O . TYR B 1 329 ? 25.875 20.258 -56.464 1.00 17.82 476 TYR B O 1
ATOM 6236 N N . PHE B 1 330 ? 25.842 21.414 -58.397 1.00 17.08 477 PHE B N 1
ATOM 6237 C CA . PHE B 1 330 ? 25.462 20.266 -59.208 1.00 16.92 477 PHE B CA 1
ATOM 6238 C C . PHE B 1 330 ? 26.650 19.371 -59.562 1.00 15.18 477 PHE B C 1
ATOM 6239 O O . PHE B 1 330 ? 27.737 19.848 -59.918 1.00 17.85 477 PHE B O 1
ATOM 6247 N N . HIS B 1 331 ? 26.396 18.060 -59.491 1.00 14.91 478 HIS B N 1
ATOM 6248 C CA . HIS B 1 331 ? 27.338 16.995 -59.783 1.00 14.18 478 HIS B CA 1
ATOM 6249 C C . HIS B 1 331 ? 26.736 16.072 -60.828 1.00 14.55 478 HIS B C 1
ATOM 6250 O O . HIS B 1 331 ? 25.513 15.876 -60.887 1.00 14.90 478 HIS B O 1
ATOM 6257 N N . LYS B 1 332 ? 27.608 15.512 -61.660 1.00 16.66 479 LYS B N 1
ATOM 6258 C CA . LYS B 1 332 ? 27.205 14.660 -62.766 1.00 16.35 479 LYS B CA 1
ATOM 6259 C C . LYS B 1 332 ? 26.600 13.348 -62.273 1.00 13.66 479 LYS B C 1
ATOM 6260 O O . LYS B 1 332 ? 26.871 12.870 -61.164 1.00 15.57 479 LYS B O 1
ATOM 6266 N N . TRP B 1 333 ? 25.773 12.746 -63.135 1.00 14.80 480 TRP B N 1
ATOM 6267 C CA . TRP B 1 333 ? 25.315 11.382 -62.910 1.00 14.63 480 TRP B CA 1
ATOM 6268 C C . TRP B 1 333 ? 26.412 10.405 -63.316 1.00 15.06 480 TRP B C 1
ATOM 6269 O O . TRP B 1 333 ? 26.924 10.463 -64.445 1.00 16.10 480 TRP B O 1
ATOM 6280 N N . SER B 1 334 ? 26.777 9.518 -62.392 1.00 14.53 481 SER B N 1
ATOM 6281 C CA . SER B 1 334 ? 27.779 8.487 -62.642 1.00 14.79 481 SER B CA 1
ATOM 6282 C C . SER B 1 334 ? 27.390 7.280 -61.814 1.00 15.68 481 SER B C 1
ATOM 6283 O O . SER B 1 334 ? 27.125 7.421 -60.619 1.00 16.27 481 SER B O 1
ATOM 6286 N N . ALA B 1 335 ? 27.325 6.114 -62.445 1.00 15.00 482 ALA B N 1
ATOM 6287 C CA . ALA B 1 335 ? 26.852 4.922 -61.757 1.00 12.84 482 ALA B CA 1
ATOM 6288 C C . ALA B 1 335 ? 27.572 3.678 -62.262 1.00 15.78 482 ALA B C 1
ATOM 6289 O O . ALA B 1 335 ? 26.957 2.648 -62.540 1.00 16.12 482 ALA B O 1
ATOM 6291 N N . GLU B 1 336 ? 28.904 3.763 -62.356 1.00 16.29 483 GLU B N 1
ATOM 6292 C CA . GLU B 1 336 ? 29.696 2.587 -62.706 1.00 15.71 483 GLU B CA 1
ATOM 6293 C C . GLU B 1 336 ? 29.441 1.429 -61.750 1.00 17.39 483 GLU B C 1
ATOM 6294 O O . GLU B 1 336 ? 29.446 0.267 -62.172 1.00 19.16 483 GLU B O 1
ATOM 6300 N N . THR B 1 337 ? 29.183 1.725 -60.472 1.00 15.84 484 THR B N 1
ATOM 6301 C CA . THR B 1 337 ? 28.948 0.677 -59.481 1.00 17.54 484 THR B CA 1
ATOM 6302 C C . THR B 1 337 ? 27.796 -0.248 -59.871 1.00 20.04 484 THR B C 1
ATOM 6303 O O . THR B 1 337 ? 27.819 -1.438 -59.541 1.00 21.43 484 THR B O 1
ATOM 6307 N N . SER B 1 338 ? 26.789 0.267 -60.585 1.00 16.10 485 SER B N 1
ATOM 6308 C CA . SER B 1 338 ? 25.637 -0.522 -61.018 1.00 15.53 485 SER B CA 1
ATOM 6309 C C . SER B 1 338 ? 25.542 -0.615 -62.538 1.00 16.21 485 SER B C 1
ATOM 6310 O O . SER B 1 338 ? 24.496 -1.025 -63.065 1.00 18.39 485 SER B O 1
ATOM 6313 N N . GLY B 1 339 ? 26.602 -0.248 -63.251 1.00 16.31 486 GLY B N 1
ATOM 6314 C CA . GLY B 1 339 ? 26.598 -0.314 -64.703 1.00 16.75 486 GLY B CA 1
ATOM 6315 C C . GLY B 1 339 ? 25.616 0.625 -65.362 1.00 17.00 486 GLY B C 1
ATOM 6316 O O . GLY B 1 339 ? 25.202 0.381 -66.503 1.00 17.72 486 GLY B O 1
ATOM 6317 N N . ARG B 1 340 ? 25.248 1.714 -64.681 1.00 15.64 487 ARG B N 1
ATOM 6318 C CA . ARG B 1 340 ? 24.116 2.532 -65.088 1.00 13.08 487 ARG B CA 1
ATOM 6319 C C . ARG B 1 340 ? 24.473 3.985 -65.375 1.00 14.38 487 ARG B C 1
ATOM 6320 O O . ARG B 1 340 ? 23.578 4.841 -65.377 1.00 15.05 487 ARG B O 1
ATOM 6328 N N . SER B 1 341 ? 25.742 4.287 -65.678 1.00 15.37 488 SER B N 1
ATOM 6329 C CA . SER B 1 341 ? 26.080 5.678 -65.982 1.00 13.67 488 SER B CA 1
ATOM 6330 C C . SER B 1 341 ? 25.320 6.208 -67.189 1.00 15.19 488 SER B C 1
ATOM 6331 O O . SER B 1 341 ? 25.112 7.420 -67.293 1.00 15.39 488 SER B O 1
ATOM 6334 N N . ASN B 1 342 ? 24.915 5.337 -68.118 1.00 17.01 489 ASN B N 1
ATOM 6335 C CA . ASN B 1 342 ? 24.204 5.776 -69.311 1.00 15.24 489 ASN B CA 1
ATOM 6336 C C . ASN B 1 342 ? 22.707 5.530 -69.215 1.00 16.83 489 ASN B C 1
ATOM 6337 O O . ASN B 1 342 ? 21.984 5.757 -70.192 1.00 15.82 489 ASN B O 1
ATOM 6342 N N . ALA B 1 343 ? 22.215 5.104 -68.051 1.00 13.91 490 ALA B N 1
ATOM 6343 C CA . ALA B 1 343 ? 20.786 4.903 -67.816 1.00 14.41 490 ALA B CA 1
ATOM 6344 C C . ALA B 1 343 ? 20.322 6.075 -66.962 1.00 13.82 490 ALA B C 1
ATOM 6345 O O . ALA B 1 343 ? 20.583 6.117 -65.759 1.00 15.15 490 ALA B O 1
ATOM 6347 N N . MET B 1 344 ? 19.680 7.053 -67.588 1.00 14.33 491 MET B N 1
ATOM 6348 C CA . MET B 1 344 ? 19.440 8.309 -66.887 1.00 14.46 491 MET B CA 1
ATOM 6349 C C . MET B 1 344 ? 18.568 8.093 -65.654 1.00 15.87 491 MET B C 1
ATOM 6350 O O . MET B 1 344 ? 17.660 7.253 -65.662 1.00 15.83 491 MET B O 1
ATOM 6355 N N . PRO B 1 345 ? 18.818 8.839 -64.584 1.00 12.72 492 PRO B N 1
ATOM 6356 C CA . PRO B 1 345 ? 18.102 8.606 -63.323 1.00 13.30 492 PRO B CA 1
ATOM 6357 C C . PRO B 1 345 ? 16.707 9.209 -63.342 1.00 14.77 492 PRO B C 1
ATOM 6358 O O . PRO B 1 345 ? 16.517 10.391 -63.639 1.00 15.18 492 PRO B O 1
ATOM 6362 N N . HIS B 1 346 ? 15.726 8.385 -62.989 1.00 12.93 493 HIS B N 1
ATOM 6363 C CA . HIS B 1 346 ? 14.435 8.872 -62.555 1.00 11.98 493 HIS B CA 1
ATOM 6364 C C . HIS B 1 346 ? 14.181 8.511 -61.101 1.00 14.80 493 HIS B C 1
ATOM 6365 O O . HIS B 1 346 ? 13.183 8.962 -60.518 1.00 14.90 493 HIS B O 1
ATOM 6372 N N . ILE B 1 347 ? 15.069 7.716 -60.506 1.00 12.99 494 ILE B N 1
ATOM 6373 C CA . ILE B 1 347 ? 15.097 7.525 -59.064 1.00 13.20 494 ILE B CA 1
ATOM 6374 C C . ILE B 1 347 ? 15.389 8.861 -58.378 1.00 13.13 494 ILE B C 1
ATOM 6375 O O . ILE B 1 347 ? 15.993 9.769 -58.969 1.00 13.30 494 ILE B O 1
ATOM 6380 N N . LYS B 1 348 ? 14.926 8.997 -57.134 1.00 12.64 495 LYS B N 1
ATOM 6381 C CA . LYS B 1 348 ? 15.300 10.116 -56.269 1.00 11.26 495 LYS B CA 1
ATOM 6382 C C . LYS B 1 348 ? 15.811 9.520 -54.974 1.00 12.23 495 LYS B C 1
ATOM 6383 O O . LYS B 1 348 ? 15.173 8.625 -54.413 1.00 13.14 495 LYS B O 1
ATOM 6389 N N . THR B 1 349 ? 16.970 9.990 -54.519 1.00 11.93 496 THR B N 1
ATOM 6390 C CA . THR B 1 349 ? 17.563 9.488 -53.290 1.00 12.16 496 THR B CA 1
ATOM 6391 C C . THR B 1 349 ? 18.215 10.625 -52.524 1.00 11.73 496 THR B C 1
ATOM 6392 O O . THR B 1 349 ? 18.641 11.634 -53.101 1.00 13.19 496 THR B O 1
ATOM 6396 N N . TYR B 1 350 ? 18.276 10.451 -51.202 1.00 12.05 497 TYR B N 1
ATOM 6397 C CA . TYR B 1 350 ? 18.934 11.395 -50.308 1.00 12.29 497 TYR B CA 1
ATOM 6398 C C . TYR B 1 350 ? 19.662 10.582 -49.256 1.00 11.71 497 TYR B C 1
ATOM 6399 O O . TYR B 1 350 ? 19.178 9.529 -48.848 1.00 13.66 497 TYR B O 1
ATOM 6408 N N . MET B 1 351 ? 20.857 11.023 -48.871 1.00 12.64 498 MET B N 1
ATOM 6409 C CA . MET B 1 351 ? 21.629 10.238 -47.908 1.00 14.42 498 MET B CA 1
ATOM 6410 C C . MET B 1 351 ? 22.670 11.111 -47.228 1.00 12.89 498 MET B C 1
ATOM 6411 O O . MET B 1 351 ? 22.940 12.242 -47.637 1.00 14.21 498 MET B O 1
ATOM 6416 N N . ARG B 1 352 ? 23.286 10.541 -46.187 1.00 13.77 499 ARG B N 1
ATOM 6417 C CA . ARG B 1 352 ? 24.228 11.256 -45.322 1.00 13.51 499 ARG B CA 1
ATOM 6418 C C . ARG B 1 352 ? 25.525 10.459 -45.193 1.00 16.25 499 ARG B C 1
ATOM 6419 O O . ARG B 1 352 ? 25.718 9.723 -44.218 1.00 16.57 499 ARG B O 1
ATOM 6427 N N . PRO B 1 353 ? 26.431 10.576 -46.157 1.00 13.72 500 PRO B N 1
ATOM 6428 C CA . PRO B 1 353 ? 27.691 9.823 -46.084 1.00 14.58 500 PRO B CA 1
ATOM 6429 C C . PRO B 1 353 ? 28.681 10.434 -45.109 1.00 16.52 500 PRO B C 1
ATOM 6430 O O . PRO B 1 353 ? 28.595 11.599 -44.722 1.00 17.71 500 PRO B O 1
ATOM 6434 N N . SER B 1 354 ? 29.642 9.601 -44.722 1.00 16.36 501 SER B N 1
ATOM 6435 C CA . SER B 1 354 ? 30.778 10.040 -43.932 1.00 17.42 501 SER B CA 1
ATOM 6436 C C . SER B 1 354 ? 31.714 10.895 -44.798 1.00 17.08 501 SER B C 1
ATOM 6437 O O . SER B 1 354 ? 31.553 10.960 -46.023 1.00 16.76 501 SER B O 1
ATOM 6440 N N . PRO B 1 355 ? 32.692 11.580 -44.185 1.00 19.62 502 PRO B N 1
ATOM 6441 C CA . PRO B 1 355 ? 33.576 12.458 -44.975 1.00 19.72 502 PRO B CA 1
ATOM 6442 C C . PRO B 1 355 ? 34.324 11.750 -46.090 1.00 21.84 502 PRO B C 1
ATOM 6443 O O . PRO B 1 355 ? 34.618 12.379 -47.119 1.00 24.82 502 PRO B O 1
ATOM 6447 N N . ASP B 1 356 ? 34.653 10.468 -45.927 1.00 18.62 503 ASP B N 1
ATOM 6448 C CA . ASP B 1 356 ? 35.313 9.704 -46.978 1.00 17.95 503 ASP B CA 1
ATOM 6449 C C . ASP B 1 356 ? 34.348 8.826 -47.758 1.00 18.16 503 ASP B C 1
ATOM 6450 O O . ASP B 1 356 ? 34.795 7.978 -48.536 1.00 18.27 503 ASP B O 1
ATOM 6455 N N . PHE B 1 357 ? 33.036 9.001 -47.557 1.00 15.87 504 PHE B N 1
ATOM 6456 C CA . PHE B 1 357 ? 32.010 8.312 -48.340 1.00 15.68 504 PHE B CA 1
ATOM 6457 C C . PHE B 1 357 ? 32.040 6.795 -48.168 1.00 18.72 504 PHE B C 1
ATOM 6458 O O . PHE B 1 357 ? 31.486 6.075 -48.998 1.00 18.55 504 PHE B O 1
ATOM 6466 N N . SER B 1 358 ? 32.671 6.293 -47.104 1.00 17.02 505 SER B N 1
ATOM 6467 C CA . SER B 1 358 ? 32.761 4.855 -46.896 1.00 18.36 505 SER B CA 1
ATOM 6468 C C . SER B 1 358 ? 31.578 4.312 -46.116 1.00 19.88 505 SER B C 1
ATOM 6469 O O . SER B 1 358 ? 31.345 3.098 -46.150 1.00 21.43 505 SER B O 1
ATOM 6472 N N . LYS B 1 359 ? 30.866 5.178 -45.387 1.00 17.15 506 LYS B N 1
ATOM 6473 C CA . LYS B 1 359 ? 29.711 4.790 -44.584 1.00 18.94 506 LYS B CA 1
ATOM 6474 C C . LYS B 1 359 ? 28.616 5.812 -44.824 1.00 16.47 506 LYS B C 1
ATOM 6475 O O . LYS B 1 359 ? 28.876 6.918 -45.302 1.00 17.02 506 LYS B O 1
ATOM 6481 N N . ILE B 1 360 ? 27.381 5.441 -44.473 1.00 16.22 507 ILE B N 1
ATOM 6482 C CA . ILE B 1 360 ? 26.266 6.388 -44.483 1.00 14.52 507 ILE B CA 1
ATOM 6483 C C . ILE B 1 360 ? 25.490 6.312 -43.172 1.00 15.56 507 ILE B C 1
ATOM 6484 O O . ILE B 1 360 ? 25.345 5.240 -42.568 1.00 16.65 507 ILE B O 1
ATOM 6489 N N . ALA B 1 361 ? 24.991 7.465 -42.734 1.00 15.33 508 ALA B N 1
ATOM 6490 C CA . ALA B 1 361 ? 24.177 7.540 -41.530 1.00 15.21 508 ALA B CA 1
ATOM 6491 C C . ALA B 1 361 ? 22.712 7.207 -41.779 1.00 14.74 508 ALA B C 1
ATOM 6492 O O . ALA B 1 361 ? 21.987 6.933 -40.813 1.00 15.42 508 ALA B O 1
ATOM 6494 N N . TRP B 1 362 ? 22.256 7.248 -43.032 1.00 14.32 509 TRP B N 1
ATOM 6495 C CA . TRP B 1 362 ? 20.891 6.922 -43.431 1.00 12.30 509 TRP B CA 1
ATOM 6496 C C . TRP B 1 362 ? 20.790 7.055 -44.946 1.00 11.89 509 TRP B C 1
ATOM 6497 O O . TRP B 1 362 ? 21.666 7.644 -45.600 1.00 13.73 509 TRP B O 1
ATOM 6508 N N . PHE B 1 363 ? 19.717 6.491 -45.499 1.00 13.17 510 PHE B N 1
ATOM 6509 C CA . PHE B 1 363 ? 19.460 6.512 -46.938 1.00 11.24 510 PHE B CA 1
ATOM 6510 C C . PHE B 1 363 ? 17.956 6.575 -47.140 1.00 11.69 510 PHE B C 1
ATOM 6511 O O . PHE B 1 363 ? 17.213 5.843 -46.483 1.00 13.07 510 PHE B O 1
ATOM 6519 N N . LEU B 1 364 ? 17.515 7.450 -48.044 1.00 12.04 511 LEU B N 1
ATOM 6520 C CA . LEU B 1 364 ? 16.101 7.603 -48.378 1.00 11.69 511 LEU B CA 1
ATOM 6521 C C . LEU B 1 364 ? 15.914 7.408 -49.877 1.00 12.34 511 LEU B C 1
ATOM 6522 O O . LEU B 1 364 ? 16.608 8.037 -50.678 1.00 12.88 511 LEU B O 1
ATOM 6527 N N . VAL B 1 365 ? 14.973 6.551 -50.266 1.00 12.42 512 VAL B N 1
ATOM 6528 C CA . VAL B 1 365 ? 14.493 6.494 -51.647 1.00 12.33 512 VAL B CA 1
ATOM 6529 C C . VAL B 1 365 ? 13.060 7.004 -51.656 1.00 12.31 512 VAL B C 1
ATOM 6530 O O . VAL B 1 365 ? 12.267 6.646 -50.781 1.00 13.21 512 VAL B O 1
ATOM 6534 N N . THR B 1 366 ? 12.742 7.872 -52.602 1.00 12.43 513 THR B N 1
ATOM 6535 C CA . THR B 1 366 ? 11.475 8.588 -52.542 1.00 12.27 513 THR B CA 1
ATOM 6536 C C . THR B 1 366 ? 11.062 9.023 -53.941 1.00 12.14 513 THR B C 1
ATOM 6537 O O . THR B 1 366 ? 11.842 8.961 -54.896 1.00 13.69 513 THR B O 1
ATOM 6541 N N . SER B 1 367 ? 9.811 9.468 -54.048 1.00 12.61 514 SER B N 1
ATOM 6542 C CA . SER B 1 367 ? 9.376 10.171 -55.240 1.00 13.24 514 SER B CA 1
ATOM 6543 C C . SER B 1 367 ? 9.766 11.641 -55.231 1.00 13.92 514 SER B C 1
ATOM 6544 O O . SER B 1 367 ? 9.703 12.280 -56.279 1.00 15.71 514 SER B O 1
ATOM 6547 N N . ALA B 1 368 ? 10.183 12.201 -54.094 1.00 13.62 515 ALA B N 1
ATOM 6548 C CA . ALA B 1 368 ? 10.319 13.651 -53.979 1.00 13.83 515 ALA B CA 1
ATOM 6549 C C . ALA B 1 368 ? 11.563 14.169 -54.692 1.00 12.76 515 ALA B C 1
ATOM 6550 O O . ALA B 1 368 ? 12.690 13.751 -54.387 1.00 14.19 515 ALA B O 1
ATOM 6552 N N . ASN B 1 369 ? 11.358 15.130 -55.594 1.00 13.14 516 ASN B N 1
ATOM 6553 C CA . ASN B 1 369 ? 12.426 15.818 -56.310 1.00 12.75 516 ASN B CA 1
ATOM 6554 C C . ASN B 1 369 ? 12.888 17.020 -55.489 1.00 14.16 516 ASN B C 1
ATOM 6555 O O . ASN B 1 369 ? 12.436 17.234 -54.360 1.00 15.86 516 ASN B O 1
ATOM 6560 N N . LEU B 1 370 ? 13.781 17.837 -56.057 1.00 14.82 517 LEU B N 1
ATOM 6561 C CA . LEU B 1 370 ? 14.296 19.007 -55.346 1.00 16.97 517 LEU B CA 1
ATOM 6562 C C . LEU B 1 370 ? 13.318 20.157 -55.558 1.00 16.79 517 LEU B C 1
ATOM 6563 O O . LEU B 1 370 ? 13.486 21.010 -56.430 1.00 17.54 517 LEU B O 1
ATOM 6568 N N . SER B 1 371 ? 12.273 20.170 -54.729 1.00 16.01 518 SER B N 1
ATOM 6569 C CA . SER B 1 371 ? 11.080 20.973 -54.965 1.00 19.03 518 SER B CA 1
ATOM 6570 C C . SER B 1 371 ? 10.425 21.336 -53.637 1.00 17.66 518 SER B C 1
ATOM 6571 O O . SER B 1 371 ? 10.223 20.460 -52.785 1.00 17.17 518 SER B O 1
ATOM 6574 N N . LYS B 1 372 ? 10.087 22.623 -53.476 1.00 19.01 519 LYS B N 1
ATOM 6575 C CA . LYS B 1 372 ? 9.276 23.058 -52.338 1.00 16.90 519 LYS B CA 1
ATOM 6576 C C . LYS B 1 372 ? 7.898 22.404 -52.352 1.00 18.11 519 LYS B C 1
ATOM 6577 O O . LYS B 1 372 ? 7.335 22.109 -51.290 1.00 17.80 519 LYS B O 1
ATOM 6583 N N . ALA B 1 373 ? 7.335 22.176 -53.544 1.00 18.37 520 ALA B N 1
ATOM 6584 C CA . ALA B 1 373 ? 6.016 21.549 -53.636 1.00 16.79 520 ALA B CA 1
ATOM 6585 C C . ALA B 1 373 ? 6.025 20.168 -52.997 1.00 16.28 520 ALA B C 1
ATOM 6586 O O . ALA B 1 373 ? 5.038 19.760 -52.365 1.00 16.22 520 ALA B O 1
ATOM 6588 N N . ALA B 1 374 ? 7.143 19.447 -53.138 1.00 17.62 521 ALA B N 1
ATOM 6589 C CA . ALA B 1 374 ? 7.272 18.072 -52.667 1.00 15.38 521 ALA B CA 1
ATOM 6590 C C . ALA B 1 374 ? 7.652 18.005 -51.197 1.00 17.33 521 ALA B C 1
ATOM 6591 O O . ALA B 1 374 ? 7.124 17.170 -50.455 1.00 18.94 521 ALA B O 1
ATOM 6593 N N . TRP B 1 375 ? 8.580 18.853 -50.764 1.00 16.09 522 TRP B N 1
ATOM 6594 C CA . TRP B 1 375 ? 9.150 18.750 -49.431 1.00 14.88 522 TRP B CA 1
ATOM 6595 C C . TRP B 1 375 ? 8.481 19.664 -48.415 1.00 14.91 522 TRP B C 1
ATOM 6596 O O . TRP B 1 375 ? 8.592 19.411 -47.207 1.00 15.91 522 TRP B O 1
ATOM 6607 N N . GLY B 1 376 ? 7.796 20.700 -48.869 1.00 15.67 523 GLY B N 1
ATOM 6608 C CA . GLY B 1 376 ? 7.186 21.657 -47.970 1.00 16.02 523 GLY B CA 1
ATOM 6609 C C . GLY B 1 376 ? 8.013 22.918 -47.818 1.00 17.97 523 GLY B C 1
ATOM 6610 O O . GLY B 1 376 ? 9.248 22.904 -47.886 1.00 18.81 523 GLY B O 1
ATOM 6611 N N . ALA B 1 377 ? 7.319 24.031 -47.606 1.00 19.43 524 ALA B N 1
ATOM 6612 C CA . ALA B 1 377 ? 7.931 25.325 -47.344 1.00 21.53 524 ALA B CA 1
ATOM 6613 C C . ALA B 1 377 ? 7.231 25.964 -46.156 1.00 19.10 524 ALA B C 1
ATOM 6614 O O . ALA B 1 377 ? 5.997 25.951 -46.065 1.00 21.87 524 ALA B O 1
ATOM 6616 N N . LEU B 1 378 ? 8.027 26.527 -45.254 1.00 23.55 525 LEU B N 1
ATOM 6617 C CA . LEU B 1 378 ? 7.473 27.161 -44.068 1.00 20.42 525 LEU B CA 1
ATOM 6618 C C . LEU B 1 378 ? 6.743 28.448 -44.433 1.00 25.76 525 LEU B C 1
ATOM 6619 O O . LEU B 1 378 ? 7.170 29.201 -45.312 1.00 24.90 525 LEU B O 1
ATOM 6624 N N A GLU B 1 379 ? 5.621 28.685 -43.754 0.63 19.79 526 GLU B N 1
ATOM 6625 N N B GLU B 1 379 ? 5.637 28.704 -43.745 0.37 21.13 526 GLU B N 1
ATOM 6626 C CA A GLU B 1 379 ? 4.793 29.872 -43.909 0.63 22.74 526 GLU B CA 1
ATOM 6627 C CA B GLU B 1 379 ? 4.919 29.957 -43.889 0.37 21.69 526 GLU B CA 1
ATOM 6628 C C A GLU B 1 379 ? 4.405 30.370 -42.524 0.63 21.82 526 GLU B C 1
ATOM 6629 C C B GLU B 1 379 ? 4.347 30.344 -42.537 0.37 21.44 526 GLU B C 1
ATOM 6630 O O A GLU B 1 379 ? 4.661 29.710 -41.513 0.63 21.01 526 GLU B O 1
ATOM 6631 O O B GLU B 1 379 ? 4.424 29.589 -41.564 0.37 21.54 526 GLU B O 1
ATOM 6642 N N . LYS B 1 380 ? 3.779 31.546 -42.484 1.00 22.90 527 LYS B N 1
ATOM 6643 C CA . LYS B 1 380 ? 3.216 32.101 -41.253 1.00 23.80 527 LYS B CA 1
ATOM 6644 C C . LYS B 1 380 ? 4.254 32.165 -40.130 1.00 24.83 527 LYS B C 1
ATOM 6645 O O . LYS B 1 380 ? 4.061 31.635 -39.033 1.00 28.12 527 LYS B O 1
ATOM 6651 N N . ASN B 1 381 ? 5.369 32.836 -40.430 1.00 28.11 528 ASN B N 1
ATOM 6652 C CA . ASN B 1 381 ? 6.421 33.082 -39.442 1.00 31.52 528 ASN B CA 1
ATOM 6653 C C . ASN B 1 381 ? 6.999 31.773 -38.913 1.00 27.41 528 ASN B C 1
ATOM 6654 O O . ASN B 1 381 ? 7.263 31.626 -37.718 1.00 34.45 528 ASN B O 1
ATOM 6659 N N . GLY B 1 382 ? 7.163 30.802 -39.809 1.00 27.00 529 GLY B N 1
ATOM 6660 C CA . GLY B 1 382 ? 7.730 29.514 -39.455 1.00 25.93 529 GLY B CA 1
ATOM 6661 C C . GLY B 1 382 ? 6.820 28.577 -38.690 1.00 24.93 529 GLY B C 1
ATOM 6662 O O . GLY B 1 382 ? 7.297 27.546 -38.208 1.00 31.20 529 GLY B O 1
ATOM 6663 N N . THR B 1 383 ? 5.528 28.883 -38.570 1.00 25.58 530 THR B N 1
ATOM 6664 C CA . THR B 1 383 ? 4.618 28.064 -37.777 1.00 28.93 530 THR B CA 1
ATOM 6665 C C . THR B 1 383 ? 3.843 27.048 -38.602 1.00 28.91 530 THR B C 1
ATOM 6666 O O . THR B 1 383 ? 3.179 26.180 -38.025 1.00 30.35 530 THR B O 1
ATOM 6670 N N . GLN B 1 384 ? 3.919 27.120 -39.927 1.00 24.99 531 GLN B N 1
ATOM 6671 C CA . GLN B 1 384 ? 3.075 26.302 -40.782 1.00 22.27 531 GLN B CA 1
ATOM 6672 C C . GLN B 1 384 ? 3.933 25.745 -41.908 1.00 19.98 531 GLN B C 1
ATOM 6673 O O . GLN B 1 384 ? 4.697 26.491 -42.528 1.00 24.35 531 GLN B O 1
ATOM 6679 N N . LEU B 1 385 ? 3.834 24.438 -42.156 1.00 20.18 532 LEU B N 1
ATOM 6680 C CA . LEU B 1 385 ? 4.511 23.806 -43.284 1.00 18.99 532 LEU B CA 1
ATOM 6681 C C . LEU B 1 385 ? 3.475 23.594 -44.379 1.00 21.81 532 LEU B C 1
ATOM 6682 O O . LEU B 1 385 ? 2.479 22.894 -44.166 1.00 21.43 532 LEU B O 1
ATOM 6687 N N . MET B 1 386 ? 3.689 24.213 -45.535 1.00 18.83 533 MET B N 1
ATOM 6688 C CA . MET B 1 386 ? 2.759 24.098 -46.653 1.00 18.47 533 MET B CA 1
ATOM 6689 C C . MET B 1 386 ? 3.350 23.161 -47.695 1.00 18.29 533 MET B C 1
ATOM 6690 O O . MET B 1 386 ? 4.489 23.360 -48.145 1.00 18.08 533 MET B O 1
ATOM 6695 N N . ILE B 1 387 ? 2.576 22.136 -48.056 1.00 17.19 534 ILE B N 1
ATOM 6696 C CA . ILE B 1 387 ? 2.957 21.131 -49.045 1.00 16.37 534 ILE B CA 1
ATOM 6697 C C . ILE B 1 387 ? 1.901 21.131 -50.138 1.00 15.76 534 ILE B C 1
ATOM 6698 O O . ILE B 1 387 ? 0.703 21.167 -49.844 1.00 17.80 534 ILE B O 1
ATOM 6703 N N . ARG B 1 388 ? 2.340 21.089 -51.398 1.00 16.65 535 ARG B N 1
ATOM 6704 C CA . ARG B 1 388 ? 1.397 21.102 -52.511 1.00 17.34 535 ARG B CA 1
ATOM 6705 C C . ARG B 1 388 ? 1.061 19.719 -53.052 1.00 17.67 535 ARG B C 1
ATOM 6706 O O . ARG B 1 388 ? 0.006 19.564 -53.671 1.00 19.01 535 ARG B O 1
ATOM 6714 N N . SER B 1 389 ? 1.914 18.718 -52.839 1.00 17.19 536 SER B N 1
ATOM 6715 C CA . SER B 1 389 ? 1.855 17.485 -53.610 1.00 16.14 536 SER B CA 1
ATOM 6716 C C . SER B 1 389 ? 1.786 16.252 -52.718 1.00 16.06 536 SER B C 1
ATOM 6717 O O . SER B 1 389 ? 2.024 16.302 -51.507 1.00 18.20 536 SER B O 1
ATOM 6720 N N . TYR B 1 390 ? 1.481 15.120 -53.352 1.00 15.08 537 TYR B N 1
ATOM 6721 C CA . TYR B 1 390 ? 1.619 13.810 -52.717 1.00 14.77 537 TYR B CA 1
ATOM 6722 C C . TYR B 1 390 ? 2.959 13.218 -53.121 1.00 15.04 537 TYR B C 1
ATOM 6723 O O . TYR B 1 390 ? 3.281 13.167 -54.313 1.00 14.87 537 TYR B O 1
ATOM 6732 N N . GLU B 1 391 ? 3.733 12.770 -52.131 1.00 14.74 538 GLU B N 1
ATOM 6733 C CA . GLU B 1 391 ? 5.011 12.107 -52.341 1.00 13.60 538 GLU B CA 1
ATOM 6734 C C . GLU B 1 391 ? 5.129 10.968 -51.337 1.00 12.00 538 GLU B C 1
ATOM 6735 O O . GLU B 1 391 ? 4.466 10.967 -50.299 1.00 13.53 538 GLU B O 1
ATOM 6741 N N . LEU B 1 392 ? 5.997 10.002 -51.634 1.00 12.21 539 LEU B N 1
ATOM 6742 C CA . LEU B 1 392 ? 6.172 8.893 -50.700 1.00 11.92 539 LEU B CA 1
ATOM 6743 C C . LEU B 1 392 ? 7.543 8.267 -50.879 1.00 12.46 539 LEU B C 1
ATOM 6744 O O . LEU B 1 392 ? 7.988 8.040 -52.006 1.00 13.05 539 LEU B O 1
ATOM 6749 N N . GLY B 1 393 ? 8.197 7.982 -49.753 1.00 12.20 540 GLY B N 1
ATOM 6750 C CA . GLY B 1 393 ? 9.487 7.317 -49.759 1.00 11.80 540 GLY B CA 1
ATOM 6751 C C . GLY B 1 393 ? 9.661 6.490 -48.503 1.00 12.08 540 GLY B C 1
ATOM 6752 O O . GLY B 1 393 ? 8.821 6.512 -47.597 1.00 12.90 540 GLY B O 1
ATOM 6753 N N . VAL B 1 394 ? 10.773 5.749 -48.465 1.00 12.20 541 VAL B N 1
ATOM 6754 C CA . VAL B 1 394 ? 11.124 4.943 -47.295 1.00 13.20 541 VAL B CA 1
ATOM 6755 C C . VAL B 1 394 ? 12.543 5.271 -46.851 1.00 11.15 541 VAL B C 1
ATOM 6756 O O . VAL B 1 394 ? 13.461 5.408 -47.672 1.00 12.36 541 VAL B O 1
ATOM 6760 N N . LEU B 1 395 ? 12.707 5.395 -45.540 1.00 12.12 542 LEU B N 1
ATOM 6761 C CA . LEU B 1 395 ? 13.962 5.771 -44.914 1.00 12.38 542 LEU B CA 1
ATOM 6762 C C . LEU B 1 395 ? 14.608 4.568 -44.237 1.00 11.92 542 LEU B C 1
ATOM 6763 O O . LEU B 1 395 ? 13.986 3.889 -43.409 1.00 13.18 542 LEU B O 1
ATOM 6768 N N . PHE B 1 396 ? 15.862 4.313 -44.600 1.00 12.08 543 PHE B N 1
ATOM 6769 C CA . PHE B 1 396 ? 16.690 3.269 -43.987 1.00 13.81 543 PHE B CA 1
ATOM 6770 C C . PHE B 1 396 ? 17.585 3.919 -42.937 1.00 12.90 543 PHE B C 1
ATOM 6771 O O . PHE B 1 396 ? 18.458 4.730 -43.272 1.00 14.30 543 PHE B O 1
ATOM 6779 N N . LEU B 1 397 ? 17.356 3.576 -41.665 1.00 14.55 544 LEU B N 1
ATOM 6780 C CA . LEU B 1 397 ? 18.151 4.085 -40.553 1.00 14.74 544 LEU B CA 1
ATOM 6781 C C . LEU B 1 397 ? 18.919 2.945 -39.919 1.00 15.25 544 LEU B C 1
ATOM 6782 O O . LEU B 1 397 ? 18.329 1.888 -39.655 1.00 16.01 544 LEU B O 1
ATOM 6787 N N . PRO B 1 398 ? 20.214 3.123 -39.631 1.00 15.29 545 PRO B N 1
ATOM 6788 C CA . PRO B 1 398 ? 20.986 2.033 -39.010 1.00 15.94 545 PRO B CA 1
ATOM 6789 C C . PRO B 1 398 ? 20.366 1.481 -37.738 1.00 16.46 545 PRO B C 1
ATOM 6790 O O . PRO B 1 398 ? 20.393 0.259 -37.533 1.00 18.96 545 PRO B O 1
ATOM 6794 N N . SER B 1 399 ? 19.772 2.341 -36.897 1.00 16.65 546 SER B N 1
ATOM 6795 C CA . SER B 1 399 ? 19.178 1.861 -35.650 1.00 17.61 546 SER B CA 1
ATOM 6796 C C . SER B 1 399 ? 18.088 0.833 -35.903 1.00 18.78 546 SER B C 1
ATOM 6797 O O . SER B 1 399 ? 17.871 -0.063 -35.074 1.00 22.10 546 SER B O 1
ATOM 6800 N N . ALA B 1 400 ? 17.393 0.934 -37.038 1.00 18.23 547 ALA B N 1
ATOM 6801 C CA . ALA B 1 400 ? 16.331 -0.026 -37.315 1.00 16.34 547 ALA B CA 1
ATOM 6802 C C . ALA B 1 400 ? 16.873 -1.389 -37.699 1.00 17.44 547 ALA B C 1
ATOM 6803 O O . ALA B 1 400 ? 16.091 -2.336 -37.836 1.00 20.49 547 ALA B O 1
ATOM 6805 N N . PHE B 1 401 ? 18.191 -1.507 -37.864 1.00 17.71 548 PHE B N 1
ATOM 6806 C CA . PHE B 1 401 ? 18.849 -2.766 -38.186 1.00 19.23 548 PHE B CA 1
ATOM 6807 C C . PHE B 1 401 ? 19.867 -3.159 -37.127 1.00 19.85 548 PHE B C 1
ATOM 6808 O O . PHE B 1 401 ? 20.685 -4.054 -37.374 1.00 24.99 548 PHE B O 1
ATOM 6816 N N . GLY B 1 402 ? 19.844 -2.519 -35.960 1.00 24.01 549 GLY B N 1
ATOM 6817 C CA . GLY B 1 402 ? 20.794 -2.840 -34.910 1.00 25.09 549 GLY B CA 1
ATOM 6818 C C . GLY B 1 402 ? 22.194 -2.343 -35.184 1.00 24.86 549 GLY B C 1
ATOM 6819 O O . GLY B 1 402 ? 23.160 -2.909 -34.652 1.00 28.94 549 GLY B O 1
ATOM 6820 N N . LEU B 1 403 ? 22.333 -1.286 -35.981 1.00 23.59 550 LEU B N 1
ATOM 6821 C CA . LEU B 1 403 ? 23.632 -0.801 -36.428 1.00 23.34 550 LEU B CA 1
ATOM 6822 C C . LEU B 1 403 ? 23.790 0.673 -36.084 1.00 21.82 550 LEU B C 1
ATOM 6823 O O . LEU B 1 403 ? 22.813 1.382 -35.821 1.00 26.20 550 LEU B O 1
ATOM 6828 N N . ASP B 1 404 ? 25.056 1.120 -36.066 1.00 26.09 551 ASP B N 1
ATOM 6829 C CA . ASP B 1 404 ? 25.364 2.533 -35.869 1.00 29.80 551 ASP B CA 1
ATOM 6830 C C . ASP B 1 404 ? 25.511 3.290 -37.179 1.00 28.81 551 ASP B C 1
ATOM 6831 O O . ASP B 1 404 ? 25.242 4.495 -37.223 1.00 32.01 551 ASP B O 1
ATOM 6836 N N . SER B 1 405 ? 25.920 2.604 -38.243 1.00 25.17 552 SER B N 1
ATOM 6837 C CA . SER B 1 405 ? 25.996 3.171 -39.583 1.00 22.47 552 SER B CA 1
ATOM 6838 C C . SER B 1 405 ? 25.912 2.012 -40.567 1.00 20.18 552 SER B C 1
ATOM 6839 O O . SER B 1 405 ? 25.997 0.840 -40.176 1.00 23.10 552 SER B O 1
ATOM 6842 N N . PHE B 1 406 ? 25.750 2.350 -41.847 1.00 18.90 553 PHE B N 1
ATOM 6843 C CA . PHE B 1 406 ? 25.808 1.380 -42.934 1.00 19.81 553 PHE B CA 1
ATOM 6844 C C . PHE B 1 406 ? 27.134 1.532 -43.661 1.00 20.64 553 PHE B C 1
ATOM 6845 O O . PHE B 1 406 ? 27.520 2.646 -44.030 1.00 22.50 553 PHE B O 1
ATOM 6853 N N . LYS B 1 407 ? 27.819 0.420 -43.887 1.00 20.71 554 LYS B N 1
ATOM 6854 C CA . LYS B 1 407 ? 28.920 0.472 -44.834 1.00 21.61 554 LYS B CA 1
ATOM 6855 C C . LYS B 1 407 ? 28.350 0.595 -46.242 1.00 22.71 554 LYS B C 1
ATOM 6856 O O . LYS B 1 407 ? 27.281 0.066 -46.549 1.00 26.96 554 LYS B O 1
ATOM 6862 N N . VAL B 1 408 ? 29.038 1.342 -47.097 1.00 21.88 555 VAL B N 1
ATOM 6863 C CA . VAL B 1 408 ? 28.606 1.472 -48.482 1.00 20.70 555 VAL B CA 1
ATOM 6864 C C . VAL B 1 408 ? 29.094 0.265 -49.271 1.00 25.33 555 VAL B C 1
ATOM 6865 O O . VAL B 1 408 ? 30.285 -0.074 -49.237 1.00 29.19 555 VAL B O 1
ATOM 6869 N N . LYS B 1 409 ? 28.172 -0.403 -49.965 1.00 23.57 556 LYS B N 1
ATOM 6870 C CA . LYS B 1 409 ? 28.534 -1.527 -50.821 1.00 25.64 556 LYS B CA 1
ATOM 6871 C C . LYS B 1 409 ? 29.378 -1.027 -51.991 1.00 25.09 556 LYS B C 1
ATOM 6872 O O . LYS B 1 409 ? 29.003 -0.075 -52.683 1.00 29.65 556 LYS B O 1
ATOM 6878 N N . GLN B 1 410 ? 30.531 -1.664 -52.203 1.00 33.13 557 GLN B N 1
ATOM 6879 C CA . GLN B 1 410 ? 31.472 -1.132 -53.185 1.00 39.19 557 GLN B CA 1
ATOM 6880 C C . GLN B 1 410 ? 30.976 -1.334 -54.613 1.00 44.82 557 GLN B C 1
ATOM 6881 O O . GLN B 1 410 ? 31.130 -0.444 -55.460 1.00 44.67 557 GLN B O 1
ATOM 6887 N N . LYS B 1 411 ? 30.382 -2.492 -54.902 1.00 44.88 558 LYS B N 1
ATOM 6888 C CA . LYS B 1 411 ? 29.795 -2.778 -56.207 1.00 44.19 558 LYS B CA 1
ATOM 6889 C C . LYS B 1 411 ? 28.354 -3.217 -55.984 1.00 39.79 558 LYS B C 1
ATOM 6890 O O . LYS B 1 411 ? 28.104 -4.175 -55.245 1.00 39.20 558 LYS B O 1
ATOM 6896 N N . PHE B 1 412 ? 27.412 -2.524 -56.636 1.00 30.09 559 PHE B N 1
ATOM 6897 C CA . PHE B 1 412 ? 25.997 -2.627 -56.274 1.00 35.42 559 PHE B CA 1
ATOM 6898 C C . PHE B 1 412 ? 25.480 -4.064 -56.355 1.00 35.94 559 PHE B C 1
ATOM 6899 O O . PHE B 1 412 ? 24.672 -4.490 -55.517 1.00 31.63 559 PHE B O 1
ATOM 6907 N N . PHE B 1 413 ? 25.939 -4.828 -57.345 1.00 37.74 560 PHE B N 1
ATOM 6908 C CA . PHE B 1 413 ? 25.467 -6.191 -57.558 1.00 44.25 560 PHE B CA 1
ATOM 6909 C C . PHE B 1 413 ? 26.466 -7.253 -57.100 1.00 52.40 560 PHE B C 1
ATOM 6910 O O . PHE B 1 413 ? 26.288 -8.431 -57.427 1.00 56.93 560 PHE B O 1
ATOM 6918 N N . ALA B 1 414 ? 27.502 -6.873 -56.354 1.00 52.15 561 ALA B N 1
ATOM 6919 C CA . ALA B 1 414 ? 28.556 -7.820 -55.975 1.00 51.33 561 ALA B CA 1
ATOM 6920 C C . ALA B 1 414 ? 28.171 -8.694 -54.786 1.00 55.31 561 ALA B C 1
ATOM 6921 O O . ALA B 1 414 ? 27.187 -8.429 -54.098 1.00 64.45 561 ALA B O 1
ATOM 6923 N N . PRO B 1 419 ? 29.634 -8.383 -46.145 1.00 69.37 566 PRO B N 1
ATOM 6924 C CA . PRO B 1 419 ? 28.641 -8.747 -45.126 1.00 67.97 566 PRO B CA 1
ATOM 6925 C C . PRO B 1 419 ? 27.327 -7.989 -45.301 1.00 64.14 566 PRO B C 1
ATOM 6926 O O . PRO B 1 419 ? 27.292 -6.780 -45.086 1.00 70.27 566 PRO B O 1
ATOM 6930 N N . MET B 1 420 ? 26.263 -8.719 -45.648 1.00 54.12 567 MET B N 1
ATOM 6931 C CA . MET B 1 420 ? 24.951 -8.199 -46.043 1.00 49.80 567 MET B CA 1
ATOM 6932 C C . MET B 1 420 ? 24.508 -6.873 -45.420 1.00 54.33 567 MET B C 1
ATOM 6933 O O . MET B 1 420 ? 23.610 -6.217 -45.957 1.00 54.13 567 MET B O 1
ATOM 6935 N N . ALA B 1 421 ? 25.110 -6.466 -44.295 1.00 58.37 568 ALA B N 1
ATOM 6936 C CA . ALA B 1 421 ? 24.816 -5.184 -43.660 1.00 51.63 568 ALA B CA 1
ATOM 6937 C C . ALA B 1 421 ? 25.496 -3.992 -44.345 1.00 51.57 568 ALA B C 1
ATOM 6938 O O . ALA B 1 421 ? 25.736 -2.960 -43.699 1.00 51.61 568 ALA B O 1
ATOM 6940 N N . THR B 1 422 ? 25.831 -4.112 -45.622 1.00 30.25 569 THR B N 1
ATOM 6941 C CA . THR B 1 422 ? 26.374 -3.008 -46.397 1.00 22.68 569 THR B CA 1
ATOM 6942 C C . THR B 1 422 ? 25.284 -2.510 -47.334 1.00 26.16 569 THR B C 1
ATOM 6943 O O . THR B 1 422 ? 24.589 -3.312 -47.969 1.00 23.62 569 THR B O 1
ATOM 6947 N N . PHE B 1 423 ? 25.121 -1.209 -47.401 1.00 19.14 570 PHE B N 1
ATOM 6948 C CA . PHE B 1 423 ? 23.947 -0.714 -48.102 1.00 20.17 570 PHE B CA 1
ATOM 6949 C C . PHE B 1 423 ? 24.238 -0.509 -49.588 1.00 19.61 570 PHE B C 1
ATOM 6950 O O . PHE B 1 423 ? 25.262 0.092 -49.937 1.00 17.44 570 PHE B O 1
ATOM 6958 N N . PRO B 1 424 ? 23.352 -0.960 -50.488 1.00 17.80 571 PRO B N 1
ATOM 6959 C CA . PRO B 1 424 ? 23.602 -0.844 -51.940 1.00 18.88 571 PRO B CA 1
ATOM 6960 C C . PRO B 1 424 ? 23.287 0.524 -52.534 1.00 19.02 571 PRO B C 1
ATOM 6961 O O . PRO B 1 424 ? 22.243 0.770 -53.110 1.00 22.74 571 PRO B O 1
ATOM 6965 N N . VAL B 1 425 ? 24.220 1.450 -52.390 1.00 17.27 572 VAL B N 1
ATOM 6966 C CA . VAL B 1 425 ? 24.098 2.773 -53.010 1.00 17.56 572 VAL B CA 1
ATOM 6967 C C . VAL B 1 425 ? 24.232 2.618 -54.519 1.00 19.19 572 VAL B C 1
ATOM 6968 O O . VAL B 1 425 ? 25.220 2.025 -54.988 1.00 19.85 572 VAL B O 1
ATOM 6972 N N . PRO B 1 426 ? 23.274 3.091 -55.316 1.00 16.78 573 PRO B N 1
ATOM 6973 C CA . PRO B 1 426 ? 23.248 2.721 -56.738 1.00 18.23 573 PRO B CA 1
ATOM 6974 C C . PRO B 1 426 ? 24.074 3.594 -57.669 1.00 19.80 573 PRO B C 1
ATOM 6975 O O . PRO B 1 426 ? 24.145 3.288 -58.870 1.00 20.92 573 PRO B O 1
ATOM 6979 N N . TYR B 1 427 ? 24.709 4.652 -57.173 1.00 15.75 574 TYR B N 1
ATOM 6980 C CA . TYR B 1 427 ? 25.567 5.494 -57.993 1.00 15.70 574 TYR B CA 1
ATOM 6981 C C . TYR B 1 427 ? 26.898 5.714 -57.288 1.00 16.29 574 TYR B C 1
ATOM 6982 O O . TYR B 1 427 ? 27.090 5.326 -56.134 1.00 16.39 574 TYR B O 1
ATOM 6991 N N . ASP B 1 428 ? 27.825 6.333 -58.012 1.00 15.51 575 ASP B N 1
ATOM 6992 C CA . ASP B 1 428 ? 29.213 6.383 -57.582 1.00 16.53 575 ASP B CA 1
ATOM 6993 C C . ASP B 1 428 ? 29.454 7.489 -56.566 1.00 18.24 575 ASP B C 1
ATOM 6994 O O . ASP B 1 428 ? 28.857 8.566 -56.630 1.00 18.78 575 ASP B O 1
ATOM 6999 N N . LEU B 1 429 ? 30.356 7.201 -55.616 1.00 21.46 576 LEU B N 1
ATOM 7000 C CA . LEU B 1 429 ? 30.846 8.158 -54.642 1.00 24.20 576 LEU B CA 1
ATOM 7001 C C . LEU B 1 429 ? 32.368 8.258 -54.723 1.00 22.08 576 LEU B C 1
ATOM 7002 O O . LEU B 1 429 ? 33.053 7.278 -55.046 1.00 23.75 576 LEU B O 1
ATOM 7007 N N . PRO B 1 430 ? 32.931 9.450 -54.491 1.00 20.32 577 PRO B N 1
ATOM 7008 C CA . PRO B 1 430 ? 32.223 10.719 -54.269 1.00 21.14 577 PRO B CA 1
ATOM 7009 C C . PRO B 1 430 ? 31.600 11.229 -55.576 1.00 20.25 577 PRO B C 1
ATOM 7010 O O . PRO B 1 430 ? 32.104 10.885 -56.640 1.00 21.81 577 PRO B O 1
ATOM 7014 N N . PRO B 1 431 ? 30.543 12.034 -55.499 1.00 21.15 578 PRO B N 1
ATOM 7015 C CA . PRO B 1 431 ? 29.985 12.616 -56.724 1.00 20.33 578 PRO B CA 1
ATOM 7016 C C . PRO B 1 431 ? 30.984 13.577 -57.352 1.00 18.11 578 PRO B C 1
ATOM 7017 O O . PRO B 1 431 ? 31.797 14.204 -56.672 1.00 22.57 578 PRO B O 1
ATOM 7021 N N . GLU B 1 432 ? 30.935 13.671 -58.681 1.00 18.85 579 GLU B N 1
ATOM 7022 C CA . GLU B 1 432 ? 31.878 14.480 -59.445 1.00 19.92 579 GLU B CA 1
ATOM 7023 C C . GLU B 1 432 ? 31.220 15.793 -59.851 1.00 17.86 579 GLU B C 1
ATOM 7024 O O . GLU B 1 432 ? 30.160 15.789 -60.479 1.00 18.17 579 GLU B O 1
ATOM 7030 N N . LEU B 1 433 ? 31.853 16.910 -59.499 1.00 20.19 580 LEU B N 1
ATOM 7031 C CA . LEU B 1 433 ? 31.325 18.227 -59.844 1.00 19.91 580 LEU B CA 1
ATOM 7032 C C . LEU B 1 433 ? 31.246 18.405 -61.358 1.00 19.34 580 LEU B C 1
ATOM 7033 O O . LEU B 1 433 ? 32.095 17.904 -62.102 1.00 21.94 580 LEU B O 1
ATOM 7038 N N . TYR B 1 434 ? 30.203 19.110 -61.820 1.00 19.81 581 TYR B N 1
ATOM 7039 C CA . TYR B 1 434 ? 30.176 19.551 -63.216 1.00 19.18 581 TYR B CA 1
ATOM 7040 C C . TYR B 1 434 ? 31.496 20.223 -63.583 1.00 21.80 581 TYR B C 1
ATOM 7041 O O . TYR B 1 434 ? 32.084 20.957 -62.784 1.00 23.46 581 TYR B O 1
ATOM 7050 N N . GLY B 1 435 ? 31.954 19.987 -64.806 1.00 21.77 582 GLY B N 1
ATOM 7051 C CA . GLY B 1 435 ? 33.056 20.762 -65.331 1.00 20.30 582 GLY B CA 1
ATOM 7052 C C . GLY B 1 435 ? 32.606 22.135 -65.798 1.00 23.44 582 GLY B C 1
ATOM 7053 O O . GLY B 1 435 ? 31.419 22.429 -65.884 1.00 24.22 582 GLY B O 1
ATOM 7054 N N . SER B 1 436 ? 33.583 22.988 -66.113 1.00 25.48 583 SER B N 1
ATOM 7055 C CA . SER B 1 436 ? 33.261 24.360 -66.501 1.00 27.38 583 SER B CA 1
ATOM 7056 C C . SER B 1 436 ? 32.417 24.419 -67.769 1.00 29.93 583 SER B C 1
ATOM 7057 O O . SER B 1 436 ? 31.667 25.382 -67.964 1.00 32.90 583 SER B O 1
ATOM 7060 N N . LYS B 1 437 ? 32.521 23.417 -68.642 1.00 24.67 584 LYS B N 1
ATOM 7061 C CA . LYS B 1 437 ? 31.730 23.386 -69.869 1.00 28.78 584 LYS B CA 1
ATOM 7062 C C . LYS B 1 437 ? 30.392 22.681 -69.702 1.00 24.75 584 LYS B C 1
ATOM 7063 O O . LYS B 1 437 ? 29.593 22.677 -70.646 1.00 26.06 584 LYS B O 1
ATOM 7069 N N . ASP B 1 438 ? 30.142 22.055 -68.556 1.00 20.75 585 ASP B N 1
ATOM 7070 C CA . ASP B 1 438 ? 28.890 21.347 -68.358 1.00 19.10 585 ASP B CA 1
ATOM 7071 C C . ASP B 1 438 ? 27.770 22.314 -67.992 1.00 22.08 585 ASP B C 1
ATOM 7072 O O . ASP B 1 438 ? 28.001 23.396 -67.445 1.00 25.69 585 ASP B O 1
ATOM 7077 N N . ARG B 1 439 ? 26.544 21.913 -68.312 1.00 19.99 586 ARG B N 1
ATOM 7078 C CA . ARG B 1 439 ? 25.344 22.672 -67.986 1.00 21.16 586 ARG B CA 1
ATOM 7079 C C . ARG B 1 439 ? 24.295 21.686 -67.496 1.00 19.87 586 ARG B C 1
ATOM 7080 O O . ARG B 1 439 ? 24.282 20.529 -67.928 1.00 18.53 586 ARG B O 1
ATOM 7088 N N . PRO B 1 440 ? 23.404 22.100 -66.604 1.00 17.88 587 PRO B N 1
ATOM 7089 C CA . PRO B 1 440 ? 22.351 21.174 -66.185 1.00 16.45 587 PRO B CA 1
ATOM 7090 C C . PRO B 1 440 ? 21.405 20.920 -67.347 1.00 16.65 587 PRO B C 1
ATOM 7091 O O . PRO B 1 440 ? 21.166 21.798 -68.181 1.00 19.40 587 PRO B O 1
ATOM 7095 N N . TRP B 1 441 ? 20.874 19.699 -67.406 1.00 16.24 588 TRP B N 1
ATOM 7096 C CA . TRP B 1 441 ? 19.842 19.431 -68.402 1.00 16.59 588 TRP B CA 1
ATOM 7097 C C . TRP B 1 441 ? 18.636 20.342 -68.176 1.00 18.89 588 TRP B C 1
ATOM 7098 O O . TRP B 1 441 ? 18.022 20.332 -67.104 1.00 16.69 588 TRP B O 1
ATOM 7109 N N . ILE B 1 442 ? 18.286 21.120 -69.195 1.00 19.08 589 ILE B N 1
ATOM 7110 C CA . ILE B 1 442 ? 17.102 21.965 -69.181 1.00 18.81 589 ILE B CA 1
ATOM 7111 C C . ILE B 1 442 ? 16.250 21.517 -70.358 1.00 19.44 589 ILE B C 1
ATOM 7112 O O . ILE B 1 442 ? 16.720 21.521 -71.504 1.00 20.78 589 ILE B O 1
ATOM 7117 N N . TRP B 1 443 ? 15.013 21.103 -70.078 1.00 20.69 590 TRP B N 1
ATOM 7118 C CA . TRP B 1 443 ? 14.294 20.266 -71.031 1.00 22.01 590 TRP B CA 1
ATOM 7119 C C . TRP B 1 443 ? 13.640 21.034 -72.172 1.00 26.08 590 TRP B C 1
ATOM 7120 O O . TRP B 1 443 ? 13.317 20.419 -73.193 1.00 26.21 590 TRP B O 1
ATOM 7131 N N . ASN B 1 444 ? 13.448 22.351 -72.046 1.00 23.57 591 ASN B N 1
ATOM 7132 C CA . ASN B 1 444 ? 12.681 23.098 -73.035 1.00 24.19 591 ASN B CA 1
ATOM 7133 C C . ASN B 1 444 ? 13.511 24.138 -73.789 1.00 25.59 591 ASN B C 1
ATOM 7134 O O . ASN B 1 444 ? 12.982 25.166 -74.231 1.00 30.56 591 ASN B O 1
ATOM 7139 N N . ILE B 1 445 ? 14.806 23.873 -73.963 1.00 25.74 592 ILE B N 1
ATOM 7140 C CA . ILE B 1 445 ? 15.641 24.639 -74.890 1.00 28.29 592 ILE B CA 1
ATOM 7141 C C . ILE B 1 445 ? 16.280 23.656 -75.865 1.00 28.59 592 ILE B C 1
ATOM 7142 O O . ILE B 1 445 ? 16.426 22.470 -75.535 1.00 27.00 592 ILE B O 1
ATOM 7147 N N . PRO B 1 446 ? 16.651 24.080 -77.069 1.00 28.72 593 PRO B N 1
ATOM 7148 C CA . PRO B 1 446 ? 17.218 23.131 -78.030 1.00 27.34 593 PRO B CA 1
ATOM 7149 C C . PRO B 1 446 ? 18.689 22.842 -77.772 1.00 28.75 593 PRO B C 1
ATOM 7150 O O . PRO B 1 446 ? 19.428 23.655 -77.209 1.00 29.44 593 PRO B O 1
ATOM 7154 N N . TYR B 1 447 ? 19.107 21.644 -78.183 1.00 25.36 594 TYR B N 1
ATOM 7155 C CA . TYR B 1 447 ? 20.517 21.257 -78.189 1.00 25.26 594 TYR B CA 1
ATOM 7156 C C . TYR B 1 447 ? 20.837 20.751 -79.587 1.00 29.58 594 TYR B C 1
ATOM 7157 O O . TYR B 1 447 ? 20.388 19.668 -79.974 1.00 27.14 594 TYR B O 1
ATOM 7166 N N . VAL B 1 448 ? 21.597 21.538 -80.350 1.00 29.91 595 VAL B N 1
ATOM 7167 C CA . VAL B 1 448 ? 21.805 21.245 -81.765 1.00 34.88 595 VAL B CA 1
ATOM 7168 C C . VAL B 1 448 ? 23.287 21.255 -82.121 1.00 32.73 595 VAL B C 1
ATOM 7169 O O . VAL B 1 448 ? 23.643 21.349 -83.302 1.00 35.86 595 VAL B O 1
ATOM 7173 N N . LYS B 1 449 ? 24.161 21.155 -81.117 1.00 31.78 596 LYS B N 1
ATOM 7174 C CA . LYS B 1 449 ? 25.602 21.232 -81.355 1.00 29.96 596 LYS B CA 1
ATOM 7175 C C . LYS B 1 449 ? 26.243 19.872 -81.581 1.00 32.30 596 LYS B C 1
ATOM 7176 O O . LYS B 1 449 ? 27.205 19.772 -82.351 1.00 35.19 596 LYS B O 1
ATOM 7182 N N . ALA B 1 450 ? 25.733 18.819 -80.935 1.00 25.85 597 ALA B N 1
ATOM 7183 C CA . ALA B 1 450 ? 26.287 17.487 -81.063 1.00 24.33 597 ALA B CA 1
ATOM 7184 C C . ALA B 1 450 ? 25.142 16.491 -80.968 1.00 23.68 597 ALA B C 1
ATOM 7185 O O . ALA B 1 450 ? 24.263 16.651 -80.108 1.00 25.30 597 ALA B O 1
ATOM 7187 N N . PRO B 1 451 ? 25.127 15.465 -81.813 1.00 22.14 598 PRO B N 1
ATOM 7188 C CA . PRO B 1 451 ? 24.001 14.527 -81.836 1.00 21.97 598 PRO B CA 1
ATOM 7189 C C . PRO B 1 451 ? 24.102 13.492 -80.725 1.00 20.86 598 PRO B C 1
ATOM 7190 O O . PRO B 1 451 ? 25.170 13.237 -80.164 1.00 20.50 598 PRO B O 1
ATOM 7194 N N . ASP B 1 452 ? 22.952 12.878 -80.433 1.00 20.56 599 ASP B N 1
ATOM 7195 C CA . ASP B 1 452 ? 22.869 11.891 -79.371 1.00 19.75 599 ASP B CA 1
ATOM 7196 C C . ASP B 1 452 ? 23.227 10.495 -79.887 1.00 20.18 599 ASP B C 1
ATOM 7197 O O . ASP B 1 452 ? 23.621 10.304 -81.042 1.00 21.06 599 ASP B O 1
ATOM 7202 N N . THR B 1 453 ? 23.073 9.496 -79.012 1.00 19.70 600 THR B N 1
ATOM 7203 C CA . THR B 1 453 ? 23.429 8.121 -79.349 1.00 20.24 600 THR B CA 1
ATOM 7204 C C . THR B 1 453 ? 22.552 7.528 -80.441 1.00 21.22 600 THR B C 1
ATOM 7205 O O . THR B 1 453 ? 22.865 6.445 -80.946 1.00 21.98 600 THR B O 1
ATOM 7209 N N . HIS B 1 454 ? 21.470 8.204 -80.827 1.00 21.38 601 HIS B N 1
ATOM 7210 C CA . HIS B 1 454 ? 20.635 7.751 -81.930 1.00 22.47 601 HIS B CA 1
ATOM 7211 C C . HIS B 1 454 ? 20.788 8.613 -83.167 1.00 23.23 601 HIS B C 1
ATOM 7212 O O . HIS B 1 454 ? 20.072 8.400 -84.145 1.00 24.24 601 HIS B O 1
ATOM 7219 N N . GLY B 1 455 ? 21.705 9.573 -83.140 1.00 22.89 602 GLY B N 1
ATOM 7220 C CA . GLY B 1 455 ? 21.975 10.413 -84.288 1.00 23.72 602 GLY B CA 1
ATOM 7221 C C . GLY B 1 455 ? 21.153 11.675 -84.377 1.00 23.82 602 GLY B C 1
ATOM 7222 O O . GLY B 1 455 ? 21.150 12.315 -85.440 1.00 25.40 602 GLY B O 1
ATOM 7223 N N . ASN B 1 456 ? 20.466 12.068 -83.307 1.00 24.98 603 ASN B N 1
ATOM 7224 C CA . ASN B 1 456 ? 19.483 13.138 -83.374 1.00 23.34 603 ASN B CA 1
ATOM 7225 C C . ASN B 1 456 ? 19.875 14.322 -82.499 1.00 22.80 603 ASN B C 1
ATOM 7226 O O . ASN B 1 456 ? 20.654 14.197 -81.551 1.00 23.02 603 ASN B O 1
ATOM 7231 N N . MET B 1 457 ? 19.290 15.477 -82.810 1.00 30.21 604 MET B N 1
ATOM 7232 C CA . MET B 1 457 ? 19.372 16.660 -81.969 1.00 28.28 604 MET B CA 1
ATOM 7233 C C . MET B 1 457 ? 18.117 16.743 -81.104 1.00 26.91 604 MET B C 1
ATOM 7234 O O . MET B 1 457 ? 17.235 15.884 -81.157 1.00 29.48 604 MET B O 1
ATOM 7239 N N . TRP B 1 458 ? 18.045 17.786 -80.276 1.00 28.77 605 TRP B N 1
ATOM 7240 C CA . TRP B 1 458 ? 16.893 18.035 -79.411 1.00 26.86 605 TRP B CA 1
ATOM 7241 C C . TRP B 1 458 ? 16.316 19.393 -79.782 1.00 28.48 605 TRP B C 1
ATOM 7242 O O . TRP B 1 458 ? 16.969 20.422 -79.582 1.00 28.31 605 TRP B O 1
ATOM 7253 N N . VAL B 1 459 ? 15.096 19.393 -80.311 1.00 30.61 606 VAL B N 1
ATOM 7254 C CA . VAL B 1 459 ? 14.421 20.625 -80.719 1.00 32.23 606 VAL B CA 1
ATOM 7255 C C . VAL B 1 459 ? 13.003 20.605 -80.159 1.00 41.64 606 VAL B C 1
ATOM 7256 O O . VAL B 1 459 ? 12.085 20.110 -80.827 1.00 46.60 606 VAL B O 1
ATOM 7260 N N . PRO B 1 460 ? 12.773 21.127 -78.943 1.00 44.04 607 PRO B N 1
ATOM 7261 C CA . PRO B 1 460 ? 11.439 21.138 -78.325 1.00 46.50 607 PRO B CA 1
ATOM 7262 C C . PRO B 1 460 ? 10.487 22.139 -78.979 1.00 48.00 607 PRO B C 1
ATOM 7263 O O . PRO B 1 460 ? 10.780 22.636 -80.067 1.00 48.93 607 PRO B O 1
#

Secondary structure (DSSP, 8-state):
--S-EEEBP-TTS-GGGTTT-B-HHHHTSGGG--EEEEEEE-S-B-HHHHHHHS-GGGTTS-EEEEE---HHHHHHHHHHHTT-TTEEEEE----STT--B---EEEEEESS-EEEEEE---BSGGGGTSSB-EEEE---BPBPPTT-------TT-HHHHHHHHHHTT--HHHHHHHHHHHTB--TT--SEEEEE-SEEEEGGGGGGSHHHHHHHHHHHH----TTGGGS-EEEE-S-B----SSGGGTIIIIIHHHHH--SS------EEEE--BHHHHHTSSS-GGGGGGS---HHHHTT-GGGGGGEE----GGGT-TTS-B--EEEEEE-TTSSEEEEEEEES--B-HHHH-EEETTTTEEEE-SBEEEEEE-GGGGT-SSEEEPSSTT----EE---S-SSPPBPPTT--B--TTS-B-SS--TTS--B--/--S-EEEBP-TTS-GGGTTT-B-HHHHTSGGG--EEEEEEE-S-B-HHHHHHHS-GGGTTS-EEEEE---HHHHHHHHHHHTT-TTEEEEE----STT--B---EEEEEESS-EEEEEE---BSGGGGTSSB-EEEE---BPBPPTT-------TT-HHHHHHHHHHTT--HHHHHHHHHHHTB--TT--SEEEEE-SEEEEGGGGGGSHHHHHHHHHHHH----TTGGGS-EEEE-S-B----SSTTTTIIIIIHHHHH--SS------EEEE--BHHHHHTSSS-GGGGGGS---HHHHTT-GGGGGGEE----GGGT-TTS-B--EEEEEE-TTSSEEEEEEEES--B-HHHH-EEETTTTEEEE-SBEEEEEE-GGGGT-S-EEEPSSTT----EE---S-SSPPBPPTT--B--TTS-B-SS--TTS--B--

Radius of gyration: 31.24 Å; Cα contacts (8 Å, |Δi|>4): 2069; chains: 2; bounding box: 55×61×105 Å

CATH classification: 3.30.870.10 (+1 more: 3.30.870.10)

Nearest PDB structures (foldseek):
  6dhu-assembly1_A  TM=1.000E+00  e=0.000E+00  Homo sapiens
  8cw2-assembly2_B  TM=1.002E+00  e=4.349E-104  Homo sapiens
  9b3b-assembly2_B  TM=1.001E+00  e=9.881E-104  Homo sapiens
  8uzz-assembly1_A  TM=1.001E+00  e=1.449E-102  Homo sapiens
  8uv1-assembly2_B  TM=9.926E-01  e=2.835E-102  Homo sapiens